Protein AF-A0A3M7EET5-F1 (afdb_monomer_lite)

InterPro domains:
  IPR002092 DNA-directed RNA polymerase, phage-type [PS00489] (545-559)
  IPR002092 DNA-directed RNA polymerase, phage-type [PS00900] (478-489)
  IPR002092 DNA-directed RNA polymerase, phage-type [PTHR10102] (10-1013)
  IPR029262 DNA-directed RNA polymerase, N-terminal [PF14700] (6-268)
  IPR029262 DNA-directed RNA polymerase, N-terminal [SM01311] (1-268)
  IPR037159 DNA-directed RNA polymerase, N-terminal domain superfamily [G3DSA:1.10.1320.10] (3-267)
  IPR043502 DNA/RNA polymerase superfamily [SSF56672] (11-1013)
  IPR046950 DNA-directed RNA polymerase, C-terminal domain, phage-type [PF00940] (392-1013)

Organism: Hortaea werneckii (NCBI:txid91943)

Structure (mmCIF, N/CA/C/O backbone):
data_AF-A0A3M7EET5-F1
#
_entry.id   AF-A0A3M7EET5-F1
#
loop_
_atom_site.group_PDB
_atom_site.id
_atom_site.type_symbol
_atom_site.label_atom_id
_atom_site.label_alt_id
_atom_site.label_comp_id
_atom_site.label_asym_id
_atom_site.label_entity_id
_atom_site.label_seq_id
_atom_site.pdbx_PDB_ins_code
_atom_site.Cartn_x
_atom_site.Cartn_y
_atom_site.Cartn_z
_atom_site.occupancy
_atom_site.B_iso_or_equiv
_atom_site.auth_seq_id
_atom_site.auth_comp_id
_atom_site.auth_asym_id
_atom_site.auth_atom_id
_atom_site.pdbx_PDB_model_num
ATOM 1 N N . MET A 1 1 ? 28.832 -0.139 53.507 1.00 34.78 1 MET A N 1
ATOM 2 C CA . MET A 1 1 ? 28.126 1.158 53.437 1.00 34.78 1 MET A CA 1
ATOM 3 C C . MET A 1 1 ? 26.879 0.982 52.586 1.00 34.78 1 MET A C 1
ATOM 5 O O . MET A 1 1 ? 26.978 0.877 51.373 1.00 34.78 1 MET A O 1
ATOM 9 N N . LEU A 1 2 ? 25.733 0.830 53.247 1.00 38.81 2 LEU A N 1
ATOM 10 C CA . LEU A 1 2 ? 24.411 0.655 52.647 1.00 38.81 2 LEU A CA 1
ATOM 11 C C . LEU A 1 2 ? 23.762 2.040 52.522 1.00 38.81 2 LEU A C 1
ATOM 13 O O . LEU A 1 2 ? 23.375 2.612 53.536 1.00 38.81 2 LEU A O 1
ATOM 17 N N . SER A 1 3 ? 23.671 2.590 51.309 1.00 32.62 3 SER A N 1
ATOM 18 C CA . SER A 1 3 ? 22.854 3.778 51.030 1.00 32.62 3 SER A CA 1
ATOM 19 C C . SER A 1 3 ? 21.420 3.379 50.654 1.00 32.62 3 SER A C 1
ATOM 21 O O . SER A 1 3 ? 21.176 2.296 50.104 1.00 32.62 3 SER A O 1
ATOM 23 N N . ALA A 1 4 ? 20.487 4.254 51.034 1.00 36.06 4 ALA A N 1
ATOM 24 C CA . ALA A 1 4 ? 19.044 4.052 51.150 1.00 36.06 4 ALA A CA 1
ATOM 25 C C . ALA A 1 4 ? 18.328 3.526 49.877 1.00 36.06 4 ALA A C 1
ATOM 27 O O . ALA A 1 4 ? 18.810 3.743 48.763 1.00 36.06 4 ALA A O 1
ATOM 28 N N . PRO A 1 5 ? 17.158 2.864 50.012 1.00 42.72 5 PRO A N 1
ATOM 29 C CA . PRO A 1 5 ? 16.412 2.295 48.883 1.00 42.72 5 PRO A CA 1
ATOM 30 C C . PRO A 1 5 ? 15.805 3.332 47.921 1.00 42.72 5 PRO A C 1
ATOM 32 O O . PRO A 1 5 ? 15.618 3.015 46.749 1.00 42.72 5 PRO A O 1
ATOM 35 N N . ASP A 1 6 ? 15.534 4.562 48.374 1.00 38.59 6 ASP A N 1
ATOM 36 C CA . ASP A 1 6 ? 14.778 5.546 47.580 1.00 38.59 6 ASP A CA 1
ATOM 37 C C . ASP A 1 6 ? 15.603 6.278 46.507 1.00 38.59 6 ASP A C 1
ATOM 39 O O . ASP A 1 6 ? 15.059 6.627 45.464 1.00 38.59 6 ASP A O 1
ATOM 43 N N . GLN A 1 7 ? 16.925 6.419 46.668 1.00 38.56 7 GLN A N 1
ATOM 44 C CA . GLN A 1 7 ? 17.789 7.011 45.626 1.00 38.56 7 GLN A CA 1
ATOM 45 C C . GLN A 1 7 ? 18.114 6.042 44.478 1.00 38.56 7 GLN A C 1
ATOM 47 O O . GLN A 1 7 ? 18.547 6.463 43.409 1.00 38.56 7 GLN A O 1
ATOM 52 N N . ARG A 1 8 ? 17.898 4.731 44.660 1.00 42.84 8 ARG A N 1
ATOM 53 C CA . ARG A 1 8 ? 18.208 3.726 43.626 1.00 42.84 8 ARG A CA 1
ATOM 54 C C . ARG A 1 8 ? 17.208 3.724 42.469 1.00 42.84 8 ARG A C 1
ATOM 56 O O . ARG A 1 8 ? 17.526 3.192 41.413 1.00 42.84 8 ARG A O 1
ATOM 63 N N . ARG A 1 9 ? 16.018 4.313 42.644 1.00 46.25 9 ARG A N 1
ATOM 64 C CA . ARG A 1 9 ? 14.983 4.392 41.598 1.00 46.25 9 ARG A CA 1
ATOM 65 C C . ARG A 1 9 ? 15.241 5.476 40.543 1.00 46.25 9 ARG A C 1
ATOM 67 O O . ARG A 1 9 ? 14.574 5.451 39.514 1.00 46.25 9 ARG A O 1
ATOM 74 N N . GLU A 1 10 ? 16.194 6.386 40.763 1.00 54.31 10 GLU A N 1
ATOM 75 C CA . GLU A 1 10 ? 16.479 7.503 39.845 1.00 54.31 10 GLU A CA 1
ATOM 76 C C . GLU A 1 10 ? 17.696 7.294 38.927 1.00 54.31 10 GLU A C 1
ATOM 78 O O . GLU A 1 10 ? 17.889 8.081 38.001 1.00 54.31 10 GLU A O 1
ATOM 83 N N . ASP A 1 11 ? 18.514 6.253 39.128 1.00 71.50 11 ASP A N 1
ATOM 84 C CA . ASP A 1 11 ? 19.639 5.981 38.224 1.00 71.50 11 ASP A CA 1
ATOM 85 C C . ASP A 1 11 ? 19.149 5.226 36.978 1.00 71.50 11 ASP A C 1
ATOM 87 O O . ASP A 1 11 ? 18.784 4.046 37.032 1.00 71.50 11 ASP A O 1
ATOM 91 N N . ASP A 1 12 ? 19.167 5.916 35.832 1.00 76.00 12 ASP A N 1
ATOM 92 C CA . ASP A 1 12 ? 18.772 5.381 34.526 1.00 76.00 12 ASP A CA 1
ATOM 93 C C . ASP A 1 12 ? 19.510 4.077 34.162 1.00 76.00 12 ASP A C 1
ATOM 95 O O . ASP A 1 12 ? 18.989 3.274 33.383 1.00 76.00 12 ASP A O 1
ATOM 99 N N . ARG A 1 13 ? 20.682 3.809 34.757 1.00 81.81 13 ARG A N 1
ATOM 100 C CA . ARG A 1 13 ? 21.444 2.567 34.553 1.00 81.81 13 ARG A CA 1
ATOM 101 C C . ARG A 1 13 ? 20.697 1.317 35.003 1.00 81.81 13 ARG A C 1
ATOM 103 O O . ARG A 1 13 ? 20.867 0.279 34.375 1.00 81.81 13 ARG A O 1
ATOM 110 N N . TYR A 1 14 ? 19.833 1.393 36.018 1.00 81.56 14 TYR A N 1
ATOM 111 C CA . TYR A 1 14 ? 18.996 0.246 36.401 1.00 81.56 14 TYR A CA 1
ATOM 112 C C . TYR A 1 14 ? 17.902 -0.051 35.371 1.00 81.56 14 TYR A C 1
ATOM 114 O O . TYR A 1 14 ? 17.416 -1.175 35.302 1.00 81.56 14 TYR A O 1
ATOM 122 N N . SER A 1 15 ? 17.526 0.943 34.559 1.00 77.69 15 SER A N 1
ATOM 123 C CA . SER A 1 15 ? 16.517 0.791 33.513 1.00 77.69 15 SER A CA 1
ATOM 124 C C . SER A 1 15 ? 17.097 0.063 32.297 1.00 77.69 15 SER A C 1
ATOM 126 O O . SER A 1 15 ? 16.561 -0.958 31.877 1.00 77.69 15 SER A O 1
ATOM 128 N N . TYR A 1 16 ? 18.212 0.536 31.737 1.00 82.50 16 TYR A N 1
ATOM 129 C CA . TYR A 1 16 ? 18.769 -0.051 30.509 1.00 82.50 16 TYR A CA 1
ATOM 130 C C . TYR A 1 16 ? 19.928 -1.037 30.729 1.00 82.50 16 TYR A C 1
ATOM 132 O O . TYR A 1 16 ? 20.294 -1.741 29.791 1.00 82.50 16 TYR A O 1
ATOM 140 N N . GLY A 1 17 ? 20.513 -1.107 31.929 1.00 83.38 17 GLY A N 1
ATOM 141 C CA . GLY A 1 17 ? 21.668 -1.958 32.243 1.00 83.38 17 GLY A CA 1
ATOM 142 C C . GLY A 1 17 ? 21.442 -3.440 31.927 1.00 83.38 17 GLY A C 1
ATOM 143 O O . GLY A 1 17 ? 22.197 -3.986 31.127 1.00 83.38 17 GLY A O 1
ATOM 144 N N . PRO A 1 18 ? 20.361 -4.068 32.431 1.00 83.75 18 PRO A N 1
ATOM 145 C CA . PRO A 1 18 ? 20.058 -5.466 32.117 1.00 83.75 18 PRO A CA 1
ATOM 146 C C . PRO A 1 18 ? 19.853 -5.726 30.618 1.00 83.75 18 PRO A C 1
ATOM 148 O O . PRO A 1 18 ? 20.160 -6.806 30.130 1.00 83.75 18 PRO A O 1
ATOM 151 N N . LEU A 1 19 ? 19.357 -4.733 29.867 1.00 81.75 19 LEU A N 1
ATOM 152 C CA . LEU A 1 19 ? 19.128 -4.858 28.423 1.00 81.75 19 LEU A CA 1
ATOM 153 C C . LEU A 1 19 ? 20.440 -4.833 27.622 1.00 81.75 19 LEU A C 1
ATOM 155 O O . LEU A 1 19 ? 20.529 -5.473 26.577 1.00 81.75 19 LEU A O 1
ATOM 159 N N . LEU A 1 20 ? 21.461 -4.117 28.108 1.00 82.00 20 LEU A N 1
ATOM 160 C CA . LEU A 1 20 ? 22.792 -4.078 27.491 1.00 82.00 20 LEU A CA 1
ATOM 161 C C . LEU A 1 20 ? 23.542 -5.407 27.621 1.00 82.00 20 LEU A C 1
ATOM 163 O O . LEU A 1 20 ? 24.346 -5.727 26.750 1.00 82.00 20 LEU A O 1
ATOM 167 N N . GLU A 1 21 ? 23.276 -6.181 28.672 1.00 83.12 21 GLU A N 1
ATOM 168 C CA . GLU A 1 21 ? 23.933 -7.472 28.920 1.00 83.12 21 GLU A CA 1
ATOM 169 C C . GLU A 1 21 ? 23.426 -8.593 27.998 1.00 83.12 21 GLU A C 1
ATOM 171 O O . GLU A 1 21 ? 24.102 -9.606 27.825 1.00 83.12 21 GLU A O 1
ATOM 176 N N . LEU A 1 22 ? 22.266 -8.405 27.356 1.00 80.94 22 LEU A N 1
ATOM 177 C CA . LEU A 1 22 ? 21.657 -9.405 26.474 1.00 80.94 22 LEU A CA 1
ATOM 178 C C . LEU A 1 22 ? 22.427 -9.615 25.162 1.00 80.94 22 LEU A C 1
ATOM 180 O O . LEU A 1 22 ? 22.265 -10.647 24.508 1.00 80.94 22 LEU A O 1
ATOM 184 N N . LEU A 1 23 ? 23.250 -8.645 24.750 1.00 83.88 23 LEU A N 1
ATOM 185 C CA . LEU A 1 23 ? 24.005 -8.687 23.500 1.00 83.88 23 LEU A CA 1
ATOM 186 C C . LEU A 1 23 ? 25.491 -8.378 23.731 1.00 83.88 23 LEU A C 1
ATOM 188 O O . LEU A 1 23 ? 25.827 -7.484 24.505 1.00 83.88 23 LEU A O 1
ATOM 192 N N . PRO A 1 24 ? 26.411 -9.030 22.995 1.00 88.94 24 PRO A N 1
ATOM 193 C CA . PRO A 1 24 ? 27.820 -8.656 23.017 1.00 88.94 24 PRO A CA 1
ATOM 194 C C . PRO A 1 24 ? 28.021 -7.188 22.619 1.00 88.94 24 PRO A C 1
ATOM 196 O O . PRO A 1 24 ? 27.496 -6.742 21.595 1.00 88.94 24 PRO A O 1
ATOM 199 N N . LEU A 1 25 ? 28.858 -6.458 23.363 1.00 89.19 25 LEU A N 1
ATOM 200 C CA . LEU A 1 25 ? 29.103 -5.022 23.145 1.00 89.19 25 LEU A CA 1
ATOM 201 C C . LEU A 1 25 ? 29.539 -4.684 21.710 1.00 89.19 25 LEU A C 1
ATOM 203 O O . LEU A 1 25 ? 29.139 -3.656 21.171 1.00 89.19 25 LEU A O 1
ATOM 207 N N . GLN A 1 26 ? 30.302 -5.567 21.059 1.00 89.88 26 GLN A N 1
ATOM 208 C CA . GLN A 1 26 ? 30.709 -5.396 19.658 1.00 89.88 26 GLN A CA 1
ATOM 209 C C . GLN A 1 26 ? 29.502 -5.340 18.707 1.00 89.88 26 GLN A C 1
ATOM 211 O O . GLN A 1 26 ? 29.463 -4.500 17.808 1.00 89.88 26 GLN A O 1
ATOM 216 N N . LYS A 1 27 ? 28.484 -6.186 18.926 1.00 87.38 27 LYS A N 1
ATOM 217 C CA . LYS A 1 27 ? 27.245 -6.178 18.133 1.00 87.38 27 LYS A CA 1
ATOM 218 C C . LYS A 1 27 ? 26.400 -4.942 18.417 1.00 87.38 27 LYS A C 1
ATOM 220 O O . LYS A 1 27 ? 25.817 -4.386 17.487 1.00 87.38 27 LYS A O 1
ATOM 225 N N . VAL A 1 28 ? 26.352 -4.501 19.675 1.00 90.94 28 VAL A N 1
ATOM 226 C CA . VAL A 1 28 ? 25.652 -3.268 20.070 1.00 90.94 28 VAL A CA 1
ATOM 227 C C . VAL A 1 28 ? 26.284 -2.055 19.380 1.00 90.94 28 VAL A C 1
ATOM 229 O O . VAL A 1 28 ? 25.571 -1.259 18.766 1.00 90.94 28 VAL A O 1
ATOM 232 N N . ALA A 1 29 ? 27.616 -1.952 19.395 1.00 91.38 29 ALA A N 1
ATOM 233 C CA . ALA A 1 29 ? 28.355 -0.886 18.722 1.00 91.38 29 ALA A CA 1
ATOM 234 C C . ALA A 1 29 ? 28.140 -0.912 17.200 1.00 91.38 29 ALA A C 1
ATOM 236 O O . ALA A 1 29 ? 27.760 0.103 16.617 1.00 91.38 29 ALA A O 1
ATOM 237 N N . ALA A 1 30 ? 28.296 -2.078 16.563 1.00 88.62 30 ALA A N 1
ATOM 238 C CA . ALA A 1 30 ? 28.079 -2.230 15.126 1.00 88.62 30 ALA A CA 1
ATOM 239 C C . ALA A 1 30 ? 26.640 -1.873 14.718 1.00 88.62 30 ALA A C 1
ATOM 241 O O . ALA A 1 30 ? 26.437 -1.129 13.763 1.00 88.62 30 ALA A O 1
ATOM 242 N N . THR A 1 31 ? 25.639 -2.340 15.471 1.00 88.19 31 THR A N 1
ATOM 243 C CA . THR A 1 31 ? 24.224 -2.033 15.202 1.00 88.19 31 THR A CA 1
ATOM 244 C C . THR A 1 31 ? 23.938 -0.542 15.351 1.00 88.19 31 THR A C 1
ATOM 246 O O . THR A 1 31 ? 23.243 0.024 14.514 1.00 88.19 31 THR A O 1
ATOM 249 N N . THR A 1 32 ? 24.526 0.112 16.356 1.00 90.50 32 THR A N 1
ATOM 250 C CA . THR A 1 32 ? 24.395 1.563 16.566 1.00 90.50 32 THR A CA 1
ATOM 251 C C . THR A 1 32 ? 24.975 2.356 15.395 1.00 90.50 32 THR A C 1
ATOM 253 O O . THR A 1 32 ? 24.310 3.250 14.875 1.00 90.50 32 THR A O 1
ATOM 256 N N . ILE A 1 33 ? 26.183 2.005 14.939 1.00 88.94 33 ILE A N 1
ATOM 257 C CA . ILE A 1 33 ? 26.837 2.664 13.799 1.00 88.94 33 ILE A CA 1
ATOM 258 C C . ILE A 1 33 ? 26.015 2.458 12.523 1.00 88.94 33 ILE A C 1
ATOM 260 O O . ILE A 1 33 ? 25.683 3.429 11.847 1.00 88.94 33 ILE A O 1
ATOM 264 N N . LEU A 1 34 ? 25.643 1.210 12.217 1.00 84.12 34 LEU A N 1
ATOM 265 C CA . LEU A 1 34 ? 24.870 0.877 11.019 1.00 84.12 34 LEU A CA 1
ATOM 266 C C . LEU A 1 34 ? 23.514 1.586 11.007 1.00 84.12 34 LEU A C 1
ATOM 268 O O . LEU A 1 34 ? 23.128 2.132 9.977 1.00 84.12 34 LEU A O 1
ATOM 272 N N . TRP A 1 35 ? 22.810 1.631 12.142 1.00 84.69 35 TRP A N 1
ATOM 273 C CA . TRP A 1 35 ? 21.532 2.332 12.259 1.00 84.69 35 TRP A CA 1
ATOM 274 C C . TRP A 1 35 ? 21.668 3.820 11.946 1.00 84.69 35 TRP A C 1
ATOM 276 O O . TRP A 1 35 ? 20.976 4.326 11.062 1.00 84.69 35 TRP A O 1
ATOM 286 N N . VAL A 1 36 ? 22.580 4.516 12.633 1.00 84.88 36 VAL A N 1
ATOM 287 C CA . VAL A 1 36 ? 22.749 5.964 12.473 1.00 84.88 36 VAL A CA 1
ATOM 288 C C . VAL A 1 36 ? 23.211 6.290 11.056 1.00 84.88 36 VAL A C 1
ATOM 290 O O . VAL A 1 36 ? 22.575 7.100 10.392 1.00 84.88 36 VAL A O 1
ATOM 293 N N . VAL A 1 37 ? 24.229 5.604 10.530 1.00 80.38 37 VAL A N 1
ATOM 294 C CA . VAL A 1 37 ? 24.724 5.850 9.164 1.00 80.38 37 VAL A CA 1
ATOM 295 C C . VAL A 1 37 ? 23.655 5.536 8.111 1.00 80.38 37 VAL A C 1
ATOM 297 O O . VAL A 1 37 ? 23.473 6.315 7.176 1.00 80.38 37 VAL A O 1
ATOM 300 N N . SER A 1 38 ? 22.879 4.458 8.277 1.00 75.25 38 SER A N 1
ATOM 301 C CA . SER A 1 38 ? 21.780 4.140 7.351 1.00 75.25 38 SER A CA 1
ATOM 302 C C . SER A 1 38 ? 20.685 5.209 7.335 1.00 75.25 38 SER A C 1
ATOM 304 O O . SER A 1 38 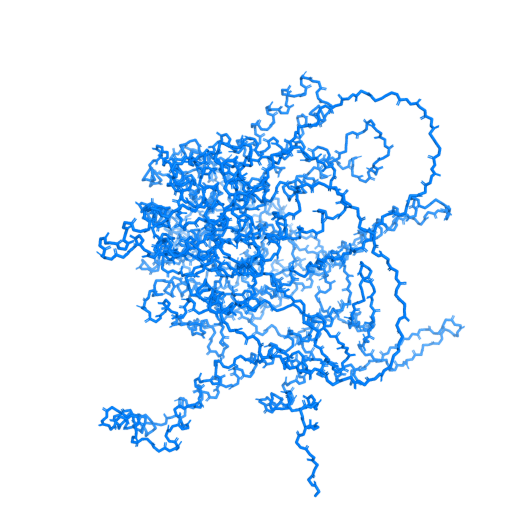? 20.052 5.419 6.303 1.00 75.25 38 SER A O 1
ATOM 306 N N . ARG A 1 39 ? 20.462 5.900 8.461 1.00 76.50 39 ARG A N 1
ATOM 307 C CA . ARG A 1 39 ? 19.487 6.989 8.569 1.00 76.50 39 ARG A CA 1
ATOM 308 C C . ARG A 1 39 ? 20.027 8.301 8.001 1.00 76.50 39 ARG A C 1
ATOM 310 O O . ARG A 1 39 ? 19.260 8.994 7.343 1.00 76.50 39 ARG A O 1
ATOM 317 N N . VAL A 1 40 ? 21.325 8.581 8.150 1.00 71.00 40 VAL A N 1
ATOM 318 C CA . VAL A 1 40 ? 21.998 9.700 7.457 1.00 71.00 40 VAL A CA 1
ATOM 319 C C . VAL A 1 40 ? 21.836 9.568 5.941 1.00 71.00 40 VAL A C 1
ATOM 321 O O . VAL A 1 40 ? 21.504 10.535 5.264 1.00 71.00 40 VAL A O 1
ATOM 324 N N . ALA A 1 41 ? 22.000 8.354 5.407 1.00 63.19 41 ALA A N 1
ATOM 325 C CA . ALA A 1 41 ? 21.920 8.091 3.970 1.00 63.19 41 ALA A CA 1
ATOM 326 C C . ALA A 1 41 ? 20.519 8.305 3.358 1.00 63.19 41 ALA A C 1
ATOM 328 O O . ALA A 1 41 ? 20.386 8.320 2.137 1.00 63.19 41 ALA A O 1
ATOM 329 N N . ARG A 1 42 ? 19.459 8.442 4.172 1.00 61.72 42 ARG A N 1
ATOM 330 C CA . ARG A 1 42 ? 18.072 8.528 3.677 1.00 61.72 42 ARG A CA 1
ATOM 331 C C . ARG A 1 42 ? 17.640 9.929 3.251 1.00 61.72 42 ARG A C 1
ATOM 333 O O . ARG A 1 42 ? 16.692 10.013 2.481 1.00 61.72 42 ARG A O 1
ATOM 340 N N . GLY A 1 43 ? 18.330 10.986 3.689 1.00 48.69 43 GLY A N 1
ATOM 341 C CA . GLY A 1 43 ? 18.320 12.350 3.127 1.00 48.69 43 GLY A CA 1
ATOM 342 C C . GLY A 1 43 ? 16.994 13.119 2.959 1.00 48.69 43 GLY A C 1
ATOM 343 O O . GLY A 1 43 ? 17.063 14.309 2.676 1.00 48.69 43 GLY A O 1
ATOM 344 N N . LYS A 1 44 ? 15.811 12.505 3.099 1.00 47.44 44 LYS A N 1
ATOM 345 C CA . LYS A 1 44 ? 14.503 13.128 2.845 1.00 47.44 44 LYS A CA 1
ATOM 346 C C . LYS A 1 44 ? 13.647 13.141 4.107 1.00 47.44 44 LYS A C 1
ATOM 348 O O . LYS A 1 44 ? 13.344 12.084 4.664 1.00 47.44 44 LYS A O 1
ATOM 353 N N . GLU A 1 45 ? 13.211 14.325 4.521 1.00 46.16 45 GLU A N 1
ATOM 354 C CA . GLU A 1 45 ? 12.204 14.489 5.567 1.00 46.16 45 GLU A CA 1
ATOM 355 C C . GLU A 1 45 ? 10.814 14.615 4.915 1.00 46.16 45 GLU A C 1
ATOM 357 O O . GLU A 1 45 ? 10.600 15.431 4.018 1.00 46.16 45 GLU A O 1
ATOM 362 N N . TRP A 1 46 ? 9.875 13.749 5.311 1.00 37.78 46 TRP A N 1
ATOM 363 C CA . TRP A 1 46 ? 8.564 13.624 4.656 1.00 37.78 46 TRP A CA 1
ATOM 364 C C . TRP A 1 46 ? 7.661 14.845 4.897 1.00 37.78 46 TRP A C 1
ATOM 366 O O . TRP A 1 46 ? 7.032 15.327 3.957 1.00 37.78 46 TRP A O 1
ATOM 376 N N . ASP A 1 47 ? 7.667 15.390 6.119 1.00 37.56 47 ASP A N 1
ATOM 377 C CA . ASP A 1 47 ? 6.785 16.497 6.527 1.00 37.56 47 ASP A CA 1
ATOM 378 C C . ASP A 1 47 ? 7.134 17.820 5.839 1.00 37.56 47 ASP A C 1
ATOM 380 O O . ASP A 1 47 ? 6.256 18.587 5.447 1.00 37.56 47 ASP A O 1
ATOM 384 N N . SER A 1 48 ? 8.429 18.104 5.693 1.00 43.78 48 SER A N 1
ATOM 385 C CA . SER A 1 48 ? 8.909 19.364 5.124 1.00 43.78 48 SER A CA 1
ATOM 386 C C . SER A 1 48 ? 9.067 19.299 3.604 1.00 43.78 48 SER A C 1
ATOM 388 O O . SER A 1 48 ? 9.269 20.337 2.973 1.00 43.78 48 SER A O 1
ATOM 390 N N . LYS A 1 49 ? 9.005 18.091 3.013 1.00 42.78 49 LYS A N 1
ATOM 391 C CA . LYS A 1 49 ? 9.412 17.784 1.626 1.00 42.78 49 LYS A CA 1
ATOM 392 C C . LYS A 1 49 ? 10.827 18.293 1.283 1.00 42.78 49 LYS A C 1
ATOM 394 O O . LYS A 1 49 ? 11.212 18.274 0.114 1.00 42.78 49 LYS A O 1
ATOM 399 N N . ASN A 1 50 ? 11.601 18.711 2.287 1.00 44.47 50 ASN A N 1
ATOM 400 C CA . ASN A 1 50 ? 12.944 19.241 2.139 1.00 44.47 50 ASN A CA 1
ATOM 401 C C . ASN A 1 50 ? 13.958 18.125 2.369 1.00 44.47 50 ASN A C 1
ATOM 403 O O . ASN A 1 50 ? 13.805 17.260 3.238 1.00 44.47 50 ASN A O 1
ATOM 407 N N . TYR A 1 51 ? 15.026 18.163 1.583 1.00 50.31 51 TYR A N 1
ATOM 408 C CA . TYR A 1 51 ? 16.175 17.301 1.801 1.00 50.31 51 TYR A CA 1
ATOM 409 C C . TYR A 1 51 ? 17.041 17.901 2.903 1.00 50.31 51 TYR A C 1
ATOM 411 O O . TYR A 1 51 ? 17.937 18.705 2.651 1.00 50.31 51 TYR A O 1
ATOM 419 N N . GLU A 1 52 ? 16.732 17.540 4.144 1.00 55.62 52 GLU A N 1
ATOM 420 C CA . GLU A 1 52 ? 17.539 17.901 5.301 1.00 55.62 52 GLU A CA 1
ATOM 421 C C . GLU A 1 52 ? 18.397 16.700 5.715 1.00 55.62 52 GLU A C 1
ATOM 423 O O . GLU A 1 52 ? 17.906 15.588 5.898 1.00 55.62 52 GLU A O 1
ATOM 428 N N . GLN A 1 53 ? 19.704 16.920 5.877 1.00 61.62 53 GLN A N 1
ATOM 429 C CA . GLN A 1 53 ? 20.635 15.913 6.416 1.00 61.62 53 GLN A CA 1
ATOM 430 C C . GLN A 1 53 ? 20.491 15.752 7.941 1.00 61.62 53 GLN A C 1
ATOM 432 O O . GLN A 1 53 ? 21.210 14.971 8.565 1.00 61.62 53 GLN A O 1
ATOM 437 N N . ASP A 1 54 ? 19.572 16.508 8.541 1.00 74.75 54 ASP A N 1
ATOM 438 C CA . ASP A 1 54 ? 19.351 16.608 9.972 1.00 74.75 54 ASP A CA 1
ATOM 439 C C . ASP A 1 54 ? 18.399 15.497 10.418 1.00 74.75 54 ASP A C 1
ATOM 441 O O . ASP A 1 54 ? 17.312 15.316 9.874 1.00 74.75 54 ASP A O 1
ATOM 445 N N . MET A 1 55 ? 18.784 14.735 11.438 1.00 80.69 55 MET A N 1
ATOM 446 C CA . MET A 1 55 ? 18.010 13.572 11.868 1.00 80.69 55 MET A CA 1
ATOM 447 C C . MET A 1 55 ? 17.302 13.853 13.188 1.00 80.69 55 MET A C 1
ATOM 449 O O . MET A 1 55 ? 17.963 14.097 14.201 1.00 80.69 55 MET A O 1
ATOM 453 N N . LYS A 1 56 ? 15.963 13.763 13.210 1.00 84.88 56 LYS A N 1
ATOM 454 C CA . LYS A 1 56 ? 15.169 13.911 14.443 1.00 84.88 56 LYS A CA 1
ATOM 455 C C . LYS A 1 56 ? 15.643 12.902 15.499 1.00 84.88 56 LYS A C 1
ATOM 457 O O . LYS A 1 56 ? 15.633 11.691 15.264 1.00 84.88 56 LYS A O 1
ATOM 462 N N . LEU A 1 57 ? 16.023 13.377 16.686 1.00 87.12 57 LEU A N 1
ATOM 463 C CA . LEU A 1 57 ? 16.572 12.500 17.726 1.00 87.12 57 LEU A CA 1
ATOM 464 C C . LEU A 1 57 ? 15.545 11.469 18.232 1.00 87.12 57 LEU A C 1
ATOM 466 O O . LEU A 1 57 ? 15.917 10.328 18.501 1.00 87.12 57 LEU A O 1
ATOM 470 N N . ASN A 1 58 ? 14.260 11.834 18.302 1.00 84.44 58 ASN A N 1
ATOM 471 C CA . ASN A 1 58 ? 13.157 10.931 18.670 1.00 84.44 58 ASN A CA 1
ATOM 472 C C . ASN A 1 58 ? 13.154 9.653 17.813 1.00 84.44 58 ASN A C 1
ATOM 474 O O . ASN A 1 58 ? 13.144 8.536 18.324 1.00 84.44 58 ASN A O 1
ATOM 478 N N . MET A 1 59 ? 13.240 9.834 16.496 1.00 81.62 59 MET A N 1
ATOM 479 C CA . MET A 1 59 ? 13.226 8.755 15.509 1.00 81.62 59 MET A CA 1
ATOM 480 C C . MET A 1 59 ? 14.420 7.820 15.670 1.00 81.62 59 MET A C 1
ATOM 482 O O . MET A 1 59 ? 14.294 6.594 15.595 1.00 81.62 59 MET A O 1
ATOM 486 N N . LEU A 1 60 ? 15.596 8.405 15.903 1.00 86.00 60 LEU A N 1
ATOM 487 C CA . LEU A 1 60 ? 16.826 7.642 16.035 1.00 86.00 60 LEU A CA 1
ATOM 488 C C . LEU A 1 60 ? 16.836 6.772 17.281 1.00 86.00 60 LEU A C 1
ATOM 490 O O . LEU A 1 60 ? 17.217 5.606 17.190 1.00 86.00 60 LEU A O 1
ATOM 494 N N . THR A 1 61 ? 16.425 7.325 18.422 1.00 89.56 61 THR A N 1
ATOM 495 C CA . THR A 1 61 ? 16.466 6.626 19.711 1.00 89.56 61 THR A CA 1
ATOM 496 C C . THR A 1 61 ? 15.465 5.477 19.754 1.00 89.56 61 THR A C 1
ATOM 498 O O . THR A 1 61 ? 15.844 4.355 20.097 1.00 89.56 61 THR A O 1
ATOM 501 N N . VAL A 1 62 ? 14.216 5.722 19.341 1.00 86.31 62 VAL A N 1
ATOM 502 C CA . VAL A 1 62 ? 13.154 4.705 19.303 1.00 86.31 62 VAL A CA 1
ATOM 503 C C . VAL A 1 62 ? 13.531 3.566 18.357 1.00 86.31 62 VAL A C 1
ATOM 505 O O . VAL A 1 62 ? 13.458 2.395 18.737 1.00 86.31 62 VAL A O 1
ATOM 508 N N . GLY A 1 63 ? 13.961 3.888 17.134 1.00 84.44 63 GLY A N 1
ATOM 509 C CA . GLY A 1 63 ? 14.286 2.868 16.142 1.00 84.44 63 GLY A CA 1
ATOM 510 C C . GLY A 1 63 ? 15.540 2.058 16.487 1.00 84.44 63 GLY A C 1
ATOM 511 O O . GLY A 1 63 ? 15.532 0.841 16.309 1.00 84.44 63 GLY A O 1
ATOM 512 N N . LEU A 1 64 ? 16.564 2.678 17.090 1.00 89.25 64 LEU A N 1
ATOM 513 C CA . LEU A 1 64 ? 17.746 1.951 17.567 1.00 89.25 64 LEU A CA 1
ATOM 514 C C . LEU A 1 64 ? 17.375 0.936 18.656 1.00 89.25 64 LEU A C 1
ATOM 516 O O . LEU A 1 64 ? 17.801 -0.217 18.600 1.00 89.25 64 LEU A O 1
ATOM 520 N N . GLY A 1 65 ? 16.540 1.341 19.619 1.00 88.12 65 GLY A N 1
ATOM 521 C CA . GLY A 1 65 ? 16.058 0.446 20.672 1.00 88.12 65 GLY A CA 1
ATOM 522 C C . GLY A 1 65 ? 15.309 -0.768 20.114 1.00 88.12 65 GLY A C 1
ATOM 523 O O . GLY A 1 65 ? 15.523 -1.889 20.572 1.00 88.12 65 GLY A O 1
ATOM 524 N N . LYS A 1 66 ? 14.488 -0.574 19.074 1.00 83.50 66 LYS A N 1
ATOM 525 C CA . LYS A 1 66 ? 13.796 -1.670 18.372 1.00 83.50 66 LYS A CA 1
ATOM 526 C C . LYS A 1 66 ? 14.744 -2.585 17.613 1.00 83.50 66 LYS A C 1
ATOM 528 O O . LYS A 1 66 ? 14.567 -3.799 17.627 1.00 83.50 66 LYS A O 1
ATOM 533 N N . GLN A 1 67 ? 15.753 -2.025 16.954 1.00 84.25 67 GLN A N 1
ATOM 534 C CA . GLN A 1 67 ? 16.717 -2.830 16.213 1.00 84.25 67 GLN A CA 1
ATOM 535 C C . GLN A 1 67 ? 17.554 -3.715 17.148 1.00 84.25 67 GLN A C 1
ATOM 537 O O . GLN A 1 67 ? 17.844 -4.859 16.803 1.00 84.25 67 GLN A O 1
ATOM 542 N N . LEU A 1 68 ? 17.898 -3.218 18.339 1.00 87.31 68 LEU A N 1
ATOM 543 C CA . LEU A 1 68 ? 18.586 -3.999 19.371 1.00 87.31 68 LEU A CA 1
ATOM 544 C C . LEU A 1 68 ? 17.699 -5.101 19.952 1.00 87.31 68 LEU A C 1
ATOM 546 O O . LEU A 1 68 ? 18.158 -6.229 20.107 1.00 87.31 68 LEU A O 1
ATOM 550 N N . GLU A 1 69 ? 16.427 -4.806 20.215 1.00 84.44 69 GLU A N 1
ATOM 551 C CA . GLU A 1 69 ? 15.450 -5.813 20.641 1.00 84.44 69 GLU A CA 1
ATOM 552 C C . GLU A 1 69 ? 15.321 -6.941 19.602 1.00 84.44 69 GLU A C 1
ATOM 554 O O . GLU A 1 69 ? 15.361 -8.118 19.959 1.00 84.44 69 GLU A O 1
ATOM 559 N N . GLN A 1 70 ? 15.241 -6.605 18.309 1.00 80.38 70 GLN A N 1
ATOM 560 C CA . GLN A 1 70 ? 15.203 -7.594 17.226 1.00 80.38 70 GLN A CA 1
ATOM 561 C C . GLN A 1 70 ? 16.488 -8.431 17.151 1.00 80.38 70 GLN A C 1
ATOM 563 O O . GLN A 1 70 ? 16.425 -9.645 16.954 1.00 80.38 70 GLN A O 1
ATOM 568 N N . GLU A 1 71 ? 17.654 -7.806 17.322 1.00 83.12 71 GLU A N 1
ATOM 569 C CA . GLU A 1 71 ? 18.945 -8.504 17.328 1.00 83.12 71 GLU A CA 1
ATOM 570 C C . GLU A 1 71 ? 19.053 -9.466 18.526 1.00 83.12 71 GLU A C 1
ATOM 572 O O . GLU A 1 71 ? 19.535 -10.591 18.379 1.00 83.12 71 GLU A O 1
ATOM 577 N N . CYS A 1 72 ? 18.532 -9.067 19.690 1.00 82.44 72 CYS A N 1
ATOM 578 C CA . CYS A 1 72 ? 18.425 -9.914 20.876 1.00 82.44 72 CYS A CA 1
ATOM 579 C C . CYS A 1 72 ? 17.488 -11.105 20.636 1.00 82.44 72 CYS A C 1
ATOM 581 O O . CYS A 1 72 ? 17.859 -12.249 20.903 1.00 82.44 72 CYS A O 1
ATOM 583 N N . ALA A 1 73 ? 16.296 -10.860 20.087 1.00 77.12 73 ALA A N 1
ATOM 584 C CA . ALA A 1 73 ? 15.339 -11.915 19.756 1.00 77.12 73 ALA A CA 1
ATOM 585 C C . ALA A 1 73 ? 15.926 -12.925 18.754 1.00 77.12 73 ALA A C 1
ATOM 587 O O . ALA A 1 73 ? 15.726 -14.132 18.886 1.00 77.12 73 ALA A O 1
ATOM 588 N N . MET A 1 74 ? 16.706 -12.449 17.779 1.00 77.31 74 MET A N 1
ATOM 589 C CA . MET A 1 74 ? 17.423 -13.308 16.838 1.00 77.31 74 MET A CA 1
ATOM 590 C C . MET A 1 74 ? 18.489 -14.165 17.540 1.00 77.31 74 MET A C 1
ATOM 592 O O . MET A 1 74 ? 18.588 -15.358 17.250 1.00 77.31 74 MET A O 1
ATOM 596 N N . GLU A 1 75 ? 19.299 -13.600 18.439 1.00 78.69 75 GLU A N 1
ATOM 597 C CA . GLU A 1 75 ? 20.334 -14.364 19.151 1.00 78.69 75 GLU A CA 1
ATOM 598 C C . GLU A 1 75 ? 19.713 -15.464 20.026 1.00 78.69 75 GLU A C 1
ATOM 600 O O . GLU A 1 75 ? 20.155 -16.613 19.982 1.00 78.69 75 GLU A O 1
ATOM 605 N N . LEU A 1 76 ? 18.619 -15.149 20.724 1.00 73.31 76 LEU A N 1
ATOM 606 C CA . LEU A 1 76 ? 17.835 -16.119 21.493 1.00 73.31 76 LEU A CA 1
ATOM 607 C C . LEU A 1 76 ? 17.241 -17.218 20.598 1.00 73.31 76 LEU A C 1
ATOM 609 O O . LEU A 1 76 ? 17.319 -18.402 20.934 1.00 73.31 76 LEU A O 1
ATOM 613 N N . SER A 1 77 ? 16.712 -16.856 19.426 1.00 69.12 77 SER A N 1
ATOM 614 C CA . SER A 1 77 ? 16.183 -17.821 18.454 1.00 69.12 77 SER A CA 1
ATOM 615 C C . SER A 1 77 ? 17.280 -18.747 17.920 1.00 69.12 77 SER A C 1
ATOM 617 O O . SER A 1 77 ? 17.110 -19.967 17.875 1.00 69.12 77 SER A O 1
ATOM 619 N N . LYS A 1 78 ? 18.467 -18.208 17.612 1.00 72.19 78 LYS A N 1
ATOM 620 C CA . LYS A 1 78 ? 19.641 -19.003 17.216 1.00 72.19 78 LYS A CA 1
ATOM 621 C C . LYS A 1 78 ? 20.078 -19.961 18.322 1.00 72.19 78 LYS A C 1
ATOM 623 O O . LYS A 1 78 ? 20.378 -21.118 18.027 1.00 72.19 78 LYS A O 1
ATOM 628 N N . GLN A 1 79 ? 20.087 -19.520 19.579 1.00 70.00 79 GLN A N 1
ATOM 629 C CA . GLN A 1 79 ? 20.381 -20.383 20.727 1.00 70.00 79 GLN A CA 1
ATOM 630 C C . GLN A 1 79 ? 19.335 -21.493 20.889 1.00 70.00 79 GLN A C 1
ATOM 632 O O . GLN A 1 79 ? 19.714 -22.641 21.117 1.00 70.00 79 GLN A O 1
ATOM 637 N N . LYS A 1 80 ? 18.044 -21.195 20.689 1.00 65.88 80 LYS A N 1
ATOM 638 C CA . LYS A 1 80 ? 16.952 -22.184 20.700 1.00 65.88 80 LYS A CA 1
ATOM 639 C C . LYS A 1 80 ? 17.099 -23.213 19.577 1.00 65.88 80 LYS A C 1
ATOM 641 O O . LYS A 1 80 ? 16.982 -24.409 19.820 1.00 65.88 80 LYS A O 1
ATOM 646 N N . VAL A 1 81 ? 17.402 -22.786 18.351 1.00 64.44 81 VAL A N 1
ATOM 647 C CA . VAL A 1 81 ? 17.637 -23.710 17.226 1.00 64.44 81 VAL A CA 1
ATOM 648 C C . VAL A 1 81 ? 18.862 -24.586 17.492 1.00 64.44 81 VAL A C 1
ATOM 650 O O . VAL A 1 81 ? 18.790 -25.801 17.317 1.00 64.44 81 VAL A O 1
ATOM 653 N N . ARG A 1 82 ? 19.960 -24.002 17.988 1.00 64.69 82 ARG A N 1
ATOM 654 C CA . ARG A 1 82 ? 21.167 -24.750 18.365 1.00 64.69 82 ARG A CA 1
ATOM 655 C C . ARG A 1 82 ? 20.912 -25.722 19.508 1.00 64.69 82 ARG A C 1
ATOM 657 O O . ARG A 1 82 ? 21.416 -26.833 19.444 1.00 64.69 82 ARG A O 1
ATOM 664 N N . SER A 1 83 ? 20.123 -25.360 20.519 1.00 59.19 83 SER A N 1
ATOM 665 C CA . SER A 1 83 ? 19.782 -26.272 21.616 1.00 59.19 83 SER A CA 1
ATOM 666 C C . SER A 1 83 ? 18.898 -27.421 21.129 1.00 59.19 83 SER A C 1
ATOM 668 O O . SER A 1 83 ? 19.166 -28.572 21.464 1.00 59.19 83 SER A O 1
ATOM 670 N N . ILE A 1 84 ? 17.925 -27.150 20.251 1.00 59.78 84 ILE A N 1
ATOM 671 C CA . ILE A 1 84 ? 17.106 -28.179 19.594 1.00 59.78 84 ILE A CA 1
ATOM 672 C C . ILE A 1 84 ? 17.983 -29.114 18.746 1.00 59.78 84 ILE A C 1
ATOM 674 O O . ILE A 1 84 ? 17.827 -30.330 18.828 1.00 59.78 84 ILE A O 1
ATOM 678 N N . GLN A 1 85 ? 18.936 -28.583 17.978 1.00 56.81 85 GLN A N 1
ATOM 679 C CA . GLN A 1 85 ? 19.857 -29.379 17.156 1.00 56.81 85 GLN A CA 1
ATOM 680 C C . GLN A 1 85 ? 20.904 -30.140 17.991 1.00 56.81 85 GLN A C 1
ATOM 682 O O . GLN A 1 85 ? 21.267 -31.258 17.638 1.00 56.81 85 GLN A O 1
ATOM 687 N N . ALA A 1 86 ? 21.342 -29.584 19.124 1.00 51.62 86 ALA A N 1
ATOM 688 C CA . ALA A 1 86 ? 22.293 -30.199 20.053 1.00 51.62 86 ALA A CA 1
ATOM 689 C C . ALA A 1 86 ? 21.652 -31.245 20.984 1.00 51.62 86 ALA A C 1
ATOM 691 O O . ALA A 1 86 ? 22.366 -31.988 21.662 1.00 51.62 86 ALA A O 1
ATOM 692 N N . THR A 1 87 ? 20.316 -31.351 21.025 1.00 51.06 87 THR A N 1
ATOM 693 C CA . THR A 1 87 ? 19.658 -32.432 21.769 1.00 51.06 87 THR A CA 1
ATOM 694 C C . THR A 1 87 ? 19.878 -33.791 21.096 1.00 51.06 87 THR A C 1
ATOM 696 O O . THR A 1 87 ? 19.196 -34.178 20.150 1.00 51.06 87 THR A O 1
ATOM 699 N N . THR A 1 88 ? 20.805 -34.574 21.652 1.00 57.72 88 THR A N 1
ATOM 700 C CA . THR A 1 88 ? 20.910 -36.020 21.415 1.00 57.72 88 THR A CA 1
ATOM 701 C C . THR A 1 88 ? 19.584 -36.726 21.740 1.00 57.72 88 THR A C 1
ATOM 703 O O . THR A 1 88 ? 18.760 -36.231 22.516 1.00 57.72 88 THR A O 1
ATOM 706 N N . ARG A 1 89 ? 19.372 -37.937 21.195 1.00 51.41 89 ARG A N 1
ATOM 707 C CA . ARG A 1 89 ? 18.216 -38.823 21.493 1.00 51.41 89 ARG A CA 1
ATOM 708 C C . ARG A 1 89 ? 17.868 -38.893 22.996 1.00 51.41 89 ARG A C 1
ATOM 710 O O . ARG A 1 89 ? 16.694 -39.019 23.342 1.00 51.41 89 ARG A O 1
ATOM 717 N N . ALA A 1 90 ? 18.865 -38.759 23.874 1.00 48.03 90 ALA A N 1
ATOM 718 C CA . ALA A 1 90 ? 18.723 -38.718 25.328 1.00 48.03 90 ALA A CA 1
ATOM 719 C C . ALA A 1 90 ? 17.923 -37.506 25.848 1.00 48.03 90 ALA A C 1
ATOM 721 O O . ALA A 1 90 ? 17.076 -37.668 26.723 1.00 48.03 90 ALA A O 1
ATOM 722 N N . ALA A 1 91 ? 18.108 -36.312 25.280 1.00 51.53 91 ALA A N 1
ATOM 723 C CA . ALA A 1 91 ? 17.374 -35.113 25.684 1.00 51.53 91 ALA A CA 1
ATOM 724 C C . ALA A 1 91 ? 15.927 -35.095 25.151 1.00 51.53 91 ALA A C 1
ATOM 726 O O . ALA A 1 91 ? 15.022 -34.628 25.843 1.00 51.53 91 ALA A O 1
ATOM 727 N N . ARG A 1 92 ? 15.663 -35.712 23.986 1.00 51.22 92 ARG A N 1
ATOM 728 C CA . ARG A 1 92 ? 14.288 -36.008 23.524 1.00 51.22 92 ARG A CA 1
ATOM 729 C C . ARG A 1 92 ? 13.570 -36.997 24.448 1.00 51.22 92 ARG A C 1
ATOM 731 O O . ARG A 1 92 ? 12.396 -36.793 24.750 1.00 51.22 92 ARG A O 1
ATOM 738 N N . LYS A 1 93 ? 14.270 -38.032 24.935 1.00 52.34 93 LYS A N 1
ATOM 739 C CA . LYS A 1 93 ? 13.746 -38.980 25.935 1.00 52.34 93 LYS A CA 1
ATOM 740 C C . LYS A 1 93 ? 13.454 -38.277 27.265 1.00 52.34 93 LYS A C 1
ATOM 742 O O . LYS A 1 93 ? 12.350 -38.415 27.771 1.00 52.34 93 LYS A O 1
ATOM 747 N N . ALA A 1 94 ? 14.365 -37.430 27.746 1.00 54.41 94 ALA A N 1
ATOM 748 C CA . ALA A 1 94 ? 14.173 -36.641 28.964 1.00 54.41 94 ALA A CA 1
ATOM 749 C C . ALA A 1 94 ? 12.993 -35.653 28.866 1.00 54.41 94 ALA A C 1
ATOM 751 O O . ALA A 1 94 ? 12.202 -35.560 29.799 1.00 54.41 94 ALA A O 1
ATOM 752 N N . LYS A 1 95 ? 12.812 -34.971 27.723 1.00 49.78 95 LYS A N 1
ATOM 753 C CA . LYS A 1 95 ? 11.651 -34.094 27.473 1.00 49.78 95 LYS A CA 1
ATOM 754 C C . LYS A 1 95 ? 10.338 -34.885 27.438 1.00 49.78 95 LYS A C 1
ATOM 756 O O . LYS A 1 95 ? 9.337 -34.432 27.985 1.00 49.78 95 LYS A O 1
ATOM 761 N N . ARG A 1 96 ? 10.341 -36.081 26.836 1.00 51.56 96 ARG A N 1
ATOM 762 C CA . ARG A 1 96 ? 9.171 -36.976 26.787 1.00 51.56 96 ARG A CA 1
ATOM 763 C C . ARG A 1 96 ? 8.822 -37.554 28.160 1.00 51.56 96 ARG A C 1
ATOM 765 O O . ARG A 1 96 ? 7.645 -37.639 28.493 1.00 51.56 96 ARG A O 1
ATOM 772 N N . ASP A 1 97 ? 9.827 -37.910 28.953 1.00 52.72 97 ASP A N 1
ATOM 773 C CA . ASP A 1 97 ? 9.654 -38.409 30.318 1.00 52.72 97 ASP A CA 1
ATOM 774 C C . ASP A 1 97 ? 9.203 -37.286 31.272 1.00 52.72 97 ASP A C 1
ATOM 776 O O . ASP A 1 97 ? 8.366 -37.529 32.140 1.00 52.72 97 ASP A O 1
ATOM 780 N N . LEU A 1 98 ? 9.657 -36.041 31.062 1.00 52.66 98 LEU A N 1
ATOM 781 C CA . LEU A 1 98 ? 9.162 -34.856 31.773 1.00 52.66 98 LEU A CA 1
ATOM 782 C C . LEU A 1 98 ? 7.691 -34.563 31.431 1.00 52.66 98 LEU A C 1
ATOM 784 O O . LEU A 1 98 ? 6.885 -34.401 32.340 1.00 52.66 98 LEU A O 1
ATOM 788 N N . LEU A 1 99 ? 7.315 -34.577 30.146 1.00 48.06 99 LEU A N 1
ATOM 789 C CA . LEU A 1 99 ? 5.922 -34.413 29.696 1.00 48.06 99 LEU A CA 1
ATOM 790 C C . LEU A 1 99 ? 4.997 -35.519 30.235 1.00 48.06 99 LEU A C 1
ATOM 792 O O . LEU A 1 99 ? 3.887 -35.223 30.670 1.00 48.06 99 LEU A O 1
ATOM 796 N N . LYS A 1 100 ? 5.467 -36.774 30.280 1.00 52.53 100 LYS A N 1
ATOM 797 C CA . LYS A 1 100 ? 4.737 -37.891 30.907 1.00 52.53 100 LYS A CA 1
ATOM 798 C C . LYS A 1 100 ? 4.570 -37.724 32.417 1.00 52.53 100 LYS A C 1
ATOM 800 O O . LYS A 1 100 ? 3.531 -38.091 32.953 1.00 52.53 100 LYS A O 1
ATOM 805 N N . ARG A 1 101 ? 5.571 -37.177 33.113 1.00 51.56 101 ARG A N 1
ATOM 806 C CA . ARG A 1 101 ? 5.457 -36.873 34.549 1.00 51.56 101 ARG A CA 1
ATOM 807 C C . ARG A 1 101 ? 4.462 -35.743 34.792 1.00 51.56 101 ARG A C 1
ATOM 809 O O . ARG A 1 101 ? 3.599 -35.899 35.644 1.00 51.56 101 ARG A O 1
ATOM 816 N N . VAL A 1 102 ? 4.507 -34.675 33.993 1.00 46.91 102 VAL A N 1
ATOM 817 C CA . VAL A 1 102 ? 3.531 -33.569 34.046 1.00 46.91 102 VAL A CA 1
ATOM 818 C C . VAL A 1 102 ? 2.100 -34.074 33.831 1.00 46.91 102 VAL A C 1
ATOM 820 O O . VAL A 1 102 ? 1.201 -33.657 34.558 1.00 46.91 102 VAL A O 1
ATOM 823 N N . SER A 1 103 ? 1.885 -35.009 32.895 1.00 44.44 103 SER A N 1
ATOM 824 C CA . SER A 1 103 ? 0.555 -35.578 32.638 1.00 44.44 103 SER A CA 1
ATOM 825 C C . SER A 1 103 ? 0.069 -36.548 33.722 1.00 44.44 103 SER A C 1
ATOM 827 O O . SER A 1 103 ? -1.129 -36.785 33.813 1.00 44.44 103 SER A O 1
ATOM 829 N N . GLN A 1 104 ? 0.970 -37.139 34.517 1.00 48.75 104 GLN A N 1
ATOM 830 C CA . GLN A 1 104 ? 0.627 -38.126 35.551 1.00 48.75 104 GLN A CA 1
ATOM 831 C C . GLN A 1 104 ? 0.472 -37.528 36.958 1.00 48.75 104 GLN A C 1
ATOM 833 O O . GLN A 1 104 ? -0.332 -38.039 37.729 1.00 48.75 104 GLN A O 1
ATOM 838 N N . SER A 1 105 ? 1.218 -36.476 37.317 1.00 46.31 105 SER A N 1
ATOM 839 C CA . SER A 1 105 ? 1.237 -35.925 38.688 1.00 46.31 105 SER A CA 1
ATOM 840 C C . SER A 1 105 ? 0.658 -34.511 38.833 1.00 46.31 105 SER A C 1
ATOM 842 O O . SER A 1 105 ? 0.554 -34.001 39.952 1.00 46.31 105 SER A O 1
ATOM 844 N N . GLY A 1 106 ? 0.252 -33.874 37.730 1.00 43.56 106 GLY A N 1
ATOM 845 C CA . GLY A 1 106 ? -0.259 -32.503 37.721 1.00 43.56 106 GLY A CA 1
ATOM 846 C C . GLY A 1 106 ? 0.793 -31.438 38.099 1.00 43.56 106 GLY A C 1
ATOM 847 O O . GLY A 1 106 ? 1.904 -31.755 38.534 1.00 43.56 106 GLY A O 1
ATOM 848 N N . PRO A 1 107 ? 0.468 -30.133 37.983 1.00 41.28 107 PRO A N 1
ATOM 849 C CA . PRO A 1 107 ? 1.437 -29.026 38.101 1.00 41.28 107 PRO A CA 1
ATOM 850 C C . PRO A 1 107 ? 2.144 -28.910 39.465 1.00 41.28 107 PRO A C 1
ATOM 852 O O . PRO A 1 107 ? 3.131 -28.182 39.612 1.00 41.28 107 PRO A O 1
ATOM 855 N N . ARG A 1 108 ? 1.624 -29.602 40.487 1.00 42.53 108 ARG A N 1
ATOM 856 C CA . ARG A 1 108 ? 2.109 -29.554 41.872 1.00 42.53 108 ARG A CA 1
ATOM 857 C C . ARG A 1 108 ? 3.303 -30.481 42.137 1.00 42.53 108 ARG A C 1
ATOM 859 O O . ARG A 1 108 ? 4.006 -30.248 43.110 1.00 42.53 108 ARG A O 1
ATOM 866 N N . GLY A 1 109 ? 3.578 -31.458 41.265 1.00 45.75 109 GLY A N 1
ATOM 867 C CA . GLY A 1 109 ? 4.704 -32.398 41.402 1.00 45.75 109 GLY A CA 1
ATOM 868 C C . GLY A 1 109 ? 6.032 -31.955 40.768 1.00 45.75 109 GLY A C 1
ATOM 869 O O . GLY A 1 109 ? 6.977 -32.739 40.740 1.00 45.75 109 GLY A O 1
ATOM 870 N N . LEU A 1 110 ? 6.114 -30.737 40.219 1.00 51.28 110 LEU A N 1
ATOM 871 C CA . LEU A 1 110 ? 7.293 -30.242 39.492 1.00 51.28 110 LEU A CA 1
ATOM 872 C C . LEU A 1 110 ? 8.310 -29.568 40.421 1.00 51.28 110 LEU A C 1
ATOM 874 O O . LEU A 1 110 ? 7.945 -28.694 41.214 1.00 51.28 110 LEU A O 1
ATOM 878 N N . THR A 1 111 ? 9.593 -29.912 40.268 1.00 58.50 111 THR A N 1
ATOM 879 C CA . THR A 1 111 ? 10.691 -29.250 40.990 1.00 58.50 111 THR A CA 1
ATOM 880 C C . THR A 1 111 ? 10.894 -27.809 40.499 1.00 58.50 111 THR A C 1
ATOM 882 O O . THR A 1 111 ? 10.486 -27.451 39.392 1.00 58.50 111 THR A O 1
ATOM 885 N N . ALA A 1 112 ? 11.553 -26.958 41.294 1.00 52.41 112 ALA A N 1
ATOM 886 C CA . ALA A 1 112 ? 11.860 -25.578 40.894 1.00 52.41 112 ALA A CA 1
ATOM 887 C C . ALA A 1 112 ? 12.732 -25.502 39.621 1.00 52.41 112 ALA A C 1
ATOM 889 O O . ALA A 1 112 ? 12.556 -24.594 38.814 1.00 52.41 112 ALA A O 1
ATOM 890 N N . SER A 1 113 ? 13.610 -26.489 39.396 1.00 48.25 113 SER A N 1
ATOM 891 C CA . SER A 1 113 ? 14.424 -26.600 38.175 1.00 48.25 113 SER A CA 1
ATOM 892 C C . SER A 1 113 ? 13.590 -26.989 36.948 1.00 48.25 113 SER A C 1
ATOM 894 O O . SER A 1 113 ? 13.827 -26.468 35.860 1.00 48.25 113 SER A O 1
ATOM 896 N N . ASP A 1 114 ? 12.584 -27.854 37.115 1.00 46.03 114 ASP A N 1
ATOM 897 C CA . ASP A 1 114 ? 11.672 -28.242 36.030 1.00 46.03 114 ASP A CA 1
ATOM 898 C C . ASP A 1 114 ? 10.740 -27.090 35.642 1.00 46.03 114 ASP A C 1
ATOM 900 O O . ASP A 1 114 ? 10.507 -26.859 34.457 1.00 46.03 114 ASP A O 1
ATOM 904 N N . LYS A 1 115 ? 10.270 -26.316 36.631 1.00 50.38 115 LYS A N 1
ATOM 905 C CA . LYS A 1 115 ? 9.521 -25.075 36.391 1.00 50.38 115 LYS A CA 1
ATOM 906 C C . LYS A 1 115 ? 10.393 -24.036 35.684 1.00 50.38 115 LYS A C 1
ATOM 908 O O . LYS A 1 115 ? 9.961 -23.508 34.672 1.00 50.38 115 LYS A O 1
ATOM 913 N N . ALA A 1 116 ? 11.633 -23.815 36.127 1.00 48.75 116 ALA A N 1
ATOM 914 C CA . ALA A 1 116 ? 12.564 -22.899 35.463 1.00 48.75 116 ALA A CA 1
ATOM 915 C C . ALA A 1 116 ? 12.853 -23.302 34.002 1.00 48.75 116 ALA A C 1
ATOM 917 O O . ALA A 1 116 ? 12.794 -22.463 33.116 1.00 48.75 116 ALA A O 1
ATOM 918 N N . LYS A 1 117 ? 13.055 -24.594 33.710 1.00 50.09 117 LYS A N 1
ATOM 919 C CA . LYS A 1 117 ? 13.260 -25.083 32.330 1.00 50.09 117 LYS A CA 1
ATOM 920 C C . LYS A 1 117 ? 12.023 -24.960 31.431 1.00 50.09 117 LYS A C 1
ATOM 922 O O . LYS A 1 117 ? 12.177 -24.863 30.218 1.00 50.09 117 LYS A O 1
ATOM 927 N N . LEU A 1 118 ? 10.818 -24.989 32.003 1.00 42.41 118 LEU A N 1
ATOM 928 C CA . LEU A 1 118 ? 9.555 -24.729 31.297 1.00 42.41 118 LEU A CA 1
ATOM 929 C C . LEU A 1 118 ? 9.285 -23.227 31.102 1.00 42.41 118 LEU A C 1
ATOM 931 O O . LEU A 1 118 ? 8.613 -22.856 30.145 1.00 42.41 118 LEU A O 1
ATOM 935 N N . LEU A 1 119 ? 9.806 -22.375 31.990 1.00 44.97 119 LEU A N 1
ATOM 936 C CA . LEU A 1 119 ? 9.583 -20.926 32.002 1.00 44.97 119 LEU A CA 1
ATOM 937 C C . LEU A 1 119 ? 10.629 -20.105 31.216 1.00 44.97 119 LEU A C 1
ATOM 939 O O . LEU A 1 119 ? 10.427 -18.906 31.065 1.00 44.97 119 LEU A O 1
ATOM 943 N N . ASP A 1 120 ? 11.698 -20.694 30.669 1.00 50.75 120 ASP A N 1
ATOM 944 C CA . ASP A 1 120 ? 12.894 -19.915 30.281 1.00 50.75 120 ASP A CA 1
ATOM 945 C C . ASP A 1 120 ? 13.356 -20.067 28.816 1.00 50.75 120 ASP A C 1
ATOM 947 O O . ASP A 1 120 ? 14.536 -20.181 28.501 1.00 50.75 120 ASP A O 1
ATOM 951 N N . THR A 1 121 ? 12.432 -20.097 27.853 1.00 46.25 121 THR A N 1
ATOM 952 C CA . THR A 1 121 ? 12.815 -19.862 26.439 1.00 46.25 121 THR A CA 1
ATOM 953 C C . THR A 1 121 ? 11.677 -19.305 25.596 1.00 46.25 121 THR A C 1
ATOM 955 O O . THR A 1 121 ? 11.922 -18.440 24.761 1.00 46.25 121 THR A O 1
ATOM 958 N N . ASP A 1 122 ? 10.433 -19.726 25.836 1.00 40.91 122 ASP A N 1
ATOM 959 C CA . ASP A 1 122 ? 9.274 -19.229 25.076 1.00 40.91 122 ASP A CA 1
ATOM 960 C C . ASP A 1 122 ? 8.756 -17.871 25.586 1.00 40.91 122 ASP A C 1
ATOM 962 O O . ASP A 1 122 ? 8.334 -17.041 24.784 1.00 40.91 122 ASP A O 1
ATOM 966 N N . LEU A 1 123 ? 8.890 -17.579 26.887 1.00 40.16 123 LEU A N 1
ATOM 967 C CA . LEU A 1 123 ? 8.499 -16.289 27.479 1.00 40.16 123 LEU A CA 1
ATOM 968 C C . LEU A 1 123 ? 9.420 -15.132 27.065 1.00 40.16 123 LEU A C 1
ATOM 970 O O . LEU A 1 123 ? 8.933 -14.054 26.743 1.00 40.16 123 LEU A O 1
ATOM 974 N N . LEU A 1 124 ? 10.737 -15.350 26.992 1.00 41.31 124 LEU A N 1
ATOM 975 C CA . LEU A 1 124 ? 11.701 -14.325 26.559 1.00 41.31 124 LEU A CA 1
ATOM 976 C C . LEU A 1 124 ? 11.534 -13.926 25.084 1.00 41.31 124 LEU A C 1
ATOM 978 O O . LEU A 1 124 ? 11.756 -12.769 24.743 1.00 41.31 124 LEU A O 1
ATOM 982 N N . HIS A 1 125 ? 11.071 -14.841 24.224 1.00 42.94 125 HIS A N 1
ATOM 983 C CA . HIS A 1 125 ? 10.721 -14.523 22.831 1.00 42.94 125 HIS A CA 1
ATOM 984 C C . HIS A 1 125 ? 9.475 -13.625 22.717 1.00 42.94 125 HIS A C 1
ATOM 986 O O . HIS A 1 125 ? 9.259 -13.006 21.675 1.00 42.94 125 HIS A O 1
ATOM 992 N N . GLN A 1 126 ? 8.656 -13.549 23.771 1.00 47.47 126 GLN A N 1
ATOM 993 C CA . GLN A 1 126 ? 7.422 -12.762 23.815 1.00 47.47 126 GLN A CA 1
ATOM 994 C C . GLN A 1 126 ? 7.562 -11.454 24.611 1.00 47.47 126 GLN A C 1
ATOM 996 O O . GLN A 1 126 ? 6.675 -10.600 24.533 1.00 47.47 126 GLN A O 1
ATOM 1001 N N . VAL A 1 127 ? 8.661 -11.263 25.352 1.00 56.41 127 VAL A N 1
ATOM 1002 C CA . VAL A 1 127 ? 8.875 -10.068 26.181 1.00 56.41 127 VAL A CA 1
ATOM 1003 C C . VAL A 1 127 ? 9.334 -8.904 25.306 1.00 56.41 127 VAL A C 1
ATOM 1005 O O . VAL A 1 127 ? 10.516 -8.725 25.022 1.00 56.41 127 VAL A O 1
ATOM 1008 N N . THR A 1 128 ? 8.379 -8.072 24.902 1.00 66.69 128 THR A N 1
ATOM 1009 C CA . THR A 1 128 ? 8.670 -6.761 24.314 1.00 66.69 128 THR A CA 1
ATOM 1010 C C . THR A 1 128 ? 9.293 -5.854 25.371 1.00 66.69 128 THR A C 1
ATOM 1012 O O . THR A 1 128 ? 8.690 -5.685 26.437 1.00 66.69 128 THR A O 1
ATOM 1015 N N . TRP A 1 129 ? 10.446 -5.230 25.105 1.00 79.06 129 TRP A N 1
ATOM 1016 C CA . TRP A 1 129 ? 11.034 -4.318 26.092 1.00 79.06 129 TRP A CA 1
ATOM 1017 C C . TRP A 1 129 ? 10.105 -3.106 26.309 1.00 79.06 129 TRP A C 1
ATOM 1019 O O . TRP A 1 129 ? 9.482 -2.629 25.351 1.00 79.06 129 TRP A O 1
ATOM 1029 N N . PRO A 1 130 ? 10.001 -2.567 27.535 1.00 80.38 130 PRO A N 1
ATOM 1030 C CA . PRO A 1 130 ? 9.202 -1.373 27.781 1.00 80.38 130 PRO A CA 1
ATOM 1031 C C . PRO A 1 130 ? 9.712 -0.177 26.967 1.00 80.38 130 PRO A C 1
ATOM 1033 O O . PRO A 1 130 ? 10.919 0.071 26.899 1.00 80.38 130 PRO A O 1
ATOM 1036 N N . PHE A 1 131 ? 8.798 0.607 26.393 1.00 79.81 131 PHE A N 1
ATOM 1037 C CA . PHE A 1 131 ? 9.126 1.717 25.492 1.00 79.81 131 PHE A CA 1
ATOM 1038 C C . PHE A 1 131 ? 10.115 2.721 26.092 1.00 79.81 131 PHE A C 1
ATOM 1040 O O . PHE A 1 131 ? 11.157 3.006 25.505 1.00 79.81 131 PHE A O 1
ATOM 1047 N N . THR A 1 132 ? 9.861 3.183 27.319 1.00 84.06 132 THR A N 1
ATOM 1048 C CA . THR A 1 132 ? 10.747 4.127 28.020 1.00 84.06 132 THR A CA 1
ATOM 1049 C C . THR A 1 132 ? 12.180 3.597 28.156 1.00 84.06 132 THR A C 1
ATOM 1051 O O . THR A 1 132 ? 13.130 4.370 28.062 1.00 84.06 132 THR A O 1
ATOM 1054 N N . HIS A 1 133 ? 12.351 2.285 28.335 1.00 86.81 133 HIS A N 1
ATOM 1055 C CA . HIS A 1 133 ? 13.668 1.667 28.504 1.00 86.81 133 HIS A CA 1
ATOM 1056 C C . HIS A 1 133 ? 14.414 1.606 27.161 1.00 86.81 133 HIS A C 1
ATOM 1058 O O . HIS A 1 133 ? 15.594 1.950 27.099 1.00 86.81 133 HIS A O 1
ATOM 1064 N N . LYS A 1 134 ? 13.706 1.271 26.069 1.00 85.56 134 LYS A N 1
ATOM 1065 C CA . LYS A 1 134 ? 14.238 1.302 24.692 1.00 85.56 134 LYS A CA 1
ATOM 1066 C C . LYS A 1 134 ? 14.759 2.685 24.315 1.00 85.56 134 LYS A C 1
ATOM 1068 O O . LYS A 1 134 ? 15.867 2.805 23.803 1.00 85.56 134 LYS A O 1
ATOM 1073 N N . VAL A 1 135 ? 13.965 3.718 24.593 1.00 88.50 135 VAL A N 1
ATOM 1074 C CA . VAL A 1 135 ? 14.294 5.112 24.270 1.00 88.50 135 VAL A CA 1
ATOM 1075 C C . VAL A 1 135 ? 15.540 5.570 25.026 1.00 88.50 135 VAL A C 1
ATOM 1077 O O . VAL A 1 135 ? 16.464 6.110 24.417 1.00 88.50 135 VAL A O 1
ATOM 1080 N N . LYS A 1 136 ? 15.602 5.315 26.341 1.00 90.06 136 LYS A N 1
ATOM 1081 C CA . LYS A 1 136 ? 16.765 5.675 27.167 1.00 90.06 136 LYS A CA 1
ATOM 1082 C C . LYS A 1 136 ? 18.038 4.965 26.706 1.00 90.06 136 LYS A C 1
ATOM 1084 O O . LYS A 1 136 ? 19.080 5.607 26.592 1.00 90.06 136 LYS A O 1
ATOM 1089 N N . LEU A 1 137 ? 17.944 3.673 26.386 1.00 90.50 137 LEU A N 1
ATOM 1090 C CA . LEU A 1 137 ? 19.060 2.899 25.844 1.00 90.50 137 LEU A CA 1
ATOM 1091 C C . LEU A 1 137 ? 19.534 3.450 24.490 1.00 90.50 137 LEU A C 1
ATOM 1093 O O . LEU A 1 137 ? 20.730 3.653 24.289 1.00 90.50 137 LEU A O 1
ATOM 1097 N N . GLY A 1 138 ? 18.604 3.734 23.576 1.00 91.56 138 GLY A N 1
ATOM 1098 C CA . GLY A 1 138 ? 18.925 4.310 22.272 1.00 91.56 138 GLY A CA 1
ATOM 1099 C C . GLY A 1 138 ? 19.633 5.663 22.391 1.00 91.56 138 GLY A C 1
ATOM 1100 O O . GLY A 1 138 ? 20.644 5.888 21.728 1.00 91.56 138 GLY A O 1
ATOM 1101 N N . ALA A 1 139 ? 19.156 6.541 23.278 1.00 91.94 139 ALA A N 1
ATOM 1102 C CA . ALA A 1 139 ? 19.772 7.845 23.532 1.00 91.94 139 ALA A CA 1
ATOM 1103 C C . ALA A 1 139 ? 21.200 7.729 24.082 1.00 91.94 139 ALA A C 1
ATOM 1105 O O . ALA A 1 139 ? 22.098 8.414 23.589 1.00 91.94 139 ALA A O 1
ATOM 1106 N N . LEU A 1 140 ? 21.426 6.817 25.033 1.00 92.56 140 LEU A N 1
ATOM 1107 C CA . LEU A 1 140 ? 22.753 6.544 25.585 1.00 92.56 140 LEU A CA 1
ATOM 1108 C C . LEU A 1 140 ? 23.741 6.105 24.495 1.00 92.56 140 LEU A C 1
ATOM 1110 O O . LEU A 1 140 ? 24.868 6.596 24.436 1.00 92.56 140 LEU A O 1
ATOM 1114 N N . LEU A 1 141 ? 23.331 5.177 23.629 1.00 93.44 141 LEU A N 1
ATOM 1115 C CA . LEU A 1 141 ? 24.196 4.638 22.579 1.00 93.44 141 LEU A CA 1
ATOM 1116 C C . LEU A 1 141 ? 24.521 5.681 21.506 1.00 93.44 141 LEU A C 1
ATOM 1118 O O . LEU A 1 141 ? 25.665 5.768 21.064 1.00 93.44 141 LEU A O 1
ATOM 1122 N N . ILE A 1 142 ? 23.548 6.517 21.136 1.00 93.06 142 ILE A N 1
ATOM 1123 C CA . ILE A 1 142 ? 23.767 7.633 20.207 1.00 93.06 142 ILE A CA 1
ATOM 1124 C C . ILE A 1 142 ? 24.716 8.664 20.818 1.00 93.06 142 ILE A C 1
ATOM 1126 O O . ILE A 1 142 ? 25.625 9.127 20.134 1.00 93.06 142 ILE A O 1
ATOM 1130 N N . GLN A 1 143 ? 24.567 8.983 22.105 1.00 93.12 143 GLN A N 1
ATOM 1131 C CA . GLN A 1 143 ? 25.509 9.856 22.799 1.00 93.12 143 GLN A CA 1
ATOM 1132 C C . GLN A 1 143 ? 26.935 9.301 22.731 1.00 93.12 143 GLN A C 1
ATOM 1134 O O . GLN A 1 143 ? 27.862 10.027 22.380 1.00 93.12 143 GLN A O 1
ATOM 1139 N N . LYS A 1 144 ? 27.118 8.004 23.008 1.00 93.06 144 LYS A N 1
ATOM 1140 C CA . LYS A 1 144 ? 28.439 7.366 22.930 1.00 93.06 144 LYS A CA 1
ATOM 1141 C C . LYS A 1 144 ? 29.005 7.351 21.516 1.00 93.06 144 LYS A C 1
ATOM 1143 O O . LYS A 1 144 ? 30.210 7.521 21.355 1.00 93.06 144 LYS A O 1
ATOM 1148 N N . LEU A 1 145 ? 28.158 7.214 20.497 1.00 93.50 145 LEU A N 1
ATOM 1149 C CA . LEU A 1 145 ? 28.580 7.351 19.106 1.00 93.50 145 LEU A CA 1
ATOM 1150 C C . LEU A 1 145 ? 29.063 8.776 18.799 1.00 93.50 145 LEU A C 1
ATOM 1152 O O . LEU A 1 145 ? 30.109 8.927 18.178 1.00 93.50 145 LEU A O 1
ATOM 1156 N N . ILE A 1 146 ? 28.337 9.806 19.246 1.00 92.12 146 ILE A N 1
ATOM 1157 C CA . ILE A 1 146 ? 28.717 11.217 19.058 1.00 92.12 146 ILE A CA 1
ATOM 1158 C C . ILE A 1 146 ? 30.053 11.521 19.752 1.00 92.12 146 ILE A C 1
ATOM 1160 O O . ILE A 1 146 ? 30.903 12.189 19.170 1.00 92.12 146 ILE A O 1
ATOM 1164 N N . GLU A 1 147 ? 30.255 11.010 20.969 1.00 92.62 147 GLU A N 1
ATOM 1165 C CA . GLU A 1 147 ? 31.498 11.190 21.734 1.00 92.62 147 GLU A CA 1
ATOM 1166 C C . GLU A 1 147 ? 32.703 10.487 21.080 1.00 92.62 147 GLU A C 1
ATOM 1168 O O . GLU A 1 147 ? 33.818 11.001 21.140 1.00 92.62 147 GLU A O 1
ATOM 1173 N N . ALA A 1 148 ? 32.497 9.318 20.461 1.00 93.56 148 ALA A N 1
ATOM 1174 C CA . ALA A 1 148 ? 33.580 8.500 19.913 1.00 93.56 148 ALA A CA 1
ATOM 1175 C C . ALA A 1 148 ? 33.910 8.792 18.437 1.00 93.56 148 ALA A C 1
ATOM 1177 O O . ALA A 1 148 ? 35.056 8.623 18.014 1.00 93.56 148 ALA A O 1
ATOM 1178 N N . ALA A 1 149 ? 32.927 9.189 17.625 1.00 93.06 149 ALA A N 1
ATOM 1179 C CA . ALA A 1 149 ? 33.092 9.303 16.180 1.00 93.06 149 ALA A CA 1
ATOM 1180 C C . ALA A 1 149 ? 33.720 10.649 15.779 1.00 93.06 149 ALA A C 1
ATOM 1182 O O . ALA A 1 149 ? 33.120 11.712 15.942 1.00 93.06 149 ALA A O 1
ATOM 1183 N N . SER A 1 150 ? 34.909 10.602 15.176 1.00 93.25 150 SER A N 1
ATOM 1184 C CA . SER A 1 150 ? 35.608 11.771 14.630 1.00 93.25 150 SER A CA 1
ATOM 1185 C C . SER A 1 150 ? 36.202 11.474 13.251 1.00 93.25 150 SER A C 1
ATOM 1187 O O . SER A 1 150 ? 36.476 10.321 12.919 1.00 93.25 150 SER A O 1
ATOM 1189 N N . LEU A 1 151 ? 36.378 12.512 12.431 1.00 90.75 151 LEU A N 1
ATOM 1190 C CA . LEU A 1 151 ? 36.982 12.417 11.103 1.00 90.75 151 LEU A CA 1
ATOM 1191 C C . LEU A 1 151 ? 37.952 13.578 10.837 1.00 90.75 151 LEU A C 1
ATOM 1193 O O . LEU A 1 151 ? 37.716 14.694 11.314 1.00 90.75 151 LEU A O 1
ATOM 1197 N N . PRO A 1 152 ? 39.024 13.348 10.060 1.00 91.81 152 PRO A N 1
ATOM 1198 C CA . PRO A 1 152 ? 39.911 14.412 9.618 1.00 91.81 152 PRO A CA 1
ATOM 1199 C C . PRO A 1 152 ? 39.220 15.250 8.538 1.00 91.81 152 PRO A C 1
ATOM 1201 O O . PRO A 1 152 ? 38.795 14.731 7.506 1.00 91.81 152 PRO A O 1
ATOM 1204 N N . VAL A 1 153 ? 39.127 16.558 8.763 1.00 88.06 153 VAL A N 1
ATOM 1205 C CA . VAL A 1 153 ? 38.589 17.518 7.797 1.00 88.06 153 VAL A CA 1
ATOM 1206 C C . VAL A 1 153 ? 39.702 18.468 7.387 1.00 88.06 153 VAL A C 1
ATOM 1208 O O . VAL A 1 153 ? 40.241 19.199 8.218 1.00 88.06 153 VAL A O 1
ATOM 1211 N N . THR A 1 154 ? 40.032 18.469 6.097 1.00 88.50 154 THR A N 1
ATOM 1212 C CA . THR A 1 154 ? 40.989 19.411 5.511 1.00 88.50 154 THR A CA 1
ATOM 1213 C C . THR A 1 154 ? 40.236 20.591 4.907 1.00 88.50 154 THR A C 1
ATOM 1215 O O . THR A 1 154 ? 39.382 20.406 4.039 1.00 88.50 154 THR A O 1
ATOM 1218 N N . ARG A 1 155 ? 40.544 21.812 5.353 1.00 83.50 155 ARG A N 1
ATOM 1219 C CA . ARG A 1 155 ? 40.026 23.056 4.765 1.00 83.50 155 ARG A CA 1
ATOM 1220 C C . ARG A 1 155 ? 41.165 24.009 4.450 1.00 83.50 155 ARG A C 1
ATOM 1222 O O . ARG A 1 155 ? 42.185 24.030 5.133 1.00 83.50 155 ARG A O 1
ATOM 1229 N N . GLU A 1 156 ? 40.972 24.796 3.404 1.00 88.06 156 GLU A N 1
ATOM 1230 C CA . GLU A 1 156 ? 41.873 25.889 3.067 1.00 88.06 156 GLU A CA 1
ATOM 1231 C C . GLU A 1 156 ? 41.585 27.081 3.983 1.00 88.06 156 GLU A C 1
ATOM 1233 O O . GLU A 1 156 ? 40.436 27.511 4.125 1.00 88.06 156 GLU A O 1
ATOM 1238 N N . HIS A 1 157 ? 42.616 27.593 4.652 1.00 83.00 157 HIS A N 1
ATOM 1239 C CA . HIS A 1 157 ? 42.465 28.740 5.533 1.00 83.00 157 HIS A CA 1
ATOM 1240 C C . HIS A 1 157 ? 42.169 30.004 4.699 1.00 83.00 157 HIS A C 1
ATOM 1242 O O . HIS A 1 157 ? 42.975 30.356 3.834 1.00 83.00 157 HIS A O 1
ATOM 1248 N N . PRO A 1 158 ? 41.089 30.762 4.986 1.00 83.69 158 PRO A N 1
ATOM 1249 C CA . PRO A 1 158 ? 40.592 31.832 4.109 1.00 83.69 158 PRO A CA 1
ATOM 1250 C C . PRO A 1 158 ? 41.606 32.956 3.848 1.00 83.69 158 PRO A C 1
ATOM 1252 O O . PRO A 1 158 ? 41.557 33.604 2.809 1.00 83.69 158 PRO A O 1
ATOM 1255 N N . ARG A 1 159 ? 42.537 33.185 4.784 1.00 84.62 159 ARG A N 1
ATOM 1256 C CA . ARG A 1 159 ? 43.583 34.218 4.668 1.00 84.62 159 ARG A CA 1
ATOM 1257 C C . ARG A 1 159 ? 44.945 33.722 4.163 1.00 84.62 159 ARG A C 1
ATOM 1259 O O . ARG A 1 159 ? 45.601 34.450 3.434 1.00 84.62 159 ARG A O 1
ATOM 1266 N N . THR A 1 160 ? 45.403 32.539 4.582 1.00 85.25 160 THR A N 1
ATOM 1267 C CA . THR A 1 160 ? 46.770 32.052 4.303 1.00 85.25 160 THR A CA 1
ATOM 1268 C C . THR A 1 160 ? 46.815 31.068 3.139 1.00 85.25 160 THR A C 1
ATOM 1270 O O . THR A 1 160 ? 47.899 30.765 2.661 1.00 85.25 160 THR A O 1
ATOM 1273 N N . ARG A 1 161 ? 45.655 30.574 2.677 1.00 83.56 161 ARG A N 1
ATOM 1274 C CA . ARG A 1 161 ? 45.519 29.529 1.647 1.00 83.56 161 ARG A CA 1
ATOM 1275 C C . ARG A 1 161 ? 46.231 28.207 1.969 1.00 83.56 161 ARG A C 1
ATOM 1277 O O . ARG A 1 161 ? 46.332 27.318 1.128 1.00 83.56 161 ARG A O 1
ATOM 1284 N N . GLU A 1 162 ? 46.689 28.035 3.206 1.00 88.12 162 GLU A N 1
ATOM 1285 C CA . GLU A 1 162 ? 47.272 26.782 3.673 1.00 88.12 162 GLU A CA 1
ATOM 1286 C C . GLU A 1 162 ? 46.170 25.760 3.958 1.00 88.12 162 GLU A C 1
ATOM 1288 O O . GLU A 1 162 ? 45.112 26.083 4.511 1.00 88.12 162 GLU A O 1
ATOM 1293 N N . LYS A 1 163 ? 46.418 24.503 3.581 1.00 87.50 163 LYS A N 1
ATOM 1294 C CA . LYS A 1 163 ? 45.515 23.387 3.870 1.00 87.50 163 LYS A CA 1
ATOM 1295 C C . LYS A 1 163 ? 45.741 22.927 5.306 1.00 87.50 163 LYS A C 1
ATOM 1297 O O . LYS A 1 163 ? 46.748 22.292 5.603 1.00 87.50 163 LYS A O 1
ATOM 1302 N N . VAL A 1 164 ? 44.787 23.220 6.183 1.00 88.94 164 VAL A N 1
ATOM 1303 C CA . VAL A 1 164 ? 44.808 22.788 7.584 1.00 88.94 164 VAL A CA 1
ATOM 1304 C C . VAL A 1 164 ? 43.897 21.576 7.736 1.00 88.94 164 VAL A C 1
ATOM 1306 O O . VAL A 1 164 ? 42.729 21.620 7.344 1.00 88.94 164 VAL A O 1
ATOM 1309 N N . THR A 1 165 ? 44.424 20.498 8.314 1.00 89.94 165 THR A N 1
ATOM 1310 C CA . THR A 1 165 ? 43.658 19.288 8.641 1.00 89.94 165 THR A CA 1
ATOM 1311 C C . THR A 1 165 ? 43.411 19.234 10.141 1.00 89.94 165 THR A C 1
ATOM 1313 O O . THR A 1 165 ? 44.356 19.265 10.926 1.00 89.94 165 THR A O 1
ATOM 1316 N N . GLN A 1 166 ? 42.146 19.130 10.545 1.00 91.69 166 GLN A N 1
ATOM 1317 C CA . GLN A 1 166 ? 41.746 19.017 11.947 1.00 91.69 166 GLN A CA 1
ATOM 1318 C C . GLN A 1 166 ? 40.797 17.831 12.136 1.00 91.69 166 GLN A C 1
ATOM 1320 O O . GLN A 1 166 ? 39.911 17.607 11.312 1.00 91.69 166 GLN A O 1
ATOM 1325 N N . MET A 1 167 ? 40.951 17.096 13.240 1.00 92.06 167 MET A N 1
ATOM 1326 C CA . MET A 1 167 ? 39.964 16.099 13.661 1.00 92.06 167 MET A CA 1
ATOM 1327 C C . MET A 1 167 ? 38.713 16.809 14.179 1.00 92.06 167 MET A C 1
ATOM 1329 O O . MET A 1 167 ? 38.781 17.570 15.143 1.00 92.06 167 MET A O 1
ATOM 1333 N N . GLN A 1 168 ? 37.575 16.565 13.537 1.00 91.88 168 GLN A N 1
ATOM 1334 C CA . GLN A 1 168 ? 36.277 17.107 13.933 1.00 91.88 168 GLN A CA 1
ATOM 1335 C C . GLN A 1 168 ? 35.320 15.970 14.313 1.00 91.88 168 GLN A C 1
ATOM 1337 O O . GLN A 1 168 ? 35.464 14.865 13.785 1.00 91.88 168 GLN A O 1
ATOM 1342 N N . PRO A 1 169 ? 34.328 16.210 15.191 1.00 92.44 169 PRO A N 1
ATOM 1343 C CA . PRO A 1 169 ? 33.266 15.243 15.450 1.00 92.44 169 PRO A CA 1
ATOM 1344 C C . PRO A 1 169 ? 32.531 14.886 14.156 1.00 92.44 169 PRO A C 1
ATOM 1346 O O . PRO A 1 169 ? 32.253 15.757 13.324 1.00 92.44 169 PRO A O 1
ATOM 1349 N N . ALA A 1 170 ? 32.216 13.603 13.990 1.00 90.69 170 ALA A N 1
ATOM 1350 C CA . ALA A 1 170 ? 31.470 13.108 12.838 1.00 90.69 170 ALA A CA 1
ATOM 1351 C C . ALA A 1 170 ? 29.982 13.450 12.911 1.00 90.69 170 ALA A C 1
ATOM 1353 O O . ALA A 1 170 ? 29.349 13.646 11.875 1.00 90.69 170 ALA A O 1
ATOM 1354 N N . PHE A 1 171 ? 29.457 13.576 14.129 1.00 91.69 171 PHE A N 1
ATOM 1355 C CA . PHE A 1 171 ? 28.071 13.916 14.412 1.00 91.69 171 PHE A CA 1
ATOM 1356 C C . PHE A 1 171 ? 28.010 15.046 15.437 1.00 91.69 171 PHE A C 1
ATOM 1358 O O . PHE A 1 171 ? 28.833 15.112 16.350 1.00 91.69 171 PHE A O 1
ATOM 1365 N N . LEU A 1 172 ? 27.022 15.925 15.301 1.00 90.81 172 LEU A N 1
ATOM 1366 C CA . LEU A 1 172 ? 26.750 17.017 16.231 1.00 90.81 172 LEU A CA 1
ATOM 1367 C C . LEU A 1 172 ? 25.278 16.990 16.635 1.00 90.81 172 LEU A C 1
ATOM 1369 O O . LEU A 1 172 ? 24.400 16.927 15.780 1.00 90.81 172 LEU A O 1
ATOM 1373 N N . HIS A 1 173 ? 24.995 17.085 17.931 1.00 91.00 173 HIS A N 1
ATOM 1374 C CA . HIS A 1 173 ? 23.633 17.295 18.428 1.00 91.00 173 HIS A CA 1
ATOM 1375 C C . HIS A 1 173 ? 23.336 18.797 18.495 1.00 91.00 173 HIS A C 1
ATOM 1377 O O . HIS A 1 173 ? 24.113 19.567 19.060 1.00 91.00 173 HIS A O 1
ATOM 1383 N N . ARG A 1 174 ? 22.229 19.227 17.881 1.00 89.44 174 ARG A N 1
ATOM 1384 C CA . ARG A 1 174 ? 21.754 20.618 17.877 1.00 89.44 174 ARG A CA 1
ATOM 1385 C C . ARG A 1 174 ? 20.248 20.677 18.094 1.00 89.44 174 ARG A C 1
ATOM 1387 O O . ARG A 1 174 ? 19.539 19.694 17.915 1.00 89.44 174 ARG A O 1
ATOM 1394 N N . SER A 1 175 ? 19.747 21.849 18.471 1.00 87.94 175 SER A N 1
ATOM 1395 C CA . SER A 1 175 ? 18.310 22.125 18.484 1.00 87.94 175 SER A CA 1
ATOM 1396 C C . SER A 1 175 ? 17.947 23.059 17.334 1.00 87.94 175 SER A C 1
ATOM 1398 O O . SER A 1 175 ? 18.583 24.099 17.167 1.00 87.94 175 SER A O 1
ATOM 1400 N N . LYS A 1 176 ? 16.918 22.701 16.569 1.00 85.31 176 LYS A N 1
ATOM 1401 C CA . LYS A 1 176 ? 16.345 23.488 15.475 1.00 85.31 176 LYS A CA 1
ATOM 1402 C C . LYS A 1 176 ? 14.920 23.899 15.838 1.00 85.31 176 LYS A C 1
ATOM 1404 O O . LYS A 1 176 ? 14.233 23.159 16.533 1.00 85.31 176 LYS A O 1
ATOM 1409 N N . TYR A 1 177 ? 14.480 25.067 15.384 1.00 83.06 177 TYR A N 1
ATOM 1410 C CA . TYR A 1 177 ? 13.079 25.471 15.494 1.00 83.06 177 TYR A CA 1
ATOM 1411 C C . TYR A 1 177 ? 12.367 25.159 14.181 1.00 83.06 177 TYR A C 1
ATOM 1413 O O . TYR A 1 177 ? 12.762 25.668 13.134 1.00 83.06 177 TYR A O 1
ATOM 1421 N N . VAL A 1 178 ? 11.336 24.322 14.239 1.00 74.06 178 VAL A N 1
ATOM 1422 C CA . VAL A 1 178 ? 10.474 23.983 13.101 1.00 74.06 178 VAL A CA 1
ATOM 1423 C C . VAL A 1 178 ? 9.051 24.347 13.498 1.00 74.06 178 VAL A C 1
ATOM 1425 O O . VAL A 1 178 ? 8.573 23.898 14.537 1.00 74.06 178 VAL A O 1
ATOM 1428 N N . ASN A 1 179 ? 8.399 25.215 12.720 1.00 73.81 179 ASN A N 1
ATOM 1429 C CA . ASN A 1 179 ? 7.048 25.722 13.003 1.00 73.81 179 ASN A CA 1
ATOM 1430 C C . ASN A 1 179 ? 6.881 26.235 14.452 1.00 73.81 179 ASN A C 1
ATOM 1432 O O . ASN A 1 179 ? 5.904 25.932 15.128 1.00 73.81 179 ASN A O 1
ATOM 1436 N N . GLY A 1 180 ? 7.886 26.956 14.964 1.00 78.94 180 GLY A N 1
ATOM 1437 C CA . GLY A 1 180 ? 7.895 27.490 16.333 1.00 78.94 180 GLY A CA 1
ATOM 1438 C C . GLY A 1 180 ? 8.243 26.480 17.438 1.00 78.94 180 GLY A C 1
ATOM 1439 O O . GLY A 1 180 ? 8.483 26.891 18.571 1.00 78.94 180 GLY A O 1
ATOM 1440 N N . LYS A 1 181 ? 8.356 25.179 17.135 1.00 76.88 181 LYS A N 1
ATOM 1441 C CA . LYS A 1 181 ? 8.691 24.129 18.112 1.00 76.88 181 LYS A CA 1
ATOM 1442 C C . LYS A 1 181 ? 10.177 23.797 18.092 1.00 76.88 181 LYS A C 1
ATOM 1444 O O . LYS A 1 181 ? 10.781 23.636 17.033 1.00 76.88 181 LYS A O 1
ATOM 1449 N N . LYS A 1 182 ? 10.770 23.676 19.282 1.00 83.56 182 LYS A N 1
ATOM 1450 C CA . LYS A 1 182 ? 12.172 23.281 19.454 1.00 83.56 182 LYS A CA 1
ATOM 1451 C C . LYS A 1 182 ? 12.308 21.767 19.278 1.00 83.56 182 LYS A C 1
ATOM 1453 O O . LYS A 1 182 ? 11.800 21.000 20.088 1.00 83.56 182 LYS A O 1
ATOM 1458 N N . LEU A 1 183 ? 13.043 21.351 18.256 1.00 84.50 183 LEU A N 1
ATOM 1459 C CA . LEU A 1 183 ? 13.312 19.962 17.907 1.00 84.50 183 LEU A CA 1
ATOM 1460 C C . LEU A 1 183 ? 14.804 19.658 18.070 1.00 84.50 183 LEU A C 1
ATOM 1462 O O . LEU A 1 183 ? 15.653 20.409 17.593 1.00 84.50 183 LEU A O 1
ATOM 1466 N N . GLY A 1 184 ? 15.143 18.552 18.728 1.00 87.38 184 GLY A N 1
ATOM 1467 C CA . GLY A 1 184 ? 16.527 18.079 18.776 1.00 87.38 184 GLY A CA 1
ATOM 1468 C C . GLY A 1 184 ? 16.882 17.236 17.561 1.00 87.38 184 GLY A C 1
ATOM 1469 O O . GLY A 1 184 ? 16.187 16.263 17.260 1.00 87.38 184 GLY A O 1
ATOM 1470 N N . VAL A 1 185 ? 17.985 17.583 16.907 1.00 88.56 185 VAL A N 1
ATOM 1471 C CA . VAL A 1 185 ? 18.482 16.927 15.699 1.00 88.56 185 VAL A CA 1
ATOM 1472 C C . VAL A 1 185 ? 19.938 16.497 15.858 1.00 88.56 185 VAL A C 1
ATOM 1474 O O . VAL A 1 185 ? 20.726 17.144 16.552 1.00 88.56 185 VAL A O 1
ATOM 1477 N N . VAL A 1 186 ? 20.295 15.390 15.214 1.00 88.69 186 VAL A N 1
ATOM 1478 C CA . VAL A 1 186 ? 21.680 14.942 15.040 1.00 88.69 186 VAL A CA 1
ATOM 1479 C C . VAL A 1 186 ? 22.088 15.256 13.605 1.00 88.69 186 VAL A C 1
ATOM 1481 O O . VAL A 1 186 ? 21.445 14.788 12.671 1.00 88.69 186 VAL A O 1
ATOM 1484 N N . MET A 1 187 ? 23.136 16.058 13.439 1.00 87.19 187 MET A N 1
ATOM 1485 C CA . MET A 1 187 ? 23.643 16.503 12.142 1.00 87.19 187 MET A CA 1
ATOM 1486 C C . MET A 1 187 ? 24.977 15.810 11.831 1.00 87.19 187 MET A C 1
ATOM 1488 O O . MET A 1 187 ? 25.885 15.864 12.672 1.00 87.19 187 MET A O 1
ATOM 1492 N N . PRO A 1 188 ? 25.141 15.181 10.655 1.00 87.19 188 PRO A N 1
ATOM 1493 C CA . PRO A 1 188 ? 26.437 14.690 10.204 1.00 87.19 188 PRO A CA 1
ATOM 1494 C C . PRO A 1 188 ? 27.358 15.861 9.832 1.00 87.19 188 PRO A C 1
ATOM 1496 O O . PRO A 1 188 ? 26.919 16.926 9.398 1.00 87.19 188 PRO A O 1
ATOM 1499 N N . ASN A 1 189 ? 28.667 15.672 9.979 1.00 87.75 189 ASN A N 1
ATOM 1500 C CA . ASN A 1 189 ? 29.644 16.623 9.459 1.00 87.75 189 ASN A CA 1
ATOM 1501 C C . ASN A 1 189 ? 29.563 16.650 7.916 1.00 87.75 189 ASN A C 1
ATOM 1503 O O . ASN A 1 189 ? 29.598 15.579 7.310 1.00 87.75 189 ASN A O 1
ATOM 1507 N N . PRO A 1 190 ? 29.547 17.819 7.246 1.00 82.94 190 PRO A N 1
ATOM 1508 C CA . PRO A 1 190 ? 29.490 17.887 5.782 1.00 82.94 190 PRO A CA 1
ATOM 1509 C C . PRO A 1 190 ? 30.576 17.077 5.056 1.00 82.94 190 PRO A C 1
ATOM 1511 O O . PRO A 1 190 ? 30.353 16.577 3.956 1.00 82.94 190 PRO A O 1
ATOM 1514 N N . ALA A 1 191 ? 31.757 16.916 5.666 1.00 83.38 191 ALA A N 1
ATOM 1515 C CA . ALA A 1 191 ? 32.817 16.075 5.111 1.00 83.38 191 ALA A CA 1
ATOM 1516 C C . ALA A 1 191 ? 32.461 14.575 5.134 1.00 83.38 191 ALA A C 1
ATOM 1518 O O . ALA A 1 191 ? 32.843 13.847 4.219 1.00 83.38 191 ALA A O 1
ATOM 1519 N N . LEU A 1 192 ? 31.707 14.123 6.144 1.00 81.25 192 LEU A N 1
ATOM 1520 C CA . LEU A 1 192 ? 31.167 12.765 6.202 1.00 81.25 192 LEU A CA 1
ATOM 1521 C C . LEU A 1 192 ? 30.104 12.571 5.120 1.00 81.25 192 LEU A C 1
ATOM 1523 O O . LEU A 1 192 ? 30.165 11.577 4.404 1.00 81.25 192 LEU A O 1
ATOM 1527 N N . THR A 1 193 ? 29.191 13.534 4.954 1.00 76.12 193 THR A N 1
ATOM 1528 C CA . THR A 1 193 ? 28.168 13.477 3.901 1.00 76.12 193 THR A CA 1
ATOM 1529 C C . THR A 1 193 ? 28.806 13.345 2.521 1.00 76.12 193 THR A C 1
ATOM 1531 O O . THR A 1 193 ? 28.494 12.411 1.791 1.00 76.12 193 THR A O 1
ATOM 1534 N N . LYS A 1 194 ? 29.786 14.198 2.197 1.00 74.25 194 LYS A N 1
ATOM 1535 C CA . LYS A 1 194 ? 30.487 14.136 0.908 1.00 74.25 194 LYS A CA 1
ATOM 1536 C C . LYS A 1 194 ? 31.167 12.784 0.673 1.00 74.25 194 LYS A C 1
ATOM 1538 O O . LYS A 1 194 ? 31.190 12.294 -0.450 1.00 74.25 194 LYS A O 1
ATOM 1543 N N . LYS A 1 195 ? 31.716 12.172 1.727 1.00 75.12 195 LYS A N 1
ATOM 1544 C CA . LYS A 1 195 ? 32.316 10.835 1.638 1.00 75.12 195 LYS A CA 1
ATOM 1545 C C . LYS A 1 195 ? 31.261 9.750 1.386 1.00 75.12 195 LYS A C 1
ATOM 1547 O O . LYS A 1 195 ? 31.507 8.838 0.603 1.00 75.12 195 LYS A O 1
ATOM 1552 N N . MET A 1 196 ? 30.093 9.869 2.019 1.00 69.81 196 MET A N 1
ATOM 1553 C CA . MET A 1 196 ? 28.957 8.966 1.805 1.00 69.81 196 MET A CA 1
ATOM 1554 C C . MET A 1 196 ? 28.345 9.089 0.402 1.00 69.81 196 MET A C 1
ATOM 1556 O O . MET A 1 196 ? 27.817 8.104 -0.098 1.00 69.81 196 MET A O 1
ATOM 1560 N N . GLU A 1 197 ? 28.429 10.259 -0.237 1.00 66.12 197 GLU A N 1
ATOM 1561 C CA . GLU A 1 197 ? 27.968 10.472 -1.619 1.00 66.12 197 GLU A CA 1
ATOM 1562 C C . GLU A 1 197 ? 28.881 9.801 -2.663 1.00 66.12 197 GLU A C 1
ATOM 1564 O O . GLU A 1 197 ? 28.415 9.442 -3.742 1.00 66.12 197 GLU A O 1
ATOM 1569 N N . SER A 1 198 ? 30.178 9.641 -2.367 1.00 58.59 198 SER A N 1
ATOM 1570 C CA . SER A 1 198 ? 31.190 9.195 -3.339 1.00 58.59 198 SER A CA 1
ATOM 1571 C C . SER A 1 198 ? 31.541 7.705 -3.299 1.00 58.59 198 SER A C 1
ATOM 1573 O O . SER A 1 198 ? 32.026 7.175 -4.296 1.00 58.59 198 SER A O 1
ATOM 1575 N N . GLU A 1 199 ? 31.362 7.028 -2.163 1.00 56.75 199 GLU A N 1
ATOM 1576 C CA . GLU A 1 199 ? 31.747 5.620 -1.999 1.00 56.75 199 GLU A CA 1
ATOM 1577 C C . GLU A 1 199 ? 30.493 4.737 -1.913 1.00 56.75 199 GLU A C 1
ATOM 1579 O O . GLU A 1 199 ? 29.622 5.008 -1.080 1.00 56.75 199 GLU A O 1
ATOM 1584 N N . PRO A 1 200 ? 30.373 3.649 -2.705 1.00 53.44 200 PRO A N 1
ATOM 1585 C CA . PRO A 1 200 ? 29.336 2.664 -2.453 1.00 53.44 200 PRO A CA 1
ATOM 1586 C C . PRO A 1 200 ? 29.585 2.074 -1.066 1.00 53.44 200 PRO A C 1
ATOM 1588 O O . PRO A 1 200 ? 30.598 1.419 -0.813 1.00 53.44 200 PRO A O 1
ATOM 1591 N N . LEU A 1 201 ? 28.653 2.317 -0.148 1.00 57.03 201 LEU A N 1
ATOM 1592 C CA . LEU A 1 201 ? 28.673 1.768 1.202 1.00 57.03 201 LEU A CA 1
ATOM 1593 C C . LEU A 1 201 ? 28.318 0.273 1.139 1.00 57.03 201 LEU A C 1
ATOM 1595 O O . LEU A 1 201 ? 27.288 -0.148 1.656 1.00 57.03 201 LEU A O 1
ATOM 1599 N N . GLY A 1 202 ? 29.162 -0.548 0.503 1.00 49.50 202 GLY A N 1
ATOM 1600 C CA . GLY A 1 202 ? 28.985 -2.005 0.416 1.00 49.50 202 GLY A CA 1
ATOM 1601 C C . GLY A 1 202 ? 28.907 -2.683 1.793 1.00 49.50 202 GLY A C 1
ATOM 1602 O O . GLY A 1 202 ? 28.420 -3.800 1.920 1.00 49.50 202 GLY A O 1
ATOM 1603 N N . SER A 1 203 ? 29.338 -1.981 2.844 1.00 49.66 203 SER A N 1
ATOM 1604 C CA . SER A 1 203 ? 29.242 -2.366 4.253 1.00 49.66 203 SER A CA 1
ATOM 1605 C C . SER A 1 203 ? 27.900 -2.031 4.925 1.00 49.66 203 SER A C 1
ATOM 1607 O O . SER A 1 203 ? 27.628 -2.559 6.005 1.00 49.66 203 SER A O 1
ATOM 1609 N N . LEU A 1 204 ? 27.021 -1.229 4.307 1.00 54.16 204 LEU A N 1
ATOM 1610 C CA . LEU A 1 204 ? 25.619 -1.078 4.724 1.00 54.16 204 LEU A CA 1
ATOM 1611 C C . LEU A 1 204 ? 24.799 -2.262 4.193 1.00 54.16 204 LEU A C 1
ATOM 1613 O O . LEU A 1 204 ? 23.913 -2.125 3.353 1.00 54.16 204 LEU A O 1
ATOM 1617 N N . ILE A 1 205 ? 25.137 -3.456 4.677 1.00 56.19 205 ILE A N 1
ATOM 1618 C CA . ILE A 1 205 ? 24.486 -4.710 4.300 1.00 56.19 205 ILE A CA 1
ATOM 1619 C C . ILE A 1 205 ? 23.000 -4.615 4.662 1.00 56.19 205 ILE A C 1
ATOM 1621 O O . ILE A 1 205 ? 22.637 -4.439 5.830 1.00 56.19 205 ILE A O 1
ATOM 1625 N N . ALA A 1 206 ? 22.129 -4.764 3.661 1.00 61.94 206 ALA A N 1
ATOM 1626 C CA . ALA A 1 206 ? 20.711 -4.990 3.890 1.00 61.94 206 ALA A CA 1
ATOM 1627 C C . ALA A 1 206 ? 20.548 -6.224 4.782 1.00 61.94 206 ALA A C 1
ATOM 1629 O O . ALA A 1 206 ? 20.849 -7.342 4.377 1.00 61.94 206 ALA A O 1
ATOM 1630 N N . LYS A 1 207 ? 20.051 -6.039 6.012 1.00 66.88 207 LYS A N 1
ATOM 1631 C CA . LYS A 1 207 ? 19.805 -7.167 6.928 1.00 66.88 207 LYS A CA 1
ATOM 1632 C C . LYS A 1 207 ? 18.748 -8.142 6.384 1.00 66.88 207 LYS A C 1
ATOM 1634 O O . LYS A 1 207 ? 18.740 -9.306 6.766 1.00 66.88 207 LYS A O 1
ATOM 1639 N N . ARG A 1 208 ? 17.835 -7.658 5.535 1.00 78.00 208 ARG A N 1
ATOM 1640 C CA . ARG A 1 208 ? 16.685 -8.400 4.992 1.00 78.00 208 ARG A CA 1
ATOM 1641 C C . ARG A 1 208 ? 16.815 -8.526 3.475 1.00 78.00 208 ARG A C 1
ATOM 1643 O O . ARG A 1 208 ? 16.270 -7.710 2.735 1.00 78.00 208 ARG A O 1
ATOM 1650 N N . MET A 1 209 ? 17.585 -9.521 3.050 1.00 85.69 209 MET A N 1
ATOM 1651 C CA . MET A 1 209 ? 17.805 -9.880 1.645 1.00 85.69 209 MET A CA 1
ATOM 1652 C C . MET A 1 209 ? 16.813 -10.962 1.196 1.00 85.69 209 MET A C 1
ATOM 1654 O O . MET A 1 209 ? 16.298 -11.690 2.046 1.00 85.69 209 MET A O 1
ATOM 1658 N N . PRO A 1 210 ? 16.564 -11.118 -0.115 1.00 91.25 210 PRO A N 1
ATOM 1659 C CA . PRO A 1 210 ? 15.826 -12.267 -0.638 1.00 91.25 210 PRO A CA 1
ATOM 1660 C C . PRO A 1 210 ? 16.451 -13.585 -0.159 1.00 91.25 210 PRO A C 1
ATOM 1662 O O . PRO A 1 210 ? 17.670 -13.680 0.007 1.00 91.25 210 PRO A O 1
ATOM 1665 N N . MET A 1 211 ? 15.625 -14.597 0.104 1.00 93.25 211 MET A N 1
ATOM 1666 C CA . MET A 1 211 ? 16.114 -15.897 0.561 1.00 93.25 211 MET A CA 1
ATOM 1667 C C . MET A 1 211 ? 16.574 -16.729 -0.635 1.00 93.25 211 MET A C 1
ATOM 1669 O O . MET A 1 211 ? 15.890 -16.763 -1.645 1.00 93.25 211 MET A O 1
ATOM 1673 N N . ILE A 1 212 ? 17.695 -17.439 -0.506 1.00 93.75 212 ILE A N 1
ATOM 1674 C CA . ILE A 1 212 ? 18.175 -18.398 -1.525 1.00 93.75 212 ILE A CA 1
ATOM 1675 C C . ILE A 1 212 ? 17.645 -19.827 -1.308 1.00 93.75 212 ILE A C 1
ATOM 1677 O O . ILE A 1 212 ? 18.020 -20.773 -1.991 1.00 93.75 212 ILE A O 1
ATOM 1681 N N . VAL A 1 213 ? 16.798 -19.992 -0.295 1.00 92.94 213 VAL A N 1
ATOM 1682 C CA . VAL A 1 213 ? 16.139 -21.243 0.086 1.00 92.94 213 VAL A CA 1
ATOM 1683 C C . VAL A 1 213 ? 14.670 -20.954 0.346 1.00 92.94 213 VAL A C 1
ATOM 1685 O O . VAL A 1 213 ? 14.320 -19.819 0.686 1.00 92.94 213 VAL A O 1
ATOM 1688 N N . GLU A 1 214 ? 13.829 -21.979 0.235 1.00 94.31 214 GLU A N 1
ATOM 1689 C CA . GLU A 1 214 ? 12.400 -21.842 0.501 1.00 94.31 214 GLU A CA 1
ATOM 1690 C C . GLU A 1 214 ? 12.134 -21.233 1.894 1.00 94.31 214 GLU A C 1
ATOM 1692 O O . GLU A 1 214 ? 12.733 -21.662 2.893 1.00 94.31 214 GLU A O 1
ATOM 1697 N N . PRO A 1 215 ? 11.233 -20.237 1.996 1.00 94.62 215 PRO A N 1
ATOM 1698 C CA . PRO A 1 215 ? 10.849 -19.661 3.272 1.00 94.62 215 PRO A CA 1
ATOM 1699 C C . PRO A 1 215 ? 10.157 -20.672 4.180 1.00 94.62 215 PRO A C 1
ATOM 1701 O O . PRO A 1 215 ? 9.464 -21.588 3.731 1.00 94.62 215 PRO A O 1
ATOM 1704 N N . LYS A 1 216 ? 10.278 -20.458 5.492 1.00 92.94 216 LYS A N 1
ATOM 1705 C CA . LYS A 1 216 ? 9.528 -21.233 6.478 1.00 92.94 216 LYS A CA 1
ATOM 1706 C C . LYS A 1 216 ? 8.022 -20.973 6.273 1.00 92.94 216 LYS A C 1
ATOM 1708 O O . LYS A 1 216 ? 7.625 -19.805 6.305 1.00 92.94 216 LYS A O 1
ATOM 1713 N N . PRO A 1 217 ? 7.187 -22.019 6.119 1.00 93.88 217 PRO A N 1
ATOM 1714 C CA . PRO A 1 217 ? 5.735 -21.871 6.099 1.00 93.88 217 PRO A CA 1
ATOM 1715 C C . PRO A 1 217 ? 5.221 -21.135 7.334 1.00 93.88 217 PRO A C 1
ATOM 1717 O O . PRO A 1 217 ? 5.763 -21.315 8.430 1.00 93.88 217 PRO A O 1
ATOM 1720 N N . TRP A 1 218 ? 4.183 -20.324 7.153 1.00 93.44 218 TRP A N 1
ATOM 1721 C CA . TRP A 1 218 ? 3.536 -19.630 8.260 1.00 93.44 218 TRP A CA 1
ATOM 1722 C C . TRP A 1 218 ? 2.720 -20.606 9.116 1.00 93.44 218 TRP A C 1
ATOM 1724 O O . TRP A 1 218 ? 1.974 -21.426 8.584 1.00 93.44 218 TRP A O 1
ATOM 1734 N N . SER A 1 219 ? 2.877 -20.526 10.437 1.00 88.69 219 SER A N 1
ATOM 1735 C CA . SER A 1 219 ? 2.159 -21.356 11.418 1.00 88.69 219 SER A CA 1
ATOM 1736 C C . SER A 1 219 ? 1.720 -20.603 12.676 1.00 88.69 219 SER A C 1
ATOM 1738 O O . SER A 1 219 ? 1.188 -21.218 13.592 1.00 88.69 219 SER A O 1
ATOM 1740 N N . GLY A 1 220 ? 1.985 -19.300 12.757 1.00 88.12 220 GLY A N 1
ATOM 1741 C CA . GLY A 1 220 ? 1.688 -18.486 13.932 1.00 88.12 220 GLY A CA 1
ATOM 1742 C C . GLY A 1 220 ? 2.173 -17.047 13.772 1.00 88.12 220 GLY A C 1
ATOM 1743 O O . GLY A 1 220 ? 2.757 -16.683 12.750 1.00 88.12 220 GLY A O 1
ATOM 1744 N N . TRP A 1 221 ? 1.999 -16.234 14.820 1.00 88.00 221 TRP A N 1
ATOM 1745 C CA . TRP A 1 221 ? 2.279 -14.788 14.798 1.00 88.00 221 TRP A CA 1
ATOM 1746 C C . TRP A 1 221 ? 3.682 -14.410 14.300 1.00 88.00 221 TRP A C 1
ATOM 1748 O O . TRP A 1 221 ? 3.806 -13.540 13.446 1.00 88.00 221 TRP A O 1
ATOM 1758 N N . SER A 1 222 ? 4.734 -15.040 14.833 1.00 85.75 222 SER A N 1
ATOM 1759 C CA . SER A 1 222 ? 6.135 -14.805 14.429 1.00 85.75 222 SER A CA 1
ATOM 1760 C C . SER A 1 222 ? 6.795 -16.066 13.865 1.00 85.75 222 SER A C 1
ATOM 1762 O O . SER A 1 222 ? 8.023 -16.181 13.845 1.00 85.75 222 SER A O 1
ATOM 1764 N N . GLU A 1 223 ? 5.986 -17.049 13.468 1.00 84.50 223 GLU A N 1
ATOM 1765 C CA . GLU A 1 223 ? 6.455 -18.345 12.997 1.00 84.50 223 GLU A CA 1
ATOM 1766 C C . GLU A 1 223 ? 6.233 -18.471 11.491 1.00 84.50 223 GLU A C 1
ATOM 1768 O O . GLU A 1 223 ? 5.213 -18.986 11.054 1.00 84.50 223 GLU A O 1
ATOM 1773 N N . GLY A 1 224 ? 7.201 -18.005 10.703 1.00 87.81 224 GLY A N 1
ATOM 1774 C CA . GLY A 1 224 ? 7.169 -18.078 9.243 1.00 87.81 224 GLY A CA 1
ATOM 1775 C C . GLY A 1 224 ? 8.135 -17.087 8.594 1.00 87.81 224 GLY A C 1
ATOM 1776 O O . GLY A 1 224 ? 8.790 -16.293 9.275 1.00 87.81 224 GLY A O 1
ATOM 1777 N N . GLY A 1 225 ? 8.272 -17.164 7.272 1.00 90.69 225 GLY A N 1
ATOM 1778 C CA . GLY A 1 225 ? 9.180 -16.317 6.504 1.00 90.69 225 GLY A CA 1
ATOM 1779 C C . GLY A 1 225 ? 10.644 -16.746 6.647 1.00 90.69 225 GLY A C 1
ATOM 1780 O O . GLY A 1 225 ? 11.036 -17.810 6.169 1.00 90.69 225 GLY A O 1
ATOM 1781 N N . TYR A 1 226 ? 11.480 -15.925 7.287 1.00 89.62 226 TYR A N 1
ATOM 1782 C CA . TYR A 1 226 ? 12.907 -16.233 7.446 1.00 89.62 226 TYR A CA 1
ATOM 1783 C C . TYR A 1 226 ? 13.169 -17.370 8.446 1.00 89.62 226 TYR A C 1
ATOM 1785 O O . TYR A 1 226 ? 12.460 -17.544 9.433 1.00 89.62 226 TYR A O 1
ATOM 1793 N N . LEU A 1 227 ? 14.275 -18.094 8.246 1.00 84.44 227 LEU A N 1
ATOM 1794 C CA . LEU A 1 227 ? 14.657 -19.230 9.100 1.00 84.44 227 LEU A CA 1
ATOM 1795 C C . LEU A 1 227 ? 15.065 -18.828 10.527 1.00 84.44 227 LEU A C 1
ATOM 1797 O O . LEU A 1 227 ? 14.802 -19.558 11.480 1.00 84.44 227 LEU A O 1
ATOM 1801 N N . HIS A 1 228 ? 15.749 -17.689 10.673 1.00 78.69 228 HIS A N 1
ATOM 1802 C CA . HIS A 1 228 ? 16.346 -17.255 11.946 1.00 78.69 228 HIS A CA 1
ATOM 1803 C C . HIS A 1 228 ? 15.845 -15.900 12.441 1.00 78.69 228 HIS A C 1
ATOM 1805 O O . HIS A 1 228 ? 16.006 -15.591 13.621 1.00 78.69 228 HIS A O 1
ATOM 1811 N N . TYR A 1 229 ? 15.265 -15.089 11.555 1.00 77.38 229 TYR A N 1
ATOM 1812 C CA . TYR A 1 229 ? 14.744 -13.772 11.899 1.00 77.38 229 TYR A CA 1
ATOM 1813 C C . TYR A 1 229 ? 13.235 -13.882 12.124 1.00 77.38 229 TYR A C 1
ATOM 1815 O O . TYR A 1 229 ? 12.501 -14.024 11.142 1.00 77.38 229 TYR A O 1
ATOM 1823 N N . PRO A 1 230 ? 12.754 -13.827 13.379 1.00 78.38 230 PRO A N 1
ATOM 1824 C CA . PRO A 1 230 ? 11.324 -13.808 13.635 1.00 78.38 230 PRO A CA 1
ATOM 1825 C C . PRO A 1 230 ? 10.745 -12.514 13.063 1.00 78.38 230 PRO A C 1
ATOM 1827 O O . PRO A 1 230 ? 11.228 -11.421 13.363 1.00 78.38 230 PRO A O 1
ATOM 1830 N N . ASN A 1 231 ? 9.723 -12.640 12.225 1.00 84.44 231 ASN A N 1
ATOM 1831 C CA . ASN A 1 231 ? 8.986 -11.505 11.689 1.00 84.44 231 ASN A CA 1
ATOM 1832 C C . ASN A 1 231 ? 7.506 -11.712 11.990 1.00 84.44 231 ASN A C 1
ATOM 1834 O O . ASN A 1 231 ? 7.026 -12.830 11.810 1.00 84.44 231 ASN A O 1
ATOM 1838 N N . PRO A 1 232 ? 6.793 -10.673 12.449 1.00 88.88 232 PRO A N 1
ATOM 1839 C CA . PRO A 1 232 ? 5.361 -10.781 12.636 1.00 88.88 232 PRO A CA 1
ATOM 1840 C C . PRO A 1 232 ? 4.670 -10.962 11.280 1.00 88.88 232 PRO A C 1
ATOM 1842 O O . PRO A 1 232 ? 5.059 -10.338 10.285 1.00 88.88 232 PRO A O 1
ATOM 1845 N N . ILE A 1 233 ? 3.634 -11.797 11.259 1.00 91.56 233 ILE A N 1
ATOM 1846 C CA . ILE A 1 233 ? 2.794 -12.024 10.085 1.00 91.56 233 ILE A CA 1
ATOM 1847 C C . ILE A 1 233 ? 1.987 -10.775 9.720 1.00 91.56 233 ILE A C 1
ATOM 1849 O O . ILE A 1 233 ? 1.832 -10.497 8.536 1.00 91.56 233 ILE A O 1
ATOM 1853 N N . LEU A 1 234 ? 1.543 -9.991 10.712 1.00 91.00 234 LEU A N 1
ATOM 1854 C CA . LEU A 1 234 ? 0.887 -8.698 10.504 1.00 91.00 234 LEU A CA 1
ATOM 1855 C C . LEU A 1 234 ? 1.827 -7.531 10.830 1.00 91.00 234 LEU A C 1
ATOM 1857 O O . LEU A 1 234 ? 2.452 -7.476 11.893 1.00 91.00 234 LEU A O 1
ATOM 1861 N N . ARG A 1 235 ? 1.877 -6.551 9.930 1.00 87.81 235 ARG A N 1
ATOM 1862 C CA . ARG A 1 235 ? 2.470 -5.231 10.142 1.00 87.81 235 ARG A CA 1
ATOM 1863 C C . ARG A 1 235 ? 1.433 -4.370 10.855 1.00 87.81 235 ARG A C 1
ATOM 1865 O O . ARG A 1 235 ? 0.464 -3.927 10.243 1.00 87.81 235 ARG A O 1
ATOM 1872 N N . LEU A 1 236 ? 1.635 -4.162 12.152 1.00 83.38 236 LEU A N 1
ATOM 1873 C CA . LEU A 1 236 ? 0.798 -3.282 12.963 1.00 83.38 236 LEU A CA 1
ATOM 1874 C C . LEU A 1 236 ? 1.516 -1.951 13.221 1.00 83.38 236 LEU A C 1
ATOM 1876 O O . LEU A 1 236 ? 2.740 -1.957 13.413 1.00 83.38 236 LEU A O 1
ATOM 1880 N N . PRO A 1 237 ? 0.783 -0.823 13.271 1.00 70.50 237 PRO A N 1
ATOM 1881 C CA . PRO A 1 237 ? 1.329 0.441 13.746 1.00 70.50 237 PRO A CA 1
ATOM 1882 C C . PRO A 1 237 ? 1.879 0.334 15.169 1.00 70.50 237 PRO A C 1
ATOM 1884 O O . PRO A 1 237 ? 1.573 -0.584 15.931 1.00 70.50 237 PRO A O 1
ATOM 1887 N N . GLN A 1 238 ? 2.750 1.273 15.527 1.00 61.78 238 GLN A N 1
ATOM 1888 C CA . GLN A 1 238 ? 3.419 1.248 16.822 1.00 61.78 238 GLN A CA 1
ATOM 1889 C C . GLN A 1 238 ? 2.435 1.597 17.948 1.00 61.78 238 GLN A C 1
ATOM 1891 O O . GLN A 1 238 ? 1.690 2.564 17.835 1.00 61.78 238 GLN A O 1
ATOM 1896 N N . GLY A 1 239 ? 2.480 0.840 19.047 1.00 65.06 239 GLY A N 1
ATOM 1897 C CA . GLY A 1 239 ? 1.727 1.134 20.269 1.00 65.06 239 GLY A CA 1
ATOM 1898 C C . GLY A 1 239 ? 0.499 0.244 20.470 1.00 65.06 239 GLY A C 1
ATOM 1899 O O . GLY A 1 239 ? 0.474 -0.540 21.422 1.00 65.06 239 GLY A O 1
ATOM 1900 N N . ASP A 1 240 ? -0.483 0.295 19.560 1.00 72.50 240 ASP A N 1
ATOM 1901 C CA . ASP A 1 240 ? -1.734 -0.459 19.722 1.00 72.50 240 ASP A CA 1
ATOM 1902 C C . ASP A 1 240 ? -1.534 -1.971 19.504 1.00 72.50 240 ASP A C 1
ATOM 1904 O O . ASP A 1 240 ? -1.280 -2.453 18.398 1.00 72.50 240 ASP A O 1
ATOM 1908 N N . LYS A 1 241 ? -1.668 -2.738 20.592 1.00 78.25 241 LYS A N 1
ATOM 1909 C CA . LYS A 1 241 ? -1.543 -4.202 20.595 1.00 78.25 241 LYS A CA 1
ATOM 1910 C C . LYS A 1 241 ? -2.845 -4.925 20.256 1.00 78.25 241 LYS A C 1
ATOM 1912 O O . LYS A 1 241 ? -2.797 -6.130 20.022 1.00 78.25 241 LYS A O 1
ATOM 1917 N N . SER A 1 242 ? -3.971 -4.217 20.150 1.00 84.19 242 SER A N 1
ATOM 1918 C CA . SER A 1 242 ? -5.296 -4.817 19.947 1.00 84.19 242 SER A CA 1
ATOM 1919 C C . SER A 1 242 ? -5.318 -5.757 18.740 1.00 84.19 242 SER A C 1
ATOM 1921 O O . SER A 1 242 ? -5.767 -6.893 18.852 1.00 84.19 242 SER A O 1
ATOM 1923 N N . GLY A 1 243 ? -4.758 -5.333 17.599 1.00 86.69 243 GLY A N 1
ATOM 1924 C CA . GLY A 1 243 ? -4.689 -6.169 16.393 1.00 86.69 243 GLY A CA 1
ATOM 1925 C C . GLY A 1 243 ? -3.934 -7.486 16.605 1.00 86.69 243 GLY A C 1
ATOM 1926 O O . GLY A 1 243 ? -4.335 -8.524 16.085 1.00 86.69 243 GLY A O 1
ATOM 1927 N N . LYS A 1 244 ? -2.877 -7.473 17.426 1.00 88.56 244 LYS A N 1
ATOM 1928 C CA . LYS A 1 244 ? -2.114 -8.677 17.774 1.00 88.56 244 LYS A CA 1
ATOM 1929 C C . LYS A 1 244 ? -2.927 -9.594 18.685 1.00 88.56 244 LYS A C 1
ATOM 1931 O O . LYS A 1 244 ? -2.929 -10.802 18.473 1.00 88.56 244 LYS A O 1
ATOM 1936 N N . ASP A 1 245 ? -3.606 -9.032 19.678 1.00 89.50 245 ASP A N 1
ATOM 1937 C CA . ASP A 1 245 ? -4.383 -9.806 20.648 1.00 89.50 245 ASP A CA 1
ATOM 1938 C C . ASP A 1 245 ? -5.573 -10.504 19.970 1.00 89.50 245 ASP A C 1
ATOM 1940 O O . ASP A 1 245 ? -5.788 -11.700 20.175 1.00 89.50 245 ASP A O 1
ATOM 1944 N N . TYR A 1 246 ? -6.280 -9.799 19.077 1.00 91.25 246 TYR A N 1
ATOM 1945 C CA . TYR A 1 246 ? -7.338 -10.388 18.250 1.00 91.25 246 TYR A CA 1
ATOM 1946 C C . TYR A 1 246 ? -6.812 -11.484 17.323 1.00 91.25 246 TYR A C 1
ATOM 1948 O O . TYR A 1 246 ? -7.443 -12.535 17.209 1.00 91.25 246 TYR A O 1
ATOM 1956 N N . PHE A 1 247 ? -5.649 -11.277 16.701 1.00 91.62 247 PHE A N 1
ATOM 1957 C CA . PHE A 1 247 ? -5.023 -12.299 15.867 1.00 91.62 247 PHE A CA 1
ATOM 1958 C C . PHE A 1 247 ? -4.702 -13.567 16.668 1.00 91.62 247 PHE A C 1
ATOM 1960 O O . PHE A 1 247 ? -5.052 -14.663 16.246 1.00 91.62 247 PHE A O 1
ATOM 1967 N N . ILE A 1 248 ? -4.080 -13.431 17.844 1.00 89.62 248 ILE A N 1
ATOM 1968 C CA . ILE A 1 248 ? -3.741 -14.575 18.707 1.00 89.62 248 ILE A CA 1
ATOM 1969 C C . ILE A 1 248 ? -5.009 -15.313 19.156 1.00 89.62 248 ILE A C 1
ATOM 1971 O O . ILE A 1 248 ? -5.020 -16.542 19.208 1.00 89.62 248 ILE A O 1
ATOM 1975 N N . ALA A 1 249 ? -6.088 -14.584 19.452 1.00 89.81 249 ALA A N 1
ATOM 1976 C CA . ALA A 1 249 ? -7.367 -15.187 19.807 1.00 89.81 249 ALA A CA 1
ATOM 1977 C C . ALA A 1 249 ? -7.998 -15.976 18.643 1.00 89.81 249 ALA A C 1
ATOM 1979 O O . ALA A 1 249 ? -8.568 -17.041 18.881 1.00 89.81 249 ALA A O 1
ATOM 1980 N N . ALA A 1 250 ? -7.891 -15.485 17.404 1.00 90.75 250 ALA A N 1
ATOM 1981 C CA . ALA A 1 250 ? -8.354 -16.195 16.208 1.00 90.75 250 ALA A CA 1
ATOM 1982 C C . ALA A 1 250 ? -7.482 -17.425 15.892 1.00 90.75 250 ALA A C 1
ATOM 1984 O O . ALA A 1 250 ? -7.995 -18.504 15.600 1.00 90.75 250 ALA A O 1
ATOM 1985 N N . ASP A 1 251 ? -6.162 -17.296 16.034 1.00 89.94 251 ASP A N 1
ATOM 1986 C CA . ASP A 1 251 ? -5.205 -18.392 15.859 1.00 89.94 251 ASP A CA 1
ATOM 1987 C C . ASP A 1 251 ? -5.460 -19.539 16.850 1.00 89.94 251 ASP A C 1
ATOM 1989 O O . ASP A 1 251 ? -5.515 -20.705 16.462 1.00 89.94 251 ASP A O 1
ATOM 1993 N N . ALA A 1 252 ? -5.745 -19.215 18.116 1.00 88.69 252 ALA A N 1
ATOM 1994 C CA . ALA A 1 252 ? -6.081 -20.200 19.145 1.00 88.69 252 ALA A CA 1
ATOM 1995 C C . ALA A 1 252 ? -7.363 -21.003 18.843 1.00 88.69 252 ALA A C 1
ATOM 1997 O O . ALA A 1 252 ? -7.516 -22.115 19.351 1.00 88.69 252 ALA A O 1
ATOM 1998 N N . LYS A 1 253 ? -8.275 -20.463 18.022 1.00 89.50 253 LYS A N 1
ATOM 1999 C CA . LYS A 1 253 ? -9.486 -21.159 17.555 1.00 89.50 253 LYS A CA 1
ATOM 2000 C C . LYS A 1 253 ? -9.246 -22.037 16.323 1.00 89.50 253 LYS A C 1
ATOM 2002 O O . LYS A 1 253 ? -10.098 -22.859 16.005 1.00 89.50 253 LYS A O 1
ATOM 2007 N N . GLY A 1 254 ? -8.096 -21.901 15.659 1.00 88.88 254 GLY A N 1
ATOM 2008 C CA . GLY A 1 254 ? -7.774 -22.614 14.421 1.00 88.88 254 GLY A CA 1
ATOM 2009 C C . GLY A 1 254 ? -8.303 -21.945 13.148 1.00 88.88 254 GLY A C 1
ATOM 2010 O O . GLY A 1 254 ? -8.221 -22.538 12.075 1.00 88.88 254 GLY A O 1
ATOM 2011 N N . ASP A 1 255 ? -8.792 -20.706 13.239 1.00 88.44 255 ASP A N 1
ATOM 2012 C CA . ASP A 1 255 ? -9.432 -19.998 12.122 1.00 88.44 255 ASP A CA 1
ATOM 2013 C C . ASP A 1 255 ? -8.426 -19.513 11.054 1.00 88.44 255 ASP A C 1
ATOM 2015 O O . ASP A 1 255 ? -8.813 -19.131 9.953 1.00 88.44 255 ASP A O 1
ATOM 2019 N N . MET A 1 256 ? -7.116 -19.550 11.342 1.00 91.44 256 MET A N 1
ATOM 2020 C CA . MET A 1 256 ? -6.083 -18.918 10.505 1.00 91.44 256 MET A CA 1
ATOM 2021 C C . MET A 1 256 ? -5.441 -19.806 9.433 1.00 91.44 256 MET A C 1
ATOM 2023 O O . MET A 1 256 ? -4.588 -19.342 8.673 1.00 91.44 256 MET A O 1
ATOM 2027 N N . GLY A 1 257 ? -5.876 -21.063 9.308 1.00 91.69 257 GLY A N 1
ATOM 2028 C CA . GLY A 1 257 ? -5.274 -22.043 8.396 1.00 91.69 257 GLY A CA 1
ATOM 2029 C C . GLY A 1 257 ? -5.212 -21.595 6.929 1.00 91.69 257 GLY A C 1
ATOM 2030 O O . GLY A 1 257 ? -4.165 -21.719 6.293 1.00 91.69 257 GLY A O 1
ATOM 2031 N N . GLN A 1 258 ? -6.301 -21.026 6.400 1.00 92.50 258 GLN A N 1
ATOM 2032 C CA . GLN A 1 258 ? -6.361 -20.565 5.005 1.00 92.50 258 GLN A CA 1
ATOM 2033 C C . GLN A 1 258 ? -5.440 -19.366 4.753 1.00 92.50 258 GLN A C 1
ATOM 2035 O O . GLN A 1 258 ? -4.723 -19.333 3.754 1.00 92.50 258 GLN A O 1
ATOM 2040 N N . VAL A 1 259 ? -5.391 -18.413 5.686 1.00 94.38 259 VAL A N 1
ATOM 2041 C CA . VAL A 1 259 ? -4.503 -17.244 5.594 1.00 94.38 259 VAL A CA 1
ATOM 2042 C C . VAL A 1 259 ? -3.034 -17.673 5.599 1.00 94.38 259 VAL A C 1
ATOM 2044 O O . VAL A 1 259 ? -2.251 -17.207 4.768 1.00 94.38 259 VAL A O 1
ATOM 2047 N N . TYR A 1 260 ? -2.657 -18.611 6.476 1.00 95.06 260 TYR A N 1
ATOM 2048 C CA . TYR A 1 260 ? -1.304 -19.167 6.502 1.00 95.06 260 TYR A CA 1
ATOM 2049 C C . TYR A 1 260 ? -0.934 -19.869 5.200 1.00 95.06 260 TYR A C 1
ATOM 2051 O O . TYR A 1 260 ? 0.166 -19.657 4.680 1.00 95.06 260 TYR A O 1
ATOM 2059 N N . ALA A 1 261 ? -1.841 -20.681 4.659 1.00 94.12 261 ALA A N 1
ATOM 2060 C CA . ALA A 1 261 ? -1.616 -21.395 3.413 1.00 94.12 261 ALA A CA 1
ATOM 2061 C C . ALA A 1 261 ? -1.490 -20.432 2.217 1.00 94.12 261 ALA A C 1
ATOM 2063 O O . ALA A 1 261 ? -0.534 -20.558 1.452 1.00 94.12 261 ALA A O 1
ATOM 2064 N N . GLY A 1 262 ? -2.356 -19.417 2.108 1.00 93.69 262 GLY A N 1
ATOM 2065 C CA . GLY A 1 262 ? -2.317 -18.430 1.022 1.00 93.69 262 GLY A CA 1
ATOM 2066 C C . GLY A 1 262 ? -1.043 -17.582 1.047 1.00 93.69 262 GLY A C 1
ATOM 2067 O O . GLY A 1 262 ? -0.357 -17.440 0.035 1.00 93.69 262 GLY A O 1
ATOM 2068 N N . LEU A 1 263 ? -0.649 -17.091 2.226 1.00 94.69 263 LEU A N 1
ATOM 2069 C CA . LEU A 1 263 ? 0.580 -16.309 2.382 1.00 94.69 263 LEU A CA 1
ATOM 2070 C C . LEU A 1 263 ? 1.845 -17.156 2.161 1.00 94.69 263 LEU A C 1
ATOM 2072 O O . LEU A 1 263 ? 2.850 -16.673 1.629 1.00 94.69 263 LEU A O 1
ATOM 2076 N N . THR A 1 264 ? 1.805 -18.431 2.558 1.00 94.62 264 THR A N 1
ATOM 2077 C CA . THR A 1 264 ? 2.890 -19.385 2.296 1.00 94.62 264 THR A CA 1
ATOM 2078 C C . THR A 1 264 ? 3.016 -19.681 0.803 1.00 94.62 264 THR A C 1
ATOM 2080 O O . THR A 1 264 ? 4.140 -19.716 0.310 1.00 94.62 264 THR A O 1
ATOM 2083 N N . ALA A 1 265 ? 1.904 -19.837 0.077 1.00 94.50 265 ALA A N 1
ATOM 2084 C CA . ALA A 1 265 ? 1.912 -20.045 -1.372 1.00 94.50 265 ALA A CA 1
ATOM 2085 C C . ALA A 1 265 ? 2.605 -18.881 -2.101 1.00 94.50 265 ALA A C 1
ATOM 2087 O O . ALA A 1 265 ? 3.543 -19.112 -2.859 1.00 94.50 265 ALA A O 1
ATOM 2088 N N . LEU A 1 266 ? 2.252 -17.633 -1.765 1.00 94.69 266 LEU A N 1
ATOM 2089 C CA . LEU A 1 266 ? 2.914 -16.431 -2.299 1.00 94.69 266 LEU A CA 1
ATOM 2090 C C . LEU A 1 266 ? 4.416 -16.382 -1.981 1.00 94.69 266 LEU A C 1
ATOM 2092 O O . LEU A 1 266 ? 5.223 -15.917 -2.783 1.00 94.69 266 LEU A O 1
ATOM 2096 N N . SER A 1 267 ? 4.802 -16.861 -0.798 1.00 94.31 267 SER A N 1
ATOM 2097 C CA . SER A 1 267 ? 6.194 -16.832 -0.336 1.00 94.31 267 SER A CA 1
ATOM 2098 C C . SER A 1 267 ? 7.083 -17.890 -0.993 1.00 94.31 267 SER A C 1
ATOM 2100 O O . SER A 1 267 ? 8.299 -17.717 -1.044 1.00 94.31 267 SER A O 1
ATOM 2102 N N . LYS A 1 268 ? 6.497 -18.993 -1.466 1.00 93.69 268 LYS A N 1
ATOM 2103 C CA . LYS A 1 268 ? 7.219 -20.139 -2.037 1.00 93.69 268 LYS A CA 1
ATOM 2104 C C . LYS A 1 268 ? 7.521 -20.010 -3.525 1.00 93.69 268 LYS A C 1
ATOM 2106 O O . LYS A 1 268 ? 8.201 -20.871 -4.066 1.00 93.69 268 LYS A O 1
ATOM 2111 N N . VAL A 1 269 ? 7.043 -18.957 -4.181 1.00 95.31 269 VAL A N 1
ATOM 2112 C CA . VAL A 1 269 ? 7.304 -18.740 -5.605 1.00 95.31 269 VAL A CA 1
ATOM 2113 C C . VAL A 1 269 ? 8.806 -18.523 -5.833 1.00 95.31 269 VAL A C 1
ATOM 2115 O O . VAL A 1 269 ? 9.368 -17.604 -5.227 1.00 95.31 269 VAL A O 1
ATOM 2118 N N . PRO A 1 270 ? 9.458 -19.329 -6.692 1.00 96.31 270 PRO A N 1
ATOM 2119 C CA . PRO A 1 270 ? 10.874 -19.180 -6.981 1.00 96.31 270 PRO A CA 1
ATOM 2120 C C . PRO A 1 270 ? 11.096 -18.155 -8.103 1.00 96.31 270 PRO A C 1
ATOM 2122 O O . PRO A 1 270 ? 10.495 -18.218 -9.178 1.00 96.31 270 PRO A O 1
ATOM 2125 N N . TRP A 1 271 ? 12.013 -17.225 -7.871 1.00 97.38 271 TRP A N 1
ATOM 2126 C CA . TRP A 1 271 ? 12.388 -16.138 -8.774 1.00 97.38 271 TRP A CA 1
ATOM 2127 C C . TRP A 1 271 ? 13.860 -16.227 -9.165 1.00 97.38 271 TRP A C 1
ATOM 2129 O O . TRP A 1 271 ? 14.672 -16.824 -8.462 1.00 97.38 271 TRP A O 1
ATOM 2139 N N . LYS A 1 272 ? 14.235 -15.591 -10.270 1.00 96.38 272 LYS A N 1
ATOM 2140 C CA . LYS A 1 272 ? 15.631 -15.384 -10.666 1.00 96.38 272 LYS A CA 1
ATOM 2141 C C . LYS A 1 272 ? 15.798 -14.031 -11.348 1.00 96.38 272 LYS A C 1
ATOM 2143 O O . LYS A 1 272 ? 14.831 -13.422 -11.804 1.00 96.38 272 LYS A O 1
ATOM 2148 N N . VAL A 1 273 ? 17.043 -13.583 -11.442 1.00 96.81 273 VAL A N 1
ATOM 2149 C CA . VAL A 1 273 ? 17.405 -12.357 -12.159 1.00 96.81 273 VAL A CA 1
ATOM 2150 C C . VAL A 1 273 ? 17.496 -12.638 -13.663 1.00 96.81 273 VAL A C 1
ATOM 2152 O O . VAL A 1 273 ? 18.190 -13.563 -14.094 1.00 96.81 273 VAL A O 1
ATOM 2155 N N . HIS A 1 274 ? 16.830 -11.822 -14.479 1.00 96.38 274 HIS A N 1
ATOM 2156 C CA . HIS A 1 274 ? 16.916 -11.873 -15.933 1.00 96.38 274 HIS A CA 1
ATOM 2157 C C . HIS A 1 274 ? 18.282 -11.353 -16.397 1.00 96.38 274 HIS A C 1
ATOM 2159 O O . HIS A 1 274 ? 18.546 -10.153 -16.408 1.00 96.38 274 HIS A O 1
ATOM 2165 N N . LYS A 1 275 ? 19.161 -12.263 -16.829 1.00 95.44 275 LYS A N 1
ATOM 2166 C CA . LYS A 1 275 ? 20.565 -11.949 -17.151 1.00 95.44 275 LYS A CA 1
ATOM 2167 C C . LYS A 1 275 ? 20.733 -10.932 -18.284 1.00 95.44 275 LYS A C 1
ATOM 2169 O O . LYS A 1 275 ? 21.557 -10.031 -18.153 1.00 95.44 275 LYS A O 1
ATOM 2174 N N . ASP A 1 276 ? 19.951 -11.052 -19.359 1.00 95.31 276 ASP A N 1
ATOM 2175 C CA . ASP A 1 276 ? 20.082 -10.144 -20.511 1.00 95.31 276 ASP A CA 1
ATOM 2176 C C . ASP A 1 276 ? 19.634 -8.719 -20.158 1.00 95.31 276 ASP A C 1
ATOM 2178 O O . ASP A 1 276 ? 20.405 -7.778 -20.330 1.00 95.31 276 ASP A O 1
ATOM 2182 N N . VAL A 1 277 ? 18.450 -8.563 -19.551 1.00 96.44 277 VAL A N 1
ATOM 2183 C CA . VAL A 1 277 ? 17.970 -7.273 -19.028 1.00 96.44 277 VAL A CA 1
ATOM 2184 C C . VAL A 1 277 ? 18.945 -6.686 -18.008 1.00 96.44 277 VAL A C 1
ATOM 2186 O O . VAL A 1 277 ? 19.272 -5.506 -18.094 1.00 96.44 277 VAL A O 1
ATOM 2189 N N . PHE A 1 278 ? 19.482 -7.494 -17.086 1.00 96.69 278 PHE A N 1
ATOM 2190 C CA . PHE A 1 278 ? 20.474 -7.029 -16.114 1.00 96.69 278 PHE A CA 1
ATOM 2191 C C . PHE A 1 278 ? 21.732 -6.462 -16.784 1.00 96.69 278 PHE A C 1
ATOM 2193 O O . PHE A 1 278 ? 22.243 -5.424 -16.367 1.00 96.69 278 PHE A O 1
ATOM 2200 N N . LYS A 1 279 ? 22.222 -7.107 -17.850 1.00 96.25 279 LYS A N 1
ATOM 2201 C CA . LYS A 1 279 ? 23.372 -6.619 -18.621 1.00 96.25 279 LYS A CA 1
ATOM 2202 C C . LYS A 1 279 ? 23.080 -5.256 -19.255 1.00 96.25 279 LYS A C 1
ATOM 2204 O O . LYS A 1 279 ? 23.911 -4.359 -19.140 1.00 96.25 279 LYS A O 1
ATOM 2209 N N . VAL A 1 280 ? 21.905 -5.093 -19.867 1.00 96.44 280 VAL A N 1
ATOM 2210 C CA . VAL A 1 280 ? 21.480 -3.817 -20.470 1.00 96.44 280 VAL A CA 1
ATOM 2211 C C . VAL A 1 280 ? 21.312 -2.736 -19.403 1.00 96.44 280 VAL A C 1
ATOM 2213 O O . VAL A 1 280 ? 21.768 -1.613 -19.594 1.00 96.44 280 VAL A O 1
ATOM 2216 N N . GLN A 1 281 ? 20.727 -3.076 -18.252 1.00 95.44 281 GLN A N 1
ATOM 2217 C CA . GLN A 1 281 ? 20.603 -2.156 -17.123 1.00 95.44 281 GLN A CA 1
ATOM 2218 C C . GLN A 1 281 ? 21.963 -1.687 -16.610 1.00 95.44 281 GLN A C 1
ATOM 2220 O O . GLN A 1 281 ? 22.123 -0.501 -16.349 1.00 95.44 281 GLN A O 1
ATOM 2225 N N . LEU A 1 282 ? 22.952 -2.579 -16.490 1.00 93.88 282 LEU A N 1
ATOM 2226 C CA . LEU A 1 282 ? 24.308 -2.201 -16.085 1.00 93.88 282 LEU A CA 1
ATOM 2227 C C . LEU A 1 282 ? 24.986 -1.288 -17.111 1.00 93.88 282 LEU A C 1
ATOM 2229 O O . LEU A 1 282 ? 25.651 -0.329 -16.726 1.00 93.88 282 LEU A O 1
ATOM 2233 N N . GLU A 1 283 ? 24.828 -1.569 -18.404 1.00 94.50 283 GLU A N 1
ATOM 2234 C CA . GLU A 1 283 ? 25.371 -0.721 -19.467 1.00 94.50 283 GLU A CA 1
ATOM 2235 C C . GLU A 1 283 ? 24.739 0.676 -19.432 1.00 94.50 283 GLU A C 1
ATOM 2237 O O . GLU A 1 283 ? 25.465 1.666 -19.346 1.00 94.50 283 GLU A O 1
ATOM 2242 N N . ALA A 1 284 ? 23.406 0.751 -19.368 1.00 93.12 284 ALA A N 1
ATOM 2243 C CA . ALA A 1 284 ? 22.658 2.000 -19.234 1.00 93.12 284 ALA A CA 1
ATOM 2244 C C . ALA A 1 284 ? 23.001 2.760 -17.940 1.00 93.12 284 ALA A C 1
ATOM 2246 O O . ALA A 1 284 ? 23.128 3.978 -17.939 1.00 93.12 284 ALA A O 1
ATOM 2247 N N . TRP A 1 285 ? 23.200 2.054 -16.827 1.00 92.12 285 TRP A N 1
ATOM 2248 C CA . TRP A 1 285 ? 23.573 2.661 -15.551 1.00 92.12 285 TRP A CA 1
ATOM 2249 C C . TRP A 1 285 ? 24.944 3.346 -15.596 1.00 92.12 285 TRP A C 1
ATOM 2251 O O . TRP A 1 285 ? 25.124 4.437 -15.035 1.00 92.12 285 TRP A O 1
ATOM 2261 N N . ASN A 1 286 ? 25.902 2.701 -16.270 1.00 90.88 286 ASN A N 1
ATOM 2262 C CA . ASN A 1 286 ? 27.289 3.142 -16.364 1.00 90.88 286 ASN A CA 1
ATOM 2263 C C . ASN A 1 286 ? 27.482 4.347 -17.296 1.00 90.88 286 ASN A C 1
ATOM 2265 O O . ASN A 1 286 ? 28.470 5.060 -17.127 1.00 90.88 286 ASN A O 1
ATOM 2269 N N . THR A 1 287 ? 26.560 4.620 -18.230 1.00 90.94 287 THR A N 1
ATOM 2270 C CA . THR A 1 287 ? 26.600 5.870 -19.016 1.00 90.94 287 THR A CA 1
ATOM 2271 C C . THR A 1 287 ? 26.350 7.095 -18.133 1.00 90.94 287 THR A C 1
ATOM 2273 O O . THR A 1 287 ? 26.880 8.172 -18.393 1.00 90.94 287 THR A O 1
ATOM 2276 N N . GLY A 1 288 ? 25.568 6.931 -17.060 1.00 87.38 288 GLY A N 1
ATOM 2277 C CA . GLY A 1 288 ? 25.157 8.017 -16.171 1.00 87.38 288 GLY A CA 1
ATOM 2278 C C . GLY A 1 288 ? 24.047 8.908 -16.737 1.00 87.38 288 GLY A C 1
ATOM 2279 O O . GLY A 1 288 ? 23.673 9.880 -16.075 1.00 87.38 288 GLY A O 1
ATOM 2280 N N . GLU A 1 289 ? 23.522 8.580 -17.917 1.00 88.94 289 GLU A N 1
ATOM 2281 C CA . GLU A 1 289 ? 22.411 9.277 -18.568 1.00 88.94 289 GLU A CA 1
ATOM 2282 C C . GLU A 1 289 ? 21.054 8.854 -17.981 1.00 88.94 289 GLU A C 1
ATOM 2284 O O . GLU A 1 289 ? 20.935 7.850 -17.276 1.00 88.94 289 GLU A O 1
ATOM 2289 N N . GLU A 1 290 ? 20.019 9.645 -18.261 1.00 89.88 290 GLU A N 1
ATOM 2290 C CA . GLU A 1 290 ? 18.633 9.308 -17.932 1.00 89.88 290 GLU A CA 1
ATOM 2291 C C . GLU A 1 290 ? 18.079 8.370 -19.012 1.00 89.88 290 GLU A C 1
ATOM 2293 O O . GLU A 1 290 ? 17.702 8.802 -20.099 1.00 89.88 290 GLU A O 1
ATOM 2298 N N . ILE A 1 291 ? 18.088 7.064 -18.732 1.00 91.38 291 ILE A N 1
ATOM 2299 C CA . ILE A 1 291 ? 17.558 6.025 -19.624 1.00 91.38 291 ILE A CA 1
ATOM 2300 C C . ILE A 1 291 ? 16.404 5.321 -18.913 1.00 91.38 291 ILE A C 1
ATOM 2302 O O . ILE A 1 291 ? 16.574 4.810 -17.801 1.00 91.38 291 ILE A O 1
ATOM 2306 N N . ALA A 1 292 ? 15.242 5.269 -19.571 1.00 90.06 292 ALA A N 1
ATOM 2307 C CA . ALA A 1 292 ? 13.996 4.769 -18.993 1.00 90.06 292 ALA A CA 1
ATOM 2308 C C . ALA A 1 292 ? 13.716 5.439 -17.632 1.00 90.06 292 ALA A C 1
ATOM 2310 O O . ALA A 1 292 ? 13.623 6.659 -17.547 1.00 90.06 292 ALA A O 1
ATOM 2311 N N . ASN A 1 293 ? 13.610 4.660 -16.554 1.00 90.62 293 ASN A N 1
ATOM 2312 C CA . ASN A 1 293 ? 13.348 5.171 -15.210 1.00 90.62 293 ASN A CA 1
ATOM 2313 C C . ASN A 1 293 ? 14.618 5.372 -14.345 1.00 90.62 293 ASN A C 1
ATOM 2315 O O . ASN A 1 293 ? 14.489 5.597 -13.133 1.00 90.62 293 ASN A O 1
ATOM 2319 N N . PHE A 1 294 ? 15.835 5.264 -14.901 1.00 90.56 294 PHE A N 1
ATOM 2320 C CA . PHE A 1 294 ? 17.075 5.511 -14.150 1.00 90.56 294 PHE A CA 1
ATOM 2321 C C . PHE A 1 294 ? 17.333 7.000 -13.932 1.00 90.56 294 PHE A C 1
ATOM 2323 O O . PHE A 1 294 ? 17.316 7.795 -14.865 1.00 90.56 294 PHE A O 1
ATOM 2330 N N . ALA A 1 295 ? 17.639 7.371 -12.687 1.00 87.38 295 ALA A N 1
ATOM 2331 C CA . ALA A 1 295 ? 17.977 8.748 -12.352 1.00 87.38 295 ALA A CA 1
ATOM 2332 C C . ALA A 1 295 ? 19.375 9.118 -12.892 1.00 87.38 295 ALA A C 1
ATOM 2334 O O . ALA A 1 295 ? 20.323 8.359 -12.659 1.00 87.38 295 ALA A O 1
ATOM 2335 N N . PRO A 1 296 ? 19.552 10.285 -13.537 1.00 88.25 296 PRO A N 1
ATOM 2336 C CA . PRO A 1 296 ? 20.836 10.703 -14.101 1.00 88.25 296 PRO A CA 1
ATOM 2337 C C . PRO A 1 296 ? 21.901 10.930 -13.019 1.00 88.25 296 PRO A C 1
ATOM 2339 O O . PRO A 1 296 ? 21.604 11.352 -11.900 1.00 88.25 296 PRO A O 1
ATOM 2342 N N . ALA A 1 297 ? 23.169 10.681 -13.359 1.00 82.94 297 ALA A N 1
ATOM 2343 C CA . ALA A 1 297 ? 24.302 10.864 -12.448 1.00 82.94 297 ALA A CA 1
ATOM 2344 C C . ALA A 1 297 ? 24.576 12.339 -12.138 1.00 82.94 297 ALA A C 1
ATOM 2346 O O . ALA A 1 297 ? 24.798 12.702 -10.986 1.00 82.94 297 ALA A O 1
ATOM 2347 N N . ASN A 1 298 ? 24.547 13.180 -13.174 1.00 81.69 298 ASN A N 1
ATOM 2348 C CA . ASN A 1 298 ? 24.885 14.598 -13.099 1.00 81.69 298 ASN A CA 1
ATOM 2349 C C . ASN A 1 298 ? 23.783 15.437 -13.764 1.00 81.69 298 ASN A C 1
ATOM 2351 O O . ASN A 1 298 ? 23.964 15.897 -14.892 1.00 81.69 298 ASN A O 1
ATOM 2355 N N . PRO A 1 299 ? 22.626 15.630 -13.105 1.00 81.25 299 PRO A N 1
ATOM 2356 C CA . PRO A 1 299 ? 21.549 16.422 -13.681 1.00 81.25 299 PRO A CA 1
ATOM 2357 C C . PRO A 1 299 ? 21.958 17.898 -13.781 1.00 81.25 299 PRO A C 1
ATOM 2359 O O . PRO A 1 299 ? 22.331 18.526 -12.784 1.00 81.25 299 PRO A O 1
ATOM 2362 N N . GLN A 1 300 ? 21.878 18.462 -14.986 1.00 78.50 300 GLN A N 1
ATOM 2363 C CA . GLN A 1 300 ? 22.145 19.880 -15.217 1.00 78.50 300 GLN A CA 1
ATOM 2364 C C . GLN A 1 300 ? 20.879 20.702 -14.967 1.00 78.50 300 GLN A C 1
ATOM 2366 O O . GLN A 1 300 ? 19.800 20.366 -15.442 1.00 78.50 300 GLN A O 1
ATOM 2371 N N . TYR A 1 301 ? 21.017 21.783 -14.200 1.00 78.75 301 TYR A N 1
ATOM 2372 C CA . TYR A 1 301 ? 19.932 22.726 -13.938 1.00 78.75 301 TYR A CA 1
ATOM 2373 C C . TYR A 1 301 ? 20.457 24.148 -14.066 1.00 78.75 301 TYR A C 1
ATOM 2375 O O . TYR A 1 301 ? 21.460 24.475 -13.422 1.00 78.75 301 TYR A O 1
ATOM 2383 N N . ASP A 1 302 ? 19.725 24.986 -14.794 1.00 80.00 302 ASP A N 1
ATOM 2384 C CA . ASP A 1 302 ? 19.995 26.417 -14.885 1.00 80.00 302 ASP A CA 1
ATOM 2385 C C . ASP A 1 302 ? 19.656 27.098 -13.558 1.00 80.00 302 ASP A C 1
ATOM 2387 O O . ASP A 1 302 ? 18.503 27.121 -13.111 1.00 80.00 302 ASP A O 1
ATOM 2391 N N . LEU A 1 303 ? 20.678 27.638 -12.894 1.00 79.00 303 LEU A N 1
ATOM 2392 C CA . LEU A 1 303 ? 20.495 28.380 -11.652 1.00 79.00 303 LEU A CA 1
ATOM 2393 C C . LEU A 1 303 ? 19.934 29.772 -11.979 1.00 79.00 303 LEU A C 1
ATOM 2395 O O . LEU A 1 303 ? 20.542 30.489 -12.776 1.00 79.00 303 LEU A O 1
ATOM 2399 N N . PRO A 1 304 ? 18.800 30.183 -11.379 1.00 81.38 304 PRO A N 1
ATOM 2400 C CA . PRO A 1 304 ? 18.270 31.518 -11.605 1.00 81.38 304 PRO A CA 1
ATOM 2401 C C . PRO A 1 304 ? 19.264 32.570 -11.076 1.00 81.38 304 PRO A C 1
ATOM 2403 O O . PRO A 1 304 ? 19.795 32.390 -9.971 1.00 81.38 304 PRO A O 1
ATOM 2406 N N . PRO A 1 305 ? 19.521 33.659 -11.825 1.00 82.38 305 PRO A N 1
ATOM 2407 C CA . PRO A 1 305 ? 20.420 34.717 -11.376 1.00 82.38 305 PRO A CA 1
ATOM 2408 C C . PRO A 1 305 ? 19.884 35.368 -10.097 1.00 82.38 305 PRO A C 1
ATOM 2410 O O . PRO A 1 305 ? 18.671 35.500 -9.921 1.00 82.38 305 PRO A O 1
ATOM 2413 N N . GLU A 1 306 ? 20.790 35.744 -9.191 1.00 82.81 306 GLU A N 1
ATOM 2414 C CA . GLU A 1 306 ? 20.422 36.478 -7.976 1.00 82.81 306 GLU A CA 1
ATOM 2415 C C . GLU A 1 306 ? 19.813 37.837 -8.367 1.00 82.81 306 GLU A C 1
ATOM 2417 O O . GLU A 1 306 ? 20.384 38.526 -9.215 1.00 82.81 306 GLU A O 1
ATOM 2422 N N . PRO A 1 307 ? 18.658 38.232 -7.798 1.00 82.94 307 PRO A N 1
ATOM 2423 C CA . PRO A 1 307 ? 18.048 39.519 -8.110 1.00 82.94 307 PRO A CA 1
ATOM 2424 C C . PRO A 1 307 ? 18.973 40.676 -7.704 1.00 82.94 307 PRO A C 1
ATOM 2426 O O . PRO A 1 307 ? 19.435 40.738 -6.565 1.00 82.94 307 PRO A O 1
ATOM 2429 N N . GLU A 1 308 ? 19.224 41.597 -8.640 1.00 75.88 308 GLU A N 1
ATOM 2430 C CA . GLU A 1 308 ? 20.130 42.743 -8.450 1.00 75.88 308 GLU A CA 1
ATOM 2431 C C . GLU A 1 308 ? 19.619 43.714 -7.376 1.00 75.88 308 GLU A C 1
ATOM 2433 O O . GLU A 1 308 ? 20.393 44.233 -6.567 1.00 75.88 308 GLU A O 1
ATOM 2438 N N . ASP A 1 309 ? 18.300 43.922 -7.333 1.00 75.38 309 ASP A N 1
ATOM 2439 C CA . ASP A 1 309 ? 17.660 44.780 -6.346 1.00 75.38 309 ASP A CA 1
ATOM 2440 C C . ASP A 1 309 ? 17.350 44.004 -5.058 1.00 75.38 309 ASP A C 1
ATOM 2442 O O . ASP A 1 309 ? 16.427 43.190 -4.973 1.00 75.38 309 ASP A O 1
ATOM 2446 N N . ARG A 1 310 ? 18.130 44.284 -4.010 1.00 63.75 310 ARG A N 1
ATOM 2447 C CA . ARG A 1 310 ? 17.959 43.674 -2.683 1.00 63.75 310 ARG A CA 1
ATOM 2448 C C . ARG A 1 310 ? 16.720 44.178 -1.935 1.00 63.75 310 ARG A C 1
ATOM 2450 O O . ARG A 1 310 ? 16.405 43.608 -0.887 1.00 63.75 310 ARG A O 1
ATOM 2457 N N . SER A 1 311 ? 16.055 45.227 -2.426 1.00 71.25 311 SER A N 1
ATOM 2458 C CA . SER A 1 311 ? 14.879 45.830 -1.792 1.00 71.25 311 SER A CA 1
ATOM 2459 C C . SER A 1 311 ? 13.555 45.164 -2.190 1.00 71.25 311 SER A C 1
ATOM 2461 O O . SER A 1 311 ? 12.614 45.174 -1.392 1.00 71.25 311 SER A O 1
ATOM 2463 N N . ASP A 1 312 ? 13.484 44.498 -3.351 1.00 77.06 312 ASP A N 1
ATOM 2464 C CA . ASP A 1 312 ? 12.295 43.741 -3.754 1.00 77.06 312 ASP A CA 1
ATOM 2465 C C . ASP A 1 312 ? 12.222 42.388 -3.026 1.00 77.06 312 ASP A C 1
ATOM 2467 O O . ASP A 1 312 ? 12.765 41.354 -3.439 1.00 77.06 312 ASP A O 1
ATOM 2471 N N . ALA A 1 313 ? 11.486 42.393 -1.915 1.00 76.75 313 ALA A N 1
ATOM 2472 C CA . ALA A 1 313 ? 11.220 41.204 -1.117 1.00 76.75 313 ALA A CA 1
ATOM 2473 C C . ALA A 1 313 ? 10.498 40.092 -1.907 1.00 76.75 313 ALA A C 1
ATOM 2475 O O . ALA A 1 313 ? 10.659 38.913 -1.577 1.00 76.75 313 ALA A O 1
ATOM 2476 N N . THR A 1 314 ? 9.722 40.429 -2.945 1.00 77.81 314 THR A N 1
ATOM 2477 C CA . THR A 1 314 ? 8.967 39.448 -3.740 1.00 77.81 314 THR A CA 1
ATOM 2478 C C . THR A 1 314 ? 9.886 38.724 -4.719 1.00 77.81 314 THR A C 1
ATOM 2480 O O . THR A 1 314 ? 9.893 37.491 -4.737 1.00 77.81 314 THR A O 1
ATOM 2483 N N . ALA A 1 315 ? 10.713 39.456 -5.473 1.00 75.69 315 ALA A N 1
ATOM 2484 C CA . ALA A 1 315 ? 11.700 38.858 -6.375 1.00 75.69 315 ALA A CA 1
ATOM 2485 C C . ALA A 1 315 ? 12.685 37.953 -5.623 1.00 75.69 315 ALA A C 1
ATOM 2487 O O . ALA A 1 315 ? 12.922 36.816 -6.037 1.00 75.69 315 ALA A O 1
ATOM 2488 N N . LYS A 1 316 ? 13.181 38.397 -4.460 1.00 78.69 316 LYS A N 1
ATOM 2489 C CA . LYS A 1 316 ? 14.057 37.583 -3.606 1.00 78.69 316 LYS A CA 1
ATOM 2490 C C . LYS A 1 316 ? 13.376 36.309 -3.109 1.00 78.69 316 LYS A C 1
ATOM 2492 O O . LYS A 1 316 ? 13.994 35.246 -3.116 1.00 78.69 316 LYS A O 1
ATOM 2497 N N . ARG A 1 317 ? 12.106 36.390 -2.694 1.00 77.25 317 ARG A N 1
ATOM 2498 C CA . ARG A 1 317 ? 11.334 35.217 -2.256 1.00 77.25 317 ARG A CA 1
ATOM 2499 C C . ARG A 1 317 ? 11.132 34.218 -3.397 1.00 77.25 317 ARG A C 1
ATOM 2501 O O . ARG A 1 317 ? 11.320 33.025 -3.180 1.00 77.25 317 ARG A O 1
ATOM 2508 N N . ASN A 1 318 ? 10.802 34.694 -4.596 1.00 75.75 318 ASN A N 1
ATOM 2509 C CA . ASN A 1 318 ? 10.625 33.844 -5.776 1.00 75.75 318 ASN A CA 1
ATOM 2510 C C . ASN A 1 318 ? 11.940 33.166 -6.191 1.00 75.75 318 ASN A C 1
ATOM 2512 O O . ASN A 1 318 ? 11.949 31.973 -6.488 1.00 75.75 318 ASN A O 1
ATOM 2516 N N . TRP A 1 319 ? 13.057 33.899 -6.155 1.00 80.25 319 TRP A N 1
ATOM 2517 C CA . TRP A 1 319 ? 14.389 33.350 -6.412 1.00 80.25 319 TRP A CA 1
ATOM 2518 C C . TRP A 1 319 ? 14.779 32.273 -5.390 1.00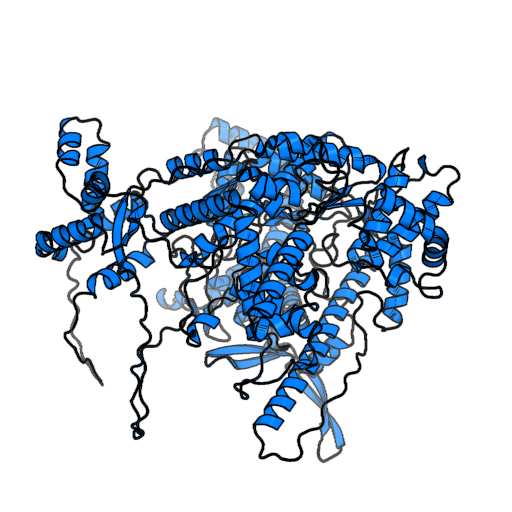 80.25 319 TRP A C 1
ATOM 2520 O O . TRP A 1 319 ? 15.171 31.177 -5.788 1.00 80.25 319 TRP A O 1
ATOM 2530 N N . LEU A 1 320 ? 14.596 32.537 -4.089 1.00 78.31 320 LEU A N 1
ATOM 2531 C CA . LEU A 1 320 ? 14.842 31.553 -3.026 1.00 78.31 320 LEU A CA 1
ATOM 2532 C C . LEU A 1 320 ? 13.970 30.304 -3.190 1.00 78.31 320 LEU A C 1
ATOM 2534 O O . LEU A 1 320 ? 14.484 29.196 -3.071 1.00 78.31 320 LEU A O 1
ATOM 2538 N N . SER A 1 321 ? 12.683 30.475 -3.511 1.00 74.31 321 SER A N 1
ATOM 2539 C CA . SER A 1 321 ? 11.770 29.356 -3.777 1.00 74.31 321 SER A CA 1
ATOM 2540 C C . SER A 1 321 ? 12.268 28.506 -4.944 1.00 74.31 321 SER A C 1
ATOM 2542 O O . SER A 1 321 ? 12.377 27.294 -4.816 1.00 74.31 321 SER A O 1
ATOM 2544 N N . ARG A 1 322 ? 12.662 29.134 -6.059 1.00 77.44 322 ARG A N 1
ATOM 2545 C CA . ARG A 1 322 ? 13.159 28.418 -7.240 1.00 77.44 322 ARG A CA 1
ATOM 2546 C C . ARG A 1 322 ? 14.492 27.712 -6.981 1.00 77.44 322 ARG A C 1
ATOM 2548 O O . ARG A 1 322 ? 14.708 26.613 -7.485 1.00 77.44 322 ARG A O 1
ATOM 2555 N N . LEU A 1 323 ? 15.385 28.312 -6.191 1.00 79.19 323 LEU A N 1
ATOM 2556 C CA . LEU A 1 323 ? 16.613 27.648 -5.750 1.00 79.19 323 LEU A CA 1
ATOM 2557 C C . LEU A 1 323 ? 16.321 26.438 -4.864 1.00 79.19 323 LEU A C 1
ATOM 2559 O O . LEU A 1 323 ? 16.932 25.388 -5.062 1.00 79.19 323 LEU A O 1
ATOM 2563 N N . GLN A 1 324 ? 15.390 26.576 -3.922 1.00 75.00 324 GLN A N 1
ATOM 2564 C CA . GLN A 1 324 ? 14.951 25.482 -3.063 1.00 75.00 324 GLN A CA 1
ATOM 2565 C C . GLN A 1 324 ? 14.332 24.351 -3.894 1.00 75.00 324 GLN A C 1
ATOM 2567 O O . GLN A 1 324 ? 14.671 23.191 -3.678 1.00 75.00 324 GLN A O 1
ATOM 2572 N N . ASP A 1 325 ? 13.527 24.670 -4.909 1.00 76.19 325 ASP A N 1
ATOM 2573 C CA . ASP A 1 325 ? 12.956 23.680 -5.827 1.00 76.19 325 ASP A CA 1
ATOM 2574 C C . ASP A 1 325 ? 14.041 22.927 -6.610 1.00 76.19 325 ASP A C 1
ATOM 2576 O O . ASP A 1 325 ? 14.005 21.699 -6.697 1.00 76.19 325 ASP A O 1
ATOM 2580 N N . ILE A 1 326 ? 15.045 23.633 -7.143 1.00 78.94 326 ILE A N 1
ATOM 2581 C CA . ILE A 1 326 ? 16.176 23.007 -7.849 1.00 78.94 326 ILE A CA 1
ATOM 2582 C C . ILE A 1 326 ? 16.980 22.110 -6.900 1.00 78.94 326 ILE A C 1
ATOM 2584 O O . ILE A 1 326 ? 17.346 20.993 -7.273 1.00 78.94 326 ILE A O 1
ATOM 2588 N N . GLN A 1 327 ? 17.254 22.567 -5.677 1.00 76.44 327 GLN A N 1
ATOM 2589 C CA . GLN A 1 327 ? 17.958 21.771 -4.668 1.00 76.44 327 GLN A CA 1
ATOM 2590 C C .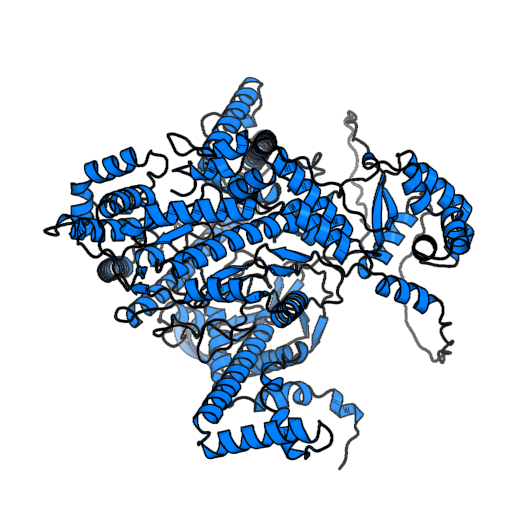 GLN A 1 327 ? 17.165 20.516 -4.292 1.00 76.44 327 GLN A C 1
ATOM 2592 O O . GLN A 1 327 ? 17.732 19.422 -4.280 1.00 76.44 327 GLN A O 1
ATOM 2597 N N . ASN A 1 328 ? 15.855 20.651 -4.078 1.00 74.50 328 ASN A N 1
ATOM 2598 C CA . ASN A 1 328 ? 14.960 19.539 -3.779 1.00 74.50 328 ASN A CA 1
ATOM 2599 C C . ASN A 1 328 ? 14.918 18.520 -4.929 1.00 74.50 328 ASN A C 1
ATOM 2601 O O . ASN A 1 328 ? 14.993 17.317 -4.682 1.00 74.50 328 ASN A O 1
ATOM 2605 N N . ARG A 1 329 ? 14.882 18.972 -6.190 1.00 78.94 329 ARG A N 1
ATOM 2606 C CA . ARG A 1 329 ? 14.953 18.084 -7.366 1.00 78.94 329 ARG A CA 1
ATOM 2607 C C . ARG A 1 329 ? 16.297 17.360 -7.468 1.00 78.94 329 ARG A C 1
ATOM 2609 O O . ARG A 1 329 ? 16.316 16.147 -7.662 1.00 78.94 329 ARG A O 1
ATOM 2616 N N . ARG A 1 330 ? 17.423 18.067 -7.291 1.00 79.44 330 ARG A N 1
ATOM 2617 C CA . ARG A 1 330 ? 18.774 17.467 -7.305 1.00 79.44 330 ARG A CA 1
ATOM 2618 C C . ARG A 1 330 ? 18.924 16.383 -6.243 1.00 79.44 330 ARG A C 1
ATOM 2620 O O . ARG A 1 330 ? 19.367 15.279 -6.550 1.00 79.44 330 ARG A O 1
ATOM 2627 N N . ALA A 1 331 ? 18.537 16.689 -5.010 1.00 72.19 331 ALA A N 1
ATOM 2628 C CA . ALA A 1 331 ? 18.624 15.743 -3.908 1.00 72.19 331 ALA A CA 1
ATOM 2629 C C . ALA A 1 331 ? 17.650 14.560 -4.087 1.00 72.19 331 ALA A C 1
ATOM 2631 O O . ALA A 1 331 ? 17.994 13.424 -3.753 1.00 72.19 331 ALA A O 1
ATOM 2632 N N . GLY A 1 332 ? 16.487 14.795 -4.707 1.00 75.25 332 GLY A N 1
ATOM 2633 C CA . GLY A 1 332 ? 15.563 13.741 -5.124 1.00 75.25 332 GLY A CA 1
ATOM 2634 C C . GLY A 1 332 ? 16.155 12.751 -6.109 1.00 75.25 332 GLY A C 1
ATOM 2635 O O . GLY A 1 332 ? 16.154 11.551 -5.829 1.00 75.25 332 GLY A O 1
ATOM 2636 N N . LEU A 1 333 ? 16.741 13.244 -7.199 1.00 80.62 333 LEU A N 1
ATOM 2637 C CA . LEU A 1 333 ? 17.412 12.390 -8.179 1.00 80.62 333 LEU A CA 1
ATOM 2638 C C . LEU A 1 333 ? 18.597 11.640 -7.564 1.00 80.62 333 LEU A C 1
ATOM 2640 O O . LEU A 1 333 ? 18.756 10.449 -7.815 1.00 80.62 333 LEU A O 1
ATOM 2644 N N . HIS A 1 334 ? 19.385 12.290 -6.703 1.00 77.62 334 HIS A N 1
ATOM 2645 C CA . HIS A 1 334 ? 20.486 11.628 -6.003 1.00 77.62 334 HIS A CA 1
ATOM 2646 C C . HIS A 1 334 ? 19.994 10.474 -5.112 1.00 77.62 334 HIS A C 1
ATOM 2648 O O . HIS A 1 334 ? 20.531 9.370 -5.177 1.00 77.62 334 HIS A O 1
ATOM 2654 N N . SER A 1 335 ? 18.936 10.693 -4.324 1.00 73.88 335 SER A N 1
ATOM 2655 C CA . SER A 1 335 ? 18.340 9.657 -3.470 1.00 73.88 335 SER A CA 1
ATOM 2656 C C . SER A 1 335 ? 17.810 8.473 -4.285 1.00 73.88 335 SER A C 1
ATOM 2658 O O . SER A 1 335 ? 18.096 7.316 -3.962 1.00 73.88 335 SER A O 1
ATOM 2660 N N . GLN A 1 336 ? 17.100 8.754 -5.383 1.00 79.06 336 GLN A N 1
ATOM 2661 C CA . GLN A 1 336 ? 16.614 7.734 -6.309 1.00 79.06 336 GLN A CA 1
ATOM 2662 C C . GLN A 1 336 ? 17.772 6.943 -6.927 1.00 79.06 336 GLN A C 1
ATOM 2664 O O . GLN A 1 336 ? 17.715 5.713 -6.954 1.00 79.06 336 GLN A O 1
ATOM 2669 N N . ARG A 1 337 ? 18.846 7.624 -7.340 1.00 82.88 337 ARG A N 1
ATOM 2670 C CA . ARG A 1 337 ? 20.052 6.996 -7.886 1.00 82.88 337 ARG A CA 1
ATOM 2671 C C . ARG A 1 337 ? 20.717 6.083 -6.849 1.00 82.88 337 ARG A C 1
ATOM 2673 O O . ARG A 1 337 ? 20.968 4.918 -7.132 1.00 82.88 337 ARG A O 1
ATOM 2680 N N . CYS A 1 338 ? 20.923 6.539 -5.616 1.00 77.56 338 CYS A N 1
ATOM 2681 C CA . CYS A 1 338 ? 21.472 5.701 -4.543 1.00 77.56 338 CYS A CA 1
ATOM 2682 C C . CYS A 1 338 ? 20.626 4.443 -4.286 1.00 77.56 338 CYS A C 1
ATOM 2684 O O . CYS A 1 338 ? 21.170 3.351 -4.110 1.00 77.56 338 CYS A O 1
ATOM 2686 N N . PHE A 1 339 ? 19.298 4.578 -4.305 1.00 78.69 339 PHE A N 1
ATOM 2687 C CA . PHE A 1 339 ? 18.387 3.449 -4.142 1.00 78.69 339 PHE A CA 1
ATOM 2688 C C . PHE A 1 339 ? 18.477 2.452 -5.311 1.00 78.69 339 PHE A C 1
ATOM 2690 O O . PHE A 1 339 ? 18.609 1.252 -5.076 1.00 78.69 339 PHE A O 1
ATOM 2697 N N . GLN A 1 340 ? 18.482 2.935 -6.555 1.00 85.50 340 GLN A N 1
ATOM 2698 C CA . GLN A 1 340 ? 18.634 2.105 -7.757 1.00 85.50 340 GLN A CA 1
ATOM 2699 C C . GLN A 1 340 ? 19.990 1.392 -7.800 1.00 85.50 340 GLN A C 1
ATOM 2701 O O . GLN A 1 340 ? 20.048 0.203 -8.102 1.00 85.50 340 GLN A O 1
ATOM 2706 N N . ASN A 1 341 ? 21.067 2.076 -7.403 1.00 84.25 341 ASN A N 1
ATOM 2707 C CA . ASN A 1 341 ? 22.391 1.473 -7.271 1.00 84.25 341 ASN A CA 1
ATOM 2708 C C . ASN A 1 341 ? 22.364 0.280 -6.310 1.00 84.25 341 ASN A C 1
ATOM 2710 O O . ASN A 1 341 ? 22.900 -0.783 -6.602 1.00 84.25 341 ASN A O 1
ATOM 2714 N N . PHE A 1 342 ? 21.689 0.435 -5.169 1.00 82.00 342 PHE A N 1
ATOM 2715 C CA . PHE A 1 342 ? 21.564 -0.633 -4.186 1.00 82.00 342 PHE A CA 1
ATOM 2716 C C . PHE A 1 342 ? 20.784 -1.839 -4.731 1.00 82.00 342 PHE A C 1
ATOM 2718 O O . PHE A 1 342 ? 21.153 -2.980 -4.469 1.00 82.00 342 PHE A O 1
ATOM 2725 N N . GLN A 1 343 ? 19.738 -1.603 -5.528 1.00 86.50 343 GLN A N 1
ATOM 2726 C CA . GLN A 1 343 ? 18.994 -2.670 -6.203 1.00 86.50 343 GLN A CA 1
ATOM 2727 C C . GLN A 1 343 ? 19.866 -3.432 -7.207 1.00 86.50 343 GLN A C 1
ATOM 2729 O O . GLN A 1 343 ? 19.848 -4.663 -7.206 1.00 86.50 343 GLN A O 1
ATOM 2734 N N . LEU A 1 344 ? 20.652 -2.714 -8.015 1.00 88.38 344 LEU A N 1
ATOM 2735 C CA . LEU A 1 344 ? 21.572 -3.306 -8.988 1.00 88.38 344 LEU A CA 1
ATOM 2736 C C . LEU A 1 344 ? 22.697 -4.094 -8.310 1.00 88.38 344 LEU A C 1
ATOM 2738 O O . LEU A 1 344 ? 23.010 -5.197 -8.749 1.00 88.38 344 LEU A O 1
ATOM 2742 N N . GLU A 1 345 ? 23.263 -3.586 -7.213 1.00 86.31 345 GLU A N 1
ATOM 2743 C CA . GLU A 1 345 ? 24.285 -4.305 -6.445 1.00 86.31 345 GLU A CA 1
ATOM 2744 C C . GLU A 1 345 ? 23.719 -5.566 -5.781 1.00 86.31 345 GLU A C 1
ATOM 2746 O O . GLU A 1 345 ? 24.338 -6.627 -5.856 1.00 86.31 345 GLU A O 1
ATOM 2751 N N . ILE A 1 346 ? 22.506 -5.514 -5.213 1.00 86.19 346 ILE A N 1
ATOM 2752 C CA . ILE A 1 346 ? 21.837 -6.729 -4.724 1.00 86.19 346 ILE A CA 1
ATOM 2753 C C . ILE A 1 346 ? 21.657 -7.712 -5.877 1.00 86.19 346 ILE A C 1
ATOM 2755 O O . ILE A 1 346 ? 22.091 -8.856 -5.756 1.00 86.19 346 ILE A O 1
ATOM 2759 N N . ALA A 1 347 ? 21.075 -7.279 -6.996 1.00 90.56 347 ALA A N 1
ATOM 2760 C CA . ALA A 1 347 ? 20.853 -8.132 -8.158 1.00 90.56 347 ALA A CA 1
ATOM 2761 C C . ALA A 1 347 ? 22.152 -8.771 -8.669 1.00 90.56 347 ALA A C 1
ATOM 2763 O O . ALA A 1 347 ? 22.168 -9.962 -8.972 1.00 90.56 347 ALA A O 1
ATOM 2764 N N . ARG A 1 348 ? 23.262 -8.022 -8.665 1.00 89.88 348 ARG A N 1
ATOM 2765 C CA . ARG A 1 348 ? 24.599 -8.514 -9.011 1.00 89.88 348 ARG A CA 1
ATOM 2766 C C . ARG A 1 348 ? 25.048 -9.661 -8.112 1.00 89.88 348 ARG A C 1
ATOM 2768 O O . ARG A 1 348 ? 25.619 -10.627 -8.611 1.00 89.88 348 ARG A O 1
ATOM 2775 N N . THR A 1 349 ? 24.799 -9.564 -6.804 1.00 88.50 349 THR A N 1
ATOM 2776 C CA . THR A 1 349 ? 25.196 -10.604 -5.838 1.00 88.50 349 THR A CA 1
ATOM 2777 C C . THR A 1 349 ? 24.388 -11.891 -5.980 1.00 88.50 349 THR A C 1
ATOM 2779 O O . THR A 1 349 ? 24.922 -12.964 -5.719 1.00 88.50 349 THR A O 1
ATOM 2782 N N . VAL A 1 350 ? 23.130 -11.801 -6.427 1.00 90.25 350 VAL A N 1
ATOM 2783 C CA . VAL A 1 350 ? 22.196 -12.940 -6.498 1.00 90.25 350 VAL A CA 1
ATOM 2784 C C . VAL A 1 350 ? 21.880 -13.409 -7.923 1.00 90.25 350 VAL A C 1
ATOM 2786 O O . VAL A 1 350 ? 20.995 -14.235 -8.119 1.00 90.25 350 VAL A O 1
ATOM 2789 N N . VAL A 1 351 ? 22.601 -12.918 -8.935 1.00 92.56 351 VAL A N 1
ATOM 2790 C CA . VAL A 1 351 ? 22.301 -13.149 -10.364 1.00 92.56 351 VAL A CA 1
ATOM 2791 C C . VAL A 1 351 ? 22.283 -14.627 -10.786 1.00 92.56 351 VAL A C 1
ATOM 2793 O O . VAL A 1 351 ? 21.651 -14.987 -11.779 1.00 92.56 351 VAL A O 1
ATOM 2796 N N . ASN A 1 352 ? 22.992 -15.489 -10.053 1.00 92.38 352 ASN A N 1
ATOM 2797 C CA . ASN A 1 352 ? 23.082 -16.927 -10.322 1.00 92.38 352 ASN A CA 1
ATOM 2798 C C . ASN A 1 352 ? 22.295 -17.784 -9.321 1.00 92.38 352 ASN A C 1
ATOM 2800 O O . ASN A 1 352 ? 22.347 -19.007 -9.415 1.00 92.38 352 ASN A O 1
ATOM 2804 N N . GLU A 1 353 ? 21.580 -17.161 -8.389 1.00 94.75 353 GLU A N 1
ATOM 2805 C CA . GLU A 1 353 ? 20.840 -17.849 -7.337 1.00 94.75 353 GLU A CA 1
ATOM 2806 C C . GLU A 1 353 ? 19.343 -17.906 -7.663 1.00 94.75 353 GLU A C 1
ATOM 2808 O O . GLU A 1 353 ? 18.807 -17.064 -8.388 1.00 94.75 353 GLU A O 1
ATOM 2813 N N . THR A 1 354 ? 18.653 -18.898 -7.098 1.00 96.00 354 THR A N 1
ATOM 2814 C CA . THR A 1 354 ? 17.182 -18.912 -7.057 1.00 96.00 354 THR A CA 1
ATOM 2815 C C . THR A 1 354 ? 16.722 -18.175 -5.810 1.00 96.00 354 THR A C 1
ATOM 2817 O O . THR A 1 354 ? 17.225 -18.427 -4.718 1.00 96.00 354 THR A O 1
ATOM 2820 N N . LEU A 1 355 ? 15.776 -17.259 -5.971 1.00 96.06 355 LEU A N 1
ATOM 2821 C CA . LEU A 1 355 ? 15.343 -16.321 -4.949 1.00 96.06 355 LEU A CA 1
ATOM 2822 C C . LEU A 1 355 ? 13.914 -16.603 -4.515 1.00 96.06 355 LEU A C 1
ATOM 2824 O O . LEU A 1 355 ? 13.043 -16.885 -5.328 1.00 96.06 355 LEU A O 1
ATOM 2828 N N . TYR A 1 356 ? 13.662 -16.423 -3.229 1.00 96.50 356 TYR A N 1
ATOM 2829 C CA . TYR A 1 356 ? 12.344 -16.489 -2.630 1.00 96.50 356 TYR A CA 1
ATOM 2830 C C . TYR A 1 356 ? 12.092 -15.228 -1.816 1.00 96.50 356 TYR A C 1
ATOM 2832 O O . TYR A 1 356 ? 12.954 -14.752 -1.063 1.00 96.50 356 TYR A O 1
ATOM 2840 N N . PHE A 1 357 ? 10.881 -14.698 -1.939 1.00 95.62 357 PHE A N 1
ATOM 2841 C CA . PHE A 1 357 ? 10.454 -13.509 -1.218 1.00 95.62 357 PHE A CA 1
ATOM 2842 C C . PHE A 1 357 ? 9.459 -13.921 -0.131 1.00 95.62 357 PHE A C 1
ATOM 2844 O O . PHE A 1 357 ? 8.287 -14.136 -0.432 1.00 95.62 357 PHE A O 1
ATOM 2851 N N . PRO A 1 358 ? 9.874 -14.043 1.144 1.00 95.06 358 PRO A N 1
ATOM 2852 C CA . PRO A 1 358 ? 8.913 -14.264 2.215 1.00 95.06 358 PRO A CA 1
ATOM 2853 C C . PRO A 1 358 ? 7.970 -13.062 2.308 1.00 95.06 358 PRO A C 1
ATOM 2855 O O . PRO A 1 358 ? 8.437 -11.921 2.322 1.00 95.06 358 PRO A O 1
ATOM 2858 N N . HIS A 1 359 ? 6.665 -13.314 2.385 1.00 95.06 359 HIS A N 1
ATOM 2859 C CA . HIS A 1 359 ? 5.636 -12.284 2.513 1.00 95.06 359 HIS A CA 1
ATOM 2860 C C . HIS A 1 359 ? 5.107 -12.204 3.946 1.00 95.06 359 HIS A C 1
ATOM 2862 O O . HIS A 1 359 ? 5.025 -13.209 4.649 1.00 95.06 359 HIS A O 1
ATOM 2868 N N . ASN A 1 360 ? 4.717 -11.006 4.361 1.00 93.94 360 ASN A N 1
ATOM 2869 C CA . ASN A 1 360 ? 3.851 -10.737 5.510 1.00 93.94 360 ASN A CA 1
ATOM 2870 C C . ASN A 1 360 ? 2.664 -9.879 5.040 1.00 93.94 360 ASN A C 1
ATOM 2872 O O . ASN A 1 360 ? 2.576 -9.568 3.856 1.00 93.94 360 ASN A O 1
ATOM 2876 N N . MET A 1 361 ? 1.750 -9.498 5.927 1.00 93.69 361 MET A N 1
ATOM 2877 C CA . MET A 1 361 ? 0.565 -8.711 5.576 1.00 93.69 361 MET A CA 1
ATOM 2878 C C . MET A 1 361 ? 0.487 -7.415 6.379 1.00 93.69 361 MET A C 1
ATOM 2880 O O . MET A 1 361 ? 1.091 -7.316 7.443 1.00 93.69 361 MET A O 1
ATOM 2884 N N . ASP A 1 362 ? -0.241 -6.410 5.899 1.00 91.44 362 ASP A N 1
ATOM 2885 C CA . ASP A 1 362 ? -0.694 -5.305 6.755 1.00 91.44 362 ASP A CA 1
ATOM 2886 C C . ASP A 1 362 ? -1.876 -5.730 7.647 1.00 91.44 362 ASP A C 1
ATOM 2888 O O . ASP A 1 362 ? -2.367 -6.854 7.555 1.00 91.44 362 ASP A O 1
ATOM 2892 N N . PHE A 1 363 ? -2.347 -4.838 8.522 1.00 90.31 363 PHE A N 1
ATOM 2893 C CA . PHE A 1 363 ? -3.488 -5.120 9.405 1.00 90.31 363 PHE A CA 1
ATOM 2894 C C . PHE A 1 363 ? -4.801 -5.419 8.653 1.00 90.31 363 PHE A C 1
ATOM 2896 O O . PHE A 1 363 ? -5.730 -5.938 9.263 1.00 90.31 363 PHE A O 1
ATOM 2903 N N . ARG A 1 364 ? -4.877 -5.100 7.352 1.00 91.38 364 ARG A N 1
ATOM 2904 C CA . ARG A 1 364 ? -6.037 -5.316 6.471 1.00 91.38 364 ARG A CA 1
ATOM 2905 C C . ARG A 1 364 ? -5.967 -6.663 5.745 1.00 91.38 364 ARG A C 1
ATOM 2907 O O . ARG A 1 364 ? -6.976 -7.114 5.217 1.00 91.38 364 ARG A O 1
ATOM 2914 N N . GLY A 1 365 ? -4.793 -7.300 5.723 1.00 91.12 365 GLY A N 1
ATOM 2915 C CA . GLY A 1 365 ? -4.533 -8.580 5.061 1.00 91.12 365 GLY A CA 1
ATOM 2916 C C . GLY A 1 365 ? -3.778 -8.477 3.731 1.00 91.12 365 GLY A C 1
ATOM 2917 O O . GLY A 1 365 ? -3.476 -9.507 3.130 1.00 91.12 365 GLY A O 1
ATOM 2918 N N . ARG A 1 366 ? -3.427 -7.276 3.246 1.00 91.88 366 ARG A N 1
ATOM 2919 C CA . ARG A 1 366 ? -2.681 -7.122 1.984 1.00 91.88 366 ARG A CA 1
ATOM 2920 C C . ARG A 1 366 ? -1.262 -7.650 2.147 1.00 91.88 366 ARG A C 1
ATOM 2922 O O . ARG A 1 366 ? -0.553 -7.218 3.053 1.00 91.88 366 ARG A O 1
ATOM 2929 N N . ALA A 1 367 ? -0.839 -8.552 1.265 1.00 93.69 367 ALA A N 1
ATOM 2930 C CA . ALA A 1 367 ? 0.481 -9.171 1.329 1.00 93.69 367 ALA A CA 1
ATOM 2931 C C . ALA A 1 367 ? 1.588 -8.253 0.778 1.00 93.69 367 ALA A C 1
ATOM 2933 O O . ALA A 1 367 ? 1.401 -7.549 -0.212 1.00 93.69 367 ALA A O 1
ATOM 2934 N N . TYR A 1 368 ? 2.760 -8.301 1.411 1.00 94.31 368 TYR A N 1
ATOM 2935 C CA . TYR A 1 368 ? 3.962 -7.552 1.060 1.00 94.31 368 TYR A CA 1
ATOM 2936 C C . TYR A 1 368 ? 5.215 -8.418 1.275 1.00 94.31 368 TYR A C 1
ATOM 2938 O O . TYR A 1 368 ? 5.360 -9.016 2.346 1.00 94.31 368 TYR A O 1
ATOM 2946 N N . PRO A 1 369 ? 6.184 -8.428 0.345 1.00 93.56 369 PRO A N 1
ATOM 2947 C CA . PRO A 1 369 ? 7.512 -8.972 0.581 1.00 93.56 369 PRO A CA 1
ATOM 2948 C C . PRO A 1 369 ? 8.170 -8.335 1.810 1.00 93.56 369 PRO A C 1
ATOM 2950 O O . PRO A 1 369 ? 8.121 -7.117 2.019 1.00 93.56 369 PRO A O 1
ATOM 2953 N N . ILE A 1 370 ? 8.802 -9.163 2.639 1.00 90.44 370 ILE A N 1
ATOM 2954 C CA . ILE A 1 370 ? 9.604 -8.715 3.780 1.00 90.44 370 ILE A CA 1
ATOM 2955 C C . ILE A 1 370 ? 10.937 -8.079 3.328 1.00 90.44 370 ILE A C 1
ATOM 2957 O O . ILE A 1 370 ? 11.328 -7.089 3.953 1.00 90.44 370 ILE A O 1
ATOM 2961 N N . PRO A 1 371 ? 11.662 -8.583 2.298 1.00 89.06 371 PRO A N 1
ATOM 2962 C CA . PRO A 1 371 ? 12.841 -7.900 1.754 1.00 89.06 371 PRO A CA 1
ATOM 2963 C C . PRO A 1 371 ? 12.444 -6.566 1.089 1.00 89.06 371 PRO A C 1
ATOM 2965 O O . PRO A 1 371 ? 11.702 -6.591 0.107 1.00 89.06 371 PRO A O 1
ATOM 2968 N N . PRO A 1 372 ? 12.911 -5.398 1.575 1.00 81.25 372 PRO A N 1
ATOM 2969 C CA . PRO A 1 372 ? 12.386 -4.112 1.107 1.00 81.25 372 PRO A CA 1
ATOM 2970 C C . PRO A 1 372 ? 13.046 -3.610 -0.187 1.00 81.25 372 PRO A C 1
ATOM 2972 O O . PRO A 1 372 ? 12.416 -2.908 -0.964 1.00 81.25 372 PRO A O 1
ATOM 2975 N N . TYR A 1 373 ? 14.303 -3.974 -0.440 1.00 82.50 373 TYR A N 1
ATOM 2976 C CA . TYR A 1 373 ? 15.109 -3.341 -1.488 1.00 82.50 373 TYR A CA 1
ATOM 2977 C C . TYR A 1 373 ? 14.873 -3.909 -2.891 1.00 82.50 373 TYR A C 1
ATOM 2979 O O . TYR A 1 373 ? 14.607 -3.156 -3.827 1.00 82.50 373 TYR A O 1
ATOM 2987 N N . LEU A 1 374 ? 14.992 -5.233 -3.024 1.00 88.19 374 LEU A N 1
ATOM 2988 C CA . LEU A 1 374 ? 14.797 -5.970 -4.269 1.00 88.19 374 LEU A CA 1
ATOM 2989 C C . LEU A 1 374 ? 13.659 -6.969 -4.057 1.00 88.19 374 LEU A C 1
ATOM 2991 O O . LEU A 1 374 ? 13.797 -7.892 -3.257 1.00 88.19 374 LEU A O 1
ATOM 2995 N N . ASN A 1 375 ? 12.540 -6.748 -4.740 1.00 92.06 375 ASN A N 1
ATOM 2996 C CA . ASN A 1 375 ? 11.355 -7.604 -4.757 1.00 92.06 375 ASN A CA 1
ATOM 2997 C C . ASN A 1 375 ? 10.494 -7.250 -5.981 1.00 92.06 375 ASN A C 1
ATOM 2999 O O . ASN A 1 375 ? 10.620 -6.156 -6.530 1.00 92.06 375 ASN A O 1
ATOM 3003 N N . HIS A 1 376 ? 9.601 -8.149 -6.389 1.00 90.88 376 HIS A N 1
ATOM 3004 C CA . HIS A 1 376 ? 8.762 -7.977 -7.581 1.00 90.88 376 HIS A CA 1
ATOM 3005 C C . HIS A 1 376 ? 7.736 -6.839 -7.467 1.00 90.88 376 HIS A C 1
ATOM 3007 O O . HIS A 1 376 ? 7.238 -6.382 -8.485 1.00 90.88 376 HIS A O 1
ATOM 3013 N N . MET A 1 377 ? 7.467 -6.313 -6.266 1.00 90.62 377 MET A N 1
ATOM 3014 C CA . MET A 1 377 ? 6.609 -5.135 -6.072 1.00 90.62 377 MET A CA 1
ATOM 3015 C C . MET A 1 377 ? 7.319 -3.795 -6.337 1.00 90.62 377 MET A C 1
ATOM 3017 O O . MET A 1 377 ? 6.696 -2.741 -6.205 1.00 90.62 377 MET A O 1
ATOM 3021 N N . GLY A 1 378 ? 8.609 -3.816 -6.689 1.00 87.75 378 GLY A N 1
ATOM 3022 C CA . GLY A 1 378 ? 9.397 -2.624 -6.997 1.00 87.75 378 GLY A CA 1
ATOM 3023 C C . GLY A 1 378 ? 8.945 -1.869 -8.255 1.00 87.75 378 GLY A C 1
ATOM 3024 O O . GLY A 1 378 ? 7.925 -2.179 -8.870 1.00 87.75 378 GLY A O 1
ATOM 3025 N N . ALA A 1 379 ? 9.729 -0.857 -8.632 1.00 89.50 379 ALA A N 1
ATOM 3026 C CA . ALA A 1 379 ? 9.523 -0.094 -9.865 1.00 89.50 379 ALA A CA 1
ATOM 3027 C C . ALA A 1 379 ? 9.836 -0.931 -11.123 1.00 89.50 379 ALA A C 1
ATOM 3029 O O . ALA A 1 379 ? 10.416 -2.012 -11.015 1.00 89.50 379 ALA A O 1
ATOM 3030 N N . ASP A 1 380 ? 9.498 -0.407 -12.305 1.00 93.94 380 ASP A N 1
ATOM 3031 C CA . ASP A 1 380 ? 9.665 -1.074 -13.609 1.00 93.94 380 ASP A CA 1
ATOM 3032 C C . ASP A 1 380 ? 11.050 -1.728 -13.807 1.00 93.94 380 ASP A C 1
ATOM 3034 O O . ASP A 1 380 ? 11.131 -2.912 -14.126 1.00 93.94 380 ASP A O 1
ATOM 3038 N N . ASN A 1 381 ? 12.151 -1.037 -13.472 1.00 92.94 381 ASN A N 1
ATOM 3039 C CA . ASN A 1 381 ? 13.507 -1.610 -13.538 1.00 92.94 381 ASN A CA 1
ATOM 3040 C C . ASN A 1 381 ? 13.681 -2.900 -12.725 1.00 92.94 381 ASN A C 1
ATOM 3042 O O . ASN A 1 381 ? 14.459 -3.763 -13.113 1.00 92.94 381 ASN A O 1
ATOM 3046 N N . VAL A 1 382 ? 12.987 -3.048 -11.597 1.00 93.94 382 VAL A N 1
ATOM 3047 C CA . VAL A 1 382 ? 13.035 -4.278 -10.797 1.00 93.94 382 VAL A CA 1
ATOM 3048 C C . VAL A 1 382 ? 12.077 -5.331 -11.342 1.00 93.94 382 VAL A C 1
ATOM 3050 O O . VAL A 1 382 ? 12.417 -6.511 -11.336 1.00 93.94 382 VAL A O 1
ATOM 3053 N N . ARG A 1 383 ? 10.902 -4.926 -11.834 1.00 94.56 383 ARG A N 1
ATOM 3054 C CA . ARG A 1 383 ? 9.921 -5.850 -12.422 1.00 94.56 383 ARG A CA 1
ATOM 3055 C C . ARG A 1 383 ? 10.454 -6.503 -13.688 1.00 94.56 383 ARG A C 1
ATOM 3057 O O . ARG A 1 383 ? 10.449 -7.722 -13.770 1.00 94.56 383 ARG A O 1
ATOM 3064 N N . GLY A 1 384 ? 11.021 -5.721 -14.608 1.00 94.06 384 GLY A N 1
ATOM 3065 C CA . GLY A 1 384 ? 11.675 -6.249 -15.810 1.00 94.06 384 GLY A CA 1
ATOM 3066 C C . GLY A 1 384 ? 12.917 -7.100 -15.510 1.00 94.06 384 GLY A C 1
ATOM 3067 O O . GLY A 1 384 ? 13.345 -7.900 -16.337 1.00 94.06 384 GLY A O 1
ATOM 3068 N N . LEU A 1 385 ? 13.495 -6.960 -14.313 1.00 95.62 385 LEU A N 1
ATOM 3069 C CA . LEU A 1 385 ? 14.665 -7.717 -13.874 1.00 95.62 385 LEU A CA 1
ATOM 3070 C C . LEU A 1 385 ? 14.314 -9.078 -13.254 1.00 95.62 385 LEU A C 1
ATOM 3072 O O . LEU A 1 385 ? 15.158 -9.973 -13.263 1.00 95.62 385 LEU A O 1
ATOM 3076 N N . LEU A 1 386 ? 13.119 -9.248 -12.686 1.00 96.69 386 LEU A N 1
ATOM 3077 C CA . LEU A 1 386 ? 12.723 -10.460 -11.968 1.00 96.69 386 LEU A CA 1
ATOM 3078 C C . LEU A 1 386 ? 11.802 -11.331 -12.828 1.00 96.69 386 LEU A C 1
ATOM 3080 O O . LEU A 1 386 ? 10.726 -10.910 -13.233 1.00 96.69 386 LEU A O 1
ATOM 3084 N N . VAL A 1 387 ? 12.204 -12.582 -13.044 1.00 97.00 387 VAL A N 1
ATOM 3085 C CA . VAL A 1 387 ? 11.414 -13.598 -13.760 1.00 97.00 387 VAL A CA 1
ATOM 3086 C C . VAL A 1 387 ? 11.254 -14.851 -12.904 1.00 97.00 387 VAL A C 1
ATOM 3088 O O . VAL A 1 387 ? 11.999 -15.042 -11.936 1.00 97.00 387 VAL A O 1
ATOM 3091 N N . PHE A 1 388 ? 10.310 -15.730 -13.243 1.00 97.62 388 PHE A N 1
ATOM 3092 C CA . PHE A 1 388 ? 10.172 -17.000 -12.534 1.00 97.62 388 PHE A CA 1
ATOM 3093 C C . PHE A 1 388 ? 11.414 -17.873 -12.749 1.00 97.62 388 PHE A C 1
ATOM 3095 O O . PHE A 1 388 ? 11.980 -17.947 -13.845 1.00 97.62 388 PHE A O 1
ATOM 3102 N N . ALA A 1 389 ? 11.879 -18.527 -11.684 1.00 96.19 389 ALA A N 1
ATOM 3103 C CA . ALA A 1 389 ? 13.057 -19.383 -11.773 1.00 96.19 389 ALA A CA 1
ATOM 3104 C C . ALA A 1 389 ? 12.778 -20.602 -12.661 1.00 96.19 389 ALA A C 1
ATOM 3106 O O . ALA A 1 389 ? 13.564 -20.910 -13.565 1.00 96.19 389 ALA A O 1
ATOM 3107 N N . GLU A 1 390 ? 11.627 -21.228 -12.423 1.00 94.31 390 GLU A N 1
ATOM 3108 C CA . GLU A 1 390 ? 11.104 -22.379 -13.150 1.00 94.31 390 GLU A CA 1
ATOM 3109 C C . GLU A 1 390 ? 10.345 -21.911 -14.396 1.00 94.31 390 GLU A C 1
ATOM 3111 O O . GLU A 1 390 ? 9.432 -21.093 -14.300 1.00 94.31 390 GLU A O 1
ATOM 3116 N N . GLY A 1 391 ? 10.728 -22.409 -15.573 1.00 94.00 391 GLY A N 1
ATOM 3117 C CA . GLY A 1 391 ? 10.019 -22.132 -16.825 1.00 94.00 391 GLY A CA 1
ATOM 3118 C C . GLY A 1 391 ? 8.944 -23.179 -17.113 1.00 94.00 391 GLY A C 1
ATOM 3119 O O . GLY A 1 391 ? 9.115 -24.348 -16.766 1.00 94.00 391 GLY A O 1
ATOM 3120 N N . LYS A 1 392 ? 7.865 -22.778 -17.791 1.00 95.50 392 LYS A N 1
ATOM 3121 C CA . LYS A 1 392 ? 6.820 -23.687 -18.298 1.00 95.50 392 LYS A CA 1
ATOM 3122 C C . LYS A 1 392 ? 6.701 -23.568 -19.820 1.00 95.50 392 LYS A C 1
ATOM 3124 O O . LYS A 1 392 ? 6.930 -22.479 -20.349 1.00 95.50 392 LYS A O 1
ATOM 3129 N N . PRO A 1 393 ? 6.374 -24.661 -20.535 1.00 96.31 393 PRO A N 1
ATOM 3130 C CA . PRO A 1 393 ? 6.172 -24.607 -21.980 1.00 96.31 393 PRO A CA 1
ATOM 3131 C C . PRO A 1 393 ? 5.005 -23.675 -22.317 1.00 96.31 393 PRO A C 1
ATOM 3133 O O . PRO A 1 393 ? 3.984 -23.719 -21.637 1.00 96.31 393 PRO A O 1
ATOM 3136 N N . LEU A 1 394 ? 5.137 -22.851 -23.361 1.00 93.25 394 LEU A N 1
ATOM 3137 C CA . LEU A 1 394 ? 4.087 -21.906 -23.769 1.00 93.25 394 LEU A CA 1
ATOM 3138 C C . LEU A 1 394 ? 2.756 -22.595 -24.120 1.00 93.25 394 LEU A C 1
ATOM 3140 O O . LEU A 1 394 ? 1.690 -22.037 -23.868 1.00 93.25 394 LEU A O 1
ATOM 3144 N N . GLY A 1 395 ? 2.794 -23.802 -24.683 1.00 92.69 395 GLY A N 1
ATOM 3145 C CA . GLY A 1 395 ? 1.602 -24.492 -25.171 1.00 92.69 395 GLY A CA 1
ATOM 3146 C C . GLY A 1 395 ? 0.945 -23.769 -26.351 1.00 92.69 395 GLY A C 1
ATOM 3147 O O . GLY A 1 395 ? 1.578 -22.971 -27.042 1.00 92.69 395 GLY A O 1
ATOM 3148 N N . GLU A 1 396 ? -0.334 -24.062 -26.592 1.00 90.50 396 GLU A N 1
ATOM 3149 C CA . GLU A 1 396 ? -1.082 -23.531 -27.742 1.00 90.50 396 GLU A CA 1
ATOM 3150 C C . GLU A 1 396 ? -1.467 -22.052 -27.572 1.00 90.50 396 GLU A C 1
ATOM 3152 O O . GLU A 1 396 ? -1.441 -21.290 -28.538 1.00 90.50 396 GLU A O 1
ATOM 3157 N N . THR A 1 397 ? -1.791 -21.621 -26.347 1.00 92.88 397 THR A N 1
ATOM 3158 C CA . THR A 1 397 ? -2.254 -20.250 -26.069 1.00 92.88 397 THR A CA 1
ATOM 3159 C C . THR A 1 397 ? -1.169 -19.335 -25.504 1.00 92.88 397 THR A C 1
ATOM 3161 O O . THR A 1 397 ? -1.287 -18.115 -25.625 1.00 92.88 397 THR A O 1
ATOM 3164 N N . GLY A 1 398 ? -0.078 -19.869 -24.943 1.00 93.69 398 GLY A N 1
ATOM 3165 C CA . GLY A 1 398 ? 0.927 -19.048 -24.261 1.00 93.69 398 GLY A CA 1
ATOM 3166 C C . GLY A 1 398 ? 1.658 -18.074 -25.179 1.00 93.69 398 GLY A C 1
ATOM 3167 O O . GLY A 1 398 ? 1.935 -16.953 -24.762 1.00 93.69 398 GLY A O 1
ATOM 3168 N N . LEU A 1 399 ? 1.907 -18.429 -26.446 1.00 95.25 399 LEU A N 1
ATOM 3169 C CA . LEU A 1 399 ? 2.503 -17.485 -27.403 1.00 95.25 399 LEU A CA 1
ATOM 3170 C C . LEU A 1 399 ? 1.578 -16.284 -27.662 1.00 95.25 399 LEU A C 1
ATOM 3172 O O . LEU A 1 399 ? 2.046 -15.151 -27.765 1.00 95.25 399 LEU A O 1
ATOM 3176 N N . ARG A 1 400 ? 0.259 -16.517 -27.726 1.00 96.12 400 ARG A N 1
ATOM 3177 C CA . ARG A 1 400 ? -0.741 -15.449 -27.856 1.00 96.12 400 ARG A CA 1
ATOM 3178 C C . ARG A 1 400 ? -0.717 -14.537 -26.630 1.00 96.12 400 ARG A C 1
ATOM 3180 O O . ARG A 1 400 ? -0.694 -13.321 -26.789 1.00 96.12 400 ARG A O 1
ATOM 3187 N N . TRP A 1 401 ? -0.667 -15.108 -25.427 1.00 96.62 401 TRP A N 1
ATOM 3188 C CA . TRP A 1 401 ? -0.584 -14.340 -24.182 1.00 96.62 401 TRP A CA 1
ATOM 3189 C C . TRP A 1 401 ? 0.722 -13.559 -24.034 1.00 96.62 401 TRP A C 1
ATOM 3191 O O . TRP A 1 401 ? 0.696 -12.442 -23.526 1.00 96.62 401 TRP A O 1
ATOM 3201 N N . LEU A 1 402 ? 1.840 -14.081 -24.540 1.00 96.31 402 LEU A N 1
ATOM 3202 C CA . LEU A 1 402 ? 3.113 -13.363 -24.555 1.00 96.31 402 LEU A CA 1
ATOM 3203 C C . LEU A 1 402 ? 3.056 -12.115 -25.453 1.00 96.31 402 LEU A C 1
ATOM 3205 O O . LEU A 1 402 ? 3.530 -11.053 -25.055 1.00 96.31 402 LEU A O 1
ATOM 3209 N N . LYS A 1 403 ? 2.415 -12.218 -26.628 1.00 96.62 403 LYS A N 1
ATOM 3210 C CA . LYS A 1 403 ? 2.157 -11.063 -27.506 1.00 96.62 403 LYS A CA 1
ATOM 3211 C C . LYS A 1 403 ? 1.245 -10.036 -26.829 1.00 96.62 403 LYS A C 1
ATOM 3213 O O . LYS A 1 403 ? 1.581 -8.860 -26.759 1.00 96.62 403 LYS A O 1
ATOM 3218 N N . ILE A 1 404 ? 0.129 -10.495 -26.252 1.00 96.50 404 ILE A N 1
ATOM 3219 C CA . ILE A 1 404 ? -0.799 -9.631 -25.503 1.00 96.50 404 ILE A CA 1
ATOM 3220 C C . ILE A 1 404 ? -0.066 -8.892 -24.383 1.00 96.50 404 ILE A C 1
ATOM 3222 O O . ILE A 1 404 ? -0.240 -7.686 -24.246 1.00 96.50 404 ILE A O 1
ATOM 3226 N N . HIS A 1 405 ? 0.770 -9.592 -23.615 1.00 96.31 405 HIS A N 1
ATOM 3227 C CA . HIS A 1 405 ? 1.528 -8.993 -22.526 1.00 96.31 405 HIS A CA 1
ATOM 3228 C C . HIS A 1 405 ? 2.465 -7.895 -23.017 1.00 96.31 405 HIS A C 1
ATOM 3230 O O . HIS A 1 405 ? 2.443 -6.817 -22.434 1.00 96.31 405 HIS A O 1
ATOM 3236 N N . LEU A 1 406 ? 3.208 -8.128 -24.108 1.00 96.50 406 LEU A N 1
ATOM 3237 C CA . LEU A 1 406 ? 4.075 -7.117 -24.720 1.00 96.50 406 LEU A CA 1
ATOM 3238 C C . LEU A 1 406 ? 3.283 -5.858 -25.095 1.00 96.50 406 LEU A C 1
ATOM 3240 O O . LEU A 1 406 ? 3.695 -4.757 -24.750 1.00 96.50 406 LEU A O 1
ATOM 3244 N N . ALA A 1 407 ? 2.121 -6.010 -25.735 1.00 96.38 407 ALA A N 1
ATOM 3245 C CA . ALA A 1 407 ? 1.252 -4.880 -26.061 1.00 96.38 407 ALA A CA 1
ATOM 3246 C C . ALA A 1 407 ? 0.721 -4.159 -24.806 1.00 96.38 407 ALA A C 1
ATOM 3248 O O . ALA A 1 407 ? 0.648 -2.930 -24.787 1.00 96.38 407 ALA A O 1
ATOM 3249 N N . THR A 1 408 ? 0.375 -4.904 -23.750 1.00 93.69 408 THR A N 1
ATOM 3250 C CA . THR A 1 408 ? -0.086 -4.338 -22.475 1.00 93.69 408 THR A CA 1
ATOM 3251 C C . THR A 1 408 ? 1.011 -3.505 -21.807 1.00 93.69 408 THR A C 1
ATOM 3253 O O . THR A 1 408 ? 0.758 -2.341 -21.512 1.00 93.69 408 THR A O 1
ATOM 3256 N N . VAL A 1 409 ? 2.227 -4.042 -21.628 1.00 94.06 409 VAL A N 1
ATOM 3257 C CA . VAL A 1 409 ? 3.348 -3.299 -21.006 1.00 94.06 409 VAL A CA 1
ATOM 3258 C C . VAL A 1 409 ? 3.863 -2.158 -21.888 1.00 94.06 409 VAL A C 1
ATOM 3260 O O . VAL A 1 409 ? 4.421 -1.184 -21.385 1.00 94.06 409 VAL A O 1
ATOM 3263 N N . PHE A 1 410 ? 3.605 -2.224 -23.200 1.00 94.81 410 PHE A N 1
ATOM 3264 C CA . PHE A 1 410 ? 3.851 -1.099 -24.095 1.00 94.81 410 PHE A CA 1
ATOM 3265 C C . PHE A 1 410 ? 2.930 0.101 -23.796 1.00 94.81 410 PHE A C 1
ATOM 3267 O O . PHE A 1 410 ? 3.321 1.247 -24.008 1.00 94.81 410 PHE A O 1
ATOM 3274 N N . GLY A 1 411 ? 1.720 -0.151 -23.278 1.00 91.06 411 GLY A N 1
ATOM 3275 C CA . GLY A 1 411 ? 0.673 0.850 -23.034 1.00 91.06 411 GLY A CA 1
ATOM 3276 C C . GLY A 1 411 ? -0.555 0.717 -23.948 1.00 91.06 411 GLY A C 1
ATOM 3277 O O . GLY A 1 411 ? -1.429 1.583 -23.944 1.00 91.06 411 GLY A O 1
ATOM 3278 N N . TYR A 1 412 ? -0.661 -0.358 -24.740 1.00 91.12 412 TYR A N 1
ATOM 3279 C CA . TYR A 1 412 ? -1.789 -0.619 -25.648 1.00 91.12 412 TYR A CA 1
ATOM 3280 C C . TYR A 1 412 ? -2.885 -1.492 -24.998 1.00 91.12 412 TYR A C 1
ATOM 3282 O O . TYR A 1 412 ? -3.490 -2.365 -25.621 1.00 91.12 412 TYR A O 1
ATOM 3290 N N . ASP A 1 413 ? -3.172 -1.253 -23.716 1.00 85.44 413 ASP A N 1
ATOM 3291 C CA . ASP A 1 413 ? -4.065 -2.070 -22.882 1.00 85.44 413 ASP A CA 1
ATOM 3292 C C . ASP A 1 413 ? -5.572 -1.810 -23.118 1.00 85.44 413 ASP A C 1
ATOM 3294 O O . ASP A 1 413 ? -6.424 -2.575 -22.669 1.00 85.44 413 ASP A O 1
ATOM 3298 N N . LYS A 1 414 ? -5.949 -0.755 -23.850 1.00 85.69 414 LYS A N 1
ATOM 3299 C CA . LYS A 1 414 ? -7.366 -0.418 -24.140 1.00 85.69 414 LYS A CA 1
ATOM 3300 C C . LYS A 1 414 ? -7.929 -1.094 -25.385 1.00 85.69 414 LYS A C 1
ATOM 3302 O O . LYS A 1 414 ? -9.124 -0.996 -25.673 1.00 85.69 414 LYS A O 1
ATOM 3307 N N . ALA A 1 415 ? -7.075 -1.771 -26.136 1.00 88.75 415 ALA A N 1
ATOM 3308 C CA . ALA A 1 415 ? -7.477 -2.529 -27.302 1.00 88.75 415 ALA A CA 1
ATOM 3309 C C . ALA A 1 415 ? -8.036 -3.905 -26.906 1.00 88.75 415 ALA A C 1
ATOM 3311 O O . ALA A 1 415 ? -7.753 -4.430 -25.823 1.00 88.75 415 ALA A O 1
ATOM 3312 N N . SER A 1 416 ? -8.837 -4.495 -27.793 1.00 92.69 416 SER A N 1
ATOM 3313 C CA . SER A 1 416 ? -9.260 -5.892 -27.651 1.00 92.69 416 SER A CA 1
ATOM 3314 C C . SER A 1 416 ? -8.044 -6.828 -27.674 1.00 92.69 416 SER A C 1
ATOM 3316 O O . SER A 1 416 ? -6.990 -6.474 -28.200 1.00 92.69 416 SER A O 1
ATOM 3318 N N . MET A 1 417 ? -8.177 -8.047 -27.142 1.00 92.25 417 MET A N 1
ATOM 3319 C CA . MET A 1 417 ? -7.049 -8.984 -27.086 1.00 92.25 417 MET A CA 1
ATOM 3320 C C . MET A 1 417 ? -6.481 -9.297 -28.475 1.00 92.25 417 MET A C 1
ATOM 3322 O O . MET A 1 417 ? -5.275 -9.461 -28.619 1.00 92.25 417 MET A O 1
ATOM 3326 N N . ASP A 1 418 ? -7.328 -9.333 -29.505 1.00 94.00 418 ASP A N 1
ATOM 3327 C CA . ASP A 1 418 ? -6.890 -9.618 -30.874 1.00 94.00 418 ASP A CA 1
ATOM 3328 C C . ASP A 1 418 ? -6.196 -8.413 -31.524 1.00 94.00 418 ASP A C 1
ATOM 3330 O O . ASP A 1 418 ? -5.235 -8.584 -32.270 1.00 94.00 418 ASP A O 1
ATOM 3334 N N . GLU A 1 419 ? -6.621 -7.186 -31.212 1.00 95.12 419 GLU A N 1
ATOM 3335 C CA . GLU A 1 419 ? -5.904 -5.968 -31.617 1.00 95.12 419 GLU A CA 1
ATOM 3336 C C . GLU A 1 419 ? -4.536 -5.867 -30.929 1.00 95.12 419 GLU A C 1
ATOM 3338 O O . GLU A 1 419 ? -3.561 -5.489 -31.572 1.00 95.12 419 GLU A O 1
ATOM 3343 N N . ARG A 1 420 ? -4.435 -6.262 -29.652 1.00 95.19 420 ARG A N 1
ATOM 3344 C CA . ARG A 1 420 ? -3.155 -6.329 -28.928 1.00 95.19 420 ARG A CA 1
ATOM 3345 C C . ARG A 1 420 ? -2.182 -7.315 -29.584 1.00 95.19 420 ARG A C 1
ATOM 3347 O O . ARG A 1 420 ? -1.009 -6.999 -29.740 1.00 95.19 420 ARG A O 1
ATOM 3354 N N . VAL A 1 421 ? -2.666 -8.478 -30.027 1.00 96.50 421 VAL A N 1
ATOM 3355 C CA . VAL A 1 421 ? -1.848 -9.448 -30.779 1.00 96.50 421 VAL A CA 1
ATOM 3356 C C . VAL A 1 421 ? -1.363 -8.856 -32.103 1.00 96.50 421 VAL A C 1
ATOM 3358 O O . VAL A 1 421 ? -0.176 -8.962 -32.407 1.00 96.50 421 VAL A O 1
ATOM 3361 N N . LYS A 1 422 ? -2.255 -8.208 -32.866 1.00 96.88 422 LYS A N 1
ATOM 3362 C CA . LYS A 1 422 ? -1.903 -7.561 -34.141 1.00 96.88 422 LYS A CA 1
ATOM 3363 C C . LYS A 1 422 ? -0.848 -6.476 -33.964 1.00 96.88 422 LYS A C 1
ATOM 3365 O O . LYS A 1 422 ? 0.110 -6.452 -34.724 1.00 96.88 422 LYS A O 1
ATOM 3370 N N . PHE A 1 423 ? -0.975 -5.649 -32.926 1.00 96.62 423 PHE A N 1
ATOM 3371 C CA . PHE A 1 423 ? 0.023 -4.635 -32.591 1.00 96.62 423 PHE A CA 1
ATOM 3372 C C . PHE A 1 423 ? 1.424 -5.248 -32.445 1.00 96.62 423 PHE A C 1
ATOM 3374 O O . PHE A 1 423 ? 2.381 -4.750 -33.032 1.00 96.62 423 PHE A O 1
ATOM 3381 N N . THR A 1 424 ? 1.551 -6.367 -31.727 1.00 95.88 424 THR A N 1
ATOM 3382 C CA . THR A 1 424 ? 2.838 -7.066 -31.591 1.00 95.88 424 THR A CA 1
ATOM 3383 C C . THR A 1 424 ? 3.338 -7.646 -32.914 1.00 95.88 424 THR A C 1
ATOM 3385 O O . THR A 1 424 ? 4.538 -7.636 -33.166 1.00 95.88 424 THR A O 1
ATOM 3388 N N . GLU A 1 425 ? 2.443 -8.162 -33.759 1.00 95.31 425 GLU A N 1
ATOM 3389 C CA . GLU A 1 425 ? 2.799 -8.725 -35.069 1.00 95.31 425 GLU A CA 1
ATOM 3390 C C . GLU A 1 425 ? 3.279 -7.657 -36.062 1.00 95.31 425 GLU A C 1
ATOM 3392 O O . GLU A 1 425 ? 4.208 -7.906 -36.826 1.00 95.31 425 GLU A O 1
ATOM 3397 N N . GLU A 1 426 ? 2.699 -6.459 -36.014 1.00 96.94 426 GLU A N 1
ATOM 3398 C CA . GLU A 1 426 ? 3.099 -5.314 -36.840 1.00 96.94 426 GLU A CA 1
ATOM 3399 C C . GLU A 1 426 ? 4.481 -4.758 -36.453 1.00 96.94 426 GLU A C 1
ATOM 3401 O O . GLU A 1 426 ? 5.178 -4.218 -37.308 1.00 96.94 426 GLU A O 1
ATOM 3406 N N . HIS A 1 427 ? 4.904 -4.941 -35.197 1.00 96.25 427 HIS A N 1
ATOM 3407 C CA . HIS A 1 427 ? 6.167 -4.419 -34.656 1.00 96.25 427 HIS A CA 1
ATOM 3408 C C . HIS A 1 427 ? 7.244 -5.501 -34.459 1.00 96.25 427 HIS A C 1
ATOM 3410 O O . HIS A 1 427 ? 8.200 -5.299 -33.709 1.00 96.25 427 HIS A O 1
ATOM 3416 N N . LEU A 1 428 ? 7.135 -6.661 -35.123 1.00 95.56 428 LEU A N 1
ATOM 3417 C CA . LEU A 1 428 ? 8.116 -7.748 -34.976 1.00 95.56 428 LEU A CA 1
ATOM 3418 C C . LEU A 1 428 ? 9.549 -7.309 -35.300 1.00 95.56 428 LEU A C 1
ATOM 3420 O O . LEU A 1 428 ? 10.472 -7.684 -34.578 1.00 95.56 428 LEU A O 1
ATOM 3424 N N . ASP A 1 429 ? 9.742 -6.485 -36.331 1.00 96.12 429 ASP A N 1
ATOM 3425 C CA . ASP A 1 429 ? 11.070 -5.980 -36.701 1.00 96.12 429 ASP A CA 1
ATOM 3426 C C . ASP A 1 429 ? 11.690 -5.119 -35.590 1.00 96.12 429 ASP A C 1
ATOM 3428 O O . ASP A 1 429 ? 12.883 -5.238 -35.299 1.00 96.12 429 ASP A O 1
ATOM 3432 N N . ASP A 1 430 ? 10.881 -4.289 -34.928 1.00 96.06 430 ASP A N 1
ATOM 3433 C CA . ASP A 1 430 ? 11.325 -3.451 -33.812 1.00 96.06 430 ASP A CA 1
ATOM 3434 C C . ASP A 1 430 ? 11.610 -4.286 -32.556 1.00 96.06 430 ASP A C 1
ATOM 3436 O O . ASP A 1 430 ? 12.556 -4.000 -31.821 1.00 96.06 430 ASP A O 1
ATOM 3440 N N . ILE A 1 431 ? 10.856 -5.369 -32.343 1.00 96.00 431 ILE A N 1
ATOM 3441 C CA . ILE A 1 431 ? 11.086 -6.338 -31.262 1.00 96.00 431 ILE A CA 1
ATOM 3442 C C . ILE A 1 431 ? 12.422 -7.067 -31.463 1.00 96.00 431 ILE A C 1
ATOM 3444 O O . ILE A 1 431 ? 13.221 -7.164 -30.526 1.00 96.00 431 ILE A O 1
ATOM 3448 N N . TYR A 1 432 ? 12.699 -7.533 -32.685 1.00 96.44 432 TYR A N 1
ATOM 3449 C CA . TYR A 1 432 ? 13.975 -8.160 -33.030 1.00 96.44 432 TYR A CA 1
ATOM 3450 C C . TYR A 1 432 ? 15.154 -7.182 -32.895 1.00 96.44 432 TYR A C 1
ATOM 3452 O O . TYR A 1 432 ? 16.216 -7.578 -32.403 1.00 96.44 432 TYR A O 1
ATOM 3460 N N . ASP A 1 433 ? 14.988 -5.917 -33.297 1.00 96.62 433 ASP A N 1
ATOM 3461 C CA . ASP A 1 433 ? 16.000 -4.867 -33.110 1.00 96.62 433 ASP A CA 1
ATOM 3462 C C . ASP A 1 433 ? 16.264 -4.598 -31.621 1.00 96.62 433 ASP A C 1
ATOM 3464 O O . ASP A 1 433 ? 17.416 -4.642 -31.180 1.00 96.62 433 ASP A O 1
ATOM 3468 N N . ALA A 1 434 ? 15.204 -4.430 -30.822 1.00 95.25 434 ALA A N 1
ATOM 3469 C CA . ALA A 1 434 ? 15.298 -4.197 -29.384 1.00 95.25 434 ALA A CA 1
ATOM 3470 C C . ALA A 1 434 ? 15.995 -5.349 -28.643 1.00 95.25 434 ALA A C 1
ATOM 3472 O O . ALA A 1 434 ? 16.778 -5.093 -27.732 1.00 95.25 434 ALA A O 1
ATOM 3473 N N . ALA A 1 435 ? 15.762 -6.606 -29.036 1.00 94.75 435 ALA A N 1
ATOM 3474 C CA . ALA A 1 435 ? 16.419 -7.763 -28.428 1.00 94.75 435 ALA A CA 1
ATOM 3475 C C . ALA A 1 435 ? 17.892 -7.918 -28.859 1.00 94.75 435 ALA A C 1
ATOM 3477 O O . ALA A 1 435 ? 18.732 -8.340 -28.063 1.00 94.75 435 ALA A O 1
ATOM 3478 N N . ARG A 1 436 ? 18.241 -7.595 -30.112 1.00 94.50 436 ARG A N 1
ATOM 3479 C CA . ARG A 1 436 ? 19.610 -7.779 -30.638 1.00 94.50 436 ARG A CA 1
ATOM 3480 C C . ARG A 1 436 ? 20.542 -6.620 -30.302 1.00 94.50 436 ARG A C 1
ATOM 3482 O O . ARG A 1 436 ? 21.715 -6.858 -30.018 1.00 94.50 436 ARG A O 1
ATOM 3489 N N . ASN A 1 437 ? 20.041 -5.387 -30.336 1.00 94.00 437 ASN A N 1
ATOM 3490 C CA . ASN A 1 437 ? 20.819 -4.181 -30.066 1.00 94.00 437 ASN A CA 1
ATOM 3491 C C . ASN A 1 437 ? 20.041 -3.174 -29.186 1.00 94.00 437 ASN A C 1
ATOM 3493 O O . ASN A 1 437 ? 19.676 -2.093 -29.655 1.00 94.00 437 ASN A O 1
ATOM 3497 N N . PRO A 1 438 ? 19.823 -3.484 -27.891 1.00 93.25 438 PRO A N 1
ATOM 3498 C CA . PRO A 1 438 ? 18.912 -2.727 -27.025 1.00 93.25 438 PRO A CA 1
ATOM 3499 C C . PRO A 1 438 ? 19.234 -1.232 -26.890 1.00 93.25 438 PRO A C 1
ATOM 3501 O O . PRO A 1 438 ? 18.321 -0.410 -26.833 1.00 93.25 438 PRO A O 1
ATOM 3504 N N . LEU A 1 439 ? 20.525 -0.874 -26.825 1.00 92.62 439 LEU A N 1
ATOM 3505 C CA . LEU A 1 439 ? 20.990 0.508 -26.641 1.00 92.62 439 LEU A CA 1
ATOM 3506 C C . LEU A 1 439 ? 21.569 1.130 -27.920 1.00 92.62 439 LEU A C 1
ATOM 3508 O O . LEU A 1 439 ? 21.624 2.352 -28.017 1.00 92.62 439 LEU A O 1
ATOM 3512 N N . GLY A 1 440 ? 22.009 0.343 -28.901 1.00 89.75 440 GLY A N 1
ATOM 3513 C CA . GLY A 1 440 ? 22.563 0.867 -30.156 1.00 89.75 440 GLY A CA 1
ATOM 3514 C C . GLY A 1 440 ? 21.581 0.892 -31.332 1.00 89.75 440 GLY A C 1
ATOM 3515 O O . GLY A 1 440 ? 21.935 1.437 -32.374 1.00 89.75 440 GLY A O 1
ATOM 3516 N N . GLY A 1 441 ? 20.408 0.262 -31.202 1.00 92.00 441 GLY A N 1
ATOM 3517 C CA . GLY A 1 441 ? 19.377 0.181 -32.240 1.00 92.00 441 GLY A CA 1
ATOM 3518 C C . GLY A 1 441 ? 18.414 1.370 -32.227 1.00 92.00 441 GLY A C 1
ATOM 3519 O O . GLY A 1 441 ? 18.753 2.463 -31.770 1.00 92.00 441 GLY A O 1
ATOM 3520 N N . LYS A 1 442 ? 17.180 1.146 -32.690 1.00 92.44 442 LYS A N 1
ATOM 3521 C CA . LYS A 1 442 ? 16.098 2.147 -32.707 1.00 92.44 442 LYS A CA 1
ATOM 3522 C C . LYS A 1 442 ? 15.612 2.529 -31.309 1.00 92.44 442 LYS A C 1
ATOM 3524 O O . LYS A 1 442 ? 15.018 3.586 -31.145 1.00 92.44 442 LYS A O 1
ATOM 3529 N N . ARG A 1 443 ? 15.859 1.670 -30.309 1.00 93.50 443 ARG A N 1
ATOM 3530 C CA . ARG A 1 443 ? 15.401 1.827 -28.915 1.00 93.50 443 ARG A CA 1
ATOM 3531 C C . ARG A 1 443 ? 13.878 1.984 -28.781 1.00 93.50 443 ARG A C 1
ATOM 3533 O O . ARG A 1 443 ? 13.416 2.656 -27.867 1.00 93.50 443 ARG A O 1
ATOM 3540 N N . TRP A 1 444 ? 13.109 1.322 -29.648 1.00 95.94 444 TRP A N 1
ATOM 3541 C CA . TRP A 1 444 ? 11.637 1.360 -29.654 1.00 95.94 444 TRP A CA 1
ATOM 3542 C C . TRP A 1 444 ? 11.012 1.047 -28.284 1.00 95.94 444 TRP A C 1
ATOM 3544 O O . TRP A 1 444 ? 10.063 1.692 -27.855 1.00 95.94 444 TRP A O 1
ATOM 3554 N N . TRP A 1 445 ? 11.611 0.120 -27.535 1.00 95.19 445 TRP A N 1
ATOM 3555 C CA . TRP A 1 445 ? 11.186 -0.232 -26.178 1.00 95.19 445 TRP A CA 1
ATOM 3556 C C . TRP A 1 445 ? 11.267 0.925 -25.158 1.00 95.19 445 TRP A C 1
ATOM 3558 O O . TRP A 1 445 ? 10.716 0.801 -24.076 1.00 95.19 445 TRP A O 1
ATOM 3568 N N . LEU A 1 446 ? 11.952 2.039 -25.448 1.00 94.81 446 LEU A N 1
ATOM 3569 C CA . LEU A 1 446 ? 11.951 3.227 -24.581 1.00 94.81 446 LEU A CA 1
ATOM 3570 C C . LEU A 1 446 ? 10.699 4.098 -24.758 1.00 94.81 446 LEU A C 1
ATOM 3572 O O . LEU A 1 446 ? 10.460 4.972 -23.928 1.00 94.81 446 LEU A O 1
ATOM 3576 N N . GLU A 1 447 ? 9.920 3.884 -25.821 1.00 94.31 447 GLU A N 1
ATOM 3577 C CA . GLU A 1 447 ? 8.679 4.623 -26.088 1.00 94.31 447 GLU A CA 1
ATOM 3578 C C . GLU A 1 447 ? 7.481 4.076 -25.292 1.00 94.31 447 GLU A C 1
ATOM 3580 O O . GLU A 1 447 ? 6.462 4.756 -25.175 1.00 94.31 447 GLU A O 1
ATOM 3585 N N . SER A 1 448 ? 7.600 2.869 -24.728 1.00 93.25 448 SER A N 1
ATOM 3586 C CA . SER A 1 448 ? 6.554 2.226 -23.925 1.00 93.25 448 SER A CA 1
ATOM 3587 C C . SER A 1 448 ? 6.348 2.869 -22.553 1.00 93.25 448 SER A C 1
ATOM 3589 O O . SER A 1 448 ? 7.277 3.453 -21.992 1.00 93.25 448 SER A O 1
ATOM 3591 N N . GLU A 1 449 ? 5.179 2.634 -21.946 1.00 89.19 449 GLU A N 1
ATOM 3592 C CA . GLU A 1 449 ? 4.923 3.003 -20.546 1.00 89.19 449 GLU 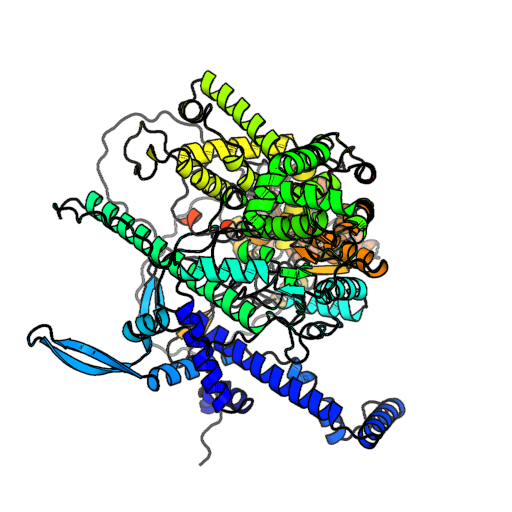A CA 1
ATOM 3593 C C . GLU A 1 449 ? 5.859 2.274 -19.558 1.00 89.19 449 GLU A C 1
ATOM 3595 O O . GLU A 1 449 ? 6.461 2.926 -18.701 1.00 89.19 449 GLU A O 1
ATOM 3600 N N . ASP A 1 450 ? 6.035 0.954 -19.707 1.00 93.88 450 ASP A N 1
ATOM 3601 C CA . ASP A 1 450 ? 6.902 0.119 -18.864 1.00 93.88 450 ASP A CA 1
ATOM 3602 C C . ASP A 1 450 ? 8.095 -0.434 -19.667 1.00 93.88 450 ASP A C 1
ATOM 3604 O O . ASP A 1 450 ? 8.100 -1.571 -20.156 1.00 93.88 450 ASP A O 1
ATOM 3608 N N . ALA A 1 451 ? 9.126 0.397 -19.822 1.00 96.06 451 ALA A N 1
ATOM 3609 C CA . ALA A 1 451 ? 10.268 0.145 -20.701 1.00 96.06 451 ALA A CA 1
ATOM 3610 C C . ALA A 1 451 ? 11.037 -1.147 -20.381 1.00 96.06 451 ALA A C 1
ATOM 3612 O O . ALA A 1 451 ? 11.276 -1.975 -21.265 1.00 96.06 451 ALA A O 1
ATOM 3613 N N . TRP A 1 452 ? 11.422 -1.377 -19.124 1.00 96.81 452 TRP A N 1
ATOM 3614 C CA . TRP A 1 452 ? 12.232 -2.548 -18.777 1.00 96.81 452 TRP A CA 1
ATOM 3615 C C . TRP A 1 452 ? 11.450 -3.856 -18.886 1.00 96.81 452 TRP A C 1
ATOM 3617 O O . TRP A 1 452 ? 12.020 -4.870 -19.295 1.00 96.81 452 TRP A O 1
ATOM 3627 N N . GLN A 1 453 ? 10.159 -3.844 -18.548 1.00 96.50 453 GLN A N 1
ATOM 3628 C CA . GLN A 1 453 ? 9.276 -4.996 -18.747 1.00 96.50 453 GLN A CA 1
ATOM 3629 C C . GLN A 1 453 ? 9.037 -5.269 -20.237 1.00 96.50 453 GLN A C 1
ATOM 3631 O O . GLN A 1 453 ? 9.108 -6.425 -20.655 1.00 96.50 453 GLN A O 1
ATOM 3636 N N . THR A 1 454 ? 8.864 -4.224 -21.053 1.00 97.25 454 THR A N 1
ATOM 3637 C CA . THR A 1 454 ? 8.774 -4.342 -22.518 1.00 97.25 454 THR A CA 1
ATOM 3638 C C . THR A 1 454 ? 10.037 -4.976 -23.094 1.00 97.25 454 THR A C 1
ATOM 3640 O O . THR A 1 454 ? 9.951 -5.930 -23.863 1.00 97.25 454 THR A O 1
ATOM 3643 N N . LEU A 1 455 ? 11.224 -4.533 -22.667 1.00 97.38 455 LEU A N 1
ATOM 3644 C CA . LEU A 1 455 ? 12.489 -5.126 -23.102 1.00 97.38 455 LEU A CA 1
ATOM 3645 C C . LEU A 1 455 ? 12.609 -6.607 -22.700 1.00 97.38 455 LEU A C 1
ATOM 3647 O O . LEU A 1 455 ? 13.050 -7.429 -23.505 1.00 97.38 455 LEU A O 1
ATOM 3651 N N . ALA A 1 456 ? 12.201 -6.962 -21.477 1.00 97.19 456 ALA A N 1
ATOM 3652 C CA . ALA A 1 456 ? 12.164 -8.352 -21.024 1.00 97.19 456 ALA A CA 1
ATOM 3653 C C . ALA A 1 456 ? 11.232 -9.207 -21.905 1.00 97.19 456 ALA A C 1
ATOM 3655 O O . ALA A 1 456 ? 11.614 -10.297 -22.335 1.00 97.19 456 ALA A O 1
ATOM 3656 N N . ALA A 1 457 ? 10.047 -8.686 -22.238 1.00 96.94 457 ALA A N 1
ATOM 3657 C CA . ALA A 1 457 ? 9.102 -9.341 -23.136 1.00 96.94 457 ALA A CA 1
ATOM 3658 C C . ALA A 1 457 ? 9.657 -9.480 -24.564 1.00 96.94 457 ALA A C 1
ATOM 3660 O O . ALA A 1 457 ? 9.493 -10.538 -25.170 1.00 96.94 457 ALA A O 1
ATOM 3661 N N . CYS A 1 458 ? 10.376 -8.476 -25.083 1.00 97.38 458 CYS A N 1
ATOM 3662 C CA . CYS A 1 458 ? 11.040 -8.550 -26.387 1.00 97.38 458 CYS A CA 1
ATOM 3663 C C . CYS A 1 458 ? 12.087 -9.672 -26.438 1.00 97.38 458 CYS A C 1
ATOM 3665 O O . CYS A 1 458 ? 12.129 -10.427 -27.414 1.00 97.38 458 CYS A O 1
ATOM 3667 N N . PHE A 1 459 ? 12.907 -9.822 -25.390 1.00 97.38 459 PHE A N 1
ATOM 3668 C CA . PHE A 1 459 ? 13.872 -10.923 -25.296 1.00 97.38 459 PHE A CA 1
ATOM 3669 C C . PHE A 1 459 ? 13.184 -12.289 -25.292 1.00 97.38 459 PHE A C 1
ATOM 3671 O O . PHE A 1 459 ? 13.608 -13.187 -26.022 1.00 97.38 459 PHE A O 1
ATOM 3678 N N . GLU A 1 460 ? 12.141 -12.451 -24.478 1.00 96.56 460 GLU A N 1
ATOM 3679 C CA . GLU A 1 460 ? 11.435 -13.726 -24.348 1.00 96.56 460 GLU A CA 1
ATOM 3680 C C . GLU A 1 460 ? 10.701 -14.095 -25.645 1.00 96.56 460 GLU A C 1
ATOM 3682 O O . GLU A 1 460 ? 10.814 -15.225 -26.120 1.00 96.56 460 GLU A O 1
ATOM 3687 N N . LEU A 1 461 ? 10.016 -13.131 -26.271 1.00 95.81 461 LEU A N 1
ATOM 3688 C CA . LEU A 1 461 ? 9.287 -13.340 -27.521 1.00 95.81 461 LEU A CA 1
ATOM 3689 C C . LEU A 1 461 ? 10.229 -13.668 -28.683 1.00 95.81 461 LEU A C 1
ATOM 3691 O O . LEU A 1 461 ? 9.951 -14.592 -29.441 1.00 95.81 461 LEU A O 1
ATOM 3695 N N . THR A 1 462 ? 11.371 -12.983 -28.786 1.00 96.06 462 THR A N 1
ATOM 3696 C CA . THR A 1 462 ? 12.399 -13.282 -29.798 1.00 96.06 462 THR A CA 1
ATOM 3697 C C . THR A 1 462 ? 12.908 -14.718 -29.657 1.00 96.06 462 THR A C 1
ATOM 3699 O O . THR A 1 462 ? 12.941 -15.467 -30.630 1.00 96.06 462 THR A O 1
ATOM 3702 N N . LYS A 1 463 ? 13.236 -15.148 -28.430 1.00 95.56 463 LYS A N 1
ATOM 3703 C CA . LYS A 1 463 ? 13.680 -16.526 -28.157 1.00 95.56 463 LYS A CA 1
ATOM 3704 C C . LYS A 1 463 ? 12.589 -17.560 -28.450 1.00 95.56 463 LYS A C 1
ATOM 3706 O O . LYS A 1 463 ? 12.902 -18.650 -28.923 1.00 95.56 463 LYS A O 1
ATOM 3711 N N . ALA A 1 464 ? 11.328 -17.229 -28.173 1.00 94.62 464 ALA A N 1
ATOM 3712 C CA . ALA A 1 464 ? 10.195 -18.101 -28.456 1.00 94.62 464 ALA A CA 1
ATOM 3713 C C . ALA A 1 464 ? 9.943 -18.261 -29.964 1.00 94.62 464 ALA A C 1
ATOM 3715 O O . ALA A 1 464 ? 9.664 -19.372 -30.407 1.00 94.62 464 ALA A O 1
ATOM 3716 N N . LEU A 1 465 ? 10.059 -17.181 -30.745 1.00 94.06 465 LEU A N 1
ATOM 3717 C CA . LEU A 1 465 ? 9.867 -17.190 -32.200 1.00 94.06 465 LEU A CA 1
ATOM 3718 C C . LEU A 1 465 ? 11.032 -17.852 -32.949 1.00 94.06 465 LEU A C 1
ATOM 3720 O O . LEU A 1 465 ? 10.797 -18.532 -33.944 1.00 94.06 465 LEU A O 1
ATOM 3724 N N . ASP A 1 466 ? 12.263 -17.711 -32.450 1.00 94.69 466 ASP A N 1
ATOM 3725 C CA . ASP A 1 466 ? 13.451 -18.358 -33.026 1.00 94.69 466 ASP A CA 1
ATOM 3726 C C . ASP A 1 466 ? 13.557 -19.856 -32.648 1.00 94.69 466 ASP A C 1
ATOM 3728 O O . ASP A 1 466 ? 14.380 -20.591 -33.201 1.00 94.69 466 ASP A O 1
ATOM 3732 N N . SER A 1 467 ? 12.731 -20.333 -31.706 1.00 93.50 467 SER A N 1
ATOM 3733 C CA . SER A 1 467 ? 12.627 -21.754 -31.354 1.00 93.50 467 SER A CA 1
ATOM 3734 C C . SER A 1 467 ? 12.042 -22.567 -32.520 1.00 93.50 467 SER A C 1
ATOM 3736 O O . SER A 1 467 ? 11.075 -22.123 -33.139 1.00 93.50 467 SER A O 1
ATOM 3738 N N . PRO A 1 468 ? 12.519 -23.804 -32.780 1.00 91.75 468 PRO A N 1
ATOM 3739 C CA . PRO A 1 468 ? 11.932 -24.679 -33.802 1.00 91.75 468 PRO A CA 1
ATOM 3740 C C . PRO A 1 468 ? 10.433 -24.939 -33.608 1.00 91.75 468 PRO A C 1
ATOM 3742 O O . PRO A 1 468 ? 9.707 -25.167 -34.572 1.00 91.75 468 PRO A O 1
ATOM 3745 N N . ASP A 1 469 ? 9.989 -24.945 -32.350 1.00 92.94 469 ASP A N 1
ATOM 3746 C CA . ASP A 1 469 ? 8.593 -25.101 -31.958 1.00 92.94 469 ASP A CA 1
ATOM 3747 C C . ASP A 1 469 ? 8.293 -24.127 -30.806 1.00 92.94 469 ASP A C 1
ATOM 3749 O O . ASP A 1 469 ? 8.697 -24.384 -29.661 1.00 92.94 469 ASP A O 1
ATOM 3753 N N . PRO A 1 470 ? 7.609 -23.001 -31.081 1.00 92.19 470 PRO A N 1
ATOM 3754 C CA . PRO A 1 470 ? 7.259 -22.023 -30.057 1.00 92.19 470 PRO A CA 1
ATOM 3755 C C . PRO A 1 470 ? 6.398 -22.605 -28.929 1.00 92.19 470 PRO A C 1
ATOM 3757 O O . PRO A 1 470 ? 6.503 -22.159 -27.792 1.00 92.19 470 PRO A O 1
ATOM 3760 N N . THR A 1 471 ? 5.592 -23.643 -29.184 1.00 93.06 471 THR A N 1
ATOM 3761 C CA . THR A 1 471 ? 4.706 -24.227 -28.157 1.00 93.06 471 THR A CA 1
ATOM 3762 C C . THR A 1 471 ? 5.477 -24.954 -27.052 1.00 93.06 471 THR A C 1
ATOM 3764 O O . THR A 1 471 ? 5.023 -25.036 -25.911 1.00 93.06 471 THR A O 1
ATOM 3767 N N . LYS A 1 472 ? 6.679 -25.451 -27.361 1.00 94.38 472 LYS A N 1
ATOM 3768 C CA . LYS A 1 472 ? 7.559 -26.154 -26.413 1.00 94.38 472 LYS A CA 1
ATOM 3769 C C . LYS A 1 472 ? 8.592 -25.240 -25.764 1.00 94.38 472 LYS A C 1
ATOM 3771 O O . LYS A 1 472 ? 9.336 -25.696 -24.895 1.00 94.38 472 LYS A O 1
ATOM 3776 N N . PHE A 1 473 ? 8.654 -23.974 -26.173 1.00 96.00 473 PHE A N 1
ATOM 3777 C CA . PHE A 1 473 ? 9.562 -23.004 -25.579 1.00 96.00 473 PHE A CA 1
ATOM 3778 C C . PHE A 1 473 ? 9.226 -22.807 -24.095 1.00 96.00 473 PHE A C 1
ATOM 3780 O O . PHE A 1 473 ? 8.077 -22.546 -23.740 1.00 96.00 473 PHE A O 1
ATOM 3787 N N . LEU A 1 474 ? 10.232 -22.954 -23.230 1.00 95.94 474 LEU A N 1
ATOM 3788 C CA . LEU A 1 474 ? 10.084 -22.811 -21.784 1.00 95.94 474 LEU A CA 1
ATOM 3789 C C . LEU A 1 474 ? 10.157 -21.333 -21.399 1.00 95.94 474 LEU A C 1
ATOM 3791 O O . LEU A 1 474 ? 11.242 -20.792 -21.196 1.00 95.94 474 LEU A O 1
ATOM 3795 N N . SER A 1 475 ? 8.991 -20.708 -21.271 1.00 96.44 475 SER A N 1
ATOM 3796 C CA . SER A 1 475 ? 8.863 -19.311 -20.876 1.00 96.44 475 SER A CA 1
ATOM 3797 C C . SER A 1 475 ? 8.967 -19.149 -19.363 1.00 96.44 475 SER A C 1
ATOM 3799 O O . SER A 1 475 ? 8.422 -19.940 -18.587 1.00 96.44 475 SER A O 1
ATOM 3801 N N . THR A 1 476 ? 9.656 -18.094 -18.949 1.00 96.25 476 THR A N 1
ATOM 3802 C CA . THR A 1 476 ? 9.936 -17.731 -17.553 1.00 96.25 476 THR A CA 1
ATOM 3803 C C . THR A 1 476 ? 9.389 -16.358 -17.178 1.00 96.25 476 THR A C 1
ATOM 3805 O O . THR A 1 476 ? 9.292 -16.048 -15.990 1.00 96.25 476 THR A O 1
ATOM 3808 N N . ILE A 1 477 ? 9.012 -15.541 -18.167 1.00 95.69 477 ILE A N 1
ATOM 3809 C CA . ILE A 1 477 ? 8.437 -14.222 -17.915 1.00 95.69 477 ILE A CA 1
ATOM 3810 C C . ILE A 1 477 ? 7.051 -14.340 -17.244 1.00 95.69 477 ILE A C 1
ATOM 3812 O O . ILE A 1 477 ? 6.225 -15.150 -17.684 1.00 95.69 477 ILE A O 1
ATOM 3816 N N . PRO A 1 478 ? 6.785 -13.568 -16.175 1.00 96.12 478 PRO A N 1
ATOM 3817 C CA . PRO A 1 478 ? 5.456 -13.479 -15.586 1.00 96.12 478 PRO A CA 1
ATOM 3818 C C . PRO A 1 478 ? 4.521 -12.664 -16.486 1.00 96.12 478 PRO A C 1
ATOM 3820 O O . PRO A 1 478 ? 4.828 -11.528 -16.838 1.00 96.12 478 PRO A O 1
ATOM 3823 N N . ILE A 1 479 ? 3.356 -13.222 -16.814 1.00 95.88 479 ILE A N 1
ATOM 3824 C CA . ILE A 1 479 ? 2.278 -12.500 -17.494 1.00 95.88 479 ILE A CA 1
ATOM 3825 C C . ILE A 1 479 ? 1.337 -11.925 -16.444 1.00 95.88 479 ILE A C 1
ATOM 3827 O O . ILE A 1 479 ? 0.866 -12.648 -15.566 1.00 95.88 479 ILE A O 1
ATOM 3831 N N . GLN A 1 480 ? 1.083 -10.625 -16.549 1.00 94.00 480 GLN A N 1
ATOM 3832 C CA . GLN A 1 480 ? 0.315 -9.844 -15.582 1.00 94.00 480 GLN A CA 1
ATOM 3833 C C . GLN A 1 480 ? -1.137 -9.741 -16.037 1.00 94.00 480 GLN A C 1
ATOM 3835 O O . GLN A 1 480 ? -1.393 -9.502 -17.218 1.00 94.00 480 GLN A O 1
ATOM 3840 N N . GLN A 1 481 ? -2.074 -9.951 -15.119 1.00 94.00 481 GLN A N 1
ATOM 3841 C CA . GLN A 1 481 ? -3.505 -9.753 -15.317 1.00 94.00 481 GLN A CA 1
ATOM 3842 C C . GLN A 1 481 ? -3.999 -8.771 -14.258 1.00 94.00 481 GLN A C 1
ATOM 3844 O O . GLN A 1 481 ? -3.938 -9.073 -13.063 1.00 94.00 481 GLN A O 1
ATOM 3849 N N . ASP A 1 482 ? -4.483 -7.613 -14.705 1.00 89.81 482 ASP A N 1
ATOM 3850 C CA . ASP A 1 482 ? -4.822 -6.491 -13.828 1.00 89.81 482 ASP A CA 1
ATOM 3851 C C . ASP A 1 482 ? -6.333 -6.260 -13.781 1.00 89.81 482 ASP A C 1
ATOM 3853 O O . ASP A 1 482 ? -7.016 -6.274 -14.810 1.00 89.81 482 ASP A O 1
ATOM 3857 N N . GLY A 1 483 ? -6.858 -6.008 -12.580 1.00 84.62 483 GLY A N 1
ATOM 3858 C CA . GLY A 1 483 ? -8.247 -5.596 -12.389 1.00 84.62 483 GLY A CA 1
ATOM 3859 C C . GLY A 1 483 ? -8.458 -4.128 -12.776 1.00 84.62 483 GLY A C 1
ATOM 3860 O O . GLY A 1 483 ? -7.740 -3.232 -12.323 1.00 84.62 483 GLY A O 1
ATOM 3861 N N . THR A 1 484 ? -9.481 -3.832 -13.585 1.00 79.50 484 THR A N 1
ATOM 3862 C CA . THR A 1 484 ? -9.812 -2.439 -13.938 1.00 79.50 484 THR A CA 1
ATOM 3863 C C . THR A 1 484 ? -10.479 -1.739 -12.753 1.00 79.50 484 THR A C 1
ATOM 3865 O O . THR A 1 484 ? -11.695 -1.780 -12.596 1.00 79.50 484 THR A O 1
ATOM 3868 N N . CYS A 1 485 ? -9.667 -1.058 -11.936 1.00 83.25 485 CYS A N 1
ATOM 3869 C CA . CYS A 1 485 ? -10.098 -0.384 -10.707 1.00 83.25 485 CYS A CA 1
ATOM 3870 C C . CYS A 1 485 ? -10.758 -1.358 -9.714 1.00 83.25 485 CYS A C 1
ATOM 3872 O O . CYS A 1 485 ? -11.958 -1.274 -9.448 1.00 83.25 485 CYS A O 1
ATOM 3874 N N . ASN A 1 486 ? -9.961 -2.273 -9.152 1.00 87.75 486 ASN A N 1
ATOM 3875 C CA . ASN A 1 486 ? -10.463 -3.364 -8.311 1.00 87.75 486 ASN A CA 1
ATOM 3876 C C . ASN A 1 486 ? -11.363 -2.883 -7.153 1.00 87.75 486 ASN A C 1
ATOM 3878 O O . ASN A 1 486 ? -12.437 -3.435 -6.930 1.00 87.75 486 ASN A O 1
ATOM 3882 N N . GLY A 1 487 ? -11.029 -1.764 -6.498 1.00 89.12 487 GLY A N 1
ATOM 3883 C CA . GLY A 1 487 ? -11.895 -1.178 -5.468 1.00 89.12 487 GLY A CA 1
ATOM 3884 C C . GLY A 1 487 ? -13.324 -0.865 -5.948 1.00 89.12 487 GLY A C 1
ATOM 3885 O O . GLY A 1 487 ? -14.285 -1.149 -5.232 1.00 89.12 487 GLY A O 1
ATOM 3886 N N . LEU A 1 488 ? -13.500 -0.347 -7.174 1.00 90.56 488 LEU A N 1
ATOM 3887 C CA . LEU A 1 488 ? -14.831 -0.149 -7.769 1.00 90.56 488 LEU A CA 1
ATOM 3888 C C . LEU A 1 488 ? -15.482 -1.471 -8.199 1.00 90.56 488 LEU A C 1
ATOM 3890 O O . LEU A 1 488 ? -16.704 -1.570 -8.130 1.00 90.56 488 LEU A O 1
ATOM 3894 N N . GLN A 1 489 ? -14.705 -2.486 -8.598 1.00 92.88 489 GLN A N 1
ATOM 3895 C CA . GLN A 1 489 ? -15.232 -3.834 -8.863 1.00 92.88 489 GLN A CA 1
ATOM 3896 C C . GLN A 1 489 ? -15.859 -4.424 -7.590 1.00 92.88 489 GLN A C 1
ATOM 3898 O O . GLN A 1 489 ? -17.001 -4.886 -7.616 1.00 92.88 489 GLN A O 1
ATOM 3903 N N . HIS A 1 490 ? -15.171 -4.330 -6.449 1.00 94.00 490 HIS A N 1
ATOM 3904 C CA . HIS A 1 490 ? -15.717 -4.758 -5.161 1.00 94.00 490 HIS A CA 1
ATOM 3905 C C . HIS A 1 490 ? -16.952 -3.941 -4.761 1.00 94.00 490 HIS A C 1
ATOM 3907 O O . HIS A 1 490 ? -17.965 -4.528 -4.387 1.00 94.00 490 HIS A O 1
ATOM 3913 N N . TYR A 1 491 ? -16.922 -2.611 -4.893 1.00 92.38 491 TYR A N 1
ATOM 3914 C CA . TYR A 1 491 ? -18.091 -1.779 -4.592 1.00 92.38 491 TYR A CA 1
ATOM 3915 C C . TYR A 1 491 ? -19.301 -2.088 -5.481 1.00 92.38 491 TYR A C 1
ATOM 3917 O O . TYR A 1 491 ? -20.408 -2.198 -4.961 1.00 92.38 491 TYR A O 1
ATOM 3925 N N . ALA A 1 492 ? -19.108 -2.270 -6.789 1.00 92.56 492 ALA A N 1
ATOM 3926 C CA . ALA A 1 492 ? -20.191 -2.604 -7.711 1.00 92.56 492 ALA A CA 1
ATOM 3927 C C . ALA A 1 492 ? -20.803 -3.981 -7.397 1.00 92.56 492 ALA A C 1
ATOM 3929 O O . ALA A 1 492 ? -22.023 -4.134 -7.452 1.00 92.56 492 ALA A O 1
ATOM 3930 N N . ALA A 1 493 ? -19.983 -4.962 -6.998 1.00 93.06 493 ALA A N 1
ATOM 3931 C CA . ALA A 1 493 ? -20.454 -6.285 -6.586 1.00 93.06 493 ALA A CA 1
ATOM 3932 C C . ALA A 1 493 ? -21.230 -6.262 -5.253 1.00 93.06 493 ALA A C 1
ATOM 3934 O O . ALA A 1 493 ? -22.250 -6.948 -5.123 1.00 93.06 493 ALA A O 1
ATOM 3935 N N . LEU A 1 494 ? -20.788 -5.450 -4.284 1.00 92.81 494 LEU A N 1
ATOM 3936 C CA . LEU A 1 494 ? -21.487 -5.264 -3.008 1.00 92.81 494 LEU A CA 1
ATOM 3937 C C . LEU A 1 494 ? -22.799 -4.486 -3.194 1.00 92.81 494 LEU A C 1
ATOM 3939 O O . LEU A 1 494 ? -23.842 -4.917 -2.708 1.00 92.81 494 LEU A O 1
ATOM 3943 N N . GLY A 1 495 ? -22.748 -3.363 -3.917 1.00 91.00 495 GLY A N 1
ATOM 3944 C CA . GLY A 1 495 ? -23.877 -2.460 -4.152 1.00 91.00 495 GLY A CA 1
ATOM 3945 C C . GLY A 1 495 ? -24.894 -2.978 -5.165 1.00 91.00 495 GLY A C 1
ATOM 3946 O O . GLY A 1 495 ? -26.042 -2.546 -5.149 1.00 91.00 495 GLY A O 1
ATOM 3947 N N . GLY A 1 496 ? -24.510 -3.920 -6.029 1.00 90.75 496 GLY A N 1
ATOM 3948 C CA . GLY A 1 496 ? -25.367 -4.416 -7.106 1.00 90.75 496 GLY A CA 1
ATOM 3949 C C . GLY A 1 496 ? -25.600 -3.381 -8.218 1.00 90.75 496 GLY A C 1
ATOM 3950 O O . GLY A 1 496 ? -26.656 -3.388 -8.855 1.00 90.75 496 GLY A O 1
ATOM 3951 N N . ASP A 1 497 ? -24.638 -2.481 -8.440 1.00 89.62 497 ASP A N 1
ATOM 3952 C CA . ASP A 1 497 ? -24.737 -1.369 -9.393 1.00 89.62 497 ASP A CA 1
ATOM 3953 C C . ASP A 1 497 ? -24.512 -1.841 -10.839 1.00 89.62 497 ASP A C 1
ATOM 3955 O O . ASP A 1 497 ? -23.374 -2.029 -11.256 1.00 89.62 497 ASP A O 1
ATOM 3959 N N . VAL A 1 498 ? -25.573 -1.970 -11.644 1.00 90.06 498 VAL A N 1
ATOM 3960 C CA . VAL A 1 498 ? -25.491 -2.431 -13.053 1.00 90.06 498 VAL A CA 1
ATOM 3961 C C . VAL A 1 498 ? -24.622 -1.505 -13.920 1.00 90.06 498 VAL A C 1
ATOM 3963 O O . VAL A 1 498 ? -23.713 -1.950 -14.619 1.00 90.06 498 VAL A O 1
ATOM 3966 N N . ALA A 1 499 ? -24.856 -0.188 -13.850 1.00 87.12 499 ALA A N 1
ATOM 3967 C CA . ALA A 1 499 ? -24.085 0.785 -14.628 1.00 87.12 499 ALA A CA 1
ATOM 3968 C C . ALA A 1 499 ? -22.599 0.791 -14.229 1.00 87.12 499 ALA A C 1
ATOM 3970 O O . ALA A 1 499 ? -21.729 0.836 -15.100 1.00 87.12 499 ALA A O 1
ATOM 3971 N N . GLY A 1 500 ? -22.318 0.701 -12.925 1.00 87.69 500 GLY A N 1
ATOM 3972 C CA . GLY A 1 500 ? -20.965 0.581 -12.390 1.00 87.69 500 GLY A CA 1
ATOM 3973 C C . GLY A 1 500 ? -20.284 -0.723 -12.808 1.00 87.69 500 GLY A C 1
ATOM 3974 O O . GLY A 1 500 ? -19.160 -0.687 -13.304 1.00 87.69 500 GLY A O 1
ATOM 3975 N N . ALA A 1 501 ? -20.987 -1.855 -12.698 1.00 90.69 501 ALA A N 1
ATOM 3976 C CA . ALA A 1 501 ? -20.508 -3.189 -13.057 1.00 90.69 501 ALA A CA 1
ATOM 3977 C C . ALA A 1 501 ? -20.065 -3.281 -14.525 1.00 90.69 501 ALA A C 1
ATOM 3979 O O . ALA A 1 501 ? -19.021 -3.864 -14.826 1.00 90.69 501 ALA A O 1
ATOM 3980 N N . ARG A 1 502 ? -20.793 -2.628 -15.438 1.00 90.81 502 ARG A N 1
ATOM 3981 C CA . ARG A 1 502 ? -20.403 -2.541 -16.850 1.00 90.81 502 ARG A CA 1
ATOM 3982 C C . ARG A 1 502 ? -19.131 -1.719 -17.079 1.00 90.81 502 ARG A C 1
ATOM 3984 O O . ARG A 1 502 ? -18.315 -2.094 -17.912 1.00 90.81 502 ARG A O 1
ATOM 3991 N N . GLN A 1 503 ? -18.942 -0.613 -16.354 1.00 89.94 503 GLN A N 1
ATOM 3992 C CA . GLN A 1 503 ? -17.767 0.264 -16.517 1.00 89.94 503 GLN A CA 1
ATOM 3993 C C . GLN A 1 503 ? -16.474 -0.320 -15.932 1.00 89.94 503 GLN A C 1
ATOM 3995 O O . GLN A 1 503 ? -15.383 0.128 -16.284 1.00 89.94 503 GLN A O 1
ATOM 4000 N N . VAL A 1 504 ? -16.598 -1.311 -15.049 1.00 91.38 504 VAL A N 1
ATOM 4001 C CA . VAL A 1 504 ? -15.481 -1.989 -14.367 1.00 91.38 504 VAL A CA 1
ATOM 4002 C C . VAL A 1 504 ? -15.310 -3.447 -14.809 1.00 91.38 504 VAL A C 1
ATOM 4004 O O . VAL A 1 504 ? -14.655 -4.234 -14.128 1.00 91.38 504 VAL A O 1
ATOM 4007 N N . ASN A 1 505 ? -15.874 -3.803 -15.967 1.00 93.31 505 ASN A N 1
ATOM 4008 C CA . ASN A 1 505 ? -15.725 -5.109 -16.621 1.00 93.31 505 ASN A CA 1
ATOM 4009 C C . ASN A 1 505 ? -16.235 -6.316 -15.810 1.00 93.31 505 ASN A C 1
ATOM 4011 O O . ASN A 1 505 ? -15.782 -7.441 -16.033 1.00 93.31 505 ASN A O 1
ATOM 4015 N N . LEU A 1 506 ? -17.183 -6.117 -14.889 1.00 92.00 506 LEU A N 1
ATOM 4016 C CA . LEU A 1 506 ? -17.893 -7.230 -14.248 1.00 92.00 506 LEU A CA 1
ATOM 4017 C C . LEU A 1 506 ? -18.916 -7.850 -15.203 1.00 92.00 506 LEU A C 1
ATOM 4019 O O . LEU A 1 506 ? -19.060 -9.067 -15.242 1.00 92.00 506 LEU A O 1
ATOM 4023 N N . GLU A 1 507 ? -19.587 -7.035 -16.016 1.00 90.38 507 GLU A N 1
ATOM 4024 C CA . GLU A 1 507 ? -20.410 -7.549 -17.112 1.00 90.38 507 GLU A CA 1
ATOM 4025 C C . GLU A 1 507 ? -19.549 -7.900 -18.336 1.00 90.38 507 GLU A C 1
ATOM 4027 O O . GLU A 1 507 ? -18.577 -7.196 -18.636 1.00 90.38 507 GLU A O 1
ATOM 4032 N N . PRO A 1 508 ? -19.894 -8.969 -19.075 1.00 89.62 508 PRO A N 1
ATOM 4033 C CA . PRO A 1 508 ? -19.194 -9.323 -20.299 1.00 89.62 508 PRO A CA 1
ATOM 4034 C C . PRO A 1 508 ? -19.370 -8.239 -21.371 1.00 89.62 508 PRO A C 1
ATOM 4036 O O . PRO A 1 508 ? -20.477 -7.781 -21.650 1.00 89.62 508 PRO A O 1
ATOM 4039 N N . GLY A 1 509 ? -18.266 -7.868 -22.016 1.00 87.00 509 GLY A N 1
ATOM 4040 C CA . GLY A 1 509 ? -18.245 -6.949 -23.151 1.00 87.00 509 GLY A CA 1
ATOM 4041 C C . GLY A 1 509 ? -17.258 -7.399 -24.225 1.00 87.00 509 GLY A C 1
ATOM 4042 O O . GLY A 1 509 ? -16.351 -8.185 -23.957 1.00 87.00 509 GLY A O 1
ATOM 4043 N N . ASP A 1 510 ? -17.428 -6.883 -25.444 1.00 84.94 510 ASP A N 1
ATOM 4044 C CA . ASP A 1 510 ? -16.544 -7.186 -26.583 1.00 84.94 510 ASP A CA 1
ATOM 4045 C C . ASP A 1 510 ? -15.213 -6.421 -26.529 1.00 84.94 510 ASP A C 1
ATOM 4047 O O . ASP A 1 510 ? -14.240 -6.789 -27.185 1.00 84.94 510 ASP A O 1
ATOM 4051 N N . ARG A 1 511 ? -15.167 -5.338 -25.749 1.00 88.75 511 ARG A N 1
ATOM 4052 C CA . ARG A 1 511 ? -13.986 -4.499 -25.526 1.00 88.75 511 ARG A CA 1
ATOM 4053 C C . ARG A 1 511 ? -13.851 -4.195 -24.035 1.00 88.75 511 ARG A C 1
ATOM 4055 O O . ARG A 1 511 ? -14.880 -4.118 -23.359 1.00 88.75 511 ARG A O 1
ATOM 4062 N N . PRO A 1 512 ? -12.623 -3.972 -23.536 1.00 88.12 512 PRO A N 1
ATOM 4063 C CA . PRO A 1 512 ? -12.433 -3.545 -22.160 1.00 88.12 512 PRO A CA 1
ATOM 4064 C C . PRO A 1 512 ? -13.066 -2.164 -21.957 1.00 88.12 512 PRO A C 1
ATOM 4066 O O . PRO A 1 512 ? -12.731 -1.202 -22.653 1.00 88.12 512 PRO A O 1
ATOM 4069 N N . ALA A 1 513 ? -14.003 -2.068 -21.018 1.00 87.75 513 ALA A N 1
ATOM 4070 C CA . ALA A 1 513 ? -14.528 -0.799 -20.545 1.00 87.75 513 ALA A CA 1
ATOM 4071 C C . ALA A 1 513 ? -13.486 -0.097 -19.668 1.00 87.75 513 ALA A C 1
ATOM 4073 O O . ALA A 1 513 ? -12.664 -0.729 -19.000 1.00 87.75 513 ALA A O 1
ATOM 4074 N N . ASP A 1 514 ? -13.525 1.231 -19.685 1.00 84.88 514 ASP A N 1
ATOM 4075 C CA . ASP A 1 514 ? -12.569 2.074 -18.986 1.00 84.88 514 ASP A CA 1
ATOM 4076 C C . ASP A 1 514 ? -13.305 3.173 -18.221 1.00 84.88 514 ASP A C 1
ATOM 4078 O O . ASP A 1 514 ? -13.573 4.257 -18.752 1.00 84.88 514 ASP A O 1
ATOM 4082 N N . VAL A 1 515 ? -13.600 2.896 -16.947 1.00 86.88 515 VAL A N 1
ATOM 4083 C CA . VAL A 1 515 ? -14.275 3.833 -16.037 1.00 86.88 515 VAL A CA 1
ATOM 4084 C C . VAL A 1 515 ? -13.617 5.216 -16.021 1.00 86.88 515 VAL A C 1
ATOM 4086 O O . VAL A 1 515 ? -14.302 6.235 -15.944 1.00 86.88 515 VAL A O 1
ATOM 4089 N N . TYR A 1 516 ? -12.292 5.290 -16.170 1.00 87.88 516 TYR A N 1
ATOM 4090 C CA . TYR A 1 516 ? -11.567 6.559 -16.173 1.00 87.88 516 TYR A CA 1
ATOM 4091 C C . TYR A 1 516 ? -11.890 7.397 -17.414 1.00 87.88 516 TYR A C 1
ATOM 4093 O O . TYR A 1 516 ? -12.020 8.618 -17.315 1.00 87.88 516 TYR A O 1
ATOM 4101 N N . THR A 1 517 ? -12.039 6.752 -18.574 1.00 87.75 517 THR A N 1
ATOM 4102 C CA . THR A 1 517 ? -12.444 7.417 -19.819 1.00 87.75 517 THR A CA 1
ATOM 4103 C C . THR A 1 517 ? -13.906 7.839 -19.749 1.00 87.75 517 THR A C 1
ATOM 4105 O O . THR A 1 517 ? -14.202 8.993 -20.048 1.00 87.75 517 THR A O 1
ATOM 4108 N N . ALA A 1 518 ? -14.794 6.983 -19.235 1.00 87.38 518 ALA A N 1
ATOM 4109 C CA . ALA A 1 518 ? -16.207 7.320 -19.063 1.00 87.38 518 ALA A CA 1
ATOM 4110 C C . ALA A 1 518 ? -16.413 8.543 -18.148 1.00 87.38 518 ALA A C 1
ATOM 4112 O O . ALA A 1 518 ? -17.150 9.470 -18.492 1.00 87.38 518 ALA A O 1
ATOM 4113 N N . VAL A 1 519 ? -15.714 8.600 -17.006 1.00 88.75 519 VAL A N 1
ATOM 4114 C CA . VAL A 1 519 ? -15.760 9.765 -16.106 1.00 88.75 519 VAL A CA 1
ATOM 4115 C C . VAL A 1 519 ? -15.113 10.988 -16.761 1.00 88.75 519 VAL A C 1
ATOM 4117 O O . VAL A 1 519 ? -15.645 12.091 -16.652 1.00 88.75 519 VAL A O 1
ATOM 4120 N N . ALA A 1 520 ? -13.998 10.829 -17.481 1.00 90.12 520 ALA A N 1
ATOM 4121 C CA . ALA A 1 520 ? -13.363 11.944 -18.181 1.00 90.12 520 ALA A CA 1
ATOM 4122 C C . ALA A 1 520 ? -14.267 12.545 -19.269 1.00 90.12 520 ALA A C 1
ATOM 4124 O O . ALA A 1 520 ? -14.345 13.767 -19.382 1.00 90.12 520 ALA A O 1
ATOM 4125 N N . GLU A 1 521 ? -14.977 11.724 -20.041 1.00 90.75 521 GLU A N 1
ATOM 4126 C CA . GLU A 1 521 ? -15.951 12.170 -21.043 1.00 90.75 521 GLU A CA 1
ATOM 4127 C C . GLU A 1 521 ? -17.156 12.863 -20.403 1.00 90.75 521 GLU A C 1
ATOM 4129 O O . GLU A 1 521 ? -17.560 13.937 -20.854 1.00 90.75 521 GLU A O 1
ATOM 4134 N N . ALA A 1 522 ? -17.677 12.318 -19.300 1.00 89.50 522 ALA A N 1
ATOM 4135 C CA . ALA A 1 522 ? -18.750 12.949 -18.539 1.00 89.50 522 ALA A CA 1
ATOM 4136 C C . ALA A 1 522 ? -18.334 14.328 -17.993 1.00 89.50 522 ALA A C 1
ATOM 4138 O O . ALA A 1 522 ? -19.095 15.293 -18.094 1.00 89.50 522 ALA A O 1
ATOM 4139 N N . VAL A 1 523 ? -17.110 14.453 -17.466 1.00 90.44 523 VAL A N 1
ATOM 4140 C CA . VAL A 1 523 ? -16.557 15.729 -16.988 1.00 90.44 523 VAL A CA 1
ATOM 4141 C C . VAL A 1 523 ? -16.336 16.701 -18.146 1.00 90.44 523 VAL A C 1
ATOM 4143 O O . VAL A 1 523 ? -16.725 17.860 -18.027 1.00 90.44 523 VAL A O 1
ATOM 4146 N N . LYS A 1 524 ? -15.780 16.252 -19.279 1.00 91.94 524 LYS A N 1
ATOM 4147 C CA . LYS A 1 524 ? -15.607 17.080 -20.487 1.00 91.94 524 LYS A CA 1
ATOM 4148 C C . LYS A 1 524 ? -16.934 17.647 -20.976 1.00 91.94 524 LYS A C 1
ATOM 4150 O O . LYS A 1 524 ? -17.016 18.842 -21.233 1.00 91.94 524 LYS A O 1
ATOM 4155 N N . LYS A 1 525 ? -17.979 16.819 -21.037 1.00 91.56 525 LYS A N 1
ATOM 4156 C CA . LYS A 1 525 ? -19.322 17.255 -21.430 1.00 91.56 525 LYS A CA 1
ATOM 4157 C C . LYS A 1 525 ? -19.856 18.343 -20.494 1.00 91.56 525 LYS A C 1
ATOM 4159 O O . LYS A 1 525 ? -20.284 19.390 -20.964 1.00 91.56 525 LYS A O 1
ATOM 4164 N N . GLN A 1 526 ? -19.753 18.140 -19.179 1.00 89.94 526 GLN A N 1
ATOM 4165 C CA . GLN A 1 526 ? -20.182 19.141 -18.194 1.00 89.94 526 GLN A CA 1
ATOM 4166 C C . GLN A 1 526 ? -19.346 20.430 -18.249 1.00 89.94 526 GLN A C 1
ATOM 4168 O O . GLN A 1 526 ? -19.866 21.511 -17.993 1.00 89.94 526 GLN A O 1
ATOM 4173 N N . VAL A 1 527 ? -18.047 20.335 -18.548 1.00 91.06 527 VAL A N 1
ATOM 4174 C CA . VAL A 1 527 ? -17.168 21.502 -18.722 1.00 91.06 527 VAL A CA 1
ATOM 4175 C C . VAL A 1 527 ? -17.568 22.283 -19.970 1.00 91.06 527 VAL A C 1
ATOM 4177 O O . VAL A 1 527 ? -17.672 23.501 -19.895 1.00 91.06 527 VAL A O 1
ATOM 4180 N N . HIS A 1 528 ? -17.851 21.600 -21.077 1.00 91.31 528 HIS A N 1
ATOM 4181 C CA . HIS A 1 528 ? -18.296 22.231 -22.315 1.00 91.31 528 HIS A CA 1
ATOM 4182 C C . HIS A 1 528 ? -19.643 22.955 -22.140 1.00 91.31 528 HIS A C 1
ATOM 4184 O O . HIS A 1 528 ? -19.786 24.115 -22.524 1.00 91.31 528 HIS A O 1
ATOM 4190 N N . GLU A 1 529 ? -20.613 22.319 -21.475 1.00 91.25 529 GLU A N 1
ATOM 4191 C CA . GLU A 1 529 ? -21.909 22.931 -21.141 1.00 91.25 529 GLU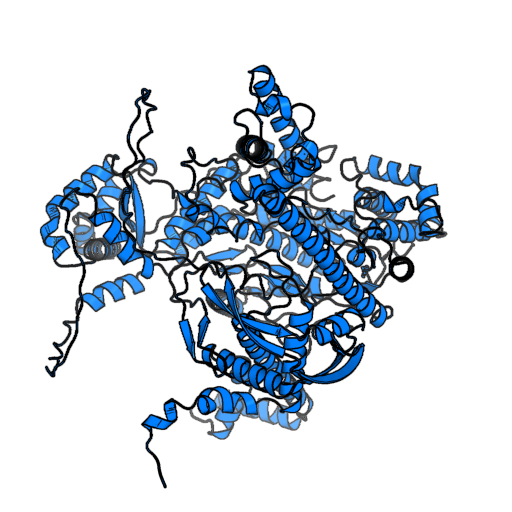 A CA 1
ATOM 4192 C C . GLU A 1 529 ? -21.745 24.190 -20.266 1.00 91.25 529 GLU A C 1
ATOM 4194 O O . GLU A 1 529 ? -22.310 25.244 -20.570 1.00 91.25 529 GLU A O 1
ATOM 4199 N N . ASP A 1 530 ? -20.911 24.130 -19.222 1.00 91.12 530 ASP A N 1
ATOM 4200 C CA . ASP A 1 530 ? -20.628 25.283 -18.357 1.00 91.12 530 ASP A CA 1
ATOM 4201 C C . ASP A 1 530 ? -19.841 26.391 -19.093 1.00 91.12 530 ASP A C 1
ATOM 4203 O O . ASP A 1 530 ? -20.003 27.580 -18.792 1.00 91.12 530 ASP A O 1
ATOM 4207 N N . ALA A 1 531 ? -18.994 26.034 -20.065 1.00 89.94 531 ALA A N 1
ATOM 4208 C CA . ALA A 1 531 ? -18.260 26.986 -20.899 1.00 89.94 531 ALA A CA 1
ATOM 4209 C C . ALA A 1 531 ? -19.212 27.772 -21.816 1.00 89.94 531 ALA A C 1
ATOM 4211 O O . ALA A 1 531 ? -19.100 29.003 -21.901 1.00 89.94 531 ALA A O 1
ATOM 4212 N N . LEU A 1 532 ? -20.193 27.087 -22.421 1.00 90.31 532 LEU A N 1
ATOM 4213 C CA . LEU A 1 532 ? -21.286 27.700 -23.185 1.00 90.31 532 LEU A CA 1
ATOM 4214 C C . LEU A 1 532 ? -22.160 28.601 -22.302 1.00 90.31 532 LEU A C 1
ATOM 4216 O O . LEU A 1 532 ? -22.541 29.691 -22.726 1.00 90.31 532 LEU A O 1
ATOM 4220 N N . ALA A 1 533 ? -22.399 28.207 -21.047 1.00 89.12 533 ALA A N 1
ATOM 4221 C CA . ALA A 1 533 ? -23.117 29.011 -20.054 1.00 89.12 533 ALA A CA 1
ATOM 4222 C C . ALA A 1 533 ? -22.334 30.247 -19.552 1.00 89.12 533 ALA A C 1
ATOM 4224 O O . ALA A 1 533 ? -22.848 31.026 -18.751 1.00 89.12 533 ALA A O 1
ATOM 4225 N N . GLY A 1 534 ? -21.097 30.458 -20.019 1.00 86.50 534 GLY A N 1
ATOM 4226 C CA . GLY A 1 534 ? -20.312 31.660 -19.736 1.00 86.50 534 GLY A CA 1
ATOM 4227 C C . GLY A 1 534 ? -19.340 31.550 -18.558 1.00 86.50 534 GLY A C 1
ATOM 4228 O O . GLY A 1 534 ? -18.737 32.560 -18.189 1.00 86.50 534 GLY A O 1
ATOM 4229 N N . ASN A 1 535 ? -19.128 30.361 -17.984 1.00 86.81 535 ASN A N 1
ATOM 4230 C CA . ASN A 1 535 ? -18.186 30.174 -16.879 1.00 86.81 535 ASN A CA 1
ATOM 4231 C C . ASN A 1 535 ? -16.729 30.382 -17.345 1.00 86.81 535 ASN A C 1
ATOM 4233 O O . ASN A 1 535 ? -16.213 29.629 -18.172 1.00 86.81 535 ASN A O 1
ATOM 4237 N N . LYS A 1 536 ? -16.045 31.391 -16.780 1.00 85.19 536 LYS A N 1
ATOM 4238 C CA . LYS A 1 536 ? -14.647 31.737 -17.107 1.00 85.19 536 LYS A CA 1
ATOM 4239 C C . LYS A 1 536 ? -13.676 30.565 -16.888 1.00 85.19 536 LYS A C 1
ATOM 4241 O O . LYS A 1 536 ? -12.756 30.392 -17.675 1.00 85.19 536 LYS A O 1
ATOM 4246 N N . ILE A 1 537 ? -13.885 29.756 -15.844 1.00 84.88 537 ILE A N 1
ATOM 4247 C CA . ILE A 1 537 ? -13.023 28.606 -15.517 1.00 84.88 537 ILE A CA 1
ATOM 4248 C C . ILE A 1 537 ? -13.220 27.489 -16.544 1.00 84.88 537 ILE A C 1
ATOM 4250 O O . ILE A 1 537 ? -12.253 26.895 -17.010 1.00 84.88 537 ILE A O 1
ATOM 4254 N N . ALA A 1 538 ? -14.473 27.218 -16.913 1.00 85.44 538 ALA A N 1
ATOM 4255 C CA . ALA A 1 538 ? -14.807 26.156 -17.851 1.00 85.44 538 ALA A CA 1
ATOM 4256 C C . ALA A 1 538 ? -14.282 26.450 -19.265 1.00 85.44 538 ALA A C 1
ATOM 4258 O O . ALA A 1 538 ? -13.740 25.554 -19.898 1.00 85.44 538 ALA A O 1
ATOM 4259 N N . LYS A 1 539 ? -14.339 27.712 -19.715 1.00 86.88 539 LYS A N 1
ATOM 4260 C CA . LYS A 1 539 ? -13.780 28.144 -21.012 1.00 86.88 539 LYS A CA 1
ATOM 4261 C C . LYS A 1 539 ? -12.280 27.883 -21.154 1.00 86.88 539 LYS A C 1
ATOM 4263 O O . LYS A 1 539 ? -11.821 27.568 -22.240 1.00 86.88 539 LYS A O 1
ATOM 4268 N N . GLU A 1 540 ? -11.529 28.010 -20.065 1.00 84.12 540 GLU A N 1
ATOM 4269 C CA . GLU A 1 540 ? -10.081 27.753 -20.047 1.00 84.12 540 GLU A CA 1
ATOM 4270 C C . GLU A 1 540 ? -9.741 26.255 -20.056 1.00 84.12 540 GLU A C 1
ATOM 4272 O O . GLU A 1 540 ? -8.660 25.861 -20.494 1.00 84.12 540 GLU A O 1
ATOM 4277 N N . LEU A 1 541 ? -10.649 25.421 -19.546 1.00 85.44 541 LEU A N 1
ATOM 4278 C CA . LEU A 1 541 ? -10.475 23.972 -19.440 1.00 85.44 541 LEU A CA 1
ATOM 4279 C C . LEU A 1 541 ? -11.039 23.208 -20.643 1.00 85.44 541 LEU A C 1
ATOM 4281 O O . LEU A 1 541 ? -10.633 22.066 -20.879 1.00 85.44 541 LEU A O 1
ATOM 4285 N N . ASP A 1 542 ? -11.977 23.811 -21.374 1.00 86.75 542 ASP A N 1
ATOM 4286 C CA . ASP A 1 542 ? -12.639 23.187 -22.513 1.00 86.75 542 ASP A CA 1
ATOM 4287 C C . ASP A 1 542 ? -11.616 22.764 -23.581 1.00 86.75 542 ASP A C 1
ATOM 4289 O O . ASP A 1 542 ? -10.660 23.477 -23.887 1.00 86.75 542 ASP A O 1
ATOM 4293 N N . GLY A 1 543 ? -11.757 21.541 -24.088 1.00 82.50 543 GLY A N 1
ATOM 4294 C CA . GLY A 1 543 ? -10.826 20.937 -25.048 1.00 82.50 543 GLY A CA 1
ATOM 4295 C C . GLY A 1 543 ? -9.432 20.535 -24.526 1.00 82.50 543 GLY A C 1
ATOM 4296 O O . GLY A 1 543 ? -8.758 19.763 -25.204 1.00 82.50 543 GLY A O 1
ATOM 4297 N N . ARG A 1 544 ? -8.987 20.975 -23.335 1.00 84.88 544 ARG A N 1
ATOM 4298 C CA . ARG A 1 544 ? -7.636 20.668 -22.793 1.00 84.88 544 ARG A CA 1
ATOM 4299 C C . ARG A 1 544 ? -7.604 19.567 -21.731 1.00 84.88 544 ARG A C 1
ATOM 4301 O O . ARG A 1 544 ? -6.530 19.066 -21.402 1.00 84.88 544 ARG A O 1
ATOM 4308 N N . LEU A 1 545 ? -8.752 19.174 -21.181 1.00 86.19 545 LEU A N 1
ATOM 4309 C CA . LEU A 1 545 ? -8.818 18.115 -20.171 1.00 86.19 545 LEU A CA 1
ATOM 4310 C C . LEU A 1 545 ? -8.480 16.739 -20.762 1.00 86.19 545 LEU A C 1
ATOM 4312 O O . LEU A 1 545 ? -9.023 16.327 -21.787 1.00 86.19 545 LEU A O 1
ATOM 4316 N N . THR A 1 546 ? -7.626 15.984 -20.074 1.00 86.62 546 THR A N 1
ATOM 4317 C CA . THR A 1 546 ? -7.225 14.631 -20.483 1.00 86.62 546 THR A CA 1
ATOM 4318 C C . THR A 1 546 ? -7.701 13.582 -19.480 1.00 86.62 546 THR A C 1
ATOM 4320 O O . THR A 1 546 ? -7.975 13.883 -18.318 1.00 86.62 546 THR A O 1
ATOM 4323 N N . ARG A 1 547 ? -7.756 12.317 -19.917 1.00 85.25 547 ARG A N 1
ATOM 4324 C CA . ARG A 1 547 ? -8.032 11.156 -19.051 1.00 85.25 547 ARG A CA 1
ATOM 4325 C C . ARG A 1 547 ? -7.084 11.099 -17.845 1.00 85.25 547 ARG A C 1
ATOM 4327 O O . ARG A 1 547 ? -7.506 10.757 -16.743 1.00 85.25 547 ARG A O 1
ATOM 4334 N N . LYS A 1 548 ? -5.814 11.479 -18.036 1.00 85.44 548 LYS A N 1
ATOM 4335 C CA . LYS A 1 548 ? -4.771 11.452 -16.998 1.00 85.44 548 LYS A CA 1
ATOM 4336 C C . LYS A 1 548 ? -5.102 12.355 -15.802 1.00 85.44 548 LYS A C 1
ATOM 4338 O O . LYS A 1 548 ? -4.834 11.964 -14.673 1.00 85.44 548 LYS A O 1
ATOM 4343 N N . CYS A 1 549 ? -5.773 13.490 -16.028 1.00 85.31 549 CYS A N 1
ATOM 4344 C CA . CYS A 1 549 ? -6.240 14.379 -14.955 1.00 85.31 549 CYS A CA 1
ATOM 4345 C C . CYS A 1 549 ? -7.296 13.744 -14.040 1.00 85.31 549 CYS A C 1
ATOM 4347 O O . CYS A 1 549 ? -7.450 14.172 -12.901 1.00 85.31 549 CYS A O 1
ATOM 4349 N N . VAL A 1 550 ? -8.043 12.759 -14.548 1.00 87.69 550 VAL A N 1
ATOM 4350 C CA . VAL A 1 550 ? -9.182 12.133 -13.859 1.00 87.69 550 VAL A CA 1
ATOM 4351 C C . VAL A 1 550 ? -8.808 10.768 -13.274 1.00 87.69 550 VAL A C 1
ATOM 4353 O O . VAL A 1 550 ? -9.327 10.400 -12.222 1.00 87.69 550 VAL A O 1
ATOM 4356 N N . LYS A 1 551 ? -7.874 10.041 -13.911 1.00 85.94 551 LYS A N 1
ATOM 4357 C CA . LYS A 1 551 ? -7.443 8.687 -13.517 1.00 85.94 551 LYS A CA 1
ATOM 4358 C C . LYS A 1 551 ? -7.088 8.599 -12.032 1.00 85.94 551 LYS A C 1
ATOM 4360 O O . LYS A 1 551 ? -7.666 7.783 -11.321 1.00 85.94 551 LYS A O 1
ATOM 4365 N N . GLN A 1 552 ? -6.163 9.441 -11.570 1.00 84.56 552 GLN A N 1
ATOM 4366 C CA . GLN A 1 552 ? -5.662 9.379 -10.197 1.00 84.56 552 GLN A CA 1
ATOM 4367 C C . GLN A 1 552 ? -6.762 9.696 -9.158 1.00 84.56 552 GLN A C 1
ATOM 4369 O O . GLN A 1 552 ? -7.000 8.833 -8.316 1.00 84.56 552 GLN A O 1
ATOM 4374 N N . PRO A 1 553 ? -7.506 10.821 -9.245 1.00 85.69 553 PRO A N 1
ATOM 4375 C CA . PRO A 1 553 ? -8.600 11.107 -8.311 1.00 85.69 553 PRO A CA 1
ATOM 4376 C C . PRO A 1 553 ? -9.675 10.022 -8.238 1.00 85.69 553 PRO A C 1
ATOM 4378 O O . PRO A 1 553 ? -10.127 9.691 -7.145 1.00 85.69 553 PRO A O 1
ATOM 4381 N N . VAL A 1 554 ? -10.077 9.452 -9.381 1.00 86.19 554 VAL A N 1
ATOM 4382 C CA . VAL A 1 554 ? -11.076 8.369 -9.425 1.00 86.19 554 VAL A CA 1
ATOM 4383 C C . VAL A 1 554 ? -10.537 7.105 -8.757 1.00 86.19 554 VAL A C 1
ATOM 4385 O O . VAL A 1 554 ? -11.225 6.512 -7.930 1.00 86.19 554 VAL A O 1
ATOM 4388 N N . MET A 1 555 ? -9.294 6.729 -9.067 1.00 80.62 555 MET A N 1
ATOM 4389 C CA . MET A 1 555 ? -8.638 5.556 -8.490 1.00 80.62 555 MET A CA 1
ATOM 4390 C C . MET A 1 555 ? -8.459 5.681 -6.974 1.00 80.62 555 MET A C 1
ATOM 4392 O O . MET A 1 555 ? -8.564 4.686 -6.269 1.00 80.62 555 MET A O 1
ATOM 4396 N N . THR A 1 556 ? -8.178 6.878 -6.455 1.00 81.88 556 THR A N 1
ATOM 4397 C CA . THR A 1 556 ? -7.893 7.053 -5.025 1.00 81.88 556 THR A CA 1
ATOM 4398 C C . THR A 1 556 ? -9.120 7.371 -4.172 1.00 81.88 556 THR A C 1
ATOM 4400 O O . THR A 1 556 ? -9.080 7.160 -2.964 1.00 81.88 556 THR A O 1
ATOM 4403 N N . ASN A 1 557 ? -10.218 7.856 -4.764 1.00 82.00 557 ASN A N 1
ATOM 4404 C CA . ASN A 1 557 ? -11.453 8.165 -4.029 1.00 82.00 557 ASN A CA 1
ATOM 4405 C C . ASN A 1 557 ? -12.046 6.907 -3.369 1.00 82.00 557 ASN A C 1
ATOM 4407 O O . ASN A 1 557 ? -12.355 6.923 -2.182 1.00 82.00 557 ASN A O 1
ATOM 4411 N N . VAL A 1 558 ? -12.081 5.774 -4.082 1.00 79.00 558 VAL A N 1
ATOM 4412 C CA . VAL A 1 558 ? -12.534 4.491 -3.503 1.00 79.00 558 VAL A CA 1
ATOM 4413 C C . VAL A 1 558 ? -11.705 4.018 -2.312 1.00 79.00 558 VAL A C 1
ATOM 4415 O O . VAL A 1 558 ? -12.202 3.260 -1.480 1.00 79.00 558 VAL A O 1
ATOM 4418 N N . TYR A 1 559 ? -10.465 4.497 -2.223 1.00 76.81 559 TYR A N 1
ATOM 4419 C CA . TYR A 1 559 ? -9.532 4.223 -1.138 1.00 76.81 559 TYR A CA 1
ATOM 4420 C C . TYR A 1 559 ? -9.468 5.368 -0.113 1.00 76.81 559 TYR A C 1
ATOM 4422 O O . TYR A 1 559 ? -8.557 5.417 0.704 1.00 76.81 559 TYR A O 1
ATOM 4430 N N . GLY A 1 560 ? -10.477 6.246 -0.093 1.00 70.00 560 GLY A N 1
ATOM 4431 C CA . GLY A 1 560 ? -10.698 7.205 0.987 1.00 70.00 560 GLY A CA 1
ATOM 4432 C C . GLY A 1 560 ? -9.985 8.543 0.820 1.00 70.00 560 GLY A C 1
ATOM 4433 O O . GLY A 1 560 ? -9.931 9.309 1.783 1.00 70.00 560 GLY A O 1
ATOM 4434 N N . VAL A 1 561 ? -9.462 8.867 -0.370 1.00 72.12 561 VAL A N 1
ATOM 4435 C CA . VAL A 1 561 ? -8.917 10.209 -0.622 1.00 72.12 561 VAL A CA 1
ATOM 4436 C C . VAL A 1 561 ? -10.010 11.264 -0.488 1.00 72.12 561 VAL A C 1
ATOM 4438 O O . VAL A 1 561 ? -11.042 11.215 -1.156 1.00 72.12 561 VAL A O 1
ATOM 4441 N N . THR A 1 562 ? -9.740 12.257 0.357 1.00 76.69 562 THR A N 1
ATOM 4442 C CA . THR A 1 562 ? -10.634 13.391 0.585 1.00 76.69 562 THR A CA 1
ATOM 4443 C C . THR A 1 562 ? -10.711 14.286 -0.648 1.00 76.69 562 THR A C 1
ATOM 4445 O O . THR A 1 562 ? -9.798 14.339 -1.479 1.00 76.69 562 THR A O 1
ATOM 4448 N N . PHE A 1 563 ? -11.779 15.075 -0.750 1.00 78.06 563 PHE A N 1
ATOM 4449 C CA . PHE A 1 563 ? -11.918 16.088 -1.796 1.00 78.06 563 PHE A CA 1
ATOM 4450 C C . PHE A 1 563 ? -10.701 17.034 -1.900 1.00 78.06 563 PHE A C 1
ATOM 4452 O O . PHE A 1 563 ? -10.315 17.441 -2.999 1.00 78.06 563 PHE A O 1
ATOM 4459 N N . PHE A 1 564 ? -10.059 17.366 -0.773 1.00 79.38 564 PHE A N 1
ATOM 4460 C CA . PHE A 1 564 ? -8.846 18.187 -0.764 1.00 79.38 564 PHE A CA 1
ATOM 4461 C C . PHE A 1 564 ? -7.650 17.459 -1.391 1.00 79.38 564 PHE A C 1
ATOM 4463 O O . PHE A 1 564 ? -6.972 18.030 -2.247 1.00 79.38 564 PHE A O 1
ATOM 4470 N N . GLY A 1 565 ? -7.435 16.188 -1.034 1.00 78.81 565 GLY A N 1
ATOM 4471 C CA . GLY A 1 565 ? -6.403 15.357 -1.656 1.00 78.81 565 GLY A CA 1
ATOM 4472 C C . GLY A 1 565 ? -6.629 15.197 -3.162 1.00 78.81 565 GLY A C 1
ATOM 4473 O O . GLY A 1 565 ? -5.715 15.426 -3.953 1.00 78.81 565 GLY A O 1
ATOM 4474 N N . ALA A 1 566 ? -7.868 14.924 -3.580 1.00 81.81 566 ALA A N 1
ATOM 4475 C CA . ALA A 1 566 ? -8.239 14.843 -4.993 1.00 81.81 566 ALA A CA 1
ATOM 4476 C C . ALA A 1 566 ? -7.961 16.159 -5.740 1.00 81.81 566 ALA A C 1
ATOM 4478 O O . ALA A 1 566 ? -7.449 16.151 -6.859 1.00 81.81 566 ALA A O 1
ATOM 4479 N N . LYS A 1 567 ? -8.234 17.309 -5.113 1.00 86.62 567 LYS A N 1
ATOM 4480 C CA . LYS A 1 567 ? -7.907 18.623 -5.676 1.00 86.62 567 LYS A CA 1
ATOM 4481 C C . LYS A 1 567 ? -6.401 18.797 -5.898 1.00 86.62 567 LYS A C 1
ATOM 4483 O O . LYS A 1 567 ? -6.018 19.304 -6.949 1.00 86.62 567 LYS A O 1
ATOM 4488 N N . GLU A 1 568 ? -5.555 18.399 -4.948 1.00 83.06 568 GLU A N 1
ATOM 4489 C CA . GLU A 1 568 ? -4.094 18.503 -5.092 1.00 83.06 568 GLU A CA 1
ATOM 4490 C C . GLU A 1 568 ? -3.572 17.597 -6.219 1.00 83.06 568 GLU A C 1
ATOM 4492 O O . GLU A 1 568 ? -2.705 18.001 -6.995 1.00 83.06 568 GLU A O 1
ATOM 4497 N N . GLN A 1 569 ? -4.129 16.392 -6.353 1.00 85.50 569 GLN A N 1
ATOM 4498 C CA . GLN A 1 569 ? -3.809 15.477 -7.453 1.00 85.50 569 GLN A CA 1
ATOM 4499 C C . GLN A 1 569 ? -4.174 16.087 -8.814 1.00 85.50 569 GLN A C 1
ATOM 4501 O O . GLN A 1 569 ? -3.357 16.098 -9.735 1.00 85.50 569 GLN A O 1
ATOM 4506 N N . VAL A 1 570 ? -5.372 16.671 -8.931 1.00 86.62 570 VAL A N 1
ATOM 4507 C CA . VAL A 1 570 ? -5.787 17.382 -10.148 1.00 86.62 570 VAL A CA 1
ATOM 4508 C C . VAL A 1 570 ? -4.884 18.590 -10.411 1.00 86.62 570 VAL A C 1
ATOM 4510 O O . VAL A 1 570 ? -4.488 18.807 -11.550 1.00 86.62 570 VAL A O 1
ATOM 4513 N N . GLU A 1 571 ? -4.523 19.365 -9.385 1.00 85.25 571 GLU A N 1
ATOM 4514 C CA . GLU A 1 571 ? -3.632 20.527 -9.515 1.00 85.25 571 GLU A CA 1
ATOM 4515 C C . GLU A 1 571 ? -2.263 20.137 -10.087 1.00 85.25 571 GLU A C 1
ATOM 4517 O O . GLU A 1 571 ? -1.782 20.816 -10.992 1.00 85.25 571 GLU A O 1
ATOM 4522 N N . ARG A 1 572 ? -1.687 19.008 -9.647 1.00 83.31 572 ARG A N 1
ATOM 4523 C CA . ARG A 1 572 ? -0.438 18.456 -10.203 1.00 83.31 572 ARG A CA 1
ATOM 4524 C C . ARG A 1 572 ? -0.559 18.081 -11.680 1.00 83.31 572 ARG A C 1
ATOM 4526 O O . ARG A 1 572 ? 0.355 18.334 -12.452 1.00 83.31 572 ARG A O 1
ATOM 4533 N N . GLN A 1 573 ? -1.676 17.488 -12.096 1.00 85.06 573 GLN A N 1
ATOM 4534 C CA . GLN A 1 573 ? -1.879 17.156 -13.513 1.00 85.06 573 GLN A CA 1
ATOM 4535 C C . GLN A 1 573 ? -2.158 18.410 -14.355 1.00 85.06 573 GLN A C 1
ATOM 4537 O O . GLN A 1 573 ? -1.742 18.496 -15.509 1.00 85.06 573 GLN A O 1
ATOM 4542 N N . LEU A 1 574 ? -2.839 19.405 -13.782 1.00 84.50 574 LEU A N 1
ATOM 4543 C CA . LEU A 1 574 ? -3.092 20.681 -14.444 1.00 84.50 574 LEU A CA 1
ATOM 4544 C C . LEU A 1 574 ? -1.828 21.534 -14.575 1.00 84.50 574 LEU A C 1
ATOM 4546 O O . LEU A 1 574 ? -1.725 22.252 -15.562 1.00 84.50 574 LEU A O 1
ATOM 4550 N N . SER A 1 575 ? -0.863 21.462 -13.653 1.00 81.94 575 SER A N 1
ATOM 4551 C CA . SER A 1 575 ? 0.391 22.216 -13.796 1.00 81.94 575 SER A CA 1
ATOM 4552 C C . SER A 1 575 ? 1.207 21.750 -15.005 1.00 81.94 575 SER A C 1
ATOM 4554 O O . SER A 1 575 ? 1.772 22.578 -15.711 1.00 81.94 575 SER A O 1
ATOM 4556 N N . VAL A 1 576 ? 1.171 20.450 -15.318 1.00 81.81 576 VAL A N 1
ATOM 4557 C CA . VAL A 1 576 ? 1.780 19.887 -16.537 1.00 81.81 576 VAL A CA 1
ATOM 4558 C C . VAL A 1 576 ? 1.060 20.363 -17.798 1.00 81.81 576 VAL A C 1
ATOM 4560 O O . VAL A 1 576 ? 1.701 20.658 -18.803 1.00 81.81 576 VAL A O 1
ATOM 4563 N N . LEU A 1 577 ? -0.274 20.434 -17.764 1.00 80.19 577 LEU A N 1
ATOM 4564 C CA . LEU A 1 577 ? -1.064 20.861 -18.919 1.00 80.19 577 LEU A CA 1
ATOM 4565 C C . LEU A 1 577 ? -1.021 22.370 -19.150 1.00 80.19 577 LEU A C 1
ATOM 4567 O O . LEU A 1 577 ? -1.124 22.776 -20.301 1.00 80.19 577 LEU A O 1
ATOM 4571 N N . PHE A 1 578 ? -0.895 23.174 -18.093 1.00 80.50 578 PHE A N 1
ATOM 4572 C CA . PHE A 1 578 ? -0.924 24.640 -18.111 1.00 80.50 578 PHE A CA 1
ATOM 4573 C C . PHE A 1 578 ? 0.340 25.234 -17.454 1.00 80.50 578 PHE A C 1
ATOM 4575 O O . PHE A 1 578 ? 0.229 25.971 -16.461 1.00 80.50 578 PHE A O 1
ATOM 4582 N N . PRO A 1 579 ? 1.545 24.947 -17.983 1.00 70.81 579 PRO A N 1
ATOM 4583 C CA . PRO A 1 579 ? 2.799 25.440 -17.412 1.00 70.81 579 PRO A CA 1
ATOM 4584 C C . PRO A 1 579 ? 2.859 26.977 -17.377 1.00 70.81 579 PRO A C 1
ATOM 4586 O O . PRO A 1 579 ? 3.459 27.565 -16.482 1.00 70.81 579 PRO A O 1
ATOM 4589 N N . GLU A 1 580 ? 2.159 27.661 -18.288 1.00 68.31 580 GLU A N 1
ATOM 4590 C CA . GLU A 1 580 ? 2.066 29.124 -18.368 1.00 68.31 580 GLU A CA 1
ATOM 4591 C C . GLU A 1 580 ? 1.368 29.790 -17.164 1.00 68.31 580 GLU A C 1
ATOM 4593 O O . GLU A 1 580 ? 1.463 31.012 -16.972 1.00 68.31 580 GLU A O 1
ATOM 4598 N N . LYS A 1 581 ? 0.651 28.995 -16.358 1.00 65.69 581 LYS A N 1
ATOM 4599 C CA . LYS A 1 581 ? -0.076 29.437 -15.158 1.00 65.69 581 LYS A CA 1
ATOM 4600 C C . LYS A 1 581 ? 0.604 29.008 -13.854 1.00 65.69 581 LYS A C 1
ATOM 4602 O O . LYS A 1 581 ? 0.142 29.400 -12.779 1.00 65.69 581 LYS A O 1
ATOM 4607 N N . GLU A 1 582 ? 1.698 28.252 -13.927 1.00 56.50 582 GLU A N 1
ATOM 4608 C CA . GLU A 1 582 ? 2.488 27.839 -12.769 1.00 56.50 582 GLU A CA 1
ATOM 4609 C C . GLU A 1 582 ? 3.283 29.041 -12.209 1.00 56.50 582 GLU A C 1
ATOM 4611 O O . GLU A 1 582 ? 3.911 29.798 -12.947 1.00 56.50 582 GLU A O 1
ATOM 4616 N N . GLY A 1 583 ? 3.206 29.289 -10.894 1.00 52.94 583 GLY A N 1
ATOM 4617 C CA . GLY A 1 583 ? 3.967 30.358 -10.222 1.00 52.94 583 GLY A CA 1
ATOM 4618 C C . GLY A 1 583 ? 3.329 31.759 -10.151 1.00 52.94 583 GLY A C 1
ATOM 4619 O O . GLY A 1 583 ? 3.908 32.647 -9.521 1.00 52.94 583 GLY A O 1
ATOM 4620 N N . ARG A 1 584 ? 2.128 31.999 -10.705 1.00 51.41 584 ARG A N 1
ATOM 4621 C CA . ARG A 1 584 ? 1.423 33.291 -10.522 1.00 51.41 584 ARG A CA 1
ATOM 4622 C C . ARG A 1 584 ? 0.751 33.367 -9.142 1.00 51.41 584 ARG A C 1
ATOM 4624 O O . ARG A 1 584 ? -0.317 32.804 -8.910 1.00 51.41 584 ARG A O 1
ATOM 4631 N N . LEU A 1 585 ? 1.382 34.074 -8.202 1.00 45.09 585 LEU A N 1
ATOM 4632 C CA . LEU A 1 585 ? 0.849 34.338 -6.859 1.00 45.09 585 LEU A CA 1
ATOM 4633 C C . LEU A 1 585 ? -0.284 35.383 -6.886 1.00 45.09 585 LEU A C 1
ATOM 4635 O O . LEU A 1 585 ? -0.023 36.563 -7.078 1.00 45.09 585 LEU A O 1
ATOM 4639 N N . ARG A 1 586 ? -1.515 34.921 -6.616 1.00 43.34 586 ARG A N 1
ATOM 4640 C CA . ARG A 1 586 ? -2.660 35.541 -5.894 1.00 43.34 586 ARG A CA 1
ATOM 4641 C C . ARG A 1 586 ? -3.042 37.034 -6.046 1.00 43.34 586 ARG A C 1
ATOM 4643 O O . ARG A 1 586 ? -3.987 37.416 -5.367 1.00 43.34 586 ARG A O 1
ATOM 4650 N N . ARG A 1 587 ? -2.394 37.874 -6.858 1.00 43.12 587 ARG A N 1
ATOM 4651 C CA . ARG A 1 587 ? -2.617 39.337 -6.812 1.00 43.12 587 ARG A CA 1
ATOM 4652 C C . ARG A 1 587 ? -3.377 39.986 -7.968 1.00 43.12 587 ARG A C 1
ATOM 4654 O O . ARG A 1 587 ? -3.720 41.149 -7.814 1.00 43.12 587 ARG A O 1
ATOM 4661 N N . ASP A 1 588 ? -3.738 39.252 -9.018 1.00 42.53 588 ASP A N 1
ATOM 4662 C CA . ASP A 1 588 ? -4.654 39.777 -10.040 1.00 42.53 588 ASP A CA 1
ATOM 4663 C C . ASP A 1 588 ? -6.039 39.145 -9.873 1.00 42.53 588 ASP A C 1
ATOM 4665 O O . ASP A 1 588 ? -6.217 37.946 -10.100 1.00 42.53 588 ASP A O 1
ATOM 4669 N N . GLU A 1 589 ? -7.021 39.954 -9.466 1.00 45.41 589 GLU A N 1
ATOM 4670 C CA . GLU A 1 589 ? -8.418 39.547 -9.221 1.00 45.41 589 GLU A CA 1
ATOM 4671 C C . GLU A 1 589 ? -9.129 38.992 -10.477 1.00 45.41 589 GLU A C 1
ATOM 4673 O O . GLU A 1 589 ? -10.180 38.363 -10.360 1.00 45.41 589 GLU A O 1
ATOM 4678 N N . ASP A 1 590 ? -8.527 39.134 -11.665 1.00 47.19 590 ASP A N 1
ATOM 4679 C CA . ASP A 1 590 ? -9.091 38.715 -12.955 1.00 47.19 590 ASP A CA 1
ATOM 4680 C C . ASP A 1 590 ? -8.489 37.427 -13.562 1.00 47.19 590 ASP A C 1
ATOM 4682 O O . ASP A 1 590 ? -8.948 36.979 -14.616 1.00 47.19 590 ASP A O 1
ATOM 4686 N N . ILE A 1 591 ? -7.500 36.778 -12.924 1.00 63.50 591 ILE A N 1
ATOM 4687 C CA . ILE A 1 591 ? -6.822 35.596 -13.498 1.00 63.50 591 ILE A CA 1
ATOM 4688 C C . ILE A 1 591 ? -7.319 34.289 -12.864 1.00 63.50 591 ILE A C 1
ATOM 4690 O O . ILE A 1 591 ? -7.158 34.036 -11.669 1.00 63.50 591 ILE A O 1
ATOM 4694 N N . VAL A 1 592 ? -7.857 33.390 -13.697 1.00 65.75 592 VAL A N 1
ATOM 4695 C CA . VAL A 1 592 ? -8.211 32.018 -13.299 1.00 65.75 592 VAL A CA 1
ATOM 4696 C C . VAL A 1 592 ? -6.943 31.255 -12.887 1.00 65.75 592 VAL A C 1
ATOM 4698 O O . VAL A 1 592 ? -6.112 30.908 -13.727 1.00 65.75 592 VAL A O 1
ATOM 4701 N N . SER A 1 593 ? -6.800 30.980 -11.588 1.00 73.88 593 SER A N 1
ATOM 4702 C CA . SER A 1 593 ? -5.651 30.252 -11.031 1.00 73.88 593 SER A CA 1
ATOM 4703 C C . SER A 1 593 ? -5.791 28.728 -11.145 1.00 73.88 593 SER A C 1
ATOM 4705 O O . SER A 1 593 ? -6.905 28.194 -11.157 1.00 73.88 593 SER A O 1
ATOM 4707 N N . LEU A 1 594 ? -4.659 28.008 -11.150 1.00 77.19 594 LEU A N 1
ATOM 4708 C CA . LEU A 1 594 ? -4.622 26.534 -11.154 1.00 77.19 594 LEU A CA 1
ATOM 4709 C C . LEU A 1 594 ? -5.444 25.924 -10.009 1.00 77.19 594 LEU A C 1
ATOM 4711 O O . LEU A 1 594 ? -6.169 24.958 -10.217 1.00 77.19 594 LEU A O 1
ATOM 4715 N N . ARG A 1 595 ? -5.424 26.549 -8.825 1.00 79.31 595 ARG A N 1
ATOM 4716 C CA . ARG A 1 595 ? -6.206 26.120 -7.652 1.00 79.31 595 ARG A CA 1
ATOM 4717 C C . ARG A 1 595 ? -7.717 26.232 -7.830 1.00 79.31 595 ARG A C 1
ATOM 4719 O O . ARG A 1 595 ? -8.461 25.481 -7.199 1.00 79.31 595 ARG A O 1
ATOM 4726 N N . MET A 1 596 ? -8.180 27.205 -8.611 1.00 82.88 596 MET A N 1
ATOM 4727 C CA . MET A 1 596 ? -9.606 27.365 -8.913 1.00 82.88 596 MET A CA 1
ATOM 4728 C C . MET A 1 596 ? -10.047 26.339 -9.955 1.00 82.88 596 MET A C 1
ATOM 4730 O O . MET A 1 596 ? -11.092 25.714 -9.790 1.00 82.88 596 MET A O 1
ATOM 4734 N N . MET A 1 597 ? -9.214 26.115 -10.976 1.00 85.44 597 MET A N 1
ATOM 4735 C CA . MET A 1 597 ? -9.430 25.063 -11.970 1.00 85.44 597 MET A CA 1
ATOM 4736 C C . MET A 1 597 ? -9.451 23.672 -11.329 1.00 85.44 597 MET A C 1
ATOM 4738 O O . MET A 1 597 ? -10.382 22.910 -11.581 1.00 85.44 597 MET A O 1
ATOM 4742 N N . SER A 1 598 ? -8.497 23.358 -10.447 1.00 87.19 598 SER A N 1
ATOM 4743 C CA . SER A 1 598 ? -8.436 22.055 -9.776 1.00 87.19 598 SER A CA 1
ATOM 4744 C C . SER A 1 598 ? -9.653 21.800 -8.892 1.00 87.19 598 SER A C 1
ATOM 4746 O O . SER A 1 598 ? -10.224 20.714 -8.932 1.00 87.19 598 SER A O 1
ATOM 4748 N N . HIS A 1 599 ? -10.116 22.818 -8.159 1.00 88.00 599 HIS A N 1
ATOM 4749 C CA . HIS A 1 599 ? -11.335 22.729 -7.356 1.00 88.00 599 HIS A CA 1
ATOM 4750 C C . HIS A 1 599 ? -12.582 22.462 -8.215 1.00 88.00 599 HIS A C 1
ATOM 4752 O O . HIS A 1 599 ? -13.397 21.600 -7.881 1.00 88.00 599 HIS A O 1
ATOM 4758 N N . TYR A 1 600 ? -12.719 23.176 -9.335 1.00 88.75 600 TYR A N 1
ATOM 4759 C CA . TYR A 1 600 ? -13.837 23.008 -10.260 1.00 88.75 600 TYR A CA 1
ATOM 4760 C C . TYR A 1 600 ? -13.843 21.615 -10.911 1.00 88.75 600 TYR A C 1
ATOM 4762 O O . TYR A 1 600 ? -14.872 20.942 -10.918 1.00 88.75 600 TYR A O 1
ATOM 4770 N N . VAL A 1 601 ? -12.691 21.140 -11.391 1.00 88.69 601 VAL A N 1
ATOM 4771 C CA . VAL A 1 601 ? -12.566 19.806 -11.997 1.00 88.69 601 VAL A CA 1
ATOM 4772 C C . VAL A 1 601 ? -12.840 18.707 -10.968 1.00 88.69 601 VAL A C 1
ATOM 4774 O O . VAL A 1 601 ? -13.647 17.822 -11.243 1.00 88.69 601 VAL A O 1
ATOM 4777 N N . ALA A 1 602 ? -12.256 18.785 -9.766 1.00 88.44 602 ALA A N 1
ATOM 4778 C CA . ALA A 1 602 ? -12.514 17.819 -8.693 1.00 88.44 602 ALA A CA 1
ATOM 4779 C C . ALA A 1 602 ? -14.010 17.744 -8.338 1.00 88.44 602 ALA A C 1
ATOM 4781 O O . ALA A 1 602 ? -14.562 16.656 -8.190 1.00 88.44 602 ALA A O 1
ATOM 4782 N N . THR A 1 603 ? -14.694 18.891 -8.299 1.00 87.88 603 THR A N 1
ATOM 4783 C CA . THR A 1 603 ? -16.147 18.968 -8.071 1.00 87.88 603 THR A CA 1
ATOM 4784 C C . THR A 1 603 ? -16.939 18.185 -9.121 1.00 87.88 603 THR A C 1
ATOM 4786 O O . THR A 1 603 ? -17.837 17.410 -8.788 1.00 87.88 603 THR A O 1
ATOM 4789 N N . LYS A 1 604 ? -16.596 18.355 -10.401 1.00 89.38 604 LYS A N 1
ATOM 4790 C CA . LYS A 1 604 ? -17.267 17.662 -11.509 1.00 89.38 604 LYS A CA 1
ATOM 4791 C C . LYS A 1 604 ? -16.976 16.156 -11.504 1.00 89.38 604 LYS A C 1
ATOM 4793 O O . LYS A 1 604 ? -17.888 15.375 -11.772 1.00 89.38 604 LYS A O 1
ATOM 4798 N N . ILE A 1 605 ? -15.754 15.746 -11.141 1.00 88.50 605 ILE A N 1
ATOM 4799 C CA . ILE A 1 605 ? -15.375 14.328 -10.990 1.00 88.50 605 ILE A CA 1
ATOM 4800 C C . ILE A 1 605 ? -16.248 13.650 -9.930 1.00 88.50 605 ILE A C 1
ATOM 4802 O O . ILE A 1 605 ? -16.862 12.624 -10.217 1.00 88.50 605 ILE A O 1
ATOM 4806 N N . PHE A 1 606 ? -16.356 14.238 -8.734 1.00 84.25 606 PHE A N 1
ATOM 4807 C CA . PHE A 1 606 ? -17.154 13.667 -7.645 1.00 84.25 606 PHE A CA 1
ATOM 4808 C C . PHE A 1 606 ? -18.625 13.544 -8.059 1.00 84.25 606 PHE A C 1
ATOM 4810 O O . PHE A 1 606 ? -19.201 12.461 -7.974 1.00 84.25 606 PHE A O 1
ATOM 4817 N N . LYS A 1 607 ? -19.212 14.601 -8.629 1.00 84.12 607 LYS A N 1
ATOM 4818 C CA . LYS A 1 607 ? -20.602 14.554 -9.104 1.00 84.12 607 LYS A CA 1
ATOM 4819 C C . LYS A 1 607 ? -20.841 13.441 -10.136 1.00 84.12 607 LYS A C 1
ATOM 4821 O O . LYS A 1 607 ? -21.881 12.787 -10.099 1.00 84.12 607 LYS A O 1
ATOM 4826 N N . SER A 1 608 ? -19.891 13.218 -11.047 1.00 85.19 608 SER A N 1
ATOM 4827 C CA . SER A 1 608 ? -19.986 12.147 -12.043 1.00 85.19 608 SER A CA 1
ATOM 4828 C C . SER A 1 608 ? -19.909 10.756 -11.407 1.00 85.19 608 SER A C 1
ATOM 4830 O O . SER A 1 608 ? -20.687 9.884 -11.787 1.00 85.19 608 SER A O 1
ATOM 4832 N N . LEU A 1 609 ? -19.015 10.550 -10.435 1.00 81.06 609 LEU A N 1
ATOM 4833 C CA . LEU A 1 609 ? -18.865 9.265 -9.745 1.00 81.06 609 LEU A CA 1
ATOM 4834 C C . LEU A 1 609 ? -20.126 8.870 -8.972 1.00 81.06 609 LEU A C 1
ATOM 4836 O O . LEU A 1 609 ? -20.603 7.750 -9.137 1.00 81.06 609 LEU A O 1
ATOM 4840 N N . GLY A 1 610 ? -20.708 9.800 -8.206 1.00 77.50 610 GLY A N 1
ATOM 4841 C CA . GLY A 1 610 ? -21.926 9.528 -7.432 1.00 77.50 610 GLY A CA 1
ATOM 4842 C C . GLY A 1 610 ? -23.112 9.114 -8.310 1.00 77.50 610 GLY A C 1
ATOM 4843 O O . GLY A 1 610 ? -23.909 8.266 -7.929 1.00 77.50 610 GLY A O 1
ATOM 4844 N N . SER A 1 611 ? -23.199 9.639 -9.539 1.00 81.88 611 SER A N 1
ATOM 4845 C CA . SER A 1 611 ? -24.269 9.258 -10.474 1.00 81.88 611 SER A CA 1
ATOM 4846 C C . SER A 1 611 ? -24.138 7.842 -11.055 1.00 81.88 611 SER A C 1
ATOM 4848 O O . SER A 1 611 ? -25.139 7.276 -11.484 1.00 81.88 611 SER A O 1
ATOM 4850 N N . MET A 1 612 ? -22.926 7.273 -11.089 1.00 80.19 612 MET A N 1
ATOM 4851 C CA . MET A 1 612 ? -22.656 5.957 -11.692 1.00 80.19 612 MET A CA 1
ATOM 4852 C C . MET A 1 612 ? -22.713 4.801 -10.680 1.00 80.19 612 MET A C 1
ATOM 4854 O O . MET A 1 612 ? -22.931 3.659 -11.081 1.00 80.19 612 MET A O 1
ATOM 4858 N N . PHE A 1 613 ? -22.527 5.091 -9.390 1.00 84.25 613 PHE A N 1
ATOM 4859 C CA . PHE A 1 613 ? -22.311 4.104 -8.327 1.00 84.25 613 PHE A CA 1
ATOM 4860 C C . PHE A 1 613 ? -23.163 4.429 -7.086 1.00 84.25 613 PHE A C 1
ATOM 4862 O O . PHE A 1 613 ? -22.648 4.690 -5.995 1.00 84.25 613 PHE A O 1
ATOM 4869 N N . GLY A 1 614 ? -24.486 4.462 -7.265 1.00 84.75 614 GLY A N 1
ATOM 4870 C CA . GLY A 1 614 ? -25.425 4.820 -6.198 1.00 84.75 614 GLY A CA 1
ATOM 4871 C C . GLY A 1 614 ? -25.449 3.808 -5.046 1.00 84.75 614 GLY A C 1
ATOM 4872 O O . GLY A 1 614 ? -25.469 4.207 -3.881 1.00 84.75 614 GLY A O 1
ATOM 4873 N N . GLY A 1 615 ? -25.392 2.507 -5.349 1.00 87.75 615 GLY A N 1
ATOM 4874 C CA . GLY A 1 615 ? -25.313 1.436 -4.355 1.00 87.75 615 GLY A CA 1
ATOM 4875 C C . GLY A 1 615 ? -24.007 1.483 -3.564 1.00 87.75 615 GLY A C 1
ATOM 4876 O O . GLY A 1 615 ? -24.026 1.410 -2.335 1.00 87.75 615 GLY A O 1
ATOM 4877 N N . ALA A 1 616 ? -22.875 1.698 -4.238 1.00 87.88 616 ALA A N 1
ATOM 4878 C CA . ALA A 1 616 ? -21.586 1.898 -3.577 1.00 87.88 616 ALA A CA 1
ATOM 4879 C C . ALA A 1 616 ? -21.601 3.090 -2.608 1.00 87.88 616 ALA A C 1
ATOM 4881 O O . ALA A 1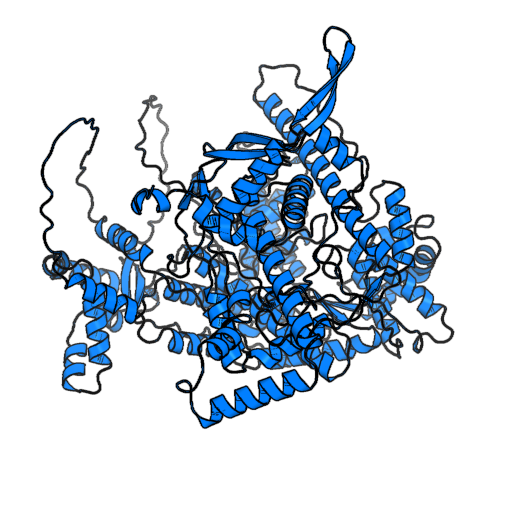 616 ? -21.129 2.964 -1.478 1.00 87.88 616 ALA A O 1
ATOM 4882 N N . GLN A 1 617 ? -22.169 4.230 -3.021 1.00 86.31 617 GLN A N 1
ATOM 4883 C CA . GLN A 1 617 ? -22.294 5.410 -2.164 1.00 86.31 617 GLN A CA 1
ATOM 4884 C C . GLN A 1 617 ? -23.166 5.115 -0.934 1.00 86.31 617 GLN A C 1
ATOM 4886 O O . GLN A 1 617 ? -22.790 5.464 0.185 1.00 86.31 617 GLN A O 1
ATOM 4891 N N . ALA A 1 618 ? -24.291 4.417 -1.118 1.00 88.50 618 ALA A N 1
ATOM 4892 C CA . ALA A 1 618 ? -25.156 4.013 -0.013 1.00 88.50 618 ALA A CA 1
ATOM 4893 C C . ALA A 1 618 ? -24.425 3.102 0.990 1.00 88.50 618 ALA A C 1
ATOM 4895 O O . ALA A 1 618 ? -24.575 3.275 2.201 1.00 88.50 618 ALA A O 1
ATOM 4896 N N . ILE A 1 619 ? -23.589 2.177 0.505 1.00 90.81 619 ILE A N 1
ATOM 4897 C CA . ILE A 1 619 ? -22.760 1.312 1.356 1.00 90.81 619 ILE A CA 1
ATOM 4898 C C . ILE A 1 619 ? -21.698 2.120 2.101 1.00 90.81 619 ILE A C 1
ATOM 4900 O O . ILE A 1 619 ? -21.518 1.912 3.296 1.00 90.81 619 ILE A O 1
ATOM 4904 N N . GLN A 1 620 ? -21.005 3.051 1.442 1.00 87.69 620 GLN A N 1
ATOM 4905 C CA . GLN A 1 620 ? -20.007 3.893 2.109 1.00 87.69 620 GLN A CA 1
ATOM 4906 C C . GLN A 1 620 ? -20.620 4.735 3.228 1.00 87.69 620 GLN A C 1
ATOM 4908 O O . GLN A 1 620 ? -20.073 4.770 4.331 1.00 87.69 620 GLN A O 1
ATOM 4913 N N . HIS A 1 621 ? -21.776 5.344 2.968 1.00 87.06 621 HIS A N 1
ATOM 4914 C CA . HIS A 1 621 ? -22.525 6.089 3.973 1.00 87.06 621 HIS A CA 1
ATOM 4915 C C . HIS A 1 621 ? -22.953 5.178 5.136 1.00 87.06 621 HIS A C 1
ATOM 4917 O O . HIS A 1 621 ? -22.761 5.522 6.303 1.00 87.06 621 HIS A O 1
ATOM 4923 N N . TRP A 1 622 ? -23.451 3.970 4.844 1.00 91.50 622 TRP A N 1
ATOM 4924 C CA . TRP A 1 622 ? -23.807 2.979 5.866 1.00 91.50 622 TRP A CA 1
ATOM 4925 C C . TRP A 1 622 ? -22.601 2.551 6.721 1.00 91.50 622 TRP A C 1
ATOM 4927 O O . TRP A 1 622 ? -22.694 2.519 7.951 1.00 91.50 622 TRP A O 1
ATOM 4937 N N . LEU A 1 623 ? -21.443 2.292 6.104 1.00 91.94 623 LEU A N 1
ATOM 4938 C CA . LEU A 1 623 ? -20.193 1.993 6.810 1.00 91.94 623 LEU A CA 1
ATOM 4939 C C . LEU A 1 623 ? -19.783 3.173 7.706 1.00 91.94 623 LEU A C 1
ATOM 4941 O O . LEU A 1 623 ? -19.468 2.971 8.879 1.00 91.94 623 LEU A O 1
ATOM 4945 N N . GLY A 1 624 ? -19.855 4.404 7.192 1.00 88.81 624 GLY A N 1
ATOM 4946 C CA . GLY A 1 624 ? -19.576 5.628 7.946 1.00 88.81 624 GLY A CA 1
ATOM 4947 C C . GLY A 1 624 ? -20.469 5.785 9.180 1.00 88.81 624 GLY A C 1
ATOM 4948 O O . GLY A 1 624 ? -19.967 6.062 10.270 1.00 88.81 624 GLY A O 1
ATOM 4949 N N . GLN A 1 625 ? -21.773 5.527 9.047 1.00 87.12 625 GLN A N 1
ATOM 4950 C CA . GLN A 1 625 ? -22.714 5.527 10.172 1.00 87.12 625 GLN A CA 1
ATOM 4951 C C . GLN A 1 625 ? -22.391 4.443 11.205 1.00 87.12 625 GLN A C 1
ATOM 4953 O O . GLN A 1 625 ? -22.454 4.696 12.408 1.00 87.12 625 GLN A O 1
ATOM 4958 N N . CYS A 1 626 ? -22.020 3.239 10.764 1.00 91.00 626 CYS A N 1
ATOM 4959 C CA . CYS A 1 626 ? -21.617 2.172 11.676 1.00 91.00 626 CYS A CA 1
ATOM 4960 C C . CYS A 1 626 ? -20.353 2.556 12.459 1.00 91.00 626 CYS A C 1
ATOM 4962 O O . CYS A 1 626 ? -20.317 2.398 13.680 1.00 91.00 626 CYS A O 1
ATOM 4964 N N . ALA A 1 627 ? -19.345 3.112 11.781 1.00 89.94 627 ALA A N 1
ATOM 4965 C CA . ALA A 1 627 ? -18.118 3.584 12.416 1.00 89.94 627 ALA A CA 1
ATOM 4966 C C . ALA A 1 627 ? -18.375 4.740 13.398 1.00 89.94 627 ALA A C 1
ATOM 4968 O O . ALA A 1 627 ? -17.767 4.762 14.465 1.00 89.94 627 ALA A O 1
ATOM 4969 N N . ASP A 1 628 ? -19.303 5.654 13.091 1.00 88.31 628 ASP A N 1
ATOM 4970 C CA . ASP A 1 628 ? -19.735 6.729 13.998 1.00 88.31 628 ASP A CA 1
ATOM 4971 C C . ASP A 1 628 ? -20.298 6.184 15.313 1.00 88.31 628 ASP A C 1
ATOM 4973 O O . ASP A 1 628 ? -19.848 6.574 16.397 1.00 88.31 628 ASP A O 1
ATOM 4977 N N . ARG A 1 629 ? -21.223 5.220 15.221 1.00 89.44 629 ARG A N 1
ATOM 4978 C CA . ARG A 1 629 ? -21.828 4.577 16.395 1.00 89.44 629 ARG A CA 1
ATOM 4979 C C . ARG A 1 629 ? -20.788 3.811 17.209 1.00 89.44 629 ARG A C 1
ATOM 4981 O O . ARG A 1 629 ? -20.760 3.936 18.427 1.00 89.44 629 ARG A O 1
ATOM 4988 N N . VAL A 1 630 ? -19.891 3.070 16.555 1.00 90.56 630 VAL A N 1
ATOM 4989 C CA . VAL A 1 630 ? -18.821 2.317 17.235 1.00 90.56 630 VAL A CA 1
ATOM 4990 C C . VAL A 1 630 ? -17.809 3.245 17.911 1.00 90.56 630 VAL A C 1
ATOM 4992 O O . VAL A 1 630 ? -17.453 3.025 19.066 1.00 90.56 630 VAL A O 1
ATOM 4995 N N . ALA A 1 631 ? -17.364 4.304 17.235 1.00 87.62 631 ALA A N 1
ATOM 4996 C CA . ALA A 1 631 ? -16.365 5.226 17.772 1.00 87.62 631 ALA A CA 1
ATOM 4997 C C . ALA A 1 631 ? -16.895 6.087 18.931 1.00 87.62 631 ALA A C 1
ATOM 4999 O O . ALA A 1 631 ? -16.106 6.700 19.645 1.00 87.62 631 ALA A O 1
ATOM 5000 N N . THR A 1 632 ? -18.216 6.145 19.116 1.00 86.75 632 THR A N 1
ATOM 5001 C CA . THR A 1 632 ? -18.888 6.869 20.204 1.00 86.75 632 THR A CA 1
ATOM 5002 C C . THR A 1 632 ? -19.556 5.932 21.213 1.00 86.75 632 THR A C 1
ATOM 5004 O O . THR A 1 632 ? -20.376 6.386 22.016 1.00 86.75 632 THR A O 1
ATOM 5007 N N . CYS A 1 633 ? -19.218 4.634 21.201 1.00 89.06 633 CYS A N 1
ATOM 5008 C CA . CYS A 1 633 ? -19.813 3.661 22.111 1.00 89.06 633 CYS A CA 1
ATOM 5009 C C . CYS A 1 633 ? -19.011 3.437 23.403 1.00 89.06 633 CYS A C 1
ATOM 5011 O O . CYS A 1 633 ? -17.783 3.559 23.450 1.00 89.06 633 CYS A O 1
ATOM 5013 N N . LEU A 1 634 ? -19.739 3.062 24.454 1.00 87.56 634 LEU A N 1
ATOM 5014 C CA . LEU A 1 634 ? -19.244 2.595 25.742 1.00 87.56 634 LEU A CA 1
ATOM 5015 C C . LEU A 1 634 ? -19.744 1.174 25.996 1.00 87.56 634 LEU A C 1
ATOM 5017 O O . LEU A 1 634 ? -20.915 0.853 25.772 1.00 87.56 634 LEU A O 1
ATOM 5021 N N . THR A 1 635 ? -18.845 0.327 26.486 1.00 86.56 635 THR A N 1
ATOM 5022 C CA . THR A 1 635 ? -19.164 -1.057 26.855 1.00 86.56 635 THR A CA 1
ATOM 5023 C C . THR A 1 635 ? -19.899 -1.126 28.200 1.00 86.56 635 THR A C 1
ATOM 5025 O O . THR A 1 635 ? -19.686 -0.259 29.054 1.00 86.56 635 THR A O 1
ATOM 5028 N N . PRO A 1 636 ? -20.702 -2.178 28.456 1.00 83.75 636 PRO A N 1
ATOM 5029 C CA . PRO A 1 636 ? -21.359 -2.381 29.751 1.00 83.75 636 PRO A CA 1
ATOM 5030 C C . PRO A 1 636 ? -20.396 -2.339 30.943 1.00 83.75 636 PRO A C 1
ATOM 5032 O O . PRO A 1 636 ? -20.738 -1.828 32.005 1.00 83.75 636 PRO A O 1
ATOM 5035 N N . GLU A 1 637 ? -19.181 -2.869 30.777 1.00 83.88 637 GLU A N 1
ATOM 5036 C CA . GLU A 1 637 ? -18.149 -2.865 31.818 1.00 83.88 637 GLU A CA 1
ATOM 5037 C C . GLU A 1 637 ? -17.636 -1.453 32.111 1.00 83.88 637 GLU A C 1
ATOM 5039 O O . GLU A 1 637 ? -17.497 -1.084 33.277 1.00 83.88 637 GLU A O 1
ATOM 5044 N N . GLN A 1 638 ? -17.406 -0.643 31.072 1.00 82.62 638 GLN A N 1
ATOM 5045 C CA . GLN A 1 638 ? -17.030 0.762 31.239 1.00 82.62 638 GLN A CA 1
ATOM 5046 C C . GLN A 1 638 ? -18.141 1.557 31.923 1.00 82.62 638 GLN A C 1
ATOM 5048 O O . GLN A 1 638 ? -17.851 2.348 32.815 1.00 82.62 638 GLN A O 1
ATOM 5053 N N . ILE A 1 639 ? -19.401 1.324 31.544 1.00 81.12 639 ILE A N 1
ATOM 5054 C CA . ILE A 1 639 ? -20.553 1.987 32.164 1.00 81.12 639 ILE A CA 1
ATOM 5055 C C . ILE A 1 639 ? -20.620 1.618 33.649 1.00 81.12 639 ILE A C 1
ATOM 5057 O O . ILE A 1 639 ? -20.643 2.514 34.486 1.00 81.12 639 ILE A O 1
ATOM 5061 N N . LYS A 1 640 ? -20.528 0.324 33.992 1.00 81.12 640 LYS A N 1
ATOM 5062 C CA . LYS A 1 640 ? -20.505 -0.140 35.389 1.00 81.12 640 LYS A CA 1
ATOM 5063 C C . LYS A 1 640 ? -19.379 0.498 36.202 1.00 81.12 640 LYS A C 1
ATOM 5065 O O . LYS A 1 640 ? -19.620 0.910 37.332 1.00 81.12 640 LYS A O 1
ATOM 5070 N N . GLN A 1 641 ? -18.173 0.602 35.635 1.00 79.31 641 GLN A N 1
ATOM 5071 C CA . GLN A 1 641 ? -17.032 1.247 36.295 1.00 79.31 641 GLN A CA 1
ATOM 5072 C C . GLN A 1 641 ? -17.285 2.733 36.560 1.00 79.31 641 GLN A C 1
ATOM 5074 O O . GLN A 1 641 ? -17.012 3.207 37.665 1.00 79.31 641 GLN A O 1
ATOM 5079 N N . LEU A 1 642 ? -17.836 3.451 35.576 1.00 75.50 642 LEU A N 1
ATOM 5080 C CA . LEU A 1 642 ? -18.202 4.859 35.720 1.00 75.50 642 LEU A CA 1
ATOM 5081 C C . LEU A 1 642 ? -19.247 5.028 36.827 1.00 75.50 642 LEU A C 1
ATOM 5083 O O . LEU A 1 642 ? -19.020 5.804 37.751 1.00 75.50 642 LEU A O 1
ATOM 5087 N N . THR A 1 643 ? -20.303 4.209 36.822 1.00 67.56 643 THR A N 1
ATOM 5088 C CA . THR A 1 643 ? -21.358 4.260 37.843 1.00 67.56 643 THR A CA 1
ATOM 5089 C C . THR A 1 643 ? -20.884 3.840 39.235 1.00 67.56 643 THR A C 1
ATOM 5091 O O . THR A 1 643 ? -21.329 4.413 40.221 1.00 67.56 643 THR A O 1
ATOM 5094 N N . SER A 1 644 ? -19.957 2.876 39.347 1.00 63.47 644 SER A N 1
ATOM 5095 C CA . SER A 1 644 ? -19.444 2.420 40.648 1.00 63.47 644 SER A CA 1
ATOM 5096 C C . SER A 1 644 ? -18.463 3.408 41.277 1.00 63.47 644 SER A C 1
ATOM 5098 O O . SER A 1 644 ? -18.431 3.551 42.498 1.00 63.47 644 SER A O 1
ATOM 5100 N N . SER A 1 645 ? -17.669 4.100 40.452 1.00 53.50 645 SER A N 1
ATOM 5101 C CA . SER A 1 645 ? -16.682 5.081 40.920 1.00 53.50 645 SER A CA 1
ATOM 5102 C C . SER A 1 645 ? -17.313 6.352 41.498 1.00 53.50 645 SER A C 1
ATOM 5104 O O . SER A 1 645 ? -16.689 7.024 42.313 1.00 53.50 645 SER A O 1
ATOM 5106 N N . GLU A 1 646 ? -18.566 6.648 41.139 1.00 50.25 646 GLU A N 1
ATOM 5107 C CA . GLU A 1 646 ? -19.340 7.760 41.703 1.00 50.25 646 GLU A CA 1
ATOM 5108 C C . GLU A 1 646 ? -19.922 7.444 43.100 1.00 50.25 646 GLU A C 1
ATOM 5110 O O . GLU A 1 646 ? -20.289 8.365 43.828 1.00 50.25 646 GLU A O 1
ATOM 5115 N N . THR A 1 647 ? -19.963 6.167 43.509 1.00 37.44 647 THR A N 1
ATOM 5116 C CA . THR A 1 647 ? -20.482 5.718 44.821 1.00 37.44 647 THR A CA 1
ATOM 5117 C C . THR A 1 647 ? -19.441 5.640 45.946 1.00 37.44 647 THR A C 1
ATOM 5119 O O . THR A 1 647 ? -19.827 5.488 47.105 1.00 37.44 647 THR A O 1
ATOM 5122 N N . GLU A 1 648 ? -18.139 5.755 45.662 1.00 32.50 648 GLU A N 1
ATOM 5123 C CA . GLU A 1 648 ? -17.113 5.814 46.714 1.00 32.50 648 GLU A CA 1
ATOM 5124 C C . GLU A 1 648 ? -16.902 7.263 47.188 1.00 32.50 648 GLU A C 1
ATOM 5126 O O . GLU A 1 648 ? -16.255 8.076 46.525 1.00 32.50 648 GLU A O 1
ATOM 5131 N N . GLU A 1 649 ? -17.428 7.595 48.372 1.00 31.38 649 GLU A N 1
ATOM 5132 C CA . GLU A 1 649 ? -17.086 8.832 49.078 1.00 31.38 649 GLU A CA 1
ATOM 5133 C C . GLU A 1 649 ? -15.561 8.939 49.256 1.00 31.38 649 GLU A C 1
ATOM 5135 O O . GLU A 1 649 ? -14.935 8.179 49.997 1.00 31.38 649 GLU A O 1
ATOM 5140 N N . ILE A 1 650 ? -14.953 9.925 48.596 1.00 28.62 650 ILE A N 1
ATOM 5141 C CA . ILE A 1 650 ? -13.540 10.276 48.760 1.00 28.62 650 ILE A CA 1
ATOM 5142 C C . ILE A 1 650 ? -13.274 10.579 50.250 1.00 28.62 650 ILE A C 1
ATOM 5144 O O . ILE A 1 650 ? -13.813 11.562 50.774 1.00 28.62 650 ILE A O 1
ATOM 5148 N N . PRO A 1 651 ? -12.386 9.845 50.953 1.00 28.12 651 PRO A N 1
ATOM 5149 C CA . PRO A 1 651 ? -11.999 10.214 52.306 1.00 28.12 651 PRO A CA 1
ATOM 5150 C C . PRO A 1 651 ? -11.225 11.533 52.256 1.00 28.12 651 PRO A C 1
ATOM 5152 O O . PRO A 1 651 ? -10.163 11.629 51.634 1.00 28.12 651 PRO A O 1
ATOM 5155 N N . GLN A 1 652 ? -11.746 12.558 52.932 1.00 30.05 652 GLN A N 1
ATOM 5156 C CA . GLN A 1 652 ? -11.113 13.868 53.079 1.00 30.05 652 GLN A CA 1
ATOM 5157 C C . GLN A 1 652 ? -9.686 13.745 53.647 1.00 30.05 652 GLN A C 1
ATOM 5159 O O . GLN A 1 652 ? -9.467 13.745 54.863 1.00 30.05 652 GLN A O 1
ATOM 5164 N N . LYS A 1 653 ? -8.669 13.714 52.780 1.00 26.98 653 LYS A N 1
ATOM 5165 C CA . LYS A 1 653 ? -7.286 13.970 53.193 1.00 26.98 653 LYS A CA 1
ATOM 5166 C C . LYS A 1 653 ? -7.136 15.459 53.497 1.00 26.98 653 LYS A C 1
ATOM 5168 O O . LYS A 1 653 ? -6.937 16.281 52.608 1.00 26.98 653 LYS A O 1
ATOM 5173 N N . LYS A 1 654 ? -7.207 15.791 54.789 1.00 26.77 654 LYS A N 1
ATOM 5174 C CA . LYS A 1 654 ? -6.808 17.086 55.359 1.00 26.77 654 LYS A CA 1
ATOM 5175 C C . LYS A 1 654 ? -5.391 17.442 54.890 1.00 26.77 654 LYS A C 1
ATOM 5177 O O . LYS A 1 654 ? -4.415 16.856 55.359 1.00 26.77 654 LYS A O 1
ATOM 5182 N N . SER A 1 655 ? -5.268 18.408 53.981 1.00 27.25 655 SER A N 1
ATOM 5183 C CA . SER A 1 655 ? -3.974 18.982 53.619 1.00 27.25 655 SER A CA 1
ATOM 5184 C C . SER A 1 655 ? -3.460 19.857 54.768 1.00 27.25 655 SER A C 1
ATOM 5186 O O . SER A 1 655 ? -4.137 20.752 55.280 1.00 27.25 655 SER A O 1
ATOM 5188 N N . ARG A 1 656 ? -2.245 19.551 55.229 1.00 28.05 656 ARG A N 1
ATOM 5189 C CA . ARG A 1 656 ? -1.496 20.360 56.195 1.00 28.05 656 ARG A CA 1
ATOM 5190 C C . ARG A 1 656 ? -1.121 21.691 55.539 1.00 28.05 656 ARG A C 1
ATOM 5192 O O . ARG A 1 656 ? -0.408 21.712 54.542 1.00 28.05 656 ARG A O 1
ATOM 5199 N N . LYS A 1 657 ? -1.584 22.795 56.131 1.00 27.27 657 LYS A N 1
ATOM 5200 C CA . LYS A 1 657 ? -1.154 24.163 55.817 1.00 27.27 657 LYS A CA 1
ATOM 5201 C C . LYS A 1 657 ? 0.314 24.370 56.215 1.00 27.27 657 LYS A C 1
ATOM 5203 O O . LYS A 1 657 ? 0.676 24.124 57.362 1.00 27.27 657 LYS A O 1
ATOM 5208 N N . GLY A 1 658 ? 1.107 24.903 55.287 1.00 25.03 658 GLY A N 1
ATOM 5209 C CA . GLY A 1 658 ? 2.441 25.470 55.502 1.00 25.03 658 GLY A CA 1
ATOM 5210 C C . GLY A 1 658 ? 2.839 26.310 54.283 1.00 25.03 658 GLY A C 1
ATOM 5211 O O . GLY A 1 658 ? 2.928 25.781 53.185 1.00 25.03 658 GLY A O 1
ATOM 5212 N N . ALA A 1 659 ? 2.965 27.624 54.487 1.00 25.36 659 ALA A N 1
ATOM 5213 C CA . ALA A 1 659 ? 3.153 28.706 53.508 1.00 25.36 659 ALA A CA 1
ATOM 5214 C C . ALA A 1 659 ? 4.447 28.562 52.661 1.00 25.36 659 ALA A C 1
ATOM 5216 O O . ALA A 1 659 ? 5.391 27.933 53.115 1.00 25.36 659 ALA A O 1
ATOM 5217 N N . SER A 1 660 ? 4.608 29.142 51.457 1.00 23.97 660 SER A N 1
ATOM 5218 C CA . SER A 1 660 ? 4.588 30.590 51.183 1.00 23.97 660 SER A CA 1
ATOM 5219 C C . SER A 1 660 ? 4.884 30.926 49.695 1.00 23.97 660 SER A C 1
ATOM 5221 O O . SER A 1 660 ? 5.922 30.499 49.207 1.00 23.97 660 SER A O 1
ATOM 5223 N N . ARG A 1 661 ? 4.038 31.806 49.098 1.00 25.14 661 ARG A N 1
ATOM 5224 C CA . ARG A 1 661 ? 4.292 32.938 48.137 1.00 25.14 661 ARG A CA 1
ATOM 5225 C C . ARG A 1 661 ? 4.941 32.646 46.762 1.00 25.14 661 ARG A C 1
ATOM 5227 O O . ARG A 1 661 ? 5.947 31.965 46.721 1.00 25.14 661 ARG A O 1
ATOM 5234 N N . LYS A 1 662 ? 4.522 33.181 45.595 1.00 24.28 662 LYS A N 1
ATOM 5235 C CA . LYS A 1 662 ? 3.778 34.386 45.099 1.00 24.28 662 LYS A CA 1
ATOM 5236 C C . LYS A 1 662 ? 3.254 34.021 43.668 1.00 24.28 662 LYS A C 1
ATOM 5238 O O . LYS A 1 662 ? 4.011 33.369 42.961 1.00 24.28 662 LYS A O 1
ATOM 5243 N N . LYS A 1 663 ? 1.965 34.137 43.278 1.00 25.23 663 LYS A N 1
ATOM 5244 C CA . LYS A 1 663 ? 1.243 35.260 42.588 1.00 25.23 663 LYS A CA 1
ATOM 5245 C C . LYS A 1 663 ? 2.101 36.081 41.600 1.00 25.23 663 LYS A C 1
ATOM 5247 O O . LYS A 1 663 ? 3.221 36.407 41.961 1.00 25.23 663 LYS A O 1
ATOM 5252 N N . ASP A 1 664 ? 1.685 36.319 40.348 1.00 24.61 664 ASP A N 1
ATOM 5253 C CA . ASP A 1 664 ? 0.478 37.053 39.876 1.00 24.61 664 ASP A CA 1
ATOM 5254 C C . ASP A 1 664 ? -0.168 36.356 38.639 1.00 24.61 664 ASP A C 1
ATOM 5256 O O . ASP A 1 664 ? 0.561 35.776 37.846 1.00 24.61 664 ASP A O 1
ATOM 5260 N N . GLN A 1 665 ? -1.483 36.126 38.459 1.00 26.56 665 GLN A N 1
ATOM 5261 C CA . GLN A 1 665 ? -2.717 36.947 38.394 1.00 26.56 665 GLN A CA 1
ATOM 5262 C C . GLN A 1 665 ? -2.845 37.912 37.195 1.00 26.56 665 GLN A C 1
ATOM 5264 O O . GLN A 1 665 ? -2.357 39.024 37.284 1.00 26.56 665 GLN A O 1
ATOM 5269 N N . GLU A 1 666 ? -3.610 37.497 36.166 1.00 25.05 666 GLU A N 1
ATOM 5270 C CA . GLU A 1 666 ? -4.531 38.278 35.296 1.00 25.05 666 GLU A CA 1
ATOM 5271 C C . GLU A 1 666 ? -5.164 37.300 34.266 1.00 25.05 666 GLU A C 1
ATOM 5273 O O . GLU A 1 666 ? -4.451 36.478 33.711 1.00 25.05 666 GLU A O 1
ATOM 5278 N N . GLY A 1 667 ? -6.463 37.223 33.949 1.00 25.66 667 GLY A N 1
ATOM 5279 C CA . GLY A 1 667 ? -7.671 37.905 34.404 1.00 25.66 667 GLY A CA 1
ATOM 5280 C C . GLY A 1 667 ? -8.913 37.153 33.876 1.00 25.66 667 GLY A C 1
ATOM 5281 O O . GLY A 1 667 ? -9.073 36.924 32.677 1.00 25.66 667 GLY A O 1
ATOM 5282 N N . GLN A 1 668 ? -9.794 36.756 34.795 1.00 26.73 668 GLN A N 1
ATOM 5283 C CA . GLN A 1 668 ? -11.075 36.095 34.548 1.00 26.73 668 GLN A CA 1
ATOM 5284 C C . GLN A 1 668 ? -12.139 37.186 34.336 1.00 26.73 668 GLN A C 1
ATOM 5286 O O . GLN A 1 668 ? -12.435 37.942 35.258 1.00 26.73 668 GLN A O 1
ATOM 5291 N N . VAL A 1 669 ? -12.709 37.284 33.132 1.00 24.22 669 VAL A N 1
ATOM 5292 C CA . VAL A 1 669 ? -13.913 38.092 32.872 1.00 24.22 669 VAL A CA 1
ATOM 5293 C C . VAL A 1 669 ? -15.029 37.141 32.475 1.00 24.22 669 VAL A C 1
ATOM 5295 O O . VAL A 1 669 ? -15.003 36.545 31.399 1.00 24.22 669 VAL A O 1
ATOM 5298 N N . ILE A 1 670 ? -15.984 37.001 33.389 1.00 29.36 670 ILE A N 1
ATOM 5299 C CA . ILE A 1 670 ? -17.268 36.333 33.207 1.00 29.36 670 ILE A CA 1
ATOM 5300 C C . ILE A 1 670 ? -18.139 37.275 32.370 1.00 29.36 670 ILE A C 1
ATOM 5302 O O . ILE A 1 670 ? -18.524 38.339 32.849 1.00 29.36 670 ILE A O 1
ATOM 5306 N N . SER A 1 671 ? -18.454 36.897 31.130 1.00 22.55 671 SER A N 1
ATOM 5307 C CA . SER A 1 671 ? -19.586 37.469 30.399 1.00 22.55 671 SER A CA 1
ATOM 5308 C C . SER A 1 671 ? -20.723 36.458 30.380 1.00 22.55 671 SER A C 1
ATOM 5310 O O . SER A 1 671 ? -20.642 35.411 29.738 1.00 22.55 671 SER A O 1
ATOM 5312 N N . SER A 1 672 ? -21.780 36.791 31.106 1.00 30.12 672 SER A N 1
ATOM 5313 C CA . SER A 1 672 ? -23.100 36.186 31.030 1.00 30.12 672 SER A CA 1
ATOM 5314 C C . SER A 1 672 ? -23.696 36.391 29.632 1.00 30.12 672 SER A C 1
ATOM 5316 O O . SER A 1 672 ? -23.976 37.513 29.220 1.00 30.12 672 SER A O 1
ATOM 5318 N N . GLY A 1 673 ? -23.916 35.297 28.900 1.00 21.67 673 GLY A N 1
ATOM 5319 C CA . GLY A 1 673 ? -24.625 35.337 27.623 1.00 21.67 673 GLY A CA 1
ATOM 5320 C C . GLY A 1 673 ? -24.748 33.970 26.950 1.00 21.67 673 GLY A C 1
ATOM 5321 O O . GLY A 1 673 ? -23.772 33.451 26.428 1.00 21.67 673 GLY A O 1
ATOM 5322 N N . GLY A 1 674 ? -25.973 33.433 26.900 1.00 23.94 674 GLY A N 1
ATOM 5323 C CA . GLY A 1 674 ? -26.380 32.399 25.940 1.00 23.94 674 GLY A CA 1
ATOM 5324 C C . GLY A 1 674 ? -26.424 30.958 26.464 1.00 23.94 674 GLY A C 1
ATOM 5325 O O . GLY A 1 674 ? -25.415 30.351 26.791 1.00 23.94 674 GLY A O 1
ATOM 5326 N N . THR A 1 675 ? -27.622 30.378 26.458 1.00 29.00 675 THR A N 1
ATOM 5327 C CA . THR A 1 675 ? -28.010 29.006 26.841 1.00 29.00 675 THR A CA 1
ATOM 5328 C C . THR A 1 675 ? -27.491 27.897 25.898 1.00 29.00 675 THR A C 1
ATOM 5330 O O . THR A 1 675 ? -28.234 26.984 25.543 1.00 29.00 675 THR A O 1
ATOM 5333 N N . SER A 1 676 ? -26.229 27.957 25.458 1.00 30.67 676 SER A N 1
ATOM 5334 C CA . SER A 1 676 ? -25.622 26.954 24.559 1.00 30.67 676 SER A CA 1
ATOM 5335 C C . SER A 1 676 ? -24.348 26.285 25.093 1.00 30.67 676 SER A C 1
ATOM 5337 O O . SER A 1 676 ? -23.671 25.611 24.322 1.00 30.67 676 SER A O 1
ATOM 5339 N N . SER A 1 677 ? -23.978 26.486 26.364 1.00 35.75 677 SER A N 1
ATOM 5340 C CA . SER A 1 677 ? -22.706 25.989 26.920 1.00 35.75 677 SER A CA 1
ATOM 5341 C C . SER A 1 677 ? -22.749 24.545 27.441 1.00 35.75 677 SER A C 1
ATOM 5343 O O . SER A 1 677 ? -21.730 23.866 27.378 1.00 35.75 677 SER A O 1
ATOM 5345 N N . SER A 1 678 ? -23.907 24.038 27.883 1.00 42.88 678 SER A N 1
ATOM 5346 C CA . SER A 1 678 ? -23.991 22.734 28.569 1.00 42.88 678 SER A CA 1
ATOM 5347 C C . SER A 1 678 ? -23.738 21.524 27.663 1.00 42.88 678 SER A C 1
ATOM 5349 O O . SER A 1 678 ? -23.111 20.559 28.088 1.00 42.88 678 SER A O 1
ATOM 5351 N N . ASP A 1 679 ? -24.185 21.567 26.403 1.00 39.72 679 ASP A N 1
ATOM 5352 C CA . ASP A 1 679 ? -24.035 20.428 25.483 1.00 39.72 679 ASP A CA 1
ATOM 5353 C C . ASP A 1 679 ? -22.573 20.239 25.038 1.00 39.72 679 ASP A C 1
ATOM 5355 O O . ASP A 1 679 ? -22.115 19.114 24.846 1.00 39.72 679 ASP A O 1
ATOM 5359 N N . ARG A 1 680 ? -21.811 21.336 24.924 1.00 42.00 680 ARG A N 1
ATOM 5360 C CA . ARG A 1 680 ? -20.390 21.306 24.541 1.00 42.00 680 ARG A CA 1
ATOM 5361 C C . ARG A 1 680 ? -19.518 20.751 25.670 1.00 42.00 680 ARG A C 1
ATOM 5363 O O . ARG A 1 680 ? -18.670 19.904 25.413 1.00 42.00 680 ARG A O 1
ATOM 5370 N N . GLU A 1 681 ? -19.807 21.156 26.907 1.00 44.41 681 GLU A N 1
ATOM 5371 C CA . GLU A 1 681 ? -19.161 20.623 28.113 1.00 44.41 681 GLU A CA 1
ATOM 5372 C C . GLU A 1 681 ? -19.396 19.110 28.269 1.00 44.41 681 GLU A C 1
ATOM 5374 O O . GLU A 1 681 ? -18.460 18.391 28.604 1.00 44.41 681 GLU A O 1
ATOM 5379 N N . SER A 1 682 ? -20.597 18.606 27.946 1.00 49.69 682 SER A N 1
ATOM 5380 C CA . SER A 1 682 ? -20.916 17.168 28.023 1.00 49.69 682 SER A CA 1
ATOM 5381 C C . SER A 1 682 ? -20.156 16.294 27.014 1.00 49.69 682 SER A C 1
ATOM 5383 O O . SER A 1 682 ? -19.837 15.139 27.295 1.00 49.69 682 SER A O 1
ATOM 5385 N N . LEU A 1 683 ? -19.835 16.834 25.831 1.00 53.06 683 LEU A N 1
ATOM 5386 C CA . LEU A 1 683 ? -19.062 16.101 24.830 1.00 53.06 683 LEU A CA 1
ATOM 5387 C C . LEU A 1 683 ? -17.579 16.059 25.200 1.00 53.06 683 LEU A C 1
ATOM 5389 O O . LEU A 1 683 ? -16.922 15.037 25.017 1.00 53.06 683 LEU A O 1
ATOM 5393 N N . ASP A 1 684 ? -17.049 17.172 25.709 1.00 54.12 684 ASP A N 1
ATOM 5394 C CA . ASP A 1 684 ? -15.645 17.279 26.101 1.00 54.12 684 ASP A CA 1
ATOM 5395 C C . ASP A 1 684 ? -15.321 16.412 27.327 1.00 54.12 684 ASP A C 1
ATOM 5397 O O . ASP A 1 684 ? -14.229 15.847 27.393 1.00 54.12 684 ASP A O 1
ATOM 5401 N N . THR A 1 685 ? -16.283 16.191 28.231 1.00 60.00 685 THR A N 1
ATOM 5402 C CA . THR A 1 685 ? -16.150 15.213 29.325 1.00 60.00 685 THR A CA 1
ATOM 5403 C C . THR A 1 685 ? -16.280 13.757 28.864 1.00 60.00 685 THR A C 1
ATOM 5405 O O . THR A 1 685 ? -15.646 12.887 29.459 1.00 60.00 685 THR A O 1
ATOM 5408 N N . ALA A 1 686 ? -17.043 13.469 27.800 1.00 59.72 686 ALA A N 1
ATOM 5409 C CA . ALA A 1 686 ? -17.246 12.108 27.287 1.00 59.72 686 ALA A CA 1
ATOM 5410 C C . ALA A 1 686 ? -16.138 11.616 26.333 1.00 59.72 686 ALA A C 1
ATOM 5412 O O . ALA A 1 686 ? -15.846 10.421 26.291 1.00 59.72 686 ALA A O 1
ATOM 5413 N N . LYS A 1 687 ? -15.477 12.515 25.588 1.00 63.25 687 LYS A N 1
ATOM 5414 C CA . LYS A 1 687 ? -14.406 12.178 24.622 1.00 63.25 687 LYS A CA 1
ATOM 5415 C C . LYS A 1 687 ? -13.309 11.239 25.160 1.00 63.25 687 LYS A C 1
ATOM 5417 O O . LYS A 1 687 ? -12.925 10.333 24.421 1.00 63.25 687 LYS A O 1
ATOM 5422 N N . PRO A 1 688 ? -12.797 11.387 26.399 1.00 65.56 688 PRO A N 1
ATOM 5423 C CA . PRO A 1 688 ? -11.774 10.488 26.944 1.00 65.56 688 PRO A CA 1
ATOM 5424 C C . PRO A 1 688 ? -12.267 9.054 27.216 1.00 65.56 688 PRO A C 1
ATOM 5426 O O . PRO A 1 688 ? -11.454 8.158 27.453 1.00 65.56 688 PRO A O 1
ATOM 5429 N N . LEU A 1 689 ? -13.585 8.824 27.218 1.00 75.50 689 LEU A N 1
ATOM 5430 C CA . LEU A 1 689 ? -14.203 7.539 27.558 1.00 75.50 689 LEU A CA 1
ATOM 5431 C C . LEU A 1 689 ? -14.320 6.595 26.351 1.00 75.50 689 LEU A C 1
ATOM 5433 O O . LEU A 1 689 ? -14.372 5.375 26.530 1.00 75.50 689 LEU A O 1
ATOM 5437 N N . PHE A 1 690 ? -14.322 7.135 25.130 1.00 84.00 690 PHE A N 1
ATOM 5438 C CA . PHE A 1 690 ? -14.502 6.366 23.899 1.00 84.00 690 PHE A CA 1
ATOM 5439 C C . PHE A 1 690 ? -13.236 5.598 23.520 1.00 84.00 690 PHE A C 1
ATOM 5441 O O . PHE A 1 690 ? -12.319 6.145 22.913 1.00 84.00 690 PHE A O 1
ATOM 5448 N N . LYS A 1 691 ? -13.178 4.314 23.881 1.00 85.62 691 LYS A N 1
ATOM 5449 C CA . LYS A 1 691 ? -12.007 3.439 23.662 1.00 85.62 691 LYS A CA 1
ATOM 5450 C C . LYS A 1 691 ? -12.251 2.329 22.636 1.00 85.62 691 LYS A C 1
ATOM 5452 O O . LYS A 1 691 ? -11.301 1.635 22.260 1.00 85.62 691 LYS A O 1
ATOM 5457 N N . SER A 1 692 ? -13.500 2.170 22.202 1.00 87.62 692 SER A N 1
ATOM 5458 C CA . SER A 1 692 ? -13.944 1.154 21.251 1.00 87.62 692 SER A CA 1
ATOM 5459 C C . SER A 1 692 ? -13.504 1.503 19.835 1.00 87.62 692 SER A C 1
ATOM 5461 O O . SER A 1 692 ? -13.826 2.568 19.318 1.00 87.62 692 SER A O 1
ATOM 5463 N N . THR A 1 693 ? -12.764 0.593 19.210 1.00 90.44 693 THR A N 1
ATOM 5464 C CA . THR A 1 693 ? -12.333 0.706 17.813 1.00 90.44 693 THR A CA 1
ATOM 5465 C C . THR A 1 693 ? -13.205 -0.160 16.907 1.00 90.44 693 THR A C 1
ATOM 5467 O O . THR A 1 693 ? -13.837 -1.111 17.385 1.00 90.44 693 THR A O 1
ATOM 5470 N N . VAL A 1 694 ? -13.240 0.148 15.610 1.00 93.19 694 VAL A N 1
ATOM 5471 C CA . VAL A 1 694 ? -13.933 -0.682 14.622 1.00 93.19 694 VAL A CA 1
ATOM 5472 C C . VAL A 1 694 ? -13.141 -1.971 14.397 1.00 93.19 694 VAL A C 1
ATOM 5474 O O . VAL A 1 694 ? -11.942 -1.949 14.097 1.00 93.19 694 VAL A O 1
ATOM 5477 N N . VAL A 1 695 ? -13.827 -3.103 14.565 1.00 94.56 695 VAL A N 1
ATOM 5478 C CA . VAL A 1 695 ? -13.276 -4.450 14.385 1.00 94.56 695 VAL A CA 1
ATOM 5479 C C . VAL A 1 695 ? -14.246 -5.283 13.567 1.00 94.56 695 VAL A C 1
ATOM 5481 O O . VAL A 1 695 ? -15.402 -5.420 13.960 1.00 94.56 695 VAL A O 1
ATOM 5484 N N . TRP A 1 696 ? -13.764 -5.879 12.481 1.00 95.56 696 TRP A N 1
ATOM 5485 C CA . TRP A 1 696 ? -14.526 -6.823 11.664 1.00 95.56 696 TRP A CA 1
ATOM 5486 C C . TRP A 1 696 ? -13.680 -8.035 11.306 1.00 95.56 696 TRP A C 1
ATOM 5488 O O . TRP A 1 696 ? -12.457 -8.031 11.460 1.00 95.56 696 TRP A O 1
ATOM 5498 N N . THR A 1 697 ? -14.334 -9.075 10.810 1.00 95.00 697 THR A N 1
ATOM 5499 C CA . THR A 1 697 ? -13.675 -10.303 10.378 1.00 95.00 697 THR A CA 1
ATOM 5500 C C . THR A 1 697 ? -13.796 -10.456 8.861 1.00 95.00 697 THR A C 1
ATOM 5502 O O . THR A 1 697 ? -14.885 -10.333 8.303 1.00 95.00 697 THR A O 1
ATOM 5505 N N . THR A 1 698 ? -12.687 -10.721 8.163 1.00 94.12 698 THR A N 1
ATOM 5506 C CA . THR A 1 698 ? -12.725 -10.979 6.711 1.00 94.12 698 THR A CA 1
ATOM 5507 C C . THR A 1 698 ? -13.409 -12.319 6.400 1.00 94.12 698 THR A C 1
ATOM 5509 O O . THR A 1 698 ? -13.506 -13.178 7.285 1.00 94.12 698 THR A O 1
ATOM 5512 N N . PRO A 1 699 ? -13.837 -12.576 5.147 1.00 91.25 699 PRO A N 1
ATOM 5513 C CA . PRO A 1 699 ? -14.369 -13.888 4.759 1.00 91.25 699 PRO A CA 1
ATOM 5514 C C . PRO A 1 699 ? -13.407 -15.059 5.045 1.00 91.25 699 PRO A C 1
ATOM 5516 O O . PRO A 1 699 ? -13.850 -16.147 5.396 1.00 91.25 699 PRO A O 1
ATOM 5519 N N . LEU A 1 700 ? -12.090 -14.810 5.016 1.00 91.06 700 LEU A N 1
ATOM 5520 C CA . LEU A 1 700 ? -11.034 -15.761 5.405 1.00 91.06 700 LEU A CA 1
ATOM 5521 C C . LEU A 1 700 ? -10.791 -15.854 6.925 1.00 91.06 700 LEU A C 1
ATOM 5523 O O . LEU A 1 700 ? -9.761 -16.369 7.356 1.00 91.06 700 LEU A O 1
ATOM 5527 N N . ARG A 1 701 ? -11.708 -15.330 7.745 1.00 91.94 701 ARG A N 1
ATOM 5528 C CA . ARG A 1 701 ? -11.648 -15.325 9.216 1.00 91.94 701 ARG A CA 1
ATOM 5529 C C . ARG A 1 701 ? -10.485 -14.529 9.827 1.00 91.94 701 ARG A C 1
ATOM 5531 O O . ARG A 1 701 ? -10.196 -14.686 11.010 1.00 91.94 701 ARG A O 1
ATOM 5538 N N . LEU A 1 702 ? -9.846 -13.633 9.070 1.00 93.88 702 LEU A N 1
ATOM 5539 C CA . LEU A 1 702 ? -8.831 -12.722 9.609 1.00 93.88 702 LEU A CA 1
ATOM 5540 C C . LEU A 1 702 ? -9.510 -11.568 10.365 1.00 93.88 702 LEU A C 1
ATOM 5542 O O . LEU A 1 702 ? -10.292 -10.841 9.751 1.00 93.88 702 LEU A O 1
ATOM 5546 N N . PRO A 1 703 ? -9.220 -11.347 11.660 1.00 94.69 703 PRO A N 1
ATOM 5547 C CA . PRO A 1 703 ? -9.717 -10.172 12.361 1.00 94.69 703 PRO A CA 1
ATOM 5548 C C . PRO A 1 703 ? -8.936 -8.923 11.935 1.00 94.69 703 PRO A C 1
ATOM 5550 O O . PRO A 1 703 ? -7.712 -8.864 12.072 1.00 94.69 703 PRO A O 1
ATOM 5553 N N . VAL A 1 704 ? -9.652 -7.905 11.468 1.00 94.75 704 VAL A N 1
ATOM 5554 C CA . VAL A 1 704 ? -9.110 -6.593 11.111 1.00 94.75 704 VAL A CA 1
ATOM 5555 C C . VAL A 1 704 ? -9.512 -5.589 12.183 1.00 94.75 704 VAL A C 1
ATOM 5557 O O . VAL A 1 704 ? -10.685 -5.456 12.525 1.00 94.75 704 VAL A O 1
ATOM 5560 N N . VAL A 1 705 ? -8.521 -4.883 12.726 1.00 92.88 705 VAL A N 1
ATOM 5561 C CA . VAL A 1 705 ? -8.689 -3.925 13.826 1.00 92.88 705 VAL A CA 1
ATOM 5562 C C . VAL A 1 705 ? -8.120 -2.583 13.394 1.00 92.88 705 VAL A C 1
ATOM 5564 O O . VAL A 1 705 ? -6.933 -2.498 13.075 1.00 92.88 705 VAL A O 1
ATOM 5567 N N . GLN A 1 706 ? -8.936 -1.527 13.408 1.00 90.56 706 GLN A N 1
ATOM 5568 C CA . GLN A 1 706 ? -8.446 -0.180 13.117 1.00 90.56 706 GLN A CA 1
ATOM 5569 C C . GLN A 1 706 ? -7.586 0.353 14.284 1.00 90.56 706 GLN A C 1
ATOM 5571 O O . GLN A 1 706 ? -8.055 0.401 15.421 1.00 90.56 706 GLN A O 1
ATOM 5576 N N . PRO A 1 707 ? -6.336 0.784 14.046 1.00 86.75 707 PRO A N 1
ATOM 5577 C CA . PRO A 1 707 ? -5.419 1.204 15.111 1.00 86.75 707 PRO A CA 1
ATOM 5578 C C . PRO A 1 707 ? -5.508 2.706 15.451 1.00 86.75 707 PRO A C 1
ATOM 5580 O O . PRO A 1 707 ? -4.629 3.247 16.120 1.00 86.75 707 PRO A O 1
ATOM 5583 N N . TYR A 1 708 ? -6.534 3.420 14.973 1.00 88.81 708 TYR A N 1
ATOM 5584 C CA . TYR A 1 708 ? -6.575 4.884 15.033 1.00 88.81 708 TYR A CA 1
ATOM 5585 C C . TYR A 1 708 ? -6.997 5.405 16.414 1.00 88.81 708 TYR A C 1
ATOM 5587 O O . TYR A 1 708 ? -8.190 5.480 16.737 1.00 88.81 708 TYR A O 1
ATOM 5595 N N . ARG A 1 709 ? -6.010 5.821 17.215 1.00 84.94 709 ARG A N 1
ATOM 5596 C CA . ARG A 1 709 ? -6.184 6.366 18.573 1.00 84.94 709 ARG A CA 1
ATOM 5597 C C . ARG A 1 709 ? -5.569 7.756 18.726 1.00 84.94 709 ARG A C 1
ATOM 5599 O O . ARG A 1 709 ? -4.674 8.137 17.978 1.00 84.94 709 ARG A O 1
ATOM 5606 N N . LYS A 1 710 ? -6.061 8.519 19.703 1.00 81.94 710 LYS A N 1
ATOM 5607 C CA . LYS A 1 710 ? -5.510 9.809 20.127 1.00 81.94 710 LYS A CA 1
ATOM 5608 C C . LYS A 1 710 ? -4.639 9.596 21.360 1.00 81.94 710 LYS A C 1
ATOM 5610 O O . LYS A 1 710 ? -5.147 9.480 22.470 1.00 81.94 710 LYS A O 1
ATOM 5615 N N . SER A 1 711 ? -3.327 9.539 21.155 1.00 74.56 711 SER A N 1
ATOM 5616 C CA . SER A 1 711 ? -2.359 9.335 22.234 1.00 74.56 711 SER A CA 1
ATOM 5617 C C . SER A 1 711 ? -1.875 10.657 22.825 1.00 74.56 711 SER A C 1
ATOM 5619 O O . SER A 1 711 ? -1.424 11.536 22.081 1.00 74.56 711 SER A O 1
ATOM 5621 N N . SER A 1 712 ? -1.874 10.775 24.152 1.00 72.94 712 SER A N 1
ATOM 5622 C CA . SER A 1 712 ? -1.228 11.901 24.835 1.00 72.94 712 SER A CA 1
ATOM 5623 C C . SER A 1 712 ? 0.290 11.852 24.655 1.00 72.94 712 SER A C 1
ATOM 5625 O O . SER A 1 712 ? 0.890 10.775 24.718 1.00 72.94 712 SER A O 1
ATOM 5627 N N . SER A 1 713 ? 0.924 13.011 24.483 1.00 78.50 713 SER A N 1
ATOM 5628 C CA . SER A 1 713 ? 2.383 13.099 24.486 1.00 78.50 713 SER A CA 1
ATOM 5629 C C . SER A 1 713 ? 2.945 12.734 25.863 1.00 78.50 713 SER A C 1
ATOM 5631 O O . SER A 1 713 ? 2.430 13.140 26.905 1.00 78.50 713 SER A O 1
ATOM 5633 N N . LYS A 1 714 ? 4.036 11.970 25.874 1.00 80.56 714 LYS A N 1
ATOM 5634 C CA . LYS A 1 714 ? 4.795 11.636 27.076 1.00 80.56 714 LYS A CA 1
ATOM 5635 C C . LYS A 1 714 ? 6.207 12.183 26.958 1.00 80.56 714 LYS A C 1
ATOM 5637 O O . LYS A 1 714 ? 6.926 11.871 26.011 1.00 80.56 714 LYS A O 1
ATOM 5642 N N . GLU A 1 715 ? 6.628 12.954 27.951 1.00 85.94 715 GLU A N 1
ATOM 5643 C CA . GLU A 1 715 ? 8.012 13.406 28.057 1.00 85.94 715 GLU A CA 1
ATOM 5644 C C . GLU A 1 715 ? 8.871 12.315 28.716 1.00 85.94 715 GLU A C 1
ATOM 5646 O O . GLU A 1 715 ? 8.610 11.862 29.834 1.00 85.94 715 GLU A O 1
ATOM 5651 N N . VAL A 1 716 ? 9.905 11.863 28.010 1.00 85.31 716 VAL A N 1
ATOM 5652 C CA . VAL A 1 716 ? 10.894 10.904 28.502 1.00 85.31 716 VAL A CA 1
ATOM 5653 C C . VAL A 1 716 ? 12.229 11.617 28.663 1.00 85.31 716 VAL A C 1
ATOM 5655 O O . VAL A 1 716 ? 12.859 12.020 27.686 1.00 85.31 716 VAL A O 1
ATOM 5658 N N . LYS A 1 717 ? 12.695 11.729 29.909 1.00 88.00 717 LYS A N 1
ATOM 5659 C CA . LYS A 1 717 ? 14.052 12.194 30.213 1.00 88.00 717 LYS A CA 1
ATOM 5660 C C . LYS A 1 717 ? 15.072 11.181 29.686 1.00 88.00 717 LYS A C 1
ATOM 5662 O O . LYS A 1 717 ? 15.001 10.001 30.036 1.00 88.00 717 LYS A O 1
ATOM 5667 N N . THR A 1 718 ? 16.002 11.635 28.850 1.00 88.12 718 THR A N 1
ATOM 5668 C CA . THR A 1 718 ? 17.112 10.820 28.327 1.00 88.12 718 THR A CA 1
ATOM 5669 C C . THR A 1 718 ? 18.459 11.488 28.594 1.00 88.12 718 THR A C 1
ATOM 5671 O O . THR A 1 718 ? 18.508 12.600 29.116 1.00 88.12 718 THR A O 1
ATOM 5674 N N . SER A 1 719 ? 19.559 10.820 28.236 1.00 85.00 719 SER A N 1
ATOM 5675 C CA . SER A 1 719 ? 20.914 11.326 28.473 1.00 85.00 719 SER A CA 1
ATOM 5676 C C . SER A 1 719 ? 21.309 12.521 27.591 1.00 85.00 719 SER A C 1
ATOM 5678 O O . SER A 1 719 ? 22.192 13.281 27.976 1.00 85.00 719 SER A O 1
ATOM 5680 N N . LEU A 1 720 ? 20.653 12.707 26.436 1.00 84.69 720 LEU A N 1
ATOM 5681 C CA . LEU A 1 720 ? 20.911 13.820 25.507 1.00 84.69 720 LEU A CA 1
ATOM 5682 C C . LEU A 1 720 ? 19.955 14.998 25.723 1.00 84.69 720 LEU A C 1
ATOM 5684 O O . LEU A 1 720 ? 20.381 16.145 25.814 1.00 84.69 720 LEU A O 1
ATOM 5688 N N . GLN A 1 721 ? 18.652 14.721 25.771 1.00 87.88 721 GLN A N 1
ATOM 5689 C CA . GLN A 1 721 ? 17.603 15.725 25.967 1.00 87.88 721 GLN A CA 1
ATOM 5690 C C . GLN A 1 721 ? 16.315 15.060 26.468 1.00 87.88 721 GLN A C 1
ATOM 5692 O O . GLN A 1 721 ? 16.170 13.837 26.411 1.00 87.88 721 GLN A O 1
ATOM 5697 N N . ASN A 1 722 ? 15.340 15.852 26.898 1.00 87.06 722 ASN A N 1
ATOM 5698 C CA . ASN A 1 722 ? 13.998 15.328 27.126 1.00 87.06 722 ASN A CA 1
ATOM 5699 C C . ASN A 1 722 ? 13.289 15.147 25.781 1.00 87.06 722 ASN A C 1
ATOM 5701 O O . ASN A 1 722 ? 13.254 16.068 24.964 1.00 87.06 722 ASN A O 1
ATOM 5705 N N . LEU A 1 723 ? 12.779 13.943 25.532 1.00 84.56 723 LEU A N 1
ATOM 5706 C CA . LEU A 1 723 ? 12.082 13.599 24.298 1.00 84.56 723 LEU A CA 1
ATOM 5707 C C . LEU A 1 723 ? 10.584 13.556 24.568 1.00 84.56 723 LEU A C 1
ATOM 5709 O O . LEU A 1 723 ? 10.126 12.738 25.362 1.00 84.56 723 LEU A O 1
ATOM 5713 N N . THR A 1 724 ? 9.828 14.408 23.888 1.00 83.69 724 THR A N 1
ATOM 5714 C CA . THR A 1 724 ? 8.368 14.310 23.834 1.00 83.69 724 THR A CA 1
ATOM 5715 C C . THR A 1 724 ? 8.007 13.283 22.772 1.00 83.69 724 THR A C 1
ATOM 5717 O O . THR A 1 724 ? 8.365 13.464 21.609 1.00 83.69 724 THR A O 1
ATOM 5720 N N . LEU A 1 725 ? 7.365 12.190 23.179 1.00 79.12 725 LEU A N 1
ATOM 5721 C CA . LEU A 1 725 ? 7.043 11.048 22.326 1.00 79.12 725 LEU A CA 1
ATOM 5722 C C . LEU A 1 725 ? 5.556 10.722 22.425 1.00 79.12 725 LEU A C 1
ATOM 5724 O O . LEU A 1 725 ? 4.978 10.788 23.510 1.00 79.12 725 LEU A O 1
ATOM 5728 N N . HIS A 1 726 ? 4.960 10.324 21.308 1.00 73.94 726 HIS A N 1
ATOM 5729 C CA . HIS A 1 726 ? 3.597 9.807 21.254 1.00 73.94 726 HIS A CA 1
ATOM 5730 C C . HIS A 1 726 ? 3.649 8.281 21.139 1.00 73.94 726 HIS A C 1
ATOM 5732 O O . HIS A 1 726 ? 4.308 7.741 20.254 1.00 73.94 726 HIS A O 1
ATOM 5738 N N . GLU A 1 727 ? 2.990 7.572 22.054 1.00 70.94 727 GLU A N 1
ATOM 5739 C CA . GLU A 1 727 ? 2.848 6.117 21.965 1.00 70.94 727 GLU A CA 1
ATOM 5740 C C . GLU A 1 727 ? 1.393 5.743 22.253 1.00 70.94 727 GLU A C 1
ATOM 5742 O O . GLU A 1 727 ? 1.016 5.687 23.426 1.00 70.94 727 GLU A O 1
ATOM 5747 N N . PRO A 1 728 ? 0.584 5.487 21.209 1.00 70.81 728 PRO A N 1
ATOM 5748 C CA . PRO A 1 728 ? -0.792 5.050 21.373 1.00 70.81 728 PRO A CA 1
ATOM 5749 C C . PRO A 1 728 ? -0.890 3.771 22.192 1.00 70.81 728 PRO A C 1
ATOM 5751 O O . PRO A 1 728 ? -0.214 2.782 21.917 1.00 70.81 728 PRO A O 1
ATOM 5754 N N . GLN A 1 729 ? -1.749 3.783 23.198 1.00 77.44 729 GLN A N 1
ATOM 5755 C CA . GLN A 1 729 ? -2.050 2.631 24.033 1.00 77.44 729 GLN A CA 1
ATOM 5756 C C . GLN A 1 729 ? -3.474 2.150 23.783 1.00 77.44 729 GLN A C 1
ATOM 5758 O O . GLN A 1 729 ? -4.347 2.908 23.373 1.00 77.44 729 GLN A O 1
ATOM 5763 N N . VAL A 1 730 ? -3.741 0.884 24.104 1.00 76.62 730 VAL A N 1
ATOM 5764 C CA . VAL A 1 730 ? -5.073 0.268 23.944 1.00 76.62 730 VAL A CA 1
ATOM 5765 C C . VAL A 1 730 ? -6.155 1.015 24.740 1.00 76.62 730 VAL A C 1
ATOM 5767 O O . VAL A 1 730 ? -7.323 1.015 24.362 1.00 76.62 730 VAL A O 1
ATOM 5770 N N . TRP A 1 731 ? -5.781 1.667 25.844 1.00 80.06 731 TRP A N 1
ATOM 5771 C CA . TRP A 1 731 ? -6.702 2.437 26.682 1.00 80.06 731 TRP A CA 1
ATOM 5772 C C . TRP A 1 731 ? -6.844 3.907 26.273 1.00 80.06 731 TRP A C 1
ATOM 5774 O O . TRP A 1 731 ? -7.635 4.610 26.906 1.00 80.06 731 TRP A O 1
ATOM 5784 N N . ASP A 1 732 ? -6.098 4.370 25.267 1.00 84.88 732 ASP A N 1
ATOM 5785 C CA . ASP A 1 732 ? -6.233 5.729 24.748 1.00 84.88 732 ASP A CA 1
ATOM 5786 C C . ASP A 1 732 ? -7.543 5.873 23.963 1.00 84.88 732 ASP A C 1
ATOM 5788 O O . ASP A 1 732 ? -7.991 4.910 23.317 1.00 84.88 732 ASP A O 1
ATOM 5792 N N . PRO A 1 733 ? -8.165 7.065 23.996 1.00 86.12 733 PRO A N 1
ATOM 5793 C CA . PRO A 1 733 ? -9.400 7.305 23.274 1.00 86.12 733 PRO A CA 1
ATOM 5794 C C . PRO A 1 733 ? -9.197 7.152 21.765 1.00 86.12 733 PRO A C 1
ATOM 5796 O O . PRO A 1 733 ? -8.132 7.454 21.221 1.00 86.12 733 PRO A O 1
ATOM 5799 N N . VAL A 1 734 ? -10.224 6.686 21.061 1.00 87.62 734 VAL A N 1
ATOM 5800 C CA . VAL A 1 734 ? -10.160 6.525 19.607 1.00 87.62 734 VAL A CA 1
ATOM 5801 C C . VAL A 1 734 ? -10.244 7.872 18.897 1.00 87.62 734 VAL A C 1
ATOM 5803 O O . VAL A 1 734 ? -10.921 8.807 19.333 1.00 87.62 734 VAL A O 1
ATOM 5806 N N . SER A 1 735 ? -9.560 7.985 17.759 1.00 86.62 735 SER A N 1
ATOM 5807 C CA . SER A 1 735 ? -9.746 9.138 16.883 1.00 86.62 735 SER A CA 1
ATOM 5808 C C . SER A 1 735 ? -10.996 8.921 16.046 1.00 86.62 735 SER A C 1
ATOM 5810 O O . SER A 1 735 ? -10.922 8.296 14.990 1.00 86.62 735 SER A O 1
ATOM 5812 N N . LYS A 1 736 ? -12.133 9.446 16.520 1.00 85.12 736 LYS A N 1
ATOM 5813 C CA . LYS A 1 736 ? -13.426 9.361 15.830 1.00 85.12 736 LYS A CA 1
ATOM 5814 C C . LYS A 1 736 ? -13.279 9.656 14.334 1.00 85.12 736 LYS A C 1
ATOM 5816 O O . LYS A 1 736 ? -13.467 8.762 13.521 1.00 85.12 736 LYS A O 1
ATOM 5821 N N . ARG A 1 737 ? -12.807 10.858 13.982 1.00 84.06 737 ARG A N 1
ATOM 5822 C CA . ARG A 1 737 ? -12.575 11.272 12.589 1.00 84.06 737 ARG A CA 1
ATOM 5823 C C . ARG A 1 737 ? -11.826 10.214 11.767 1.00 84.06 737 ARG A C 1
ATOM 5825 O O . ARG A 1 737 ? -12.332 9.793 10.739 1.00 84.06 737 ARG A O 1
ATOM 5832 N N . LYS A 1 738 ? -10.661 9.740 12.229 1.00 84.25 738 LYS A N 1
ATOM 5833 C CA . LYS A 1 738 ? -9.863 8.750 11.479 1.00 84.25 738 LYS A CA 1
ATOM 5834 C C . LYS A 1 738 ? -10.565 7.391 11.348 1.00 84.25 738 LYS A C 1
ATOM 5836 O O . LYS A 1 738 ? -10.447 6.767 10.303 1.00 84.25 738 LYS A O 1
ATOM 5841 N N . GLN A 1 739 ? -11.297 6.940 12.369 1.00 87.06 739 GLN A N 1
ATOM 5842 C CA . GLN A 1 739 ? -12.047 5.675 12.328 1.00 87.06 739 GLN A CA 1
ATOM 5843 C C . GLN A 1 739 ? -13.121 5.707 11.233 1.00 87.06 739 GLN A C 1
ATOM 5845 O O . GLN A 1 739 ? -13.142 4.829 10.371 1.00 87.06 739 GLN A O 1
ATOM 5850 N N . LEU A 1 740 ? -13.948 6.761 11.216 1.00 85.62 740 LEU A N 1
ATOM 5851 C CA . LEU A 1 740 ? -14.991 6.946 10.201 1.00 85.62 740 LEU A CA 1
ATOM 5852 C C . LEU A 1 740 ? -14.377 7.050 8.805 1.00 85.62 740 LEU A C 1
ATOM 5854 O O . LEU A 1 740 ? -14.798 6.343 7.893 1.00 85.62 740 LEU A O 1
ATOM 5858 N N . GLN A 1 741 ? -13.349 7.891 8.664 1.00 82.38 741 GLN A N 1
ATOM 5859 C CA . GLN A 1 741 ? -12.761 8.181 7.363 1.00 82.38 741 GLN A CA 1
ATOM 5860 C C . GLN A 1 741 ? -12.034 6.973 6.758 1.00 82.38 741 GLN A C 1
ATOM 5862 O O . GLN A 1 741 ? -12.019 6.790 5.544 1.00 82.38 741 GLN A O 1
ATOM 5867 N N . ALA A 1 742 ? -11.440 6.118 7.586 1.00 85.56 742 ALA A N 1
ATOM 5868 C CA . ALA A 1 742 ? -10.660 4.985 7.111 1.00 85.56 742 ALA A CA 1
ATOM 5869 C C . ALA A 1 742 ? -11.457 3.674 7.038 1.00 85.56 742 ALA A C 1
ATOM 5871 O O . ALA A 1 742 ? -10.922 2.670 6.570 1.00 85.56 742 ALA A O 1
ATOM 5872 N N . PHE A 1 743 ? -12.705 3.617 7.521 1.00 91.19 743 PHE A N 1
ATOM 5873 C CA . PHE A 1 743 ? -13.441 2.350 7.562 1.00 91.19 743 PHE A CA 1
ATOM 5874 C C . PHE A 1 743 ? -13.862 1.846 6.174 1.00 91.19 743 PHE A C 1
ATOM 5876 O O . PHE A 1 743 ? -13.457 0.729 5.840 1.00 91.19 743 PHE A O 1
ATOM 5883 N N . PRO A 1 744 ? -14.546 2.637 5.320 1.00 90.31 744 PRO A N 1
ATOM 5884 C CA . PRO A 1 744 ? -14.847 2.213 3.954 1.00 90.31 744 PRO A CA 1
ATOM 5885 C C . PRO A 1 744 ? -13.622 1.741 3.147 1.00 90.31 744 PRO A C 1
ATOM 5887 O O . PRO A 1 744 ? -13.667 0.632 2.608 1.00 90.31 744 PRO A O 1
ATOM 5890 N N . PRO A 1 745 ? -12.496 2.485 3.088 1.00 89.06 745 PRO A N 1
ATOM 5891 C CA . PRO A 1 745 ? -11.347 2.043 2.302 1.00 89.06 745 PRO A CA 1
ATOM 5892 C C . PRO A 1 745 ? -10.645 0.821 2.898 1.00 89.06 745 PRO A C 1
ATOM 5894 O O . PRO A 1 745 ? -10.269 -0.087 2.157 1.00 89.06 745 PRO A O 1
ATOM 5897 N N . ASN A 1 746 ? -10.514 0.730 4.228 1.00 92.75 746 ASN A N 1
ATOM 5898 C CA . ASN A 1 746 ? -9.904 -0.444 4.852 1.00 92.75 746 ASN A CA 1
ATOM 5899 C C . ASN A 1 746 ? -10.761 -1.700 4.672 1.00 92.75 746 ASN A C 1
ATOM 5901 O O . ASN A 1 746 ? -10.206 -2.789 4.516 1.00 92.75 746 ASN A O 1
ATOM 5905 N N . PHE A 1 747 ? -12.089 -1.556 4.672 1.00 94.69 747 PHE A N 1
ATOM 5906 C CA . PHE A 1 747 ? -13.003 -2.658 4.404 1.00 94.69 747 PHE A CA 1
ATOM 5907 C C . PHE A 1 747 ? -12.801 -3.200 2.983 1.00 94.69 747 PHE A C 1
ATOM 5909 O O . PHE A 1 747 ? -12.547 -4.394 2.829 1.00 94.69 747 PHE A O 1
ATOM 5916 N N . ILE A 1 748 ? -12.772 -2.335 1.964 1.00 92.81 748 ILE A N 1
ATOM 5917 C CA . ILE A 1 748 ? -12.497 -2.749 0.577 1.00 92.81 748 ILE A CA 1
ATOM 5918 C C . ILE A 1 748 ? -11.104 -3.360 0.429 1.00 92.81 748 ILE A C 1
ATOM 5920 O O . ILE A 1 748 ? -10.983 -4.461 -0.095 1.00 92.81 748 ILE A O 1
ATOM 5924 N N . HIS A 1 749 ? -10.064 -2.741 0.994 1.00 92.25 749 HIS A N 1
ATOM 5925 C CA . HIS A 1 749 ? -8.712 -3.311 0.986 1.00 92.25 749 HIS A CA 1
ATOM 5926 C C . HIS A 1 749 ? -8.652 -4.725 1.579 1.00 92.25 749 HIS A C 1
ATOM 5928 O O . HIS A 1 749 ? -7.864 -5.550 1.110 1.00 92.25 749 HIS A O 1
ATOM 5934 N N . SER A 1 750 ? -9.464 -5.004 2.605 1.00 94.75 750 SER A N 1
ATOM 5935 C CA . SER A 1 750 ? -9.548 -6.334 3.208 1.00 94.75 750 SER A CA 1
ATOM 5936 C C . SER A 1 750 ? -10.248 -7.356 2.304 1.00 94.75 750 SER A C 1
ATOM 5938 O O . SER A 1 750 ? -9.883 -8.534 2.316 1.00 94.75 750 SER A O 1
ATOM 5940 N N . LEU A 1 751 ? -11.193 -6.918 1.464 1.00 94.81 751 LEU A N 1
ATOM 5941 C CA . LEU A 1 751 ? -11.832 -7.760 0.449 1.00 94.81 751 LEU A CA 1
ATOM 5942 C C . LEU A 1 751 ? -10.898 -8.033 -0.732 1.00 94.81 751 LEU A C 1
ATOM 5944 O O . LEU A 1 751 ? -10.781 -9.192 -1.126 1.00 94.81 751 LEU A O 1
ATOM 5948 N N . ASP A 1 752 ? -10.163 -7.028 -1.218 1.00 93.31 752 ASP A N 1
ATOM 5949 C CA . ASP A 1 752 ? -9.142 -7.213 -2.261 1.00 93.31 752 ASP A CA 1
ATOM 5950 C C . ASP A 1 752 ? -8.100 -8.253 -1.813 1.00 93.31 752 ASP A C 1
ATOM 5952 O O . ASP A 1 752 ? -7.748 -9.184 -2.538 1.00 93.31 752 ASP A O 1
ATOM 5956 N N . ALA A 1 753 ? -7.622 -8.119 -0.570 1.00 93.69 753 ALA A N 1
ATOM 5957 C CA . ALA A 1 753 ? -6.663 -9.042 0.022 1.00 93.69 753 ALA A CA 1
ATOM 5958 C C . ALA A 1 753 ? -7.231 -10.460 0.164 1.00 93.69 753 ALA A C 1
ATOM 5960 O O . ALA A 1 753 ? -6.521 -11.439 -0.071 1.00 93.69 753 ALA A O 1
ATOM 5961 N N . THR A 1 754 ? -8.511 -10.573 0.526 1.00 94.62 754 THR A N 1
ATOM 5962 C CA . THR A 1 754 ? -9.209 -11.858 0.626 1.00 94.62 754 THR A CA 1
ATOM 5963 C C . THR A 1 754 ? -9.316 -12.522 -0.746 1.00 94.62 754 THR A C 1
ATOM 5965 O O . THR A 1 754 ? -8.976 -13.698 -0.874 1.00 94.62 754 THR A O 1
ATOM 5968 N N . HIS A 1 755 ? -9.694 -11.773 -1.786 1.00 94.75 755 HIS A N 1
ATOM 5969 C CA . HIS A 1 755 ? -9.760 -12.275 -3.162 1.00 94.75 755 HIS A CA 1
ATOM 5970 C C . HIS A 1 755 ? -8.392 -12.741 -3.672 1.00 94.75 755 HIS A C 1
ATOM 5972 O O . HIS A 1 755 ? -8.288 -13.837 -4.227 1.00 94.75 755 HIS A O 1
ATOM 5978 N N . MET A 1 756 ? -7.327 -11.980 -3.404 1.00 94.88 756 MET A N 1
ATOM 5979 C CA . MET A 1 756 ? -5.949 -12.368 -3.727 1.00 94.88 756 MET A CA 1
ATOM 5980 C C . MET A 1 756 ? -5.531 -13.662 -3.010 1.00 94.88 756 MET A C 1
ATOM 5982 O O . MET A 1 756 ? -5.001 -14.570 -3.648 1.00 94.88 756 MET A O 1
ATOM 5986 N N . LEU A 1 757 ? -5.751 -13.774 -1.693 1.00 94.62 757 LEU A N 1
ATOM 5987 C CA . LEU A 1 757 ? -5.355 -14.958 -0.918 1.00 94.62 757 LEU A CA 1
ATOM 5988 C C . LEU A 1 757 ? -6.155 -16.206 -1.317 1.00 94.62 757 LEU A C 1
ATOM 5990 O O . LEU A 1 757 ? -5.569 -17.280 -1.438 1.00 94.62 757 LEU A O 1
ATOM 5994 N N . LEU A 1 758 ? -7.460 -16.071 -1.573 1.00 93.44 758 LEU A N 1
ATOM 5995 C CA . LEU A 1 758 ? -8.295 -17.154 -2.108 1.00 93.44 758 LEU A CA 1
ATOM 5996 C C . LEU A 1 758 ? -7.798 -17.615 -3.481 1.00 93.44 758 LEU A C 1
ATOM 5998 O O . LEU A 1 758 ? -7.667 -18.814 -3.725 1.00 93.44 758 LEU A O 1
ATOM 6002 N N . SER A 1 759 ? -7.465 -16.670 -4.359 1.00 94.00 759 SER A N 1
ATOM 6003 C CA . SER A 1 759 ? -6.915 -16.973 -5.682 1.00 94.00 759 SER A CA 1
ATOM 6004 C C . SER A 1 759 ? -5.565 -17.686 -5.583 1.00 94.00 759 SER A C 1
ATOM 6006 O O . SER A 1 759 ? -5.349 -18.686 -6.270 1.00 94.00 759 SER A O 1
ATOM 6008 N N . ALA A 1 760 ? -4.689 -17.249 -4.671 1.00 93.75 760 ALA A N 1
ATOM 6009 C CA . ALA A 1 760 ? -3.407 -17.899 -4.402 1.00 93.75 760 ALA A CA 1
ATOM 6010 C C . ALA A 1 760 ? -3.579 -19.347 -3.914 1.00 93.75 760 ALA A C 1
ATOM 6012 O O . ALA A 1 760 ? -2.856 -20.237 -4.363 1.00 93.75 760 ALA A O 1
ATOM 6013 N N . LEU A 1 761 ? -4.550 -19.594 -3.027 1.00 92.56 761 LEU A N 1
ATOM 6014 C CA . LEU A 1 761 ? -4.880 -20.934 -2.536 1.00 92.56 761 LEU A CA 1
ATOM 6015 C C . LEU A 1 761 ? -5.333 -21.852 -3.673 1.00 92.56 761 LEU A C 1
ATOM 6017 O O . LEU A 1 761 ? -4.733 -22.908 -3.870 1.00 92.56 761 LEU A O 1
ATOM 6021 N N . LYS A 1 762 ? -6.322 -21.416 -4.464 1.00 92.69 762 LYS A N 1
ATOM 6022 C CA . LYS A 1 762 ? -6.840 -22.190 -5.602 1.00 92.69 762 LYS A CA 1
ATOM 6023 C C . LYS A 1 762 ? -5.756 -22.487 -6.639 1.00 92.69 762 LYS A C 1
ATOM 6025 O O . LYS A 1 762 ? -5.671 -23.605 -7.142 1.00 92.69 762 LYS A O 1
ATOM 6030 N N . CYS A 1 763 ? -4.892 -21.515 -6.937 1.00 93.44 763 CYS A N 1
ATOM 6031 C CA . CYS A 1 763 ? -3.763 -21.726 -7.845 1.00 93.44 763 CYS A CA 1
ATOM 6032 C C . CYS A 1 763 ? -2.774 -22.760 -7.288 1.00 93.44 763 CYS A C 1
ATOM 6034 O O . CYS A 1 763 ? -2.318 -23.636 -8.023 1.00 93.44 763 CYS A O 1
ATOM 6036 N N . ASN A 1 764 ? -2.474 -22.701 -5.989 1.00 92.06 764 ASN A N 1
ATOM 6037 C CA . ASN A 1 764 ? -1.552 -23.630 -5.341 1.00 92.06 764 ASN A CA 1
ATOM 6038 C C . ASN A 1 764 ? -2.098 -25.068 -5.280 1.00 92.06 764 ASN A C 1
ATOM 6040 O O . ASN A 1 764 ? -1.343 -26.007 -5.520 1.00 92.06 764 ASN A O 1
ATOM 6044 N N . GLU A 1 765 ? -3.396 -25.261 -5.022 1.00 91.06 765 GLU A N 1
ATOM 6045 C CA . GLU A 1 765 ? -4.057 -26.583 -5.068 1.00 91.06 765 GLU A CA 1
ATOM 6046 C C . GLU A 1 765 ? -3.932 -27.253 -6.441 1.00 91.06 765 GLU A C 1
ATOM 6048 O O . GLU A 1 765 ? -3.830 -28.473 -6.562 1.00 91.06 765 GLU A O 1
ATOM 6053 N N . VAL A 1 766 ? -3.901 -26.427 -7.478 1.00 92.12 766 VAL A N 1
ATOM 6054 C CA . VAL A 1 766 ? -3.806 -26.820 -8.877 1.00 92.12 766 VAL A CA 1
ATOM 6055 C C . VAL A 1 766 ? -2.348 -26.977 -9.361 1.00 92.12 766 VAL A C 1
ATOM 6057 O O . VAL A 1 766 ? -2.110 -27.490 -10.457 1.00 92.12 766 VAL A O 1
ATOM 6060 N N . GLY A 1 767 ? -1.357 -26.571 -8.560 1.00 90.31 767 GLY A N 1
ATOM 6061 C CA . GLY A 1 767 ? 0.061 -26.586 -8.945 1.00 90.31 767 GLY A CA 1
ATOM 6062 C C . GLY A 1 767 ? 0.452 -25.470 -9.926 1.00 90.31 767 GLY A C 1
ATOM 6063 O O . GLY A 1 767 ? 1.405 -25.608 -10.697 1.00 90.31 767 GLY A O 1
ATOM 6064 N N . MET A 1 768 ? -0.296 -24.365 -9.938 1.00 92.25 768 MET A N 1
ATOM 6065 C CA . MET A 1 768 ? 0.027 -23.167 -10.711 1.00 92.25 768 MET A CA 1
ATOM 6066 C C . MET A 1 768 ? 0.926 -22.217 -9.922 1.00 92.25 768 MET A C 1
ATOM 6068 O O . MET A 1 768 ? 0.763 -22.028 -8.717 1.00 92.25 768 MET A O 1
ATOM 6072 N N . THR A 1 769 ? 1.852 -21.571 -10.628 1.00 94.62 769 THR A N 1
ATOM 6073 C CA . THR A 1 769 ? 2.672 -20.503 -10.057 1.00 94.62 769 THR A CA 1
ATOM 6074 C C . THR A 1 769 ? 1.833 -19.234 -10.005 1.00 94.62 769 THR A C 1
ATOM 6076 O O . THR A 1 769 ? 1.302 -18.809 -11.030 1.00 94.62 769 THR A O 1
ATOM 6079 N N . PHE A 1 770 ? 1.705 -18.639 -8.821 1.00 96.00 770 PHE A N 1
ATOM 6080 C CA . PHE A 1 770 ? 0.910 -17.434 -8.607 1.00 96.00 770 PHE A CA 1
ATOM 6081 C C . PHE A 1 770 ? 1.707 -16.418 -7.797 1.00 96.00 770 PHE A C 1
ATOM 6083 O O . PHE A 1 770 ? 2.061 -16.673 -6.646 1.00 96.00 770 PHE A O 1
ATOM 6090 N N . ALA A 1 771 ? 1.962 -15.261 -8.394 1.00 95.38 771 ALA A N 1
ATOM 6091 C CA . ALA A 1 771 ? 2.470 -14.088 -7.702 1.00 95.38 771 ALA A CA 1
ATOM 6092 C C . ALA A 1 771 ? 1.451 -12.953 -7.810 1.00 95.38 771 ALA A C 1
ATOM 6094 O O . ALA A 1 771 ? 0.622 -12.936 -8.714 1.00 95.38 771 ALA A O 1
ATOM 6095 N N . ALA A 1 772 ? 1.504 -12.006 -6.880 1.00 93.25 772 ALA A N 1
ATOM 6096 C CA . ALA A 1 772 ? 0.587 -10.878 -6.884 1.00 93.25 772 ALA A CA 1
ATOM 6097 C C . ALA A 1 772 ? 1.282 -9.590 -6.445 1.00 93.25 772 ALA A C 1
ATOM 6099 O O . ALA A 1 772 ? 2.170 -9.602 -5.582 1.00 93.25 772 ALA A O 1
ATOM 6100 N N . ILE A 1 773 ? 0.819 -8.481 -7.011 1.00 91.44 773 ILE A N 1
ATOM 6101 C CA . ILE A 1 773 ? 1.016 -7.123 -6.515 1.00 91.44 773 ILE A CA 1
ATOM 6102 C C . ILE A 1 773 ? -0.377 -6.561 -6.259 1.00 91.44 773 ILE A C 1
ATOM 6104 O O . ILE A 1 773 ? -0.945 -5.889 -7.108 1.00 91.44 773 ILE A O 1
ATOM 6108 N N . HIS A 1 774 ? -0.927 -6.860 -5.084 1.00 89.25 774 HIS A N 1
ATOM 6109 C CA . HIS A 1 774 ? -2.276 -6.438 -4.698 1.00 89.25 774 HIS A CA 1
ATOM 6110 C C . HIS A 1 774 ? -3.352 -6.880 -5.702 1.00 89.25 774 HIS A C 1
ATOM 6112 O O . HIS A 1 774 ? -3.792 -8.017 -5.616 1.00 89.25 774 HIS A O 1
ATOM 6118 N N . ASP A 1 775 ? -3.766 -6.006 -6.614 1.00 87.81 775 ASP A N 1
ATOM 6119 C CA . ASP A 1 775 ? -4.798 -6.187 -7.639 1.00 87.81 775 ASP A CA 1
ATOM 6120 C C . ASP A 1 775 ? -4.249 -6.569 -9.029 1.00 87.81 775 ASP A C 1
ATOM 6122 O O . ASP A 1 775 ? -5.006 -6.647 -9.996 1.00 87.81 775 ASP A O 1
ATOM 6126 N N . SER A 1 776 ? -2.946 -6.841 -9.121 1.00 92.00 776 SER A N 1
ATOM 6127 C CA . SER A 1 776 ? -2.269 -7.383 -10.302 1.00 92.00 776 SER A CA 1
ATOM 6128 C C . SER A 1 776 ? -1.806 -8.815 -10.031 1.00 92.00 776 SER A C 1
ATOM 6130 O O . SER A 1 776 ? -1.029 -9.055 -9.098 1.00 92.00 776 SER A O 1
ATOM 6132 N N . PHE A 1 777 ? -2.286 -9.780 -10.818 1.00 95.81 777 PHE A N 1
ATOM 6133 C CA . PHE A 1 777 ? -2.058 -11.215 -10.611 1.00 95.81 777 PHE A CA 1
ATOM 6134 C C . PHE A 1 777 ? -1.224 -11.826 -11.727 1.00 95.81 777 PHE A C 1
ATOM 6136 O O . PHE A 1 777 ? -1.496 -11.628 -12.908 1.00 95.81 777 PHE A O 1
ATOM 6143 N N . TRP A 1 778 ? -0.164 -12.536 -11.353 1.00 96.19 778 TRP A N 1
ATOM 6144 C CA . TRP A 1 778 ? 0.898 -12.948 -12.262 1.00 96.19 778 TRP A CA 1
ATOM 6145 C C . TRP A 1 778 ? 1.040 -14.467 -12.290 1.00 96.19 778 TRP A C 1
ATOM 6147 O O . TRP A 1 778 ? 1.097 -15.123 -11.245 1.00 96.19 778 TRP A O 1
ATOM 6157 N N . THR A 1 779 ? 1.163 -15.024 -13.491 1.00 96.88 779 THR A N 1
ATOM 6158 C CA . THR A 1 779 ? 1.415 -16.454 -13.717 1.00 96.88 779 THR A CA 1
ATOM 6159 C C . THR A 1 779 ? 2.196 -16.674 -15.018 1.00 96.88 779 THR A C 1
ATOM 6161 O O . THR A 1 779 ? 2.573 -15.718 -15.695 1.00 96.88 779 THR A O 1
ATOM 6164 N N . HIS A 1 780 ? 2.489 -17.925 -15.369 1.00 97.00 780 HIS A N 1
ATOM 6165 C CA . HIS A 1 780 ? 3.133 -18.274 -16.638 1.00 97.00 780 HIS A CA 1
ATOM 6166 C C . HIS A 1 780 ? 2.159 -18.120 -17.805 1.00 97.00 780 HIS A C 1
ATOM 6168 O O . HIS A 1 780 ? 0.972 -18.397 -17.668 1.00 97.00 780 HIS A O 1
ATOM 6174 N N . ALA A 1 781 ? 2.666 -17.775 -18.990 1.00 95.44 781 ALA A N 1
ATOM 6175 C CA . ALA A 1 781 ? 1.833 -17.521 -20.170 1.00 95.44 781 ALA A CA 1
ATOM 6176 C C . ALA A 1 781 ? 0.877 -18.671 -20.549 1.00 95.44 781 ALA A C 1
ATOM 6178 O O . ALA A 1 781 ? -0.229 -18.414 -21.016 1.00 95.44 781 ALA A O 1
ATOM 6179 N N . CYS A 1 782 ? 1.269 -19.928 -20.320 1.00 94.75 782 CYS A N 1
ATOM 6180 C CA . CYS A 1 782 ? 0.428 -21.098 -20.591 1.00 94.75 782 CYS A CA 1
ATOM 6181 C C . CYS A 1 782 ? -0.776 -21.231 -19.647 1.00 94.75 782 CYS A C 1
ATOM 6183 O O . CYS A 1 782 ? -1.768 -21.864 -19.997 1.00 94.75 782 CYS A O 1
ATOM 6185 N N . ASP A 1 783 ? -0.686 -20.653 -18.449 1.00 95.56 783 ASP A N 1
ATOM 6186 C CA . ASP A 1 783 ? -1.658 -20.832 -17.374 1.00 95.56 783 ASP A CA 1
ATOM 6187 C C . ASP A 1 783 ? -2.631 -19.641 -17.262 1.00 95.56 783 ASP A C 1
ATOM 6189 O O . ASP A 1 783 ? -3.546 -19.684 -16.441 1.00 95.56 783 ASP A O 1
ATOM 6193 N N . VAL A 1 784 ? -2.485 -18.591 -18.083 1.00 95.56 784 VAL A N 1
ATOM 6194 C CA . VAL A 1 784 ? -3.271 -17.342 -17.976 1.00 95.56 784 VAL A CA 1
ATOM 6195 C C . VAL A 1 784 ? -4.772 -17.575 -18.149 1.00 95.56 784 VAL A C 1
ATOM 6197 O O . VAL A 1 784 ? -5.564 -17.081 -17.349 1.00 95.56 784 VAL A O 1
ATOM 6200 N N . ASP A 1 785 ? -5.191 -18.377 -19.133 1.00 94.38 785 ASP A N 1
ATOM 6201 C CA . ASP A 1 785 ? -6.617 -18.683 -19.331 1.00 94.38 785 ASP A CA 1
ATOM 6202 C C . ASP A 1 785 ? -7.217 -19.371 -18.097 1.00 94.38 785 ASP A C 1
ATOM 6204 O O . ASP A 1 785 ? -8.319 -19.042 -17.649 1.00 94.38 785 ASP A O 1
ATOM 6208 N N . ARG A 1 786 ? -6.449 -20.293 -17.504 1.00 94.31 786 ARG A N 1
ATOM 6209 C CA . ARG A 1 786 ? -6.834 -21.021 -16.295 1.00 94.31 786 ARG A CA 1
ATOM 6210 C C . ARG A 1 786 ? -6.854 -20.110 -15.073 1.00 94.31 786 ARG A C 1
ATOM 6212 O O . ARG A 1 786 ? -7.792 -20.199 -14.283 1.00 94.31 786 ARG A O 1
ATOM 6219 N N . LEU A 1 787 ? -5.869 -19.221 -14.941 1.00 95.38 787 LEU A N 1
ATOM 6220 C CA . LEU A 1 787 ? -5.835 -18.192 -13.906 1.00 95.38 787 LEU A CA 1
ATOM 6221 C C . LEU A 1 787 ? -7.102 -17.346 -13.989 1.00 95.38 787 LEU A C 1
ATOM 6223 O O . LEU A 1 787 ? -7.832 -17.262 -13.009 1.00 95.38 787 LEU A O 1
ATOM 6227 N N . ASN A 1 788 ? -7.424 -16.804 -15.162 1.00 94.50 788 ASN A N 1
ATOM 6228 C CA . ASN A 1 788 ? -8.588 -15.943 -15.344 1.00 94.50 788 ASN A CA 1
ATOM 6229 C C . ASN A 1 788 ? -9.897 -16.635 -14.955 1.00 94.50 788 ASN A C 1
ATOM 6231 O O . ASN A 1 788 ? -10.782 -15.985 -14.400 1.00 94.50 788 ASN A O 1
ATOM 6235 N N . SER A 1 789 ? -10.049 -17.933 -15.226 1.00 94.12 789 SER A N 1
ATOM 6236 C CA . SER A 1 789 ? -11.193 -18.707 -14.725 1.00 94.12 789 SER A CA 1
ATOM 6237 C C . SER A 1 789 ? -11.205 -18.797 -13.195 1.00 94.12 789 SER A C 1
ATOM 6239 O O . SER A 1 789 ? -12.210 -18.452 -12.580 1.00 94.12 789 SER A O 1
ATOM 6241 N N . LEU A 1 790 ? -10.078 -19.156 -12.568 1.00 94.25 790 LEU A N 1
ATOM 6242 C CA . LEU A 1 790 ? -9.970 -19.253 -11.106 1.00 94.25 790 LEU A CA 1
ATOM 6243 C C . LEU A 1 790 ? -10.213 -17.911 -10.397 1.00 94.25 790 LEU A C 1
ATOM 6245 O O . LEU A 1 790 ? -10.824 -17.892 -9.329 1.00 94.25 790 LEU A O 1
ATOM 6249 N N . LEU A 1 791 ? -9.767 -16.797 -10.987 1.00 94.50 791 LEU A N 1
ATOM 6250 C CA . LEU A 1 791 ? -9.984 -15.446 -10.463 1.00 94.50 791 LEU A CA 1
ATOM 6251 C C . LEU A 1 791 ? -11.470 -15.088 -10.423 1.00 94.50 791 LEU A C 1
ATOM 6253 O O . LEU A 1 791 ? -11.951 -14.579 -9.408 1.00 94.50 791 LEU A O 1
ATOM 6257 N N . ARG A 1 792 ? -12.194 -15.383 -11.511 1.00 94.75 792 ARG A N 1
ATOM 6258 C CA . ARG A 1 792 ? -13.647 -15.190 -11.608 1.00 94.75 792 ARG A CA 1
ATOM 6259 C C . ARG A 1 792 ? -14.381 -16.087 -10.617 1.00 94.75 792 ARG A C 1
ATOM 6261 O O . ARG A 1 792 ? -15.233 -15.596 -9.882 1.00 94.75 792 ARG A O 1
ATOM 6268 N N . ASP A 1 793 ? -13.993 -17.357 -10.522 1.00 93.44 793 ASP A N 1
ATOM 6269 C CA . ASP A 1 793 ? -14.582 -18.302 -9.571 1.00 93.44 793 ASP A CA 1
ATOM 6270 C C . ASP A 1 793 ? -14.370 -17.857 -8.118 1.00 93.44 793 ASP A C 1
ATOM 6272 O O . ASP A 1 793 ? -15.294 -17.908 -7.314 1.00 93.44 793 ASP A O 1
ATOM 6276 N N . ALA A 1 794 ? -13.164 -17.403 -7.756 1.00 92.69 794 ALA A N 1
ATOM 6277 C CA . ALA A 1 794 ? -12.869 -16.878 -6.421 1.00 92.69 794 ALA A CA 1
ATOM 6278 C C . ALA A 1 794 ? -13.662 -15.600 -6.104 1.00 92.69 794 ALA A C 1
ATOM 6280 O O . ALA A 1 794 ? -14.149 -15.447 -4.985 1.00 92.69 794 ALA A O 1
ATOM 6281 N N . PHE A 1 795 ? -13.824 -14.702 -7.080 1.00 94.31 795 PHE A N 1
ATOM 6282 C CA . PHE A 1 795 ? -14.600 -13.475 -6.901 1.00 94.31 795 PHE A CA 1
ATOM 6283 C C . PHE A 1 795 ? -16.089 -13.772 -6.682 1.00 94.31 795 PHE A C 1
ATOM 6285 O O . PHE A 1 795 ? -16.705 -13.219 -5.771 1.00 94.31 795 PHE A O 1
ATOM 6292 N N . VAL A 1 796 ? -16.657 -14.676 -7.486 1.00 93.62 796 VAL A N 1
ATOM 6293 C CA . VAL A 1 796 ? -18.067 -15.087 -7.400 1.00 93.62 796 VAL A CA 1
ATOM 6294 C C . VAL A 1 796 ? -18.343 -15.888 -6.133 1.00 93.62 796 VAL A C 1
ATOM 6296 O O . VAL A 1 796 ? -19.391 -15.702 -5.527 1.00 93.62 796 VAL A O 1
ATOM 6299 N N . GLU A 1 797 ? -17.419 -16.750 -5.707 1.00 91.25 797 GLU A N 1
ATOM 6300 C CA . GLU A 1 797 ? -17.528 -17.468 -4.434 1.00 91.25 797 GLU A CA 1
ATOM 6301 C C . GLU A 1 797 ? -17.563 -16.493 -3.254 1.00 91.25 797 GLU A C 1
ATOM 6303 O O . GLU A 1 797 ? -18.444 -16.588 -2.404 1.00 91.25 797 GLU A O 1
ATOM 6308 N N . MET A 1 798 ? -16.660 -15.509 -3.240 1.00 91.69 798 MET A N 1
ATOM 6309 C CA . MET A 1 798 ? -16.576 -14.526 -2.163 1.00 91.69 798 MET A CA 1
ATOM 6310 C C . MET A 1 798 ? -17.811 -13.610 -2.108 1.00 91.69 798 MET A C 1
ATOM 6312 O O . MET A 1 798 ? -18.404 -13.444 -1.046 1.00 91.69 798 MET A O 1
ATOM 6316 N N . HIS A 1 799 ? -18.217 -13.020 -3.238 1.00 92.31 799 HIS A N 1
ATOM 6317 C CA . HIS A 1 799 ? -19.363 -12.094 -3.318 1.00 92.31 799 HIS A CA 1
ATOM 6318 C C . HIS A 1 799 ? -20.722 -12.791 -3.491 1.00 92.31 799 HIS A C 1
ATOM 6320 O O . HIS A 1 799 ? -21.760 -12.125 -3.559 1.00 92.31 799 HIS A O 1
ATOM 6326 N N . GLY A 1 800 ? -20.731 -14.122 -3.585 1.00 87.12 800 GLY A N 1
ATOM 6327 C CA . GLY A 1 800 ? -21.941 -14.941 -3.531 1.00 87.12 800 GLY A CA 1
ATOM 6328 C C . GLY A 1 800 ? -22.545 -15.001 -2.127 1.00 87.12 800 GLY A C 1
ATOM 6329 O O . GLY A 1 800 ? -23.739 -15.262 -1.985 1.00 87.12 800 GLY A O 1
ATOM 6330 N N . GLU A 1 801 ? -21.740 -14.723 -1.101 1.00 87.12 801 GLU A N 1
ATOM 6331 C CA . GLU A 1 801 ? -22.185 -14.559 0.279 1.00 87.12 801 GLU A CA 1
ATOM 6332 C C . GLU A 1 801 ? -22.650 -13.118 0.547 1.00 87.12 801 GLU A C 1
ATOM 6334 O O . GLU A 1 801 ? -22.141 -12.161 -0.038 1.00 87.12 801 GLU A O 1
ATOM 6339 N N . ASP A 1 802 ? -23.592 -12.937 1.477 1.00 88.56 802 ASP A N 1
ATOM 6340 C CA . ASP A 1 802 ? -23.978 -11.599 1.938 1.00 88.56 802 ASP A CA 1
ATOM 6341 C C . ASP A 1 802 ? -22.947 -11.047 2.938 1.00 88.56 802 ASP A C 1
ATOM 6343 O O . ASP A 1 802 ? -23.085 -11.167 4.158 1.00 88.56 802 ASP A O 1
ATOM 6347 N N . ILE A 1 803 ? -21.866 -10.472 2.402 1.00 92.69 803 ILE A N 1
ATOM 6348 C CA . ILE A 1 803 ? -20.752 -9.932 3.193 1.00 92.69 803 ILE A CA 1
ATOM 6349 C C . ILE A 1 803 ? -21.216 -8.763 4.079 1.00 92.69 803 ILE A C 1
ATOM 6351 O O . ILE A 1 803 ? -20.811 -8.677 5.240 1.00 92.69 803 ILE A O 1
ATOM 6355 N N . VAL A 1 804 ? -22.062 -7.867 3.557 1.00 92.56 804 VAL A N 1
ATOM 6356 C CA . VAL A 1 804 ? -22.512 -6.667 4.288 1.00 92.56 804 VAL A CA 1
ATOM 6357 C C . VAL A 1 804 ? -23.546 -7.037 5.356 1.00 92.56 804 VAL A C 1
ATOM 6359 O O . VAL A 1 804 ? -23.461 -6.542 6.481 1.00 92.56 804 VAL A O 1
ATOM 6362 N N . GLY A 1 805 ? -24.460 -7.966 5.056 1.00 92.81 805 GLY A N 1
ATOM 6363 C CA . GLY A 1 805 ? -25.375 -8.541 6.044 1.00 92.81 805 GLY A CA 1
ATOM 6364 C C . GLY A 1 805 ? -24.634 -9.253 7.174 1.00 92.81 805 GLY A C 1
ATOM 6365 O O . GLY A 1 805 ? -24.868 -8.957 8.345 1.00 92.81 805 GLY A O 1
ATOM 6366 N N . ARG A 1 806 ? -23.644 -10.095 6.847 1.00 93.31 806 ARG A N 1
ATOM 6367 C CA . ARG A 1 806 ? -22.783 -10.747 7.849 1.00 93.31 806 ARG A CA 1
ATOM 6368 C C . ARG A 1 806 ? -22.040 -9.736 8.721 1.00 93.31 806 ARG A C 1
ATOM 6370 O O . ARG A 1 806 ? -21.947 -9.929 9.930 1.00 93.31 806 ARG A O 1
ATOM 6377 N N . LEU A 1 807 ? -21.509 -8.667 8.126 1.00 94.75 807 LEU A N 1
ATOM 6378 C CA . LEU A 1 807 ? -20.838 -7.597 8.865 1.00 94.75 807 LEU A CA 1
ATOM 6379 C C . LEU A 1 807 ? -21.795 -6.928 9.863 1.00 94.75 807 LEU A C 1
ATOM 6381 O O . LEU A 1 807 ? -21.418 -6.676 11.009 1.00 94.75 807 LEU A O 1
ATOM 6385 N N . ARG A 1 808 ? -23.046 -6.683 9.458 1.00 94.38 808 ARG A N 1
ATOM 6386 C CA . ARG A 1 808 ? -24.084 -6.144 10.343 1.00 94.38 808 ARG A CA 1
ATOM 6387 C C . ARG A 1 808 ? -24.384 -7.087 11.509 1.00 94.38 808 ARG A C 1
ATOM 6389 O O . ARG A 1 808 ? -24.437 -6.627 12.648 1.00 94.38 808 ARG A O 1
ATOM 6396 N N . GLU A 1 809 ? -24.555 -8.380 11.248 1.00 93.88 809 GLU A N 1
ATOM 6397 C CA . GLU A 1 809 ? -24.779 -9.395 12.289 1.00 93.88 809 GLU A CA 1
ATOM 6398 C C . GLU A 1 809 ? -23.587 -9.499 13.255 1.00 93.88 809 GLU A C 1
ATOM 6400 O O . GLU A 1 809 ? -23.772 -9.580 14.476 1.00 93.88 809 GLU A O 1
ATOM 6405 N N . GLU A 1 810 ? -22.355 -9.433 12.732 1.00 94.56 810 GLU A N 1
ATOM 6406 C CA . GLU A 1 810 ? -21.135 -9.385 13.544 1.00 94.56 810 GLU A CA 1
ATOM 6407 C C . GLU A 1 810 ? -21.151 -8.159 14.462 1.00 94.56 810 GLU A C 1
ATOM 6409 O O . GLU A 1 810 ? -20.898 -8.288 15.661 1.00 94.56 810 GLU A O 1
ATOM 6414 N N . PHE A 1 811 ? -21.483 -6.980 13.933 1.00 94.38 811 PHE A N 1
ATOM 6415 C CA . PHE A 1 811 ? -21.546 -5.743 14.708 1.00 94.38 811 PHE A CA 1
ATOM 6416 C C . PHE A 1 811 ? -22.642 -5.783 15.776 1.00 94.38 811 PHE A C 1
ATOM 6418 O O . PHE A 1 811 ? -22.378 -5.444 16.931 1.00 94.38 811 PHE A O 1
ATOM 6425 N N . GLN A 1 812 ? -23.841 -6.261 15.440 1.00 92.50 812 GLN A N 1
ATOM 6426 C CA . GLN A 1 812 ? -24.928 -6.433 16.408 1.00 92.50 812 GLN A CA 1
ATOM 6427 C C . GLN A 1 812 ? -24.533 -7.374 17.549 1.00 92.50 812 GLN A C 1
ATOM 6429 O O . GLN A 1 812 ? -24.812 -7.087 18.711 1.00 92.50 812 GLN A O 1
ATOM 6434 N N . THR A 1 813 ? -23.843 -8.471 17.234 1.00 92.44 813 THR A N 1
ATOM 6435 C CA . THR A 1 813 ? -23.403 -9.448 18.235 1.00 92.44 813 THR A CA 1
ATOM 6436 C C . THR A 1 813 ? -22.267 -8.898 19.096 1.00 92.44 813 THR A C 1
ATOM 6438 O O . THR A 1 813 ? -22.305 -9.002 20.320 1.00 92.44 813 THR A O 1
ATOM 6441 N N . ARG A 1 814 ? -21.253 -8.289 18.469 1.00 91.06 814 ARG A N 1
ATOM 6442 C CA . ARG A 1 814 ? -20.044 -7.783 19.135 1.00 91.06 814 ARG A CA 1
ATOM 6443 C C . ARG A 1 814 ? -20.334 -6.608 20.063 1.00 91.06 814 ARG A C 1
ATOM 6445 O O . ARG A 1 814 ? -19.752 -6.540 21.140 1.00 91.06 814 ARG A O 1
ATOM 6452 N N . TYR A 1 815 ? -21.207 -5.694 19.644 1.00 89.81 815 TYR A N 1
ATOM 6453 C CA . TYR A 1 815 ? -21.538 -4.480 20.393 1.00 89.81 815 TYR A CA 1
ATOM 6454 C C . TYR A 1 815 ? -22.877 -4.592 21.143 1.00 89.81 815 TYR A C 1
ATOM 6456 O O . TYR A 1 815 ? -23.433 -3.577 21.566 1.00 89.81 815 TYR A O 1
ATOM 6464 N N . LYS A 1 816 ? -23.395 -5.813 21.347 1.00 88.31 816 LYS A N 1
ATOM 6465 C CA . LYS A 1 816 ? -24.622 -6.050 22.118 1.00 88.31 816 LYS A CA 1
ATOM 6466 C C . LYS A 1 816 ? -24.494 -5.483 23.538 1.00 88.31 816 LYS A C 1
ATOM 6468 O O . LYS A 1 816 ? -23.477 -5.673 24.203 1.00 88.31 816 LYS A O 1
ATOM 6473 N N . GLY A 1 817 ? -25.525 -4.773 23.993 1.00 83.38 817 GLY A N 1
ATOM 6474 C CA . GLY A 1 817 ? -25.572 -4.147 25.321 1.00 83.38 817 GLY A CA 1
ATOM 6475 C C . GLY A 1 817 ? -24.701 -2.893 25.479 1.00 83.38 817 GLY A C 1
ATOM 6476 O O . GLY A 1 817 ? -24.716 -2.270 26.537 1.00 83.38 817 GLY A O 1
ATOM 6477 N N . CYS A 1 818 ? -23.942 -2.493 24.454 1.00 88.31 818 CYS A N 1
ATOM 6478 C CA . CYS A 1 818 ? -23.212 -1.227 24.472 1.00 88.31 818 CYS A CA 1
ATOM 6479 C C . CYS A 1 818 ? -24.174 -0.039 24.282 1.00 88.31 818 CYS A C 1
ATOM 6481 O O . CYS A 1 818 ? -25.254 -0.173 23.705 1.00 88.31 818 CYS A O 1
ATOM 6483 N N . MET A 1 819 ? -23.750 1.146 24.716 1.00 87.06 819 MET A N 1
ATOM 6484 C CA . MET A 1 819 ? -24.477 2.410 24.535 1.00 87.06 819 MET A CA 1
ATOM 6485 C C . MET A 1 819 ? -23.636 3.359 23.688 1.00 87.06 819 MET A C 1
ATOM 6487 O O . MET A 1 819 ? -22.424 3.389 23.874 1.00 87.06 819 MET A O 1
ATOM 6491 N N . HIS A 1 820 ? -24.236 4.154 22.802 1.00 88.44 820 HIS A N 1
ATOM 6492 C CA . HIS A 1 820 ? -23.516 5.189 22.049 1.00 88.44 820 HIS A CA 1
ATOM 6493 C C . HIS A 1 820 ? -24.094 6.579 22.241 1.00 88.44 820 HIS A C 1
ATOM 6495 O O . HIS A 1 820 ? -25.274 6.749 22.553 1.00 88.44 820 HIS A O 1
ATOM 6501 N N . LEU A 1 821 ? -23.231 7.572 22.037 1.00 86.00 821 LEU A N 1
ATOM 6502 C CA . LEU A 1 821 ? -23.595 8.976 22.104 1.00 86.00 821 LEU A CA 1
ATOM 6503 C C . LEU A 1 821 ? -24.029 9.479 20.722 1.00 86.00 821 LEU A C 1
ATOM 6505 O O . LEU A 1 821 ? -23.212 9.922 19.914 1.00 86.00 821 LEU A O 1
ATOM 6509 N N . ALA A 1 822 ? -25.331 9.440 20.461 1.00 83.88 822 ALA A N 1
ATOM 6510 C CA . ALA A 1 822 ? -25.912 9.899 19.210 1.00 83.88 822 ALA A CA 1
ATOM 6511 C C . ALA A 1 822 ? -25.991 11.429 19.127 1.00 83.88 822 ALA A C 1
ATOM 6513 O O . ALA A 1 822 ? -26.216 12.120 20.125 1.00 83.88 822 ALA A O 1
ATOM 6514 N N . THR A 1 823 ? -25.860 11.966 17.911 1.00 83.62 823 THR A N 1
ATOM 6515 C CA . THR A 1 823 ? -26.043 13.396 17.625 1.00 83.62 823 THR A CA 1
ATOM 6516 C C . THR A 1 823 ? -27.382 13.622 16.930 1.00 83.62 823 THR A C 1
ATOM 6518 O O . THR A 1 823 ? -27.601 13.167 15.809 1.00 83.62 823 THR A O 1
ATOM 6521 N N . VAL A 1 824 ? -28.280 14.353 17.586 1.00 82.25 824 VAL A N 1
ATOM 6522 C CA . VAL A 1 824 ? -29.654 14.589 17.125 1.00 82.25 824 VAL A CA 1
ATOM 6523 C C . VAL A 1 824 ? -29.830 16.058 16.749 1.00 82.25 824 VAL A C 1
ATOM 6525 O O . VAL A 1 824 ? -29.261 16.961 17.376 1.00 82.25 824 VAL A O 1
ATOM 6528 N N . ASN A 1 825 ? -30.626 16.321 15.711 1.00 82.25 825 ASN A N 1
ATOM 6529 C CA . ASN A 1 825 ? -30.985 17.682 15.336 1.00 82.25 825 ASN A CA 1
ATOM 6530 C C . ASN A 1 825 ? -31.878 18.307 16.416 1.00 82.25 825 ASN A C 1
ATOM 6532 O O . ASN A 1 825 ? -32.982 17.826 16.684 1.00 82.25 825 ASN A O 1
ATOM 6536 N N . ARG A 1 826 ? -31.432 19.424 16.994 1.00 80.19 826 ARG A N 1
ATOM 6537 C CA . ARG A 1 826 ? -32.164 20.178 18.017 1.00 80.19 826 ARG A CA 1
ATOM 6538 C C . ARG A 1 826 ? -33.546 20.631 17.552 1.00 80.19 826 ARG A C 1
ATOM 6540 O O . ARG A 1 826 ? -34.464 20.713 18.362 1.00 80.19 826 ARG A O 1
ATOM 6547 N N . ASP A 1 827 ? -33.680 20.965 16.273 1.00 80.75 827 ASP A N 1
ATOM 6548 C CA . ASP A 1 827 ? -34.910 21.534 15.721 1.00 80.75 827 ASP A CA 1
ATOM 6549 C C . ASP A 1 827 ? -35.952 20.458 15.357 1.00 80.75 827 ASP A C 1
ATOM 6551 O O . ASP A 1 827 ? -37.105 20.793 15.063 1.00 80.75 827 ASP A O 1
ATOM 6555 N N . SER A 1 828 ? -35.573 19.174 15.424 1.00 82.81 828 SER A N 1
ATOM 6556 C CA . SER A 1 828 ? -36.482 18.039 15.239 1.00 82.81 828 SER A CA 1
ATOM 6557 C C . SER A 1 828 ? -37.529 17.954 16.360 1.00 82.81 828 SER A C 1
ATOM 6559 O O . SER A 1 828 ? -37.346 18.496 17.453 1.00 82.81 828 SER A O 1
ATOM 6561 N N . LYS A 1 829 ? -38.648 17.260 16.101 1.00 81.50 829 LYS A N 1
ATOM 6562 C CA . LYS A 1 829 ? -39.711 17.036 17.103 1.00 81.50 829 LYS A CA 1
ATOM 6563 C C . LYS A 1 829 ? -39.157 16.374 18.370 1.00 81.50 829 LYS A C 1
ATOM 6565 O O . LYS A 1 829 ? -39.416 16.845 19.473 1.00 81.50 829 LYS A O 1
ATOM 6570 N N . VAL A 1 830 ? -38.325 15.353 18.180 1.00 82.00 830 VAL A N 1
ATOM 6571 C CA . VAL A 1 830 ? -37.664 14.596 19.252 1.00 82.00 830 VAL A CA 1
ATOM 6572 C C . VAL A 1 830 ? -36.662 15.466 19.999 1.00 82.00 830 VAL A C 1
ATOM 6574 O O . VAL A 1 830 ? -36.652 15.488 21.226 1.00 82.00 830 VAL A O 1
ATOM 6577 N N . GLY A 1 831 ? -35.870 16.260 19.271 1.00 80.06 831 GLY A N 1
ATOM 6578 C CA . GLY A 1 831 ? -34.887 17.153 19.875 1.00 80.06 831 GLY A CA 1
ATOM 6579 C C . GLY A 1 831 ? -35.503 18.192 20.813 1.00 80.06 831 GLY A C 1
ATOM 6580 O O . GLY A 1 831 ? -34.947 18.465 21.876 1.00 80.06 831 GLY A O 1
ATOM 6581 N N . LYS A 1 832 ? -36.684 18.724 20.474 1.00 83.50 832 LYS A N 1
ATOM 6582 C CA . LYS A 1 832 ? -37.423 19.659 21.339 1.00 83.50 832 LYS A CA 1
ATOM 6583 C C . LYS A 1 832 ? -37.925 18.995 22.622 1.00 83.50 832 LYS A C 1
ATOM 6585 O O . LYS A 1 832 ? -37.698 19.547 23.694 1.00 83.50 832 LYS A O 1
ATOM 6590 N N . LYS A 1 833 ? -38.503 17.795 22.529 1.00 82.00 833 LYS A N 1
ATOM 6591 C CA . LYS A 1 833 ? -38.990 17.043 23.699 1.00 82.00 833 LYS A CA 1
ATOM 6592 C C . LYS A 1 833 ? -37.880 16.622 24.653 1.00 82.00 833 LYS A C 1
ATOM 6594 O O . LYS A 1 833 ? -38.041 16.720 25.863 1.00 82.00 833 LYS A O 1
ATOM 6599 N N . ILE A 1 834 ? -36.724 16.222 24.124 1.00 81.81 834 ILE A N 1
ATOM 6600 C CA . ILE A 1 834 ? -35.554 15.904 24.956 1.00 81.81 834 ILE A CA 1
ATOM 6601 C C . ILE A 1 834 ? -35.075 17.148 25.715 1.00 81.81 834 ILE A C 1
ATOM 6603 O O . ILE A 1 834 ? -34.693 17.054 26.880 1.00 81.81 834 ILE A O 1
ATOM 6607 N N . ILE A 1 835 ? -35.126 18.328 25.090 1.00 81.25 835 ILE A N 1
ATOM 6608 C CA . ILE A 1 835 ? -34.787 19.586 25.767 1.00 81.25 835 ILE A CA 1
ATOM 6609 C C . ILE A 1 835 ? -35.798 19.920 26.866 1.00 81.25 835 ILE A C 1
ATOM 6611 O O . ILE A 1 835 ? -35.378 20.342 27.941 1.00 81.25 835 ILE A O 1
ATOM 6615 N N . GLU A 1 836 ? -37.094 19.747 26.611 1.00 83.31 836 GLU A N 1
ATOM 6616 C CA . GLU A 1 836 ? -38.152 19.949 27.611 1.00 83.31 836 GLU A CA 1
ATOM 6617 C C . GLU A 1 836 ? -37.929 19.029 28.822 1.00 83.31 836 GLU A C 1
ATOM 6619 O O . GLU A 1 836 ? -37.794 19.517 29.944 1.00 83.31 836 GLU A O 1
ATOM 6624 N N . TYR A 1 837 ? -37.705 17.733 28.590 1.00 81.75 837 TYR A N 1
ATOM 6625 C CA . TYR A 1 837 ? -37.389 16.760 29.641 1.00 81.75 837 TYR A CA 1
ATOM 6626 C C . TYR A 1 837 ? -36.122 17.127 30.440 1.00 81.75 837 TYR A C 1
ATOM 6628 O O . TYR A 1 837 ? -36.110 17.092 31.672 1.00 81.75 837 TYR A O 1
ATOM 6636 N N . ARG A 1 838 ? -35.045 17.556 29.763 1.00 81.38 838 ARG A N 1
ATOM 6637 C CA . ARG A 1 838 ? -33.811 18.023 30.426 1.00 81.38 838 ARG A CA 1
ATOM 6638 C C . ARG A 1 838 ? -34.027 19.262 31.292 1.00 81.38 838 ARG A C 1
ATOM 6640 O O . ARG A 1 838 ? -33.320 19.444 32.283 1.00 81.38 838 ARG A O 1
ATOM 6647 N N . GLN A 1 839 ? -34.959 20.137 30.914 1.00 78.75 839 GLN A N 1
ATOM 6648 C CA . GLN A 1 839 ? -35.307 21.315 31.709 1.00 78.75 839 GLN A CA 1
ATOM 6649 C C . GLN A 1 839 ? -36.098 20.933 32.960 1.00 78.75 839 GLN A C 1
ATOM 6651 O O . GLN A 1 839 ? -35.818 21.484 34.025 1.00 78.75 839 GLN A O 1
ATOM 6656 N N . GLU A 1 840 ? -37.017 19.974 32.850 1.00 79.12 840 GLU A N 1
ATOM 6657 C CA . GLU A 1 840 ? -37.796 19.446 33.975 1.00 79.12 840 GLU A CA 1
ATOM 6658 C C . GLU A 1 840 ? -36.906 18.728 35.001 1.00 79.12 840 GLU A C 1
ATOM 6660 O O . GLU A 1 840 ? -37.023 18.956 36.203 1.00 79.12 840 GLU A O 1
ATOM 6665 N N . MET A 1 841 ? -35.938 17.936 34.534 1.00 73.31 841 MET A N 1
ATOM 6666 C CA . MET A 1 841 ? -35.058 17.118 35.382 1.00 73.31 841 MET A CA 1
ATOM 6667 C C . MET A 1 841 ? -33.741 17.810 35.778 1.00 73.31 841 MET A C 1
ATOM 6669 O O . MET A 1 841 ? -32.828 17.192 36.331 1.00 73.31 841 MET A O 1
ATOM 6673 N N . LYS A 1 842 ? -33.623 19.120 35.538 1.00 69.50 842 LYS A N 1
ATOM 6674 C CA . LYS A 1 842 ? -32.378 19.893 35.694 1.00 69.50 842 LYS A CA 1
ATOM 6675 C C . LYS A 1 842 ? -31.782 19.865 37.109 1.00 69.50 842 LYS A C 1
ATOM 6677 O O . LYS A 1 842 ? -30.562 19.875 37.259 1.00 69.50 842 LYS A O 1
ATOM 6682 N N . GLU A 1 843 ? -32.621 19.845 38.145 1.00 59.94 843 GLU A N 1
ATOM 6683 C CA . GLU A 1 843 ? -32.189 19.759 39.553 1.00 59.94 843 GLU A CA 1
ATOM 6684 C C . GLU A 1 843 ? -31.741 18.338 39.944 1.00 59.94 843 GLU A C 1
ATOM 6686 O O . GLU A 1 843 ? -30.823 18.188 40.753 1.00 59.94 843 GLU A O 1
ATOM 6691 N N . ALA A 1 844 ? -32.325 17.298 39.335 1.00 60.06 844 ALA A N 1
ATOM 6692 C CA . ALA A 1 844 ? -31.934 15.903 39.545 1.00 60.06 844 ALA A CA 1
ATOM 6693 C C . ALA A 1 844 ? -30.592 15.585 38.859 1.00 60.06 844 ALA A C 1
ATOM 6695 O O . ALA A 1 844 ? -29.700 15.006 39.478 1.00 60.06 844 ALA A O 1
ATOM 6696 N N . PHE A 1 845 ? -30.398 16.062 37.624 1.00 62.78 845 PHE A N 1
ATOM 6697 C CA . PHE A 1 845 ? -29.156 15.867 36.866 1.00 62.78 845 PHE A CA 1
ATOM 6698 C C . PHE A 1 845 ? -27.964 16.677 37.399 1.00 62.78 845 PHE A C 1
ATOM 6700 O O . PHE A 1 845 ? -26.818 16.273 37.235 1.00 62.78 845 PHE A O 1
ATOM 6707 N N . LYS A 1 846 ? -28.196 17.788 38.110 1.00 55.25 846 LYS A N 1
ATOM 6708 C CA . LYS A 1 846 ? -27.129 18.605 38.721 1.00 55.25 846 LYS A CA 1
ATOM 6709 C C . LYS A 1 846 ? -26.321 17.891 39.812 1.00 55.25 846 LYS A C 1
ATOM 6711 O O . LYS A 1 846 ? -25.230 18.353 40.139 1.00 55.25 846 LYS A O 1
ATOM 6716 N N . LYS A 1 847 ? -26.862 16.828 40.418 1.00 44.47 847 LYS A N 1
ATOM 6717 C CA . LYS A 1 847 ? -26.225 16.093 41.527 1.00 44.47 847 LYS A CA 1
ATOM 6718 C C . LYS A 1 847 ? -25.389 14.895 41.076 1.00 44.47 847 LYS A C 1
ATOM 6720 O O . LYS A 1 847 ? -24.587 14.415 41.868 1.00 44.47 847 LYS A O 1
ATOM 6725 N N . VAL A 1 848 ? -25.563 14.424 39.842 1.00 43.16 848 VAL A N 1
ATOM 6726 C CA . VAL A 1 848 ? -24.953 13.188 39.335 1.00 43.16 848 VAL A CA 1
ATOM 6727 C C . VAL A 1 848 ? -24.454 13.459 37.916 1.00 43.16 848 VAL A C 1
ATOM 6729 O O . VAL A 1 848 ? -25.246 13.554 36.981 1.00 43.16 848 VAL A O 1
ATOM 6732 N N . GLY A 1 849 ? -23.139 13.631 37.759 1.00 42.88 849 GLY A N 1
ATOM 6733 C CA . GLY A 1 849 ? -22.495 14.064 36.509 1.00 42.88 849 GLY A CA 1
ATOM 6734 C C . GLY A 1 849 ? -22.680 13.116 35.315 1.00 42.88 849 GLY A C 1
ATOM 6735 O O . GLY A 1 849 ? -22.425 13.528 34.185 1.00 42.88 849 GLY A O 1
ATOM 6736 N N . SER A 1 850 ? -23.176 11.894 35.547 1.00 56.50 850 SER A N 1
ATOM 6737 C CA . SER A 1 850 ? -23.474 10.876 34.529 1.00 56.50 850 SER A CA 1
ATOM 6738 C C . SER A 1 850 ? -24.908 10.305 34.605 1.00 56.50 850 SER A C 1
ATOM 6740 O O . SER A 1 850 ? -25.178 9.236 34.054 1.00 56.50 850 SER A O 1
ATOM 6742 N N . ALA A 1 851 ? -25.858 10.987 35.262 1.00 64.62 851 ALA A N 1
ATOM 6743 C CA . ALA A 1 851 ? -27.175 10.399 35.554 1.00 64.62 851 ALA A CA 1
ATOM 6744 C C . ALA A 1 851 ? -27.985 9.963 34.316 1.00 64.62 851 ALA A C 1
ATOM 6746 O O . ALA A 1 851 ? -28.691 8.965 34.400 1.00 64.62 851 ALA A O 1
ATOM 6747 N N . GLU A 1 852 ? -27.873 10.641 33.166 1.00 75.44 852 GLU A N 1
ATOM 6748 C CA . GLU A 1 852 ? -28.592 10.222 31.946 1.00 75.44 852 GLU A CA 1
ATOM 6749 C C . GLU A 1 852 ? -28.131 8.848 31.430 1.00 75.44 852 GLU A C 1
ATOM 6751 O O . GLU A 1 852 ? -28.962 8.028 31.047 1.00 75.44 852 GLU A O 1
ATOM 6756 N N . LEU A 1 853 ? -26.818 8.583 31.441 1.00 75.88 853 LEU A N 1
ATOM 6757 C CA . LEU A 1 853 ? -26.252 7.305 30.996 1.00 75.88 853 LEU A CA 1
ATOM 6758 C C . LEU A 1 853 ? -26.623 6.175 31.962 1.00 75.88 853 LEU A C 1
ATOM 6760 O O . LEU A 1 853 ? -26.991 5.090 31.519 1.00 75.88 853 LEU A O 1
ATOM 6764 N N . SER A 1 854 ? -26.551 6.436 33.270 1.00 74.44 854 SER A N 1
ATOM 6765 C CA . SER A 1 854 ? -26.867 5.451 34.310 1.00 74.44 854 SER A CA 1
ATOM 6766 C C . SER A 1 854 ? -28.345 5.062 34.298 1.00 74.44 854 SER A C 1
ATOM 6768 O O . SER A 1 854 ? -28.652 3.875 34.329 1.00 74.44 854 SER A O 1
ATOM 6770 N N . LEU A 1 855 ? -29.251 6.043 34.184 1.00 77.88 855 LEU A N 1
ATOM 6771 C CA . LEU A 1 855 ? -30.698 5.803 34.110 1.00 77.88 855 LEU A CA 1
ATOM 6772 C C . LEU A 1 855 ? -31.085 5.022 32.854 1.00 77.88 855 LEU A C 1
ATOM 6774 O O . LEU A 1 855 ? -31.921 4.127 32.918 1.00 77.88 855 LEU A O 1
ATOM 6778 N N . GLU A 1 856 ? -30.479 5.341 31.708 1.00 80.12 856 GLU A N 1
ATOM 6779 C CA . GLU A 1 856 ? -30.757 4.606 30.474 1.00 80.12 856 GLU A CA 1
ATOM 6780 C C . GLU A 1 856 ? -30.190 3.183 30.518 1.00 80.12 856 GLU A C 1
ATOM 6782 O O . GLU A 1 856 ? -30.832 2.245 30.051 1.00 80.12 856 GLU A O 1
ATOM 6787 N N . PHE A 1 857 ? -29.016 2.995 31.121 1.00 79.44 857 PHE A N 1
ATOM 6788 C CA . PHE A 1 857 ? -28.440 1.669 31.308 1.00 79.44 857 PHE A CA 1
ATOM 6789 C C . PHE A 1 857 ? -29.269 0.806 32.270 1.00 79.44 857 PHE A C 1
ATOM 6791 O O . PHE A 1 857 ? -29.495 -0.371 31.990 1.00 79.44 857 PHE A O 1
ATOM 6798 N N . GLU A 1 858 ? -29.771 1.386 33.363 1.00 80.19 858 GLU A N 1
ATOM 6799 C CA . GLU A 1 858 ? -30.701 0.726 34.287 1.00 80.19 858 GLU A CA 1
ATOM 6800 C C . GLU A 1 858 ? -32.012 0.354 33.584 1.00 80.19 858 GLU A C 1
ATOM 6802 O O . GLU A 1 858 ? -32.450 -0.793 33.670 1.00 80.19 858 GLU A O 1
ATOM 6807 N N . ARG A 1 859 ? -32.579 1.269 32.784 1.00 82.12 859 ARG A N 1
ATOM 6808 C CA . ARG A 1 859 ? -33.760 0.996 31.953 1.00 82.12 859 ARG A CA 1
ATOM 6809 C C . ARG A 1 859 ? -33.537 -0.202 31.028 1.00 82.12 859 ARG A C 1
ATOM 6811 O O . ARG A 1 859 ? -34.393 -1.077 30.945 1.00 82.12 859 ARG A O 1
ATOM 6818 N N . MET A 1 860 ? -32.389 -0.268 30.354 1.00 81.75 860 MET A N 1
ATOM 6819 C CA . MET A 1 860 ? -32.059 -1.380 29.456 1.00 81.75 860 MET A CA 1
ATOM 6820 C C . MET A 1 860 ? -31.893 -2.711 30.201 1.00 81.75 860 MET A C 1
ATOM 6822 O O . MET A 1 860 ? -32.388 -3.725 29.721 1.00 81.75 860 MET A O 1
ATOM 6826 N N . GLN A 1 861 ? -31.269 -2.720 31.385 1.00 81.94 861 GLN A N 1
ATOM 6827 C CA . GLN A 1 861 ? -31.174 -3.933 32.210 1.00 81.94 861 GLN A CA 1
ATOM 6828 C C . GLN A 1 861 ? -32.547 -4.433 32.667 1.00 81.94 861 GLN A C 1
ATOM 6830 O O . GLN A 1 861 ? -32.810 -5.631 32.607 1.00 81.94 861 GLN A O 1
ATOM 6835 N N . LEU A 1 862 ? -33.428 -3.519 33.085 1.00 83.75 862 LEU A N 1
ATOM 6836 C CA . LEU A 1 862 ? -34.794 -3.848 33.492 1.00 83.75 862 LEU A CA 1
ATOM 6837 C C . LEU A 1 862 ? -35.612 -4.420 32.326 1.00 83.75 862 LEU A C 1
ATOM 6839 O O . LEU A 1 862 ? -36.354 -5.380 32.512 1.00 83.75 862 LEU A O 1
ATOM 6843 N N . LEU A 1 863 ? -35.439 -3.883 31.114 1.00 82.19 863 LEU A N 1
ATOM 6844 C CA . LEU A 1 863 ? -36.094 -4.394 29.904 1.00 82.19 863 LEU A CA 1
ATOM 6845 C C . LEU A 1 863 ? -35.577 -5.771 29.460 1.00 82.19 863 LEU A C 1
ATOM 6847 O O . LEU A 1 863 ? -36.341 -6.548 28.890 1.00 82.19 863 LEU A O 1
ATOM 6851 N N . GLU A 1 864 ? -34.303 -6.078 29.709 1.00 80.62 864 GLU A N 1
ATOM 6852 C CA . GLU A 1 864 ? -33.696 -7.380 29.398 1.00 80.62 864 GLU A CA 1
ATOM 6853 C C . GLU A 1 864 ? -33.945 -8.450 30.485 1.00 80.62 864 GLU A C 1
ATOM 6855 O O . GLU A 1 864 ? -33.611 -9.616 30.265 1.00 80.62 864 GLU A O 1
ATOM 6860 N N . SER A 1 865 ? -34.539 -8.091 31.633 1.00 83.56 865 SER A N 1
ATOM 6861 C CA . SER A 1 865 ? -34.820 -9.026 32.731 1.00 83.56 865 SER A CA 1
ATOM 6862 C C . SER A 1 865 ? -35.886 -10.067 32.360 1.00 83.56 865 SER A C 1
ATOM 6864 O O . SER A 1 865 ? -36.879 -9.777 31.687 1.00 83.56 865 SER A O 1
ATOM 6866 N N . GLU A 1 866 ? -35.708 -11.306 32.828 1.00 79.56 866 GLU A N 1
ATOM 6867 C CA . GLU A 1 866 ? -36.704 -12.373 32.655 1.00 79.56 866 GLU A CA 1
ATOM 6868 C C . GLU A 1 866 ? -37.964 -12.124 33.510 1.00 79.56 866 GLU A C 1
ATOM 6870 O O . GLU A 1 866 ? -39.056 -12.591 33.164 1.00 79.56 866 GLU A O 1
ATOM 6875 N N . ASP A 1 867 ? -37.846 -11.329 34.582 1.00 82.31 867 ASP A N 1
ATOM 6876 C CA . ASP A 1 867 ? -38.952 -10.975 35.471 1.00 82.31 867 ASP A CA 1
ATOM 6877 C C . ASP A 1 867 ? -39.914 -9.971 34.805 1.00 82.31 867 ASP A C 1
ATOM 6879 O O . ASP A 1 867 ? -39.527 -8.927 34.273 1.00 82.31 867 ASP A O 1
ATOM 6883 N N . ALA A 1 868 ? -41.207 -10.294 34.826 1.00 80.25 868 ALA A N 1
ATOM 6884 C CA . ALA A 1 868 ? -42.256 -9.450 34.268 1.00 80.25 868 ALA A CA 1
ATOM 6885 C C . ALA A 1 868 ? -42.456 -8.146 35.062 1.00 80.25 868 ALA A C 1
ATOM 6887 O O . ALA A 1 868 ? -42.833 -7.134 34.468 1.00 80.25 868 ALA A O 1
ATOM 6888 N N . GLU A 1 869 ? -42.197 -8.136 36.376 1.00 80.00 869 GLU A N 1
ATOM 6889 C CA . GLU A 1 869 ? -42.325 -6.917 37.187 1.00 80.00 869 GLU A CA 1
ATOM 6890 C C . GLU A 1 869 ? -41.185 -5.928 36.929 1.00 80.00 869 GLU A C 1
ATOM 6892 O O . GLU A 1 869 ? -41.414 -4.718 36.877 1.00 80.00 869 GLU A O 1
ATOM 6897 N N . GLU A 1 870 ? -39.963 -6.423 36.734 1.00 80.12 870 GLU A N 1
ATOM 6898 C CA . GLU A 1 870 ? -38.807 -5.587 36.399 1.00 80.12 870 GLU A CA 1
ATOM 6899 C C . GLU A 1 870 ? -38.920 -5.008 34.988 1.00 80.12 870 GLU A C 1
ATOM 6901 O O . GLU A 1 870 ? -38.705 -3.808 34.809 1.00 80.12 870 GLU A O 1
ATOM 6906 N N . ARG A 1 871 ? -39.383 -5.801 34.011 1.00 82.88 871 ARG A N 1
ATOM 6907 C CA . ARG A 1 871 ? -39.665 -5.293 32.659 1.00 82.88 871 ARG A CA 1
ATOM 6908 C C . ARG A 1 871 ? -40.695 -4.177 32.658 1.00 82.88 871 ARG A C 1
ATOM 6910 O O . ARG A 1 871 ? -40.470 -3.151 32.023 1.00 82.88 871 ARG A O 1
ATOM 6917 N N . LYS A 1 872 ? -41.776 -4.327 33.428 1.00 79.81 872 LYS A N 1
ATOM 6918 C CA . LYS A 1 872 ? -42.801 -3.285 33.553 1.00 79.81 872 LYS A CA 1
ATOM 6919 C C . LYS A 1 872 ? -42.231 -1.983 34.131 1.00 79.81 872 LYS A C 1
ATOM 6921 O O . LYS A 1 872 ? -42.554 -0.907 33.641 1.00 79.81 872 LYS A O 1
ATOM 6926 N N . LYS A 1 873 ? -41.329 -2.067 35.117 1.00 80.31 873 LYS A N 1
ATOM 6927 C CA . LYS A 1 873 ? -40.611 -0.888 35.640 1.00 80.31 873 LYS A CA 1
ATOM 6928 C C . LYS A 1 873 ? -39.737 -0.230 34.568 1.00 80.31 873 LYS A C 1
ATOM 6930 O O . LYS A 1 873 ? -39.726 0.992 34.471 1.00 80.31 873 LYS A O 1
ATOM 6935 N N . GLY A 1 874 ? -39.043 -1.021 33.747 1.00 78.12 874 GLY A N 1
ATOM 6936 C CA . GLY A 1 874 ? -38.255 -0.518 32.616 1.00 78.12 874 GLY A CA 1
ATOM 6937 C C . GLY A 1 874 ? -39.100 0.148 31.521 1.00 78.12 874 GLY A C 1
ATOM 6938 O O . GLY A 1 874 ? -38.664 1.134 30.928 1.00 78.12 874 GLY A O 1
ATOM 6939 N N . GLU A 1 875 ? -40.317 -0.345 31.274 1.00 80.00 875 GLU A N 1
ATOM 6940 C CA . GLU A 1 875 ? -41.282 0.251 30.334 1.00 80.00 875 GLU A CA 1
ATOM 6941 C C . GLU A 1 875 ? -41.863 1.581 30.844 1.00 80.00 875 GLU A C 1
ATOM 6943 O O . GLU A 1 875 ? -42.097 2.494 30.055 1.00 80.00 875 GLU A O 1
ATOM 6948 N N . GLU A 1 876 ? -42.064 1.713 32.158 1.00 82.50 876 GLU A N 1
ATOM 6949 C CA . GLU A 1 876 ? -42.575 2.935 32.797 1.00 82.50 876 GLU A CA 1
ATOM 6950 C C . GLU A 1 876 ? -41.494 4.029 32.969 1.00 82.50 876 GLU A C 1
ATOM 6952 O O . GLU A 1 876 ? -41.823 5.204 33.159 1.00 82.50 876 GLU A O 1
ATOM 6957 N N . MET A 1 877 ? -40.202 3.681 32.885 1.00 79.69 877 MET A N 1
ATOM 6958 C CA . MET A 1 877 ? -39.091 4.632 33.001 1.00 79.69 877 MET A CA 1
ATOM 6959 C C . MET A 1 877 ? -38.984 5.560 31.784 1.00 79.69 877 MET A C 1
ATOM 6961 O O . MET A 1 877 ? -38.637 5.141 30.678 1.00 79.69 877 MET A O 1
ATOM 6965 N N . VAL A 1 878 ? -39.175 6.861 32.018 1.00 78.88 878 VAL A N 1
ATOM 6966 C CA . VAL A 1 878 ? -38.985 7.902 31.000 1.00 78.88 878 VAL A CA 1
ATOM 6967 C C . VAL A 1 878 ? -37.556 8.432 31.042 1.00 78.88 878 VAL A C 1
ATOM 6969 O O . VAL A 1 878 ? -37.142 9.094 31.994 1.00 78.88 878 VAL A O 1
ATOM 6972 N N . THR A 1 879 ? -36.822 8.177 29.967 1.00 80.19 879 THR A N 1
ATOM 6973 C CA . THR A 1 879 ? -35.453 8.640 29.704 1.00 80.19 879 THR A CA 1
ATOM 6974 C C . THR A 1 879 ? -35.351 9.307 28.324 1.00 80.19 879 THR A C 1
ATOM 6976 O O . THR A 1 879 ? -36.211 9.079 27.463 1.00 80.19 879 THR A O 1
ATOM 6979 N N . PRO A 1 880 ? -34.277 10.067 28.033 1.00 78.62 880 PRO A N 1
ATOM 6980 C CA . PRO A 1 880 ? -34.028 10.586 26.686 1.00 78.62 880 PRO A CA 1
ATOM 6981 C C . PRO A 1 880 ? -34.016 9.494 25.600 1.00 78.62 880 PRO A C 1
ATOM 6983 O O . PRO A 1 880 ? -34.487 9.738 24.489 1.00 78.62 880 PRO A O 1
ATOM 6986 N N . GLY A 1 881 ? -33.547 8.283 25.931 1.00 77.75 881 GLY A N 1
ATOM 6987 C CA . GLY A 1 881 ? -33.587 7.123 25.039 1.00 77.75 881 GLY A CA 1
ATOM 6988 C C . GLY A 1 881 ? -35.004 6.607 24.773 1.00 77.75 881 GLY A C 1
ATOM 6989 O O . GLY A 1 881 ? -35.342 6.336 23.624 1.00 77.75 881 GLY A O 1
ATOM 6990 N N . SER A 1 882 ? -35.875 6.563 25.788 1.00 81.69 882 SER A N 1
ATOM 6991 C CA . SER A 1 882 ? -37.294 6.193 25.622 1.00 81.69 882 SER A CA 1
ATOM 6992 C C . SER A 1 882 ? -38.091 7.207 24.778 1.00 81.69 882 SER A C 1
ATOM 6994 O O . SER A 1 882 ? -38.926 6.825 23.954 1.00 81.69 882 SER A O 1
ATOM 6996 N N . ILE A 1 883 ? -37.789 8.506 24.916 1.00 79.56 883 ILE A N 1
ATOM 6997 C CA . ILE A 1 883 ? -38.383 9.581 24.102 1.00 79.56 883 ILE A CA 1
ATOM 6998 C C . ILE A 1 883 ? -37.945 9.424 22.642 1.00 79.56 883 ILE A C 1
ATOM 7000 O O . ILE A 1 883 ? -38.750 9.568 21.723 1.00 79.56 883 ILE A O 1
ATOM 7004 N N . PHE A 1 884 ? -36.674 9.081 22.418 1.00 79.69 884 PHE A N 1
ATOM 7005 C CA . PHE A 1 884 ? -36.182 8.782 21.079 1.00 79.69 884 PHE A CA 1
ATOM 7006 C C . PHE A 1 884 ? -36.812 7.503 20.504 1.00 79.69 884 PHE A C 1
ATOM 7008 O O . PHE A 1 884 ? -37.169 7.485 19.337 1.00 79.69 884 PHE A O 1
ATOM 7015 N N . ALA A 1 885 ? -37.009 6.448 21.295 1.00 78.06 885 ALA A N 1
ATOM 7016 C CA . ALA A 1 885 ? -37.616 5.204 20.811 1.00 78.06 885 ALA A CA 1
ATOM 7017 C C . ALA A 1 885 ? -39.099 5.354 20.412 1.00 78.06 885 ALA A C 1
ATOM 7019 O O . ALA A 1 885 ? -39.567 4.655 19.519 1.00 78.06 885 ALA A O 1
ATOM 7020 N N . SER A 1 886 ? -39.839 6.249 21.071 1.00 76.44 886 SER A N 1
ATOM 7021 C CA . SER A 1 886 ? -41.276 6.460 20.834 1.00 76.44 886 SER A CA 1
ATOM 7022 C C . SER A 1 886 ? -41.581 7.427 19.689 1.00 76.44 886 SER A C 1
ATOM 7024 O O . SER A 1 886 ? -42.577 7.256 18.989 1.00 76.44 886 SER A O 1
ATOM 7026 N N . GLU A 1 887 ? -40.747 8.452 19.500 1.00 70.00 887 GLU A N 1
ATOM 7027 C CA . GLU A 1 887 ? -41.017 9.542 18.551 1.00 70.00 887 GLU A CA 1
ATOM 7028 C C . GLU A 1 887 ? -39.890 9.801 17.549 1.00 70.00 887 GLU A C 1
ATOM 7030 O O . GLU A 1 887 ? -40.031 10.649 16.662 1.00 70.00 887 GLU A O 1
ATOM 7035 N N . GLY A 1 888 ? -38.760 9.113 17.718 1.00 61.66 888 GLY A N 1
ATOM 7036 C CA . GLY A 1 888 ? -37.586 9.203 16.863 1.00 61.66 888 GLY A CA 1
ATOM 7037 C C . GLY A 1 888 ? -37.818 8.548 15.516 1.00 61.66 888 GLY A C 1
ATOM 7038 O O . GLY A 1 888 ? -38.434 7.495 15.406 1.00 61.66 888 GLY A O 1
ATOM 7039 N N . ASP A 1 889 ? -37.273 9.188 14.494 1.00 64.06 889 ASP A N 1
ATOM 7040 C CA . ASP A 1 889 ? -37.109 8.623 13.162 1.00 64.06 889 ASP A CA 1
ATOM 7041 C C . ASP A 1 889 ? -35.624 8.733 12.790 1.00 64.06 889 ASP A C 1
ATOM 7043 O O . ASP A 1 889 ? -34.912 9.594 13.324 1.00 64.06 889 ASP A O 1
ATOM 7047 N N . GLU A 1 890 ? -35.138 7.896 11.873 1.00 63.25 890 GLU A N 1
ATOM 7048 C CA . GLU A 1 890 ? -33.740 7.932 11.423 1.00 63.25 890 GLU A CA 1
ATOM 7049 C C . GLU A 1 890 ? -33.367 9.301 10.828 1.00 63.25 890 GLU A C 1
ATOM 7051 O O . GLU A 1 890 ? -32.227 9.748 10.953 1.00 63.25 890 GLU A O 1
ATOM 7056 N N . SER A 1 891 ? -34.350 10.029 10.286 1.00 64.00 891 SER A N 1
ATOM 7057 C CA . SER A 1 891 ? -34.205 11.404 9.791 1.00 64.00 891 SER A CA 1
ATOM 7058 C C . SER A 1 891 ? -33.879 12.451 10.873 1.00 64.00 891 SER A C 1
ATOM 7060 O O . SER A 1 891 ? -33.482 13.574 10.550 1.00 64.00 891 SER A O 1
ATOM 7062 N N . ALA A 1 892 ? -34.038 12.118 12.160 1.00 62.38 892 ALA A N 1
ATOM 7063 C CA . ALA A 1 892 ? -33.714 13.005 13.278 1.00 62.38 892 ALA A CA 1
ATOM 7064 C C . ALA A 1 892 ? -32.216 13.011 13.629 1.00 62.38 892 ALA A C 1
ATOM 7066 O O . ALA A 1 892 ? -31.743 13.962 14.270 1.00 62.38 892 ALA A O 1
ATOM 7067 N N . PHE A 1 893 ? -31.470 11.980 13.215 1.00 74.50 893 PHE A N 1
ATOM 7068 C CA . PHE A 1 893 ? -30.019 11.955 13.353 1.00 74.50 893 PHE A CA 1
ATOM 7069 C C . PHE A 1 893 ? -29.386 12.992 12.427 1.00 74.50 893 PHE A C 1
ATOM 7071 O O . PHE A 1 893 ? -29.786 13.165 11.277 1.00 74.50 893 PHE A O 1
ATOM 7078 N N . LEU A 1 894 ? -28.374 13.693 12.930 1.00 66.25 894 LEU A N 1
ATOM 7079 C CA . LEU A 1 894 ? -27.491 14.463 12.064 1.00 66.25 894 LEU A CA 1
ATOM 7080 C C . LEU A 1 894 ? -26.377 13.540 11.590 1.00 66.25 894 LEU A C 1
ATOM 7082 O O . LEU A 1 894 ? -25.758 12.868 12.418 1.00 66.25 894 LEU A O 1
ATOM 7086 N N . SER A 1 895 ? -26.098 13.538 10.284 1.00 59.88 895 SER A N 1
ATOM 7087 C CA . SER A 1 895 ? -24.900 12.872 9.780 1.00 59.88 895 SER A CA 1
ATOM 7088 C C . SER A 1 895 ? -23.669 13.455 10.477 1.00 59.88 895 SER A C 1
ATOM 7090 O O . SER A 1 895 ? -23.615 14.641 10.844 1.00 59.88 895 SER A O 1
ATOM 7092 N N . ALA A 1 896 ? -22.675 12.604 10.718 1.00 59.19 896 ALA A N 1
ATOM 7093 C CA . ALA A 1 896 ? -21.405 13.076 11.230 1.00 59.19 896 ALA A CA 1
ATOM 7094 C C . ALA A 1 896 ? -20.795 13.999 10.167 1.00 59.19 896 ALA A C 1
ATOM 7096 O O . ALA A 1 896 ? -20.417 13.541 9.095 1.00 59.19 896 ALA A O 1
ATOM 7097 N N . SER A 1 897 ? -20.656 15.291 10.476 1.00 53.38 897 SER A N 1
ATOM 7098 C CA . SER A 1 897 ? -20.023 16.279 9.580 1.00 53.38 897 SER A CA 1
ATOM 7099 C C . SER A 1 897 ? -18.586 15.901 9.186 1.00 53.38 897 SER A C 1
ATOM 7101 O O . SER A 1 897 ? -18.004 16.485 8.285 1.00 53.38 897 SER A O 1
ATOM 7103 N N . GLU A 1 898 ? -18.003 14.923 9.881 1.00 56.81 898 GLU A N 1
ATOM 7104 C CA . GLU A 1 898 ? -16.681 14.339 9.643 1.00 56.81 898 GLU A CA 1
ATOM 7105 C C . GLU A 1 898 ? -16.642 13.396 8.415 1.00 56.81 898 GLU A C 1
ATOM 7107 O O . GLU A 1 898 ? -15.545 13.069 7.957 1.00 56.81 898 GLU A O 1
ATOM 7112 N N . LEU A 1 899 ? -17.807 12.988 7.880 1.00 53.28 899 LEU A N 1
ATOM 7113 C CA . LEU A 1 899 ? -17.973 12.191 6.648 1.00 53.28 899 LEU A CA 1
ATOM 7114 C C . LEU A 1 899 ? -18.118 13.054 5.375 1.00 53.28 899 LEU A C 1
ATOM 7116 O O . LEU A 1 899 ? -18.040 12.538 4.257 1.00 53.28 899 LEU A O 1
ATOM 7120 N N . GLU A 1 900 ? -18.323 14.369 5.514 1.00 51.94 900 GLU A N 1
ATOM 7121 C CA . GLU A 1 900 ? -18.538 15.267 4.375 1.00 51.94 900 GLU A CA 1
ATOM 7122 C C . GLU A 1 900 ? -17.293 15.340 3.464 1.00 51.94 900 GLU A C 1
ATOM 7124 O O . GLU A 1 900 ? -16.193 15.679 3.900 1.00 51.94 900 GLU A O 1
ATOM 7129 N N . GLY A 1 901 ? -17.467 15.053 2.166 1.00 49.38 901 GLY A N 1
ATOM 7130 C CA . GLY A 1 901 ? -16.411 15.176 1.148 1.00 49.38 901 GLY A CA 1
ATOM 7131 C C . GLY A 1 901 ? -15.494 13.962 0.954 1.00 49.38 901 GLY A C 1
ATOM 7132 O O . GLY A 1 901 ? -14.485 14.091 0.252 1.00 49.38 901 GLY A O 1
ATOM 7133 N N . GLN A 1 902 ? -15.820 12.813 1.554 1.00 53.12 902 GLN A N 1
ATOM 7134 C CA . GLN A 1 902 ? -15.083 11.555 1.374 1.00 53.12 902 GLN A CA 1
ATOM 7135 C C . GLN A 1 902 ? -15.928 10.422 0.776 1.00 53.12 902 GLN A C 1
ATOM 7137 O O . GLN A 1 902 ? -15.382 9.534 0.129 1.00 53.12 902 GLN A O 1
ATOM 7142 N N . GLU A 1 903 ? -17.251 10.461 0.942 1.00 57.88 903 GLU A N 1
ATOM 7143 C CA . GLU A 1 903 ? -18.141 9.527 0.252 1.00 57.88 903 GLU A CA 1
ATOM 7144 C C . GLU A 1 903 ? -18.095 9.732 -1.268 1.00 57.88 903 GLU A C 1
ATOM 7146 O O . GLU A 1 903 ? -17.938 10.851 -1.775 1.00 57.88 903 GLU A O 1
ATOM 7151 N N . LEU A 1 904 ? -18.280 8.634 -1.999 1.00 53.47 904 LEU A N 1
ATOM 7152 C CA . LEU A 1 904 ? -18.225 8.571 -3.446 1.00 53.47 904 LEU A CA 1
ATOM 7153 C C . LEU A 1 904 ? -19.259 9.530 -4.044 1.00 53.47 904 LEU A C 1
ATOM 7155 O O . LEU A 1 904 ? -20.459 9.278 -4.060 1.00 53.47 904 LEU A O 1
ATOM 7159 N N . GLY A 1 905 ? -18.764 10.664 -4.531 1.00 52.94 905 GLY A N 1
ATOM 7160 C CA . GLY A 1 905 ? -19.569 11.710 -5.146 1.00 52.94 905 GLY A CA 1
ATOM 7161 C C . GLY A 1 905 ? -20.303 12.667 -4.209 1.00 52.94 905 GLY A C 1
ATOM 7162 O O . GLY A 1 905 ? -21.056 13.511 -4.700 1.00 52.94 905 GLY A O 1
ATOM 7163 N N . HIS A 1 906 ? -20.043 12.623 -2.899 1.00 54.50 906 HIS A N 1
ATOM 7164 C CA . HIS A 1 906 ? -20.559 13.614 -1.954 1.00 54.50 906 HIS A CA 1
ATOM 7165 C C . HIS A 1 906 ? -19.608 14.819 -1.821 1.00 54.50 906 HIS A C 1
ATOM 7167 O O . HIS A 1 906 ? -18.388 14.672 -1.753 1.00 54.50 906 HIS A O 1
ATOM 7173 N N . MET A 1 907 ? -20.164 16.032 -1.798 1.00 56.84 907 MET A N 1
ATOM 7174 C CA . MET A 1 907 ? -19.420 17.291 -1.681 1.00 56.84 907 MET A CA 1
ATOM 7175 C C . MET A 1 907 ? -19.634 17.920 -0.297 1.00 56.84 907 MET A C 1
ATOM 7177 O O . MET A 1 907 ? -20.768 17.890 0.178 1.00 56.84 907 MET A O 1
ATOM 7181 N N . PRO A 1 908 ? -18.622 18.577 0.302 1.00 50.75 908 PRO A N 1
ATOM 7182 C CA . PRO A 1 908 ? -18.830 19.406 1.492 1.00 50.75 908 PRO A CA 1
ATOM 7183 C C . PRO A 1 908 ? -19.783 20.578 1.196 1.00 50.75 908 PRO A C 1
ATOM 7185 O O . PRO A 1 908 ? -19.668 21.219 0.143 1.00 50.75 908 PRO A O 1
ATOM 7188 N N . GLU A 1 909 ? -20.700 20.909 2.110 1.00 38.12 909 GLU A N 1
ATOM 7189 C CA . GLU A 1 909 ? -21.551 22.098 1.962 1.00 38.12 909 GLU A CA 1
ATOM 7190 C C . GLU A 1 909 ? -20.720 23.389 2.163 1.00 38.12 909 GLU A C 1
ATOM 7192 O O . GLU A 1 909 ? -20.151 23.610 3.222 1.00 38.12 909 GLU A O 1
ATOM 7197 N N . GLN A 1 910 ? -20.632 24.229 1.118 1.00 35.81 910 GLN A N 1
ATOM 7198 C CA . GLN A 1 910 ? -20.002 25.568 1.029 1.00 35.81 910 GLN A CA 1
ATOM 7199 C C . GLN A 1 910 ? -18.942 25.973 2.082 1.00 35.81 910 GLN A C 1
ATOM 7201 O O . GLN A 1 910 ? -19.231 26.345 3.216 1.00 35.81 910 GLN A O 1
ATOM 7206 N N . SER A 1 911 ? -17.706 26.099 1.592 1.00 30.94 911 SER A N 1
ATOM 7207 C CA . SER A 1 911 ? -16.519 26.628 2.267 1.00 30.94 911 SER A CA 1
ATOM 7208 C C . SER A 1 911 ? -16.719 28.004 2.927 1.00 30.94 911 SER A C 1
ATOM 7210 O O . SER A 1 911 ? -16.698 29.037 2.248 1.00 30.94 911 SER A O 1
ATOM 7212 N N . SER A 1 912 ? -16.750 28.056 4.258 1.00 24.03 912 SER A N 1
ATOM 7213 C CA . SER A 1 912 ? -16.015 29.126 4.933 1.00 24.03 912 SER A CA 1
ATOM 7214 C C . SER A 1 912 ? -14.545 28.950 4.577 1.00 24.03 912 SER A C 1
ATOM 7216 O O . SER A 1 912 ? -14.028 27.836 4.649 1.00 24.03 912 SER A O 1
ATOM 7218 N N . THR A 1 913 ? -13.878 30.017 4.144 1.00 24.14 913 THR A N 1
ATOM 7219 C CA . THR A 1 913 ? -12.428 30.022 3.947 1.00 24.14 913 THR A CA 1
ATOM 7220 C C . THR A 1 913 ? -11.784 29.426 5.200 1.00 24.14 913 THR A C 1
ATOM 7222 O O . THR A 1 913 ? -11.991 29.987 6.279 1.00 24.14 913 THR A O 1
ATOM 7225 N N . PRO A 1 914 ? -11.063 28.300 5.096 1.00 24.53 914 PRO A N 1
ATOM 7226 C CA . PRO A 1 914 ? -10.437 27.718 6.262 1.00 24.53 914 PRO A CA 1
ATOM 7227 C C . PRO A 1 914 ? -9.403 28.718 6.773 1.00 24.53 914 PRO A C 1
ATOM 7229 O O . PRO A 1 914 ? -8.563 29.206 6.007 1.00 24.53 914 PRO A O 1
ATOM 7232 N N . THR A 1 915 ? -9.480 29.072 8.054 1.00 25.66 915 THR A N 1
ATOM 7233 C CA . THR A 1 915 ? -8.317 29.626 8.747 1.00 25.66 915 THR A CA 1
ATOM 7234 C C . THR A 1 915 ? -7.200 28.587 8.659 1.00 25.66 915 THR A C 1
ATOM 7236 O O . THR A 1 915 ? -7.469 27.394 8.541 1.00 25.66 915 THR A O 1
ATOM 7239 N N . GLU A 1 916 ? -5.937 29.014 8.706 1.00 26.59 916 GLU A N 1
ATOM 7240 C CA . GLU A 1 916 ? -4.754 28.142 8.561 1.00 26.59 916 GLU A CA 1
ATOM 7241 C C . GLU A 1 916 ? -4.738 26.899 9.483 1.00 26.59 916 GLU A C 1
ATOM 7243 O O . GLU A 1 916 ? -3.925 26.009 9.269 1.00 26.59 916 GLU A O 1
ATOM 7248 N N . ARG A 1 917 ? -5.665 26.792 10.450 1.00 26.03 917 ARG A N 1
ATOM 7249 C CA . ARG A 1 917 ? -5.944 25.594 11.253 1.00 26.03 917 ARG A CA 1
ATOM 7250 C C . ARG A 1 917 ? -6.391 24.375 10.426 1.00 26.03 917 ARG A C 1
ATOM 7252 O O . ARG A 1 917 ? -5.873 23.295 10.674 1.00 26.03 917 ARG A O 1
ATOM 7259 N N . ASP A 1 918 ? -7.258 24.518 9.420 1.00 27.22 918 ASP A N 1
ATOM 7260 C CA . ASP A 1 918 ? -7.866 23.339 8.758 1.00 27.22 918 ASP A CA 1
ATOM 7261 C C . ASP A 1 918 ? -6.941 22.652 7.732 1.00 27.22 918 ASP A C 1
ATOM 7263 O O . ASP A 1 918 ? -7.200 21.530 7.308 1.00 27.22 918 ASP A O 1
ATOM 7267 N N . ALA A 1 919 ? -5.849 23.307 7.318 1.00 26.70 919 ALA A N 1
ATOM 7268 C CA . ALA A 1 919 ? -4.884 22.752 6.360 1.00 26.70 919 ALA A CA 1
ATOM 7269 C C . ALA A 1 919 ? -3.733 21.971 7.028 1.00 26.70 919 ALA A C 1
ATOM 7271 O O . ALA A 1 919 ? -2.929 21.358 6.328 1.00 26.70 919 ALA A O 1
ATOM 7272 N N . ILE A 1 920 ? -3.632 22.015 8.361 1.00 27.84 920 ILE A N 1
ATOM 7273 C CA . ILE A 1 920 ? -2.541 21.399 9.136 1.00 27.84 920 ILE A CA 1
ATOM 7274 C C . ILE A 1 920 ? -2.922 19.983 9.621 1.00 27.84 920 ILE A C 1
ATOM 7276 O O . ILE A 1 920 ? -2.038 19.163 9.860 1.00 27.84 920 ILE A O 1
ATOM 7280 N N . ASP A 1 921 ? -4.219 19.657 9.673 1.00 27.42 921 ASP A N 1
ATOM 7281 C CA . ASP A 1 921 ? -4.744 18.414 10.266 1.00 27.42 921 ASP A CA 1
ATOM 7282 C C . ASP A 1 921 ? -4.927 17.232 9.289 1.00 27.42 921 ASP A C 1
ATOM 7284 O O . ASP A 1 921 ? -5.409 16.166 9.696 1.00 27.42 921 ASP A O 1
ATOM 7288 N N . ASP A 1 922 ? -4.542 17.368 8.014 1.00 30.98 922 ASP A N 1
ATOM 7289 C CA . ASP A 1 922 ? -4.668 16.284 7.021 1.00 30.98 922 ASP A CA 1
ATOM 7290 C C . ASP A 1 922 ? -3.387 15.983 6.209 1.00 30.98 922 ASP A C 1
ATOM 7292 O O . ASP A 1 922 ? -3.355 16.155 4.989 1.00 30.98 922 ASP A O 1
ATOM 7296 N N . PRO A 1 923 ? -2.309 15.487 6.849 1.00 26.75 923 PRO A N 1
ATOM 7297 C CA . PRO A 1 923 ? -1.199 14.847 6.140 1.00 26.75 923 PRO A CA 1
ATOM 7298 C C . PRO A 1 923 ? -1.471 13.366 5.794 1.00 26.75 923 PRO A C 1
ATOM 7300 O O . PRO A 1 923 ? -0.671 12.751 5.089 1.00 26.75 923 PRO A O 1
ATOM 7303 N N . ALA A 1 924 ? -2.578 12.778 6.273 1.00 29.36 924 ALA A N 1
ATOM 7304 C CA . ALA A 1 924 ? -2.824 11.335 6.202 1.00 29.36 924 ALA A CA 1
ATOM 7305 C C . ALA A 1 924 ? -3.521 10.888 4.904 1.00 29.36 924 ALA A C 1
ATOM 7307 O O . ALA A 1 924 ? -3.166 9.840 4.366 1.00 29.36 924 ALA A O 1
ATOM 7308 N N . ALA A 1 925 ? -4.436 11.682 4.332 1.00 26.39 925 ALA A N 1
ATOM 7309 C CA . ALA A 1 925 ? -5.138 11.282 3.105 1.00 26.39 925 ALA A CA 1
ATOM 7310 C C . ALA A 1 925 ? -4.251 11.318 1.841 1.00 26.39 925 ALA A C 1
ATOM 7312 O O . ALA A 1 925 ? -4.534 10.637 0.857 1.00 26.39 925 ALA A O 1
ATOM 7313 N N . ALA A 1 926 ? -3.146 12.072 1.854 1.00 25.50 926 ALA A N 1
ATOM 7314 C CA . ALA A 1 926 ? -2.193 12.110 0.741 1.00 25.50 926 ALA A CA 1
ATOM 7315 C C . ALA A 1 926 ? -1.177 10.948 0.760 1.00 25.50 926 ALA A C 1
ATOM 7317 O O . ALA A 1 926 ? -0.511 10.714 -0.249 1.00 25.50 926 ALA A O 1
ATOM 7318 N N . ALA A 1 927 ? -1.059 10.214 1.875 1.00 26.98 927 ALA A N 1
ATOM 7319 C CA . ALA A 1 927 ? -0.137 9.083 2.011 1.00 26.98 927 ALA A CA 1
ATOM 7320 C C . ALA A 1 927 ? -0.727 7.745 1.519 1.00 26.98 927 ALA A C 1
ATOM 7322 O O . ALA A 1 927 ? 0.028 6.810 1.268 1.00 26.98 927 ALA A O 1
ATOM 7323 N N . GLU A 1 928 ? -2.047 7.660 1.313 1.00 27.91 928 GLU A N 1
ATOM 7324 C CA . GLU A 1 928 ? -2.743 6.450 0.840 1.00 27.91 928 GLU A CA 1
ATOM 7325 C C . GLU A 1 928 ? -3.181 6.542 -0.639 1.00 27.91 928 GLU A C 1
ATOM 7327 O O . GLU A 1 928 ? -4.249 6.084 -1.034 1.00 27.91 928 GLU A O 1
ATOM 7332 N N . SER A 1 929 ? -2.334 7.122 -1.498 1.00 22.70 929 SER A N 1
ATOM 7333 C CA . SER A 1 929 ? -2.457 6.984 -2.961 1.00 22.70 929 SER A CA 1
ATOM 7334 C C . SER A 1 929 ? -1.549 5.843 -3.463 1.00 22.70 929 SER A C 1
ATOM 7336 O O . SER A 1 929 ? -0.389 5.810 -3.055 1.00 22.70 929 SER A O 1
ATOM 7338 N N . PRO A 1 930 ? -1.964 4.978 -4.414 1.00 21.83 930 PRO A N 1
ATOM 7339 C CA . PRO A 1 930 ? -1.090 3.995 -5.077 1.00 21.83 930 PRO A CA 1
ATOM 7340 C C . PRO A 1 930 ? -0.003 4.599 -5.989 1.00 21.83 930 PRO A C 1
ATOM 7342 O O . PRO A 1 930 ? 0.549 3.902 -6.838 1.00 21.83 930 PRO A O 1
ATOM 7345 N N . GLU A 1 931 ? 0.332 5.884 -5.865 1.00 20.84 931 GLU A N 1
ATOM 7346 C CA . GLU A 1 931 ? 1.382 6.487 -6.686 1.00 20.84 931 GLU A CA 1
ATOM 7347 C C . GLU A 1 931 ? 2.753 6.309 -6.043 1.00 20.84 931 GLU A C 1
ATOM 7349 O O . GLU A 1 931 ? 3.253 7.143 -5.292 1.00 20.84 931 GLU A O 1
ATOM 7354 N N . GLY A 1 932 ? 3.351 5.172 -6.386 1.00 25.23 932 GLY A N 1
ATOM 7355 C CA . GLY A 1 932 ? 4.734 4.822 -6.101 1.00 25.23 932 GLY A CA 1
ATOM 7356 C C . GLY A 1 932 ? 5.316 3.850 -7.129 1.00 25.23 932 GLY A C 1
ATOM 7357 O O . GLY A 1 932 ? 6.125 3.009 -6.762 1.00 25.23 932 GLY A O 1
ATOM 7358 N N . ILE A 1 933 ? 4.917 3.944 -8.403 1.00 25.27 933 ILE A N 1
ATOM 7359 C CA . ILE A 1 933 ? 5.667 3.368 -9.537 1.00 25.27 933 ILE A CA 1
ATOM 7360 C C . ILE A 1 933 ? 6.063 4.503 -10.489 1.00 25.27 933 ILE A C 1
ATOM 7362 O O . ILE A 1 933 ? 5.917 4.401 -11.690 1.00 25.27 933 ILE A O 1
ATOM 7366 N N . VAL A 1 934 ? 6.559 5.620 -9.958 1.00 21.08 934 VAL A N 1
ATOM 7367 C CA . VAL A 1 934 ? 7.530 6.451 -10.680 1.00 21.08 934 VAL A CA 1
ATOM 7368 C C . VAL A 1 934 ? 8.481 7.030 -9.636 1.00 21.08 934 VAL A C 1
ATOM 7370 O O . VAL A 1 934 ? 8.139 7.944 -8.897 1.00 21.08 934 VAL A O 1
ATOM 7373 N N . GLY A 1 935 ? 9.674 6.444 -9.564 1.00 22.66 935 GLY A N 1
ATOM 7374 C CA . GLY A 1 935 ? 10.858 7.055 -8.964 1.00 22.66 935 GLY A CA 1
ATOM 7375 C C . GLY A 1 935 ? 11.017 7.001 -7.440 1.00 22.66 935 GLY A C 1
ATOM 7376 O O . GLY A 1 935 ? 10.534 7.849 -6.702 1.00 22.66 935 GLY A O 1
ATOM 7377 N N . GLY A 1 936 ? 11.844 6.051 -6.989 1.00 24.59 936 GLY A N 1
ATOM 7378 C CA . GLY A 1 936 ? 12.764 6.243 -5.860 1.00 24.59 936 GLY A CA 1
ATOM 7379 C C . GLY A 1 936 ? 12.182 6.360 -4.447 1.00 24.59 936 GLY A C 1
ATOM 7380 O O . GLY A 1 936 ? 12.123 7.454 -3.896 1.00 24.59 936 GLY A O 1
ATOM 7381 N N . SER A 1 937 ? 11.878 5.222 -3.810 1.00 24.72 937 SER A N 1
ATOM 7382 C CA . SER A 1 937 ? 12.356 4.839 -2.457 1.00 24.72 937 SER A CA 1
ATOM 7383 C C . SER A 1 937 ? 11.483 3.730 -1.841 1.00 24.72 937 SER A C 1
ATOM 7385 O O . SER A 1 937 ? 10.548 3.987 -1.093 1.00 24.72 937 SER A O 1
ATOM 7387 N N . VAL A 1 938 ? 11.821 2.457 -2.084 1.00 26.05 938 VAL A N 1
ATOM 7388 C CA . VAL A 1 938 ? 11.198 1.302 -1.386 1.00 26.05 938 VAL A CA 1
ATOM 7389 C C . VAL A 1 938 ? 11.929 1.018 -0.063 1.00 26.05 938 VAL A C 1
ATOM 7391 O O . VAL A 1 938 ? 12.190 -0.121 0.312 1.00 26.05 938 VAL A O 1
ATOM 7394 N N . LEU A 1 939 ? 12.322 2.067 0.664 1.00 26.20 939 LEU A N 1
ATOM 7395 C CA . LEU A 1 939 ? 13.176 1.936 1.840 1.00 26.20 939 LEU A CA 1
ATOM 7396 C C . LEU A 1 939 ? 12.451 2.232 3.155 1.00 26.20 939 LEU A C 1
ATOM 7398 O O . LEU A 1 939 ? 12.364 3.369 3.601 1.00 26.20 939 LEU A O 1
ATOM 7402 N N . ASP A 1 940 ? 12.031 1.134 3.786 1.00 27.67 940 ASP A N 1
ATOM 7403 C CA . ASP A 1 940 ? 11.404 0.982 5.104 1.00 27.67 940 ASP A CA 1
ATOM 7404 C C . ASP A 1 940 ? 10.043 1.648 5.321 1.00 27.67 940 ASP A C 1
ATOM 7406 O O . ASP A 1 940 ? 9.934 2.801 5.728 1.00 27.67 940 ASP A O 1
ATOM 7410 N N . LYS A 1 941 ? 9.008 0.802 5.275 1.00 29.67 941 LYS A N 1
ATOM 7411 C CA . LYS A 1 941 ? 7.725 0.981 5.967 1.00 29.67 941 LYS A CA 1
ATOM 7412 C C . LYS A 1 941 ? 7.847 0.726 7.481 1.00 29.67 941 LYS A C 1
ATOM 7414 O O . LYS A 1 941 ? 7.125 -0.092 8.037 1.00 29.67 941 LYS A O 1
ATOM 7419 N N . ASP A 1 942 ? 8.761 1.435 8.140 1.00 25.94 942 ASP A N 1
ATOM 7420 C CA . ASP A 1 942 ? 8.627 1.743 9.575 1.00 25.94 942 ASP A CA 1
ATOM 7421 C C . ASP A 1 942 ? 8.000 3.141 9.779 1.00 25.94 942 ASP A C 1
ATOM 7423 O O . ASP A 1 942 ? 7.766 3.554 10.913 1.00 25.94 942 ASP A O 1
ATOM 7427 N N . THR A 1 943 ? 7.715 3.866 8.689 1.00 28.42 943 THR A N 1
ATOM 7428 C CA . THR A 1 943 ? 7.261 5.267 8.665 1.00 28.42 943 THR A CA 1
ATOM 7429 C C . THR A 1 943 ? 5.773 5.481 8.394 1.00 28.42 943 THR A C 1
ATOM 7431 O O . THR A 1 943 ? 5.312 6.601 8.580 1.00 28.42 943 THR A O 1
ATOM 7434 N N . GLU A 1 944 ? 4.984 4.446 8.085 1.00 27.77 944 GLU A N 1
ATOM 7435 C CA . GLU A 1 944 ? 3.509 4.564 8.134 1.00 27.77 944 GLU A CA 1
ATOM 7436 C C . GLU A 1 944 ? 3.029 4.860 9.573 1.00 27.77 944 GLU A C 1
ATOM 7438 O O . GLU A 1 944 ? 2.007 5.499 9.772 1.00 27.77 944 GLU A O 1
ATOM 7443 N N . ALA A 1 945 ? 3.833 4.501 10.584 1.00 25.83 945 ALA A N 1
ATOM 7444 C CA . ALA A 1 945 ? 3.614 4.872 11.984 1.00 25.83 945 ALA A CA 1
ATOM 7445 C C . ALA A 1 945 ? 4.255 6.215 12.396 1.00 25.83 945 ALA A C 1
ATOM 7447 O O . ALA A 1 945 ? 4.202 6.574 13.568 1.00 25.83 945 ALA A O 1
ATOM 7448 N N . LEU A 1 946 ? 4.919 6.932 11.482 1.00 25.78 946 LEU A N 1
ATOM 7449 C CA . LEU A 1 946 ? 5.635 8.181 11.787 1.00 25.78 946 LEU A CA 1
ATOM 7450 C C . LEU A 1 946 ? 5.179 9.377 10.938 1.00 25.78 946 LEU A C 1
ATOM 7452 O O . LEU A 1 946 ? 5.603 10.494 11.211 1.00 25.78 946 LEU A O 1
ATOM 7456 N N . ALA A 1 947 ? 4.281 9.163 9.973 1.00 24.48 947 ALA A N 1
ATOM 7457 C CA . ALA A 1 947 ? 3.547 10.227 9.284 1.00 24.48 947 ALA A CA 1
ATOM 7458 C C . ALA A 1 947 ? 2.353 10.770 10.109 1.00 24.48 947 ALA A C 1
ATOM 7460 O O . ALA A 1 947 ? 1.548 11.543 9.599 1.00 24.48 947 ALA A O 1
ATOM 7461 N N . GLU A 1 948 ? 2.226 10.375 11.383 1.00 28.52 948 GLU A N 1
ATOM 7462 C CA . GLU A 1 948 ? 1.127 10.783 12.270 1.00 28.52 948 GLU A CA 1
ATOM 7463 C C . GLU A 1 948 ? 1.525 11.764 13.386 1.00 28.52 948 GLU A C 1
ATOM 7465 O O . GLU A 1 948 ? 0.664 12.138 14.181 1.00 28.52 948 GLU A O 1
ATOM 7470 N N . GLU A 1 949 ? 2.772 12.250 13.453 1.00 25.05 949 GLU A N 1
ATOM 7471 C CA . GLU A 1 949 ? 3.144 13.309 14.413 1.00 25.05 949 GLU A CA 1
ATOM 7472 C C . GLU A 1 949 ? 2.720 14.704 13.910 1.00 25.05 949 GLU A C 1
ATOM 7474 O O . GLU A 1 949 ? 3.518 15.628 13.757 1.00 25.05 949 GLU A O 1
ATOM 7479 N N . GLY A 1 950 ? 1.415 14.858 13.675 1.00 23.36 950 GLY A N 1
ATOM 7480 C CA . GLY A 1 950 ? 0.741 16.147 13.634 1.00 23.36 950 GLY A CA 1
ATOM 7481 C C . GLY A 1 950 ? 0.575 16.643 15.063 1.00 23.36 950 GLY A C 1
ATOM 7482 O O . GLY A 1 950 ? -0.176 16.087 15.860 1.00 23.36 950 GLY A O 1
ATOM 7483 N N . SER A 1 951 ? 1.331 17.668 15.423 1.00 24.50 951 SER A N 1
ATOM 7484 C CA . SER A 1 951 ? 1.214 18.283 16.731 1.00 24.50 951 SER A CA 1
ATOM 7485 C C . SER A 1 951 ? -0.012 19.208 16.767 1.00 24.50 951 SER A C 1
ATOM 7487 O O . SER A 1 951 ? 0.085 20.343 16.302 1.00 24.50 951 SER A O 1
ATOM 7489 N N . GLU A 1 952 ? -1.134 18.742 17.317 1.00 25.27 952 GLU A N 1
ATOM 7490 C CA . GLU A 1 952 ? -2.298 19.592 17.604 1.00 25.27 952 GLU A CA 1
ATOM 7491 C C . GLU A 1 952 ? -1.907 20.643 18.667 1.00 25.27 952 GLU A C 1
ATOM 7493 O O . GLU A 1 952 ? -1.231 20.354 19.659 1.00 25.27 952 GLU A O 1
ATOM 7498 N N . ILE A 1 953 ? -2.243 21.900 18.384 1.00 26.45 953 ILE A N 1
ATOM 7499 C CA . ILE A 1 953 ? -1.968 23.078 19.210 1.00 26.45 953 ILE A CA 1
ATOM 7500 C C . ILE A 1 953 ? -3.225 23.361 20.038 1.00 26.45 953 ILE A C 1
ATOM 7502 O O . ILE A 1 953 ? -4.272 23.661 19.468 1.00 26.45 953 ILE A O 1
ATOM 7506 N N . GLU A 1 954 ? -3.117 23.336 21.365 1.00 23.02 954 GLU A N 1
ATOM 7507 C CA . GLU A 1 954 ? -3.985 24.154 22.216 1.00 23.02 954 GLU A CA 1
ATOM 7508 C C . GLU A 1 954 ? -3.345 25.540 22.301 1.00 23.02 954 GLU A C 1
ATOM 7510 O O . GLU A 1 954 ? -2.192 25.648 22.713 1.00 23.02 954 GLU A O 1
ATOM 7515 N N . ASP A 1 955 ? -4.059 26.590 21.888 1.00 27.47 955 ASP A N 1
ATOM 7516 C CA . ASP A 1 955 ? -3.670 27.948 22.268 1.00 27.47 955 ASP A CA 1
ATOM 7517 C C . ASP A 1 955 ? -4.887 28.818 22.581 1.00 27.47 955 ASP A C 1
ATOM 7519 O O . ASP A 1 955 ? -5.827 28.964 21.786 1.00 27.47 955 ASP A O 1
ATOM 7523 N N . ASP A 1 956 ? -4.811 29.374 23.784 1.00 26.23 956 ASP A N 1
ATOM 7524 C CA . ASP A 1 956 ? -5.780 30.186 24.498 1.00 26.23 956 ASP A CA 1
ATOM 7525 C C . ASP A 1 956 ? -5.350 31.655 24.372 1.00 26.23 956 ASP A C 1
ATOM 7527 O O . ASP A 1 956 ? -4.592 32.173 25.189 1.00 26.23 956 ASP A O 1
ATOM 7531 N N . HIS A 1 957 ? -5.784 32.349 23.314 1.00 26.20 957 HIS A N 1
ATOM 7532 C CA . HIS A 1 957 ? -5.528 33.785 23.165 1.00 26.20 957 HIS A CA 1
ATOM 7533 C C . HIS A 1 957 ? -6.720 34.543 22.563 1.00 26.20 957 HIS A C 1
ATOM 7535 O O . HIS A 1 957 ? -7.156 34.309 21.435 1.00 26.20 957 HIS A O 1
ATOM 7541 N N . LYS A 1 958 ? -7.235 35.501 23.349 1.00 22.94 958 LYS A N 1
ATOM 7542 C CA . LYS A 1 958 ? -8.187 36.541 22.933 1.00 22.94 958 LYS A CA 1
ATOM 7543 C C . LYS A 1 958 ? -7.468 37.577 22.052 1.00 22.94 958 LYS A C 1
ATOM 7545 O O . LYS A 1 958 ? -6.398 38.038 22.444 1.00 22.94 958 LYS A O 1
ATOM 7550 N N . PRO A 1 959 ? -8.043 38.004 20.915 1.00 25.52 959 PRO A N 1
ATOM 7551 C CA . PRO A 1 959 ? -7.419 39.008 20.062 1.00 25.52 959 PRO A CA 1
ATOM 7552 C C . PRO A 1 959 ? -7.568 40.422 20.643 1.00 25.52 959 PRO A C 1
ATOM 7554 O O . PRO A 1 959 ? -8.661 40.845 21.026 1.00 25.52 959 PRO A O 1
ATOM 7557 N N . VAL A 1 960 ? -6.457 41.158 20.660 1.00 22.81 960 VAL A N 1
ATOM 7558 C CA . VAL A 1 960 ? -6.400 42.609 20.877 1.00 22.81 960 VAL A CA 1
ATOM 7559 C C . VAL A 1 960 ? -6.838 43.301 19.582 1.00 22.81 960 VAL A C 1
ATOM 7561 O O . VAL A 1 960 ? -6.295 43.027 18.515 1.00 22.81 960 VAL A O 1
ATOM 7564 N N . GLN A 1 961 ? -7.850 44.167 19.667 1.00 25.08 961 GLN A N 1
ATOM 7565 C CA . GLN A 1 961 ? -8.324 44.991 18.552 1.00 25.08 961 GLN A CA 1
ATOM 7566 C C . GLN A 1 961 ? -7.457 46.248 18.419 1.00 25.08 961 GLN A C 1
ATOM 7568 O O . GLN A 1 961 ? -7.519 47.127 19.276 1.00 25.08 961 GLN A O 1
ATOM 7573 N N . GLU A 1 962 ? -6.707 46.370 17.323 1.00 24.09 962 GLU A N 1
ATOM 7574 C CA . GLU A 1 962 ? -6.210 47.665 16.854 1.00 24.09 962 GLU A CA 1
ATOM 7575 C C . GLU A 1 962 ? -7.283 48.352 16.000 1.00 24.09 962 GLU A C 1
ATOM 7577 O O . GLU A 1 962 ? -7.810 47.798 15.033 1.00 24.09 962 GLU A O 1
ATOM 7582 N N . GLN A 1 963 ? -7.632 49.570 16.408 1.00 23.92 963 GLN A N 1
ATOM 7583 C CA . GLN A 1 963 ? -8.558 50.455 15.717 1.00 23.92 963 GLN A CA 1
ATOM 7584 C C . GLN A 1 963 ? -7.899 51.016 14.455 1.00 23.92 963 GLN A C 1
ATOM 7586 O O . GLN A 1 963 ? -6.960 51.804 14.545 1.00 23.92 963 GLN A O 1
ATOM 7591 N N . VAL A 1 964 ? -8.446 50.688 13.283 1.00 24.12 964 VAL A N 1
ATOM 7592 C CA . VAL A 1 964 ? -8.222 51.468 12.061 1.00 24.12 964 VAL A CA 1
ATOM 7593 C C . VAL A 1 964 ? -9.572 51.908 11.505 1.00 24.12 964 VAL A C 1
ATOM 7595 O O . VAL A 1 964 ? -10.533 51.146 11.410 1.00 24.12 964 VAL A O 1
ATOM 7598 N N . THR A 1 965 ? -9.625 53.202 11.234 1.00 22.98 965 THR A N 1
ATOM 7599 C CA . THR A 1 965 ? -10.774 54.046 10.940 1.00 22.98 965 THR A CA 1
ATOM 7600 C C . THR A 1 965 ? -11.495 53.676 9.644 1.00 22.98 965 THR A C 1
ATOM 7602 O O . THR A 1 965 ? -10.910 53.420 8.596 1.00 22.98 965 THR A O 1
ATOM 7605 N N . THR A 1 966 ? -12.820 53.678 9.743 1.00 23.23 966 THR A N 1
ATOM 7606 C CA . THR A 1 966 ? -13.806 53.393 8.700 1.00 23.23 966 THR A CA 1
ATOM 7607 C C . THR A 1 966 ? -13.839 54.444 7.590 1.00 23.23 966 THR A C 1
ATOM 7609 O O . THR A 1 966 ? -13.996 55.630 7.872 1.00 23.23 966 THR A O 1
ATOM 7612 N N . THR A 1 967 ? -13.870 53.997 6.331 1.00 23.20 967 THR A N 1
ATOM 7613 C CA . THR A 1 967 ? -14.612 54.678 5.257 1.00 23.20 967 THR A CA 1
ATOM 7614 C C . THR A 1 967 ? -15.633 53.712 4.652 1.00 23.20 967 THR A C 1
ATOM 7616 O O . THR A 1 967 ? -15.378 52.533 4.422 1.00 23.20 967 THR A O 1
ATOM 7619 N N . THR A 1 968 ? -16.848 54.223 4.515 1.00 26.52 968 THR A N 1
ATOM 7620 C CA . THR A 1 968 ? -18.120 53.557 4.225 1.00 26.52 968 THR A CA 1
ATOM 7621 C C . THR A 1 968 ? -18.280 53.157 2.758 1.00 26.52 968 THR A C 1
ATOM 7623 O O . THR A 1 968 ? -18.262 54.040 1.904 1.00 26.52 968 THR A O 1
ATOM 7626 N N . LYS A 1 969 ? -18.569 51.875 2.479 1.00 25.62 969 LYS A N 1
ATOM 7627 C CA . LYS A 1 969 ? -19.364 51.425 1.317 1.00 25.62 969 LYS A CA 1
ATOM 7628 C C . LYS A 1 969 ? -20.228 50.206 1.676 1.00 25.62 969 LYS A C 1
ATOM 7630 O O . LYS A 1 969 ? -19.859 49.379 2.506 1.00 25.62 969 LYS A O 1
ATOM 7635 N N . GLU A 1 970 ? -21.419 50.192 1.093 1.00 25.52 970 GLU A N 1
ATOM 7636 C CA . GLU A 1 970 ? -22.632 49.463 1.476 1.00 25.52 970 GLU A CA 1
ATOM 7637 C C . GLU A 1 970 ? -22.520 47.930 1.387 1.00 25.52 970 GLU A C 1
ATOM 7639 O O . GLU A 1 970 ? -22.040 47.374 0.401 1.00 25.52 970 GLU A O 1
ATOM 7644 N N . LYS A 1 971 ? -23.025 47.228 2.414 1.00 24.94 971 LYS A N 1
ATOM 7645 C CA . LYS A 1 971 ? -23.185 45.766 2.427 1.00 24.94 971 LYS A CA 1
ATOM 7646 C C . LYS A 1 971 ? -24.539 45.373 1.833 1.00 24.94 971 LYS A C 1
ATOM 7648 O O . LYS A 1 971 ? -25.571 45.577 2.468 1.00 24.94 971 LYS A O 1
ATOM 7653 N N . GLN A 1 972 ? -24.526 44.710 0.678 1.00 25.77 972 GLN A N 1
ATOM 7654 C CA . GLN A 1 972 ? -25.614 43.810 0.288 1.00 25.77 972 GLN A CA 1
ATOM 7655 C C . GLN A 1 972 ? -25.550 42.543 1.156 1.00 25.77 972 GLN A C 1
ATOM 7657 O O . GLN A 1 972 ? -24.513 41.890 1.259 1.00 25.77 972 GLN A O 1
ATOM 7662 N N . ALA A 1 973 ? -26.659 42.218 1.818 1.00 26.00 973 ALA A N 1
ATOM 7663 C CA . ALA A 1 973 ? -26.776 41.070 2.707 1.00 26.00 973 ALA A CA 1
ATOM 7664 C C . ALA A 1 973 ? -26.870 39.755 1.910 1.00 26.00 973 ALA A C 1
ATOM 7666 O O . ALA A 1 973 ? -27.913 39.444 1.334 1.00 26.00 973 ALA A O 1
ATOM 7667 N N . SER A 1 974 ? -25.807 38.947 1.920 1.00 25.61 974 SER A N 1
ATOM 7668 C CA . SER A 1 974 ? -25.896 37.531 1.561 1.00 25.61 974 SER A CA 1
ATOM 7669 C C . SER A 1 974 ? -26.485 36.748 2.744 1.00 25.61 974 SER A C 1
ATOM 7671 O O . SER A 1 974 ? -26.002 36.816 3.875 1.00 25.61 974 SER A O 1
ATOM 7673 N N . LYS A 1 975 ? -27.587 36.028 2.508 1.00 28.47 975 LYS A N 1
ATOM 7674 C CA . LYS A 1 975 ? -28.211 35.135 3.496 1.00 28.47 975 LYS A CA 1
ATOM 7675 C C . LYS A 1 975 ? -27.287 33.936 3.744 1.00 28.47 975 LYS A C 1
ATOM 7677 O O . LYS A 1 975 ? -27.264 33.020 2.927 1.00 28.47 975 LYS A O 1
ATOM 7682 N N . SER A 1 976 ? -26.558 33.907 4.860 1.00 28.30 976 SER A N 1
ATOM 7683 C CA . SER A 1 976 ? -25.912 32.675 5.324 1.00 28.30 976 SER A CA 1
ATOM 7684 C C . SER A 1 976 ? -26.986 31.684 5.795 1.00 28.30 976 SER A C 1
ATOM 7686 O O . SER A 1 976 ? -27.868 32.024 6.590 1.00 28.30 976 SER A O 1
ATOM 7688 N N . LYS A 1 977 ? -26.968 30.455 5.264 1.00 33.47 977 LYS A N 1
ATOM 7689 C CA . LYS A 1 977 ? -27.823 29.368 5.767 1.00 33.47 977 LYS A CA 1
ATOM 7690 C C . LYS A 1 977 ? -27.390 29.030 7.201 1.00 33.47 977 LYS A C 1
ATOM 7692 O O . LYS A 1 977 ? -26.203 28.913 7.487 1.00 33.47 977 LYS A O 1
ATOM 7697 N N . LYS A 1 978 ? -28.358 28.918 8.116 1.00 38.22 978 LYS A N 1
ATOM 7698 C CA . LYS A 1 978 ? -28.137 28.570 9.529 1.00 38.22 978 LYS A CA 1
ATOM 7699 C C . LYS A 1 978 ? -27.683 27.108 9.631 1.00 38.22 978 LYS A C 1
ATOM 7701 O O . LYS A 1 978 ? -28.454 26.234 9.253 1.00 38.22 978 LYS A O 1
ATOM 7706 N N . HIS A 1 979 ? -26.495 26.837 10.178 1.00 46.44 979 HIS A N 1
ATOM 7707 C CA . HIS A 1 979 ? -26.125 25.475 10.583 1.00 46.44 979 HIS A CA 1
ATOM 7708 C C . HIS A 1 979 ? -27.140 24.926 11.598 1.00 46.44 979 HIS A C 1
ATOM 7710 O O . HIS A 1 979 ? -27.531 25.633 12.535 1.00 46.44 979 HIS A O 1
ATOM 7716 N N . ALA A 1 980 ? -27.558 23.673 11.404 1.00 58.22 980 ALA A N 1
ATOM 7717 C CA . ALA A 1 980 ? -28.467 22.976 12.307 1.00 58.22 980 ALA A CA 1
ATOM 7718 C C . ALA A 1 980 ? -27.848 22.876 13.710 1.00 58.22 980 ALA A C 1
ATOM 7720 O O . ALA A 1 980 ? -26.684 22.499 13.874 1.00 58.22 980 ALA A O 1
ATOM 7721 N N . ARG A 1 981 ? -28.615 23.248 14.739 1.00 72.25 981 ARG A N 1
ATOM 7722 C CA . ARG A 1 981 ? -28.162 23.163 16.134 1.00 72.25 981 ARG A CA 1
ATOM 7723 C C . ARG A 1 981 ? -28.196 21.695 16.580 1.00 72.25 981 ARG A C 1
ATOM 7725 O O . ARG A 1 981 ? -29.148 20.988 16.266 1.00 72.25 981 ARG A O 1
ATOM 7732 N N . LYS A 1 982 ? -27.171 21.238 17.303 1.00 80.56 982 LYS A N 1
ATOM 7733 C CA . LYS A 1 982 ? -26.978 19.823 17.680 1.00 80.56 982 LYS A CA 1
ATOM 7734 C C . LYS A 1 982 ? -27.309 19.596 19.160 1.00 80.56 982 LYS A C 1
ATOM 7736 O O . LYS A 1 982 ? -27.064 20.494 19.963 1.00 80.56 982 LYS A O 1
ATOM 7741 N N . ILE A 1 983 ? -27.837 18.421 19.502 1.00 81.06 983 ILE A N 1
ATOM 7742 C CA . ILE A 1 983 ? -27.919 17.893 20.875 1.00 81.06 983 ILE A CA 1
ATOM 7743 C C . ILE A 1 983 ? -27.353 16.465 20.906 1.00 81.06 983 ILE A C 1
ATOM 7745 O O . ILE A 1 983 ? -27.397 15.769 19.891 1.00 81.06 983 ILE A O 1
ATOM 7749 N N . HIS A 1 984 ? -26.849 16.020 22.057 1.00 81.50 984 HIS A N 1
ATOM 7750 C CA . HIS A 1 984 ? -26.292 14.672 22.230 1.00 81.50 984 HIS A CA 1
ATOM 7751 C C . HIS A 1 984 ? -27.167 13.824 23.143 1.00 81.50 984 HIS A C 1
ATOM 7753 O O . HIS A 1 984 ? -27.671 14.351 24.131 1.00 81.50 984 HIS A O 1
ATOM 7759 N N . VAL A 1 985 ? -27.366 12.547 22.812 1.00 81.94 985 VAL A N 1
ATOM 7760 C CA . VAL A 1 985 ? -28.277 11.632 23.522 1.00 81.94 985 VAL A CA 1
ATOM 7761 C C . VAL A 1 985 ? -27.646 10.244 23.609 1.00 81.94 985 VAL A C 1
ATOM 7763 O O . VAL A 1 985 ? -27.134 9.746 22.609 1.00 81.94 985 VAL A O 1
ATOM 7766 N N . TRP A 1 986 ? -27.689 9.611 24.782 1.00 83.88 986 TRP A N 1
ATOM 7767 C CA . TRP A 1 986 ? -27.275 8.215 24.940 1.00 83.88 986 TRP A CA 1
ATOM 7768 C C . TRP A 1 986 ? -28.370 7.277 24.440 1.00 83.88 986 TRP A C 1
ATOM 7770 O O . TRP A 1 986 ? -29.497 7.335 24.926 1.00 83.88 986 TRP A O 1
ATOM 7780 N N . LEU A 1 987 ? -28.033 6.421 23.478 1.00 84.75 987 LEU A N 1
ATOM 7781 C CA . LEU A 1 987 ? -28.945 5.447 22.882 1.00 84.75 987 LEU A CA 1
ATOM 7782 C C . LEU A 1 987 ? -28.325 4.042 22.895 1.00 84.75 987 LEU A C 1
ATOM 7784 O O . LEU A 1 987 ? -27.099 3.915 22.768 1.00 84.75 987 LEU A O 1
ATOM 7788 N N . PRO A 1 988 ? -29.143 2.979 23.003 1.00 85.50 988 PRO A N 1
ATOM 7789 C CA . PRO A 1 988 ? -28.652 1.613 22.875 1.00 85.50 988 PRO A CA 1
ATOM 7790 C C . PRO A 1 988 ? -28.000 1.394 21.510 1.00 85.50 988 PRO A C 1
ATOM 7792 O O . PRO A 1 988 ? -28.417 1.964 20.495 1.00 85.50 988 PRO A O 1
ATOM 7795 N N . MET A 1 989 ? -26.945 0.578 21.487 1.00 86.12 989 MET A N 1
ATOM 7796 C CA . MET A 1 989 ? -26.254 0.231 20.251 1.00 86.12 989 MET A CA 1
ATOM 7797 C C . MET A 1 989 ? -27.167 -0.580 19.341 1.00 86.12 989 MET A C 1
ATOM 7799 O O . MET A 1 989 ? -27.452 -1.751 19.571 1.00 86.12 989 MET A O 1
ATOM 7803 N N . THR A 1 990 ? -27.594 0.074 18.272 1.00 86.44 990 THR A N 1
ATOM 7804 C CA . THR A 1 990 ? -28.307 -0.520 17.146 1.00 86.44 990 THR A CA 1
ATOM 7805 C C . THR A 1 990 ? -27.557 -0.151 15.876 1.00 86.44 990 THR A C 1
ATOM 7807 O O . THR A 1 990 ? -26.832 0.847 15.851 1.00 86.44 990 THR A O 1
ATOM 7810 N N . PHE A 1 991 ? -27.720 -0.933 14.814 1.00 88.50 991 PHE A N 1
ATOM 7811 C CA . PHE A 1 991 ? -27.122 -0.645 13.511 1.00 88.50 991 PHE A CA 1
ATOM 7812 C C . PHE A 1 991 ? -28.220 -0.529 12.453 1.00 88.50 991 PHE A C 1
ATOM 7814 O O . PHE A 1 991 ? -29.149 -1.348 12.483 1.00 88.50 991 PHE A O 1
ATOM 7821 N N . PRO A 1 992 ? -28.121 0.461 11.545 1.00 87.56 992 PRO A N 1
ATOM 7822 C CA . PRO A 1 992 ? -29.114 0.665 10.495 1.00 87.56 992 PRO A CA 1
ATOM 7823 C C . PRO A 1 992 ? -29.222 -0.574 9.599 1.00 87.56 992 PRO A C 1
ATOM 7825 O O . PRO A 1 992 ? -28.283 -1.378 9.506 1.00 87.56 992 PRO A O 1
ATOM 7828 N N . GLU A 1 993 ? -30.381 -0.745 8.965 1.00 89.62 993 GLU A N 1
ATOM 7829 C CA . GLU A 1 993 ? -30.585 -1.794 7.963 1.00 89.62 993 GLU A CA 1
ATOM 7830 C C . GLU A 1 993 ? -29.580 -1.648 6.814 1.00 89.62 993 GLU A C 1
ATOM 7832 O O . GLU A 1 993 ? -29.141 -0.545 6.477 1.00 89.62 993 GLU A O 1
ATOM 7837 N N . VAL A 1 994 ? -29.184 -2.782 6.234 1.00 90.69 994 VAL A N 1
ATOM 7838 C CA . VAL A 1 994 ? -28.266 -2.779 5.090 1.00 90.69 994 VAL A CA 1
ATOM 7839 C C . VAL A 1 994 ? -28.979 -2.133 3.894 1.00 90.69 994 VAL A C 1
ATOM 7841 O O . VAL A 1 994 ? -30.145 -2.457 3.648 1.00 90.69 994 VAL A O 1
ATOM 7844 N N . PRO A 1 995 ? -28.318 -1.240 3.131 1.00 89.94 995 PRO A N 1
ATOM 7845 C CA . PRO A 1 995 ? -28.891 -0.689 1.909 1.00 89.94 995 PRO A CA 1
ATOM 7846 C C . PRO A 1 995 ? -29.350 -1.792 0.949 1.00 89.94 995 PRO A C 1
ATOM 7848 O O . PRO A 1 995 ? -28.688 -2.821 0.810 1.00 89.94 995 PRO A O 1
ATOM 7851 N N . ALA A 1 996 ? -30.473 -1.574 0.260 1.00 88.19 996 ALA A N 1
ATOM 7852 C CA . ALA A 1 996 ? -30.989 -2.547 -0.695 1.00 88.19 996 ALA A CA 1
ATOM 7853 C C . ALA A 1 996 ? -29.969 -2.793 -1.817 1.00 88.19 996 ALA A C 1
ATOM 7855 O O . ALA A 1 996 ? -29.572 -1.862 -2.521 1.00 88.19 996 ALA A O 1
ATOM 7856 N N . LYS A 1 997 ? -29.565 -4.056 -1.987 1.00 88.00 997 LYS A N 1
ATOM 7857 C CA . LYS A 1 997 ? -28.675 -4.467 -3.074 1.00 88.00 997 LYS A CA 1
ATOM 7858 C C . LYS A 1 997 ? -29.371 -4.240 -4.418 1.00 88.00 997 LYS A C 1
ATOM 7860 O O . LYS A 1 997 ? -30.535 -4.605 -4.588 1.00 88.00 997 LYS A O 1
ATOM 7865 N N . GLY A 1 998 ? -28.659 -3.629 -5.360 1.00 86.75 998 GLY A N 1
ATOM 7866 C CA . GLY A 1 998 ? -29.137 -3.401 -6.718 1.00 86.75 998 GLY A CA 1
ATOM 7867 C C . GLY A 1 998 ? -29.324 -4.693 -7.523 1.00 86.75 998 GLY A C 1
ATOM 7868 O O . GLY A 1 998 ? -29.152 -5.805 -7.027 1.00 86.75 998 GLY A O 1
ATOM 7869 N N . ALA A 1 999 ? -29.692 -4.542 -8.796 1.00 88.88 999 ALA A N 1
ATOM 7870 C CA . ALA A 1 999 ? -30.120 -5.653 -9.649 1.00 88.88 999 ALA A CA 1
ATOM 7871 C C . ALA A 1 999 ? -28.975 -6.480 -10.271 1.00 88.88 999 ALA A C 1
ATOM 7873 O O . ALA A 1 999 ? -29.251 -7.497 -10.906 1.00 88.88 999 ALA A O 1
ATOM 7874 N N . PHE A 1 1000 ? -27.713 -6.057 -10.134 1.00 90.06 1000 PHE A N 1
ATOM 7875 C CA . PHE A 1 1000 ? -26.585 -6.759 -10.753 1.00 90.06 1000 PHE A CA 1
ATOM 7876 C C . PHE A 1 1000 ? -26.355 -8.149 -10.134 1.00 90.06 1000 PHE A C 1
ATOM 7878 O O . PHE A 1 1000 ? -26.242 -8.299 -8.913 1.00 90.06 1000 PHE A O 1
ATOM 7885 N N . ASN A 1 1001 ? -26.231 -9.166 -10.992 1.00 89.88 1001 ASN A N 1
ATOM 7886 C CA . ASN A 1 1001 ? -25.928 -10.533 -10.592 1.00 89.88 1001 ASN A CA 1
ATOM 7887 C C . ASN A 1 1001 ? -24.430 -10.824 -10.742 1.00 89.88 1001 ASN A C 1
ATOM 7889 O O . ASN A 1 1001 ? -23.899 -10.936 -11.842 1.00 89.88 1001 ASN A O 1
ATOM 7893 N N . VAL A 1 1002 ? -23.759 -11.054 -9.614 1.00 91.38 1002 VAL A N 1
ATOM 7894 C CA . VAL A 1 1002 ? -22.313 -11.321 -9.553 1.00 91.38 1002 VAL A CA 1
ATOM 7895 C C . VAL A 1 1002 ? -21.887 -12.506 -10.435 1.00 91.38 1002 VAL A C 1
ATOM 7897 O O . VAL A 1 1002 ? -20.765 -12.505 -10.942 1.00 91.38 1002 VAL A O 1
ATOM 7900 N N . LYS A 1 1003 ? -22.767 -13.492 -10.674 1.00 92.12 1003 LYS A N 1
ATOM 7901 C CA . LYS A 1 1003 ? -22.467 -14.662 -11.521 1.00 92.12 1003 LYS A CA 1
ATOM 7902 C C . LYS A 1 1003 ? -22.190 -14.303 -12.981 1.00 92.12 1003 LYS A C 1
ATOM 7904 O O . LYS A 1 1003 ? -21.494 -15.065 -13.651 1.00 92.12 1003 LYS A O 1
ATOM 7909 N N . ASP A 1 1004 ? -22.663 -13.153 -13.454 1.00 90.69 1004 ASP A N 1
ATOM 7910 C CA . ASP A 1 1004 ? -22.428 -12.697 -14.828 1.00 90.69 1004 ASP A CA 1
ATOM 7911 C C . ASP A 1 1004 ? -20.926 -12.444 -15.085 1.00 90.69 1004 ASP A C 1
ATOM 7913 O O . ASP A 1 1004 ? -20.439 -12.630 -16.203 1.00 90.69 1004 ASP A O 1
ATOM 7917 N N . THR A 1 1005 ? -20.158 -12.180 -14.018 1.00 92.25 1005 THR A N 1
ATOM 7918 C CA . THR A 1 1005 ? -18.690 -12.046 -14.036 1.00 92.25 1005 THR A CA 1
ATOM 7919 C C . THR A 1 1005 ? -17.974 -13.291 -14.567 1.00 92.25 1005 THR A C 1
ATOM 7921 O O . THR A 1 1005 ? -16.900 -13.172 -15.157 1.00 92.25 1005 THR A O 1
ATOM 7924 N N . LEU A 1 1006 ? -18.559 -14.491 -14.446 1.00 91.81 1006 LEU A N 1
ATOM 7925 C CA . LEU A 1 1006 ? -17.956 -15.725 -14.977 1.00 91.81 1006 LEU A CA 1
ATOM 7926 C C . LEU A 1 1006 ? -17.737 -15.653 -16.497 1.00 91.81 1006 LEU A C 1
ATOM 7928 O O . LEU A 1 1006 ? -16.748 -16.180 -17.014 1.00 91.81 1006 LEU A O 1
ATOM 7932 N N . ALA A 1 1007 ? -18.621 -14.957 -17.215 1.00 91.75 1007 ALA A N 1
ATOM 7933 C CA . ALA A 1 1007 ? -18.539 -14.793 -18.663 1.00 91.75 1007 ALA A CA 1
ATOM 7934 C C . ALA A 1 1007 ? -17.639 -13.621 -19.100 1.00 91.75 1007 ALA A C 1
ATOM 7936 O O . ALA A 1 1007 ? -17.298 -13.528 -20.282 1.00 91.75 1007 ALA A O 1
ATOM 7937 N N . SER A 1 1008 ? -17.228 -12.738 -18.182 1.00 92.56 1008 SER A N 1
ATOM 7938 C CA . SER A 1 1008 ? -16.441 -11.551 -18.522 1.00 92.56 1008 SER A CA 1
ATOM 7939 C C . SER A 1 1008 ? -14.976 -11.895 -18.801 1.00 92.56 1008 SER A C 1
ATOM 7941 O O . SER A 1 1008 ? -14.208 -12.245 -17.908 1.00 92.56 1008 SER A O 1
ATOM 7943 N N . LYS A 1 1009 ? -14.566 -11.767 -20.068 1.00 89.25 1009 LYS A N 1
ATOM 7944 C CA . LYS A 1 1009 ? -13.171 -11.974 -20.501 1.00 89.25 1009 LYS A CA 1
ATOM 7945 C C . LYS A 1 1009 ? -12.233 -10.836 -20.091 1.00 89.25 1009 LYS A C 1
ATOM 7947 O O . LYS A 1 1009 ? -11.026 -11.027 -20.110 1.00 89.25 1009 LYS A O 1
ATOM 7952 N N . TYR A 1 1010 ? -12.790 -9.669 -19.771 1.00 91.44 1010 TYR A N 1
ATOM 7953 C CA . TYR A 1 1010 ? -12.057 -8.433 -19.491 1.00 91.44 1010 TYR A CA 1
ATOM 7954 C C . TYR A 1 1010 ? -12.069 -8.056 -18.004 1.00 91.44 1010 TYR A C 1
ATOM 7956 O O . TYR A 1 1010 ? -11.639 -6.962 -17.652 1.00 91.44 1010 TYR A O 1
ATOM 7964 N N . PHE A 1 1011 ? -12.568 -8.939 -17.132 1.00 92.31 1011 PHE A N 1
ATOM 7965 C CA . PHE A 1 1011 ? -12.598 -8.718 -15.684 1.00 92.31 1011 PHE A CA 1
ATOM 7966 C C . PHE A 1 1011 ? -11.190 -8.462 -15.110 1.00 92.31 1011 PHE A C 1
ATOM 7968 O O . PHE A 1 1011 ? -10.985 -7.479 -14.397 1.00 92.31 1011 PHE A O 1
ATOM 7975 N N . PHE A 1 1012 ? -10.236 -9.318 -15.491 1.00 91.56 1012 PHE A N 1
ATOM 7976 C CA . PHE A 1 1012 ? -8.788 -9.179 -15.306 1.00 91.56 1012 PHE A CA 1
ATOM 7977 C C . PHE A 1 1012 ? -8.137 -9.447 -16.671 1.00 91.56 1012 PHE A C 1
ATOM 7979 O O . PHE A 1 1012 ? -8.492 -10.449 -17.298 1.00 91.56 1012 PHE A O 1
ATOM 7986 N N . HIS A 1 1013 ? -7.281 -8.546 -17.174 1.00 88.31 1013 HIS A N 1
ATOM 7987 C CA . HIS A 1 1013 ? -6.822 -8.600 -18.574 1.00 88.31 1013 HIS A CA 1
ATOM 7988 C C . HIS A 1 1013 ? -5.461 -7.959 -18.858 1.00 88.31 1013 HIS A C 1
ATOM 7990 O O . HIS A 1 1013 ? -5.055 -7.074 -18.075 1.00 88.31 1013 HIS A O 1
#

Foldseek 3Di:
DDDDPPVVVPPLCVLQVVLCVLDDPVVLLLLLVLLVVVQLLLQADPVVLFRDSWAFLQVQQQVSLVSSLQVSLLVLLVVVVVVVVPDDPVVVVVVVVLVVCCVVPPPVPDDPVRVCVVVPRPVSNVDDRDRLSSNQNSQVSVVVLQVPAWDWDWDQDPPPRDTDIDIDGQKDWDWDADPNDTTIIIHGDVVVVVVPLPDLPPVSDQPFAFDLDQWQQDLDQQGIGHPRRGDGLADDFFFECPLVVLRVVLSVVVLCVLLSLLLSLQQRFKKAFDVLLLVVVVVVLVVQDDFQQQQHPDDDDDQDDQDPDPPPPPSNVLSVVVVSVVNSVVSQSSQLNSLVVVQSVSNVVCNPGIGGFRWHAYLLQAIDGPRLRADCLAFLSRVLGMWGPFFDFCADQLLLLLQLQLLVQQPVVQWFSVVSNVVSVVCLVVLVQCQPPVPPGPVSLSNGPRSSNNSSSSNQSVQLVPDPHSRRRGDTHKRKWFFQLLLLCVLCLQQVQPLSCQQRLLFADRTHHHVLVVLQVQLLVVLVVVVVVPDPLSVVCHPQGDSCLRVQLVSQLSLQFFLVLNLVSSLVVVCVSCVVQPPDPDDDPPDDHSSNNSNSSSLSSLQSQCVRRVSSLLQLLQLLVLLLQQLQWAAPVLLVVLVVVVPDDDPDPDDDDDDDDDDDDDDDDDDDDDPQPPQVVLVVVSQFRRLGWDWDAFPSRNIRTDQAFDFDWDWRDHPPGTDTDGRDHSSGRGDSLCRSSRRSNSNSLSVLSQLSSQLSSVCVVVVWRWHDDRRMIIGRSNCVVVSLLSSLVSQCVRSVDNPVVVRQVVSCVVCPLMKGKFKFFCVDPLNVVLVVVCVVCVVVCVVPVCVLSVLVSLLVVLCPDPDPVSNVVSVPDDGSQNSCVVPNDPVRTDRDLSCARSRRSHHRDDDPPDDPVVVLQDPDSNVPGPPDNRTHDSDDPPCNNVSPPRDDDDDDDDDDDDDDDDDDDDDDDDDDDDDGDIGIHMYRDHRDDNPDRYDNDSNSSSNRPSSID

Secondary structure (DSSP, 8-state):
----SSGGGS-THHHHHHHHTTS-HHHHHHHHHHHHHHHHTT---TTT-S----EEHHHHHHHHHHHHHHHHHHHHHHHHHHHHHH--HHHHHHHHHHHHHHHHH-GGG--HHHHHHHHSSTTTTT-PPPHHHHHHHHHHHHHHHHHH-EEEEEEE-TTT--EEEEEEESEEEEEEEETTEEEEEEEE-HHHHHHHHHS--TTS--SSPPBSSPPEEEEETTEEESSSS---SEEPPSS--HHHHHHHHHHHHTTTHHHHHHHHHHHT-EEEE-HHHHHHHHHHHHH-S--TTPPPSS----PPPPPS-TT-HHHHHHHHHHHHHHHHHHHHHHHHHHHHHHHHHHHHHHTTS-EE--EEEETT--EEES-SSSSTTS-HHHHTTEEESS-EE-HHHHHHHHHHHHHHHHT-TTS-HHHHHHHHHHTHHHHHHHHH-TTTS--GGGSSSSHHHHHHHHHHHHHHHSSS-GGG-EE-SEEEEEBTTHHHHHHHHHHT-HHHHHHTT-S--SS---HHHHHHHHHHHHHHHHHHTT-HHHHHHTTT--HHHHHHHHHHHTTT--HHHHHHHHHHHHHHH-GGGTT--S--TT---HHHHHHHHHHHHHHHHHHH-HHHHHHHHHHHHHHHHHHTEE-HHHHHHHHHHTSS------PPP-----------------S-SHHHHHHHHHGGG--PPPEEE-TT--EEE---B-PPEEEEE-SS-EEEEE---TTSPB-HHHHHHHHHHHHHHHHHHHHHHHHHHHHHHTT---EEETTEEEEEGGGHHHHHHHHHHHHHHHHTS-HHHHHHHHHHHHTTT-EEEEEEETTSHHHHHHHHHHHHTHHHHTT-TTHHHHHHHHHHHHHH-S-HHHHHHHHH---HHHHHHHH--GGGBPP-GGGTTTSTT---S--PPPPTTTTTS-SSTTTSS---SSSS----TT-TTTTT---PPP---PPP---------------PPPPPPEEEEEEE---PPPPPP-S--GGGGGG-TTSB-

Sequence (1013 aa):
MLSAPDQRREDDRYSYGPLLELLPLQKVAATTILWVVSRVARGKEWDSKNYEQDMKLNMLTVGLGKQLEQECAMELSKQKVRSIQATTRAARKAKRDLLKRVSQSGPRGLTASDKAKLLDTDLLHQVTWPFTHKVKLGALLIQKLIEAASLPVTREHPRTREKVTQMQPAFLHRSKYVNGKKLGVVMPNPALTKKMESEPLGSLIAKRMPMIVEPKPWSGWSEGGYLHYPNPILRLPQGDKSGKDYFIAADAKGDMGQVYAGLTALSKVPWKVHKDVFKVQLEAWNTGEEIANFAPANPQYDLPPEPEDRSDATAKRNWLSRLQDIQNRRAGLHSQRCFQNFQLEIARTVVNETLYFPHNMDFRGRAYPIPPYLNHMGADNVRGLLVFAEGKPLGETGLRWLKIHLATVFGYDKASMDERVKFTEEHLDDIYDAARNPLGGKRWWLESEDAWQTLAACFELTKALDSPDPTKFLSTIPIQQDGTCNGLQHYAALGGDVAGARQVNLEPGDRPADVYTAVAEAVKKQVHEDALAGNKIAKELDGRLTRKCVKQPVMTNVYGVTFFGAKEQVERQLSVLFPEKEGRLRRDEDIVSLRMMSHYVATKIFKSLGSMFGGAQAIQHWLGQCADRVATCLTPEQIKQLTSSETEEIPQKKSRKGASRKKDQEGQVISSGGTSSSDRESLDTAKPLFKSTVVWTTPLRLPVVQPYRKSSSKEVKTSLQNLTLHEPQVWDPVSKRKQLQAFPPNFIHSLDATHMLLSALKCNEVGMTFAAIHDSFWTHACDVDRLNSLLRDAFVEMHGEDIVGRLREEFQTRYKGCMHLATVNRDSKVGKKIIEYRQEMKEAFKKVGSAELSLEFERMQLLESEDAEERKKGEEMVTPGSIFASEGDESAFLSASELEGQELGHMPEQSSTPTERDAIDDPAAAAESPEGIVGGSVLDKDTEALAEEGSEIEDDHKPVQEQVTTTTKEKQASKSKKHARKIHVWLPMTFPEVPAKGAFNVKDTLASKYFFH

pLDDT: mean 76.42, std 21.61, range [20.84, 97.62]

Radius of gyration: 32.24 Å; chains: 1; bounding box: 90×94×93 Å